Protein AF-A0A7R9XVV7-F1 (afdb_monomer)

Mean predicted aligned error: 19.59 Å

pLDDT: mean 81.8, std 15.72, range [22.47, 97.94]

Foldseek 3Di:
DDDDDDDDPPPDPPPPDPDPDDPQFQEEELDLQLLCLCQQQQVNNVSYQEYAPVNLVPCNSDPVHVPHHHAHLQDGDLVVVLVSVTQEYEHADPNSQVVNVVSVVVPRHHYYHYQHQQFALCSLVSLLVVSLVSCVSRVHNVSSVVLNVVLVVLLVVLLVVLVPFPPFPPFAEWEFQDQVFTWTADCGHNLNVSCVSSVGHDYPCPPDPDPDRTDTDHLVVVLVPQGCAYEYLDDDHDDSQRVCVVVVHDGNCNVVQRYHYQLCSVLVVYSGSCSSVSSVRNSCCNRQNQDPPPDAFFQEEEFAQQLCQLCVLLVNLVSYAAYAPLNCPPVVSNVVHHHFKDFPDPPPDDQQVLVVVLVVCVVVVHQRMDGNQVSVLVSVGQEYEWEPQDSRFTQAPVNCCVRHVVSCVNHHYHYQHQQALLSLLQVLCSSCRNRNNNVSSVVLSSVLSNLLQVQQVLLVPADPPFFEEWEFQGQVQTKTDGGHQQVLCVSLRHGYPRYDYSDDIDRDDLVSCLVSQGLAYEQQHESDFLVVSVVRCVVRPPPDVSNVNRNCAAVLLYKYFHNSQAPNHSHSNPSVNSVVSSCSRPPCSCPVPDDQQRGMDGHHDPPPPPDDDDDDDDPDDDDDDDDDLLRLLQLLLVLLLVLQLVLCVVPLEAEEAFLLALQSLLNLVSLVPDDPVRHRDYAAYEFAAQDPLQQSVQRRVVSCVVSVHHYDYHHHHLVQLVVCLLVLCLLQVALALVQSLLLSRLLVRLVVRVVVVGQEYEYRPQLCLLWVQDPVLQPDDFRVSLVSSVVCLVDPDDSNQSSQVVVNHHYDYSCNDPSNNSCSNPPDTNVSFWDWDFADQHLPDGTDTDIGGGNSSLSNCVVRSNSRHDDDDSCSNRVSVCNQVVQQVVADPVRVVVLQVVCCVPQVAHADGSSLSVSVVSSCVSCVPGDPPWDQCHQPPPQAFNGRRTHHPVPDPCADSHRGDPNRDDPDD

Sequence (973 aa):
MGLEATAPTSTLPIAVLEAQGPPRPRVVSLSTTHTALLACHLDAGGVLVGVDTFSARDARCGPHVAGLPTFDPWAPDADAIAALRPDLVIVSYQVTADAMAAAKLSGANFETLHLPCPEGEGAIEQAYAQWRRMADITGAPWRGERLECDARARLREAKERVERAPGFAGSSCVLEFDPAGPYLGKSTSLVGSLLKTVGMLDNLADALASDSSYPHVAQADLETMDPTFYIVLHEGGPSVPQRVAERGRSMRCLDSGRVVRAFSPDAASQWTPDVVGLVESILAQLTYGPPPPGHTPPRTVCFLGAATEIVCELGLASALVGRSHECKEPASVCAALPQVSSPAFNAHCASPDIPRAGEELLKAGLARYEVDVEALAALAPELLVVQDACSVCAVTSADLERAAADHLGGCRILSLKPLVLDDVLDAPRSIGAAIGAADAGIALADSLRRRVEAVRTATSALSEPPVRAACLQWCSPLMGAGYWVPEMLAAAGAVSVTGEPGGGTPMITLDALVEEDPDVVVVMCCGYTLERALQDFSQYLADDPRWGSLRAVQAGRAFVADGDRFFNNSGPSVARSVELLAEMCYPGTFGDGGMVAGAYVALRDRGAAARRRQYPGQLVAAPRGGLSAETMATSCRSALIESMREAAARHPRAVVLLSGGVDTAAALEANASLPPSEAMELSSAVTVFASEAATDRPYAPLVAERHGLRHVVLDVRLDAVLEVIPACVRALETFDGMELRNAAAVMLGLREAKRLGATAVLTGDGADELLGGYSFVWGTDEPAWSQKRRDMASSMAFTTHALAAKLGMAAESPFLTSLFIRWALDRTSKRECVGEREVELSPTSGRVRHATGKLCLRDAFPESPSAWRRKDPIQLGSGSEGLPALLQSRTSEAEFEASRARALKEDGVRLRDAESLYYFEVFKSAFPGGLPGVERPGAGAPGACVACGYLLPPGANNFCRVCGEWPATGSGG

Nearest PDB structures (foldseek):
  1ct9-assembly1_A  TM=7.339E-01  e=5.325E-12  Escherichia coli
  1ct9-assembly2_C  TM=7.936E-01  e=6.979E-11  Escherichia coli
  1ct9-assembly1_D  TM=7.450E-01  e=3.009E-11  Escherichia coli
  6gq3-assembly2_B  TM=7.389E-01  e=2.726E-11  Homo sapiens
  8sue-assembly1_A  TM=7.521E-01  e=4.936E-11  Homo sapiens

Radius of gyration: 34.56 Å; Cα contacts (8 Å, |Δi|>4): 1809; chains: 1; bounding box: 93×109×66 Å

Solvent-accessible surface area (backbone atoms only — not comparable to full-atom values): 52034 Å² total; per-residue (Å²): 136,88,80,84,85,78,76,84,82,76,83,70,81,79,72,85,71,89,62,91,66,74,83,78,53,35,27,30,28,36,26,59,39,59,42,39,37,31,30,60,74,61,77,39,43,87,34,54,65,26,33,15,60,62,42,39,68,38,75,78,40,37,75,70,45,46,69,38,56,66,32,50,52,74,71,57,60,58,67,66,52,49,72,66,61,28,52,32,36,38,29,39,46,67,70,35,43,53,51,53,53,52,41,40,78,74,70,47,83,56,46,77,49,79,55,58,82,42,50,45,100,50,10,66,61,46,34,46,51,51,44,30,51,53,19,46,69,72,73,40,47,68,57,19,53,48,55,45,54,50,50,54,50,52,48,49,54,51,19,56,50,46,76,73,43,90,81,46,80,91,31,33,26,44,38,39,53,39,65,90,60,45,26,30,44,16,53,29,18,43,70,31,35,51,42,47,70,26,67,43,54,51,48,60,50,60,78,49,98,54,94,53,39,59,39,77,50,59,69,74,61,55,77,67,57,68,33,52,31,36,37,36,35,53,78,66,79,71,50,72,69,53,55,39,47,77,70,76,47,87,44,59,15,64,80,67,60,32,66,44,69,52,96,47,29,69,35,65,80,26,73,41,79,55,36,53,55,46,50,52,49,48,48,46,40,71,74,68,46,69,76,63,94,90,64,79,60,51,36,24,29,23,42,37,31,26,58,43,37,42,40,40,76,62,72,40,55,85,28,52,58,30,28,22,68,71,34,58,47,56,52,75,59,41,73,73,37,52,67,36,35,43,70,64,56,73,84,83,58,59,68,57,51,46,63,49,54,51,51,52,31,52,76,70,73,42,68,59,53,44,66,40,50,68,60,46,48,73,57,61,48,42,30,36,40,30,33,67,58,40,90,82,83,39,50,31,63,70,52,46,51,70,68,29,54,92,66,43,81,86,41,42,77,48,76,41,58,54,29,35,48,64,43,31,43,42,44,35,33,57,50,15,51,75,49,71,39,41,70,51,10,44,55,50,22,52,52,43,49,53,52,37,48,52,41,28,62,65,32,73,79,71,61,86,77,63,48,37,31,31,39,26,36,33,64,44,69,35,21,18,31,19,19,27,50,23,45,34,31,45,35,23,42,25,41,50,76,34,34,45,69,51,34,68,69,38,80,50,53,74,67,58,52,48,74,66,45,32,61,25,34,38,39,30,20,62,80,21,49,37,70,54,32,48,53,45,37,54,74,63,43,68,82,40,69,65,55,64,66,26,56,8,31,67,70,43,36,20,34,40,22,22,3,34,71,30,72,65,31,70,25,82,43,40,37,55,36,26,53,51,48,23,40,71,72,42,70,78,69,65,64,89,70,70,83,62,66,74,47,60,47,73,44,66,70,71,84,87,69,86,82,78,91,86,87,85,92,75,93,73,79,77,87,72,82,74,71,52,72,64,58,42,6,52,53,43,37,53,42,43,31,54,18,31,37,57,44,13,71,77,44,49,50,32,26,32,53,38,52,27,40,52,45,36,45,47,52,49,54,27,35,69,70,41,58,81,92,51,27,48,48,60,66,35,30,32,29,50,31,34,39,94,80,14,68,19,65,79,33,26,60,56,47,30,56,75,71,72,29,48,70,46,74,45,82,41,54,59,70,64,44,56,70,42,38,64,57,44,28,69,61,65,68,29,30,16,61,70,60,48,38,38,37,25,50,49,49,54,35,51,54,50,38,46,73,75,67,40,58,26,31,38,42,40,57,50,43,41,60,58,28,44,49,48,73,89,52,70,82,50,55,61,70,60,36,53,50,52,34,50,58,43,68,77,65,70,80,56,64,63,45,51,50,25,49,79,70,74,24,47,57,40,33,32,44,66,31,73,65,25,44,37,39,38,69,76,74,50,54,54,78,52,15,36,47,76,42,72,25,26,81,42,99,92,50,71,71,42,81,41,78,42,37,30,42,29,58,26,62,35,38,63,86,43,92,30,31,49,45,64,89,69,58,61,27,50,29,22,21,39,66,52,48,51,61,54,37,44,74,73,46,52,72,71,55,47,55,54,51,38,54,44,36,38,71,78,67,42,26,64,62,88,47,49,44,40,44,54,36,42,51,50,35,41,70,73,30,80,87,49,64,86,95,56,62,60,85,30,49,77,40,90,64,17,18,57,38,63,2,38,56,53,62,91,90,54,83,44,53,29,82,47,58,55,39,72,70,12,51,76,96,74,134

InterPro domains:
  IPR001962 Asparagine synthase [PF00733] (637-816)
  IPR001962 Asparagine synthase [cd01991] (650-878)
  IPR002491 ABC transporter periplasmic binding domain [PF01497] (27-235)
  IPR002491 ABC transporter periplasmic binding domain [PF01497] (305-562)
  IPR002491 ABC transporter periplasmic binding domain [PS50983] (26-291)
  IPR002491 ABC transporter periplasmic binding domain [PS50983] (299-589)
  IPR014729 Rossmann-like alpha/beta/alpha sandwich fold [G3DSA:3.40.50.620] (627-930)
  IPR051030 Vitamin B12-binding component of ABC transporter [PTHR42860] (296-593)

Structure (mmCIF, N/CA/C/O backbone):
data_AF-A0A7R9XVV7-F1
#
_entry.id   AF-A0A7R9XVV7-F1
#
loop_
_atom_site.group_PDB
_atom_site.id
_atom_site.type_symbol
_atom_site.label_atom_id
_atom_site.label_alt_id
_atom_site.label_comp_id
_atom_site.label_asym_id
_atom_site.label_entity_id
_atom_site.label_seq_id
_atom_site.pdbx_PDB_ins_code
_atom_site.Cartn_x
_atom_site.Cartn_y
_atom_site.Cartn_z
_atom_site.occupancy
_atom_site.B_iso_or_equiv
_atom_site.auth_seq_id
_atom_site.auth_comp_id
_atom_site.auth_asym_id
_atom_site.auth_atom_id
_atom_site.pdbx_PDB_model_num
ATOM 1 N N . MET A 1 1 ? 47.897 -4.467 27.296 1.00 32.62 1 MET A N 1
ATOM 2 C CA . MET A 1 1 ? 47.632 -3.348 28.224 1.00 32.62 1 MET A CA 1
ATOM 3 C C . MET A 1 1 ? 46.485 -2.570 27.625 1.00 32.62 1 MET A C 1
ATOM 5 O O . MET A 1 1 ? 46.657 -2.022 26.547 1.00 32.62 1 MET A O 1
ATOM 9 N N . GLY A 1 2 ? 45.304 -2.710 28.227 1.00 30.62 2 GLY A N 1
ATOM 10 C CA . GLY A 1 2 ? 44.052 -2.189 27.690 1.00 30.62 2 GLY A CA 1
ATOM 11 C C . GLY A 1 2 ? 43.895 -0.690 27.902 1.00 30.62 2 GLY A C 1
ATOM 12 O O . GLY A 1 2 ? 44.467 -0.131 28.834 1.00 30.62 2 GLY A O 1
ATOM 13 N N . LEU A 1 3 ? 43.084 -0.089 27.039 1.00 26.02 3 LEU A N 1
ATOM 14 C CA . LEU A 1 3 ? 42.368 1.155 27.281 1.00 26.02 3 LEU A CA 1
ATOM 15 C C . LEU A 1 3 ? 40.969 0.952 26.693 1.00 26.02 3 LEU A C 1
ATOM 17 O O . LEU A 1 3 ? 40.777 0.991 25.480 1.00 26.02 3 LEU A O 1
ATOM 21 N N . GLU A 1 4 ? 40.028 0.627 27.577 1.00 25.78 4 GLU A N 1
ATOM 22 C CA . GLU A 1 4 ? 38.591 0.672 27.325 1.00 25.78 4 GLU A CA 1
ATOM 23 C C . GLU A 1 4 ? 38.190 2.133 27.086 1.00 25.78 4 GLU A C 1
ATOM 25 O O . GLU A 1 4 ? 38.470 3.004 27.910 1.00 25.78 4 GLU A O 1
ATOM 30 N N . ALA A 1 5 ? 37.548 2.406 25.952 1.00 25.72 5 ALA A N 1
ATOM 31 C CA . ALA A 1 5 ? 36.883 3.676 25.697 1.00 25.72 5 ALA A CA 1
ATOM 32 C C . ALA A 1 5 ? 35.480 3.613 26.314 1.00 25.72 5 ALA A C 1
ATOM 34 O O . ALA A 1 5 ? 34.531 3.129 25.700 1.00 25.72 5 ALA A O 1
ATOM 35 N N . THR A 1 6 ? 35.361 4.069 27.556 1.00 23.67 6 THR A N 1
ATOM 36 C CA . THR A 1 6 ? 34.075 4.378 28.176 1.00 23.67 6 THR A CA 1
ATOM 37 C C . THR A 1 6 ? 33.542 5.678 27.570 1.00 23.67 6 THR A C 1
ATOM 39 O O . THR A 1 6 ? 34.117 6.752 27.748 1.00 23.67 6 THR A O 1
ATOM 42 N N . ALA A 1 7 ? 32.445 5.592 26.816 1.00 24.64 7 ALA A N 1
ATOM 43 C CA . ALA A 1 7 ? 31.663 6.766 26.442 1.00 24.64 7 ALA A CA 1
ATOM 44 C C . ALA A 1 7 ? 31.037 7.373 27.716 1.00 24.64 7 ALA A C 1
ATOM 46 O O . ALA A 1 7 ? 30.547 6.618 28.562 1.00 24.64 7 ALA A O 1
ATOM 47 N N . PRO A 1 8 ? 31.056 8.703 27.903 1.00 24.05 8 PRO A N 1
ATOM 48 C CA . PRO A 1 8 ? 30.506 9.311 29.102 1.00 24.05 8 PRO A CA 1
ATOM 49 C C . PRO A 1 8 ? 28.976 9.248 29.053 1.00 24.05 8 PRO A C 1
ATOM 51 O O . PRO A 1 8 ? 28.328 9.965 28.298 1.00 24.05 8 PRO A O 1
ATOM 54 N N . THR A 1 9 ? 28.387 8.408 29.900 1.00 27.61 9 THR A N 1
ATOM 55 C CA . THR A 1 9 ? 26.991 8.532 30.323 1.00 27.61 9 THR A CA 1
ATOM 56 C C . THR A 1 9 ? 26.860 9.789 31.182 1.00 27.61 9 THR A C 1
ATOM 58 O O . THR A 1 9 ? 27.054 9.734 32.397 1.00 27.61 9 THR A O 1
ATOM 61 N N . SER A 1 10 ? 26.557 10.940 30.579 1.00 24.53 10 SER A N 1
ATOM 62 C CA . SER A 1 10 ? 26.019 12.077 31.330 1.00 24.53 10 SER A CA 1
ATOM 63 C C . SER A 1 10 ? 24.502 11.935 31.409 1.00 24.53 10 SER A C 1
ATOM 65 O O . SER A 1 10 ? 23.757 12.491 30.608 1.00 24.53 10 SER A O 1
ATOM 67 N N . THR A 1 11 ? 24.042 11.165 32.389 1.00 28.52 11 THR A N 1
ATOM 68 C CA . THR A 1 11 ? 22.684 11.275 32.921 1.00 28.52 11 THR A CA 1
ATOM 69 C C . THR A 1 11 ? 22.535 12.661 33.544 1.00 28.52 11 THR A C 1
ATOM 71 O O . THR A 1 11 ? 22.895 12.864 34.705 1.00 28.52 11 THR A O 1
ATOM 74 N N . LEU A 1 12 ? 22.045 13.631 32.777 1.00 23.84 12 LEU A N 1
ATOM 75 C CA . LEU A 1 12 ? 21.381 14.789 33.361 1.00 23.84 12 LEU A CA 1
ATOM 76 C C . LEU A 1 12 ? 19.902 14.416 33.499 1.00 23.84 12 LEU A C 1
ATOM 78 O O . LEU A 1 12 ? 19.272 14.099 32.492 1.00 23.84 12 LEU A O 1
ATOM 82 N N . PRO A 1 13 ? 19.337 14.396 34.717 1.00 23.77 13 PRO A N 1
ATOM 83 C CA . PRO A 1 13 ? 17.906 14.222 34.874 1.00 23.77 13 PRO A CA 1
ATOM 84 C C . PRO A 1 13 ? 17.230 15.445 34.254 1.00 23.77 13 PRO A C 1
ATOM 86 O O . PRO A 1 13 ? 17.407 16.565 34.739 1.00 23.77 13 PRO A O 1
ATOM 89 N N . ILE A 1 14 ? 16.462 15.244 33.183 1.00 28.31 14 ILE A N 1
ATOM 90 C CA . ILE A 1 14 ? 15.484 16.240 32.754 1.00 28.31 14 ILE A CA 1
ATOM 91 C C . ILE A 1 14 ? 14.423 16.239 33.846 1.00 28.31 14 ILE A C 1
ATOM 93 O O . ILE A 1 14 ? 13.525 15.400 33.883 1.00 28.31 14 ILE A O 1
ATOM 97 N N . ALA A 1 15 ? 14.579 17.152 34.800 1.00 25.52 15 ALA A N 1
ATOM 98 C CA . ALA A 1 15 ? 13.480 17.539 35.652 1.00 25.52 15 ALA A CA 1
ATOM 99 C C . ALA A 1 15 ? 12.329 17.939 34.724 1.00 25.52 15 ALA A C 1
ATOM 101 O O . ALA A 1 15 ? 12.473 18.855 33.911 1.00 25.52 15 ALA A O 1
ATOM 102 N N . VAL A 1 16 ? 11.205 17.234 34.845 1.00 34.38 16 VAL A N 1
ATOM 103 C CA . VAL A 1 16 ? 9.906 17.696 34.367 1.00 34.38 16 VAL A CA 1
ATOM 104 C C . VAL A 1 16 ? 9.636 19.008 35.096 1.00 34.38 16 VAL A C 1
ATOM 106 O O . VAL A 1 16 ? 9.136 19.034 36.217 1.00 34.38 16 VAL A O 1
ATOM 109 N N . LEU A 1 17 ? 10.064 20.113 34.494 1.00 25.91 17 LEU A N 1
ATOM 110 C CA . LEU A 1 17 ? 9.607 21.435 34.869 1.00 25.91 17 LEU A CA 1
ATOM 111 C C . LEU A 1 17 ? 8.259 21.620 34.186 1.00 25.91 17 LEU A C 1
ATOM 113 O O . LEU A 1 17 ? 8.173 22.075 33.048 1.00 25.91 17 LEU A O 1
ATOM 117 N N . GLU A 1 18 ? 7.195 21.282 34.911 1.00 44.25 18 GLU A N 1
ATOM 118 C CA . GLU A 1 18 ? 5.987 22.087 34.807 1.00 44.25 18 GLU A CA 1
ATOM 119 C C . GLU A 1 18 ? 6.394 23.544 35.053 1.00 44.25 18 GLU A C 1
ATOM 121 O O . GLU A 1 18 ? 6.782 23.928 36.157 1.00 44.25 18 GLU A O 1
ATOM 126 N N . ALA A 1 19 ? 6.340 24.365 34.013 1.00 29.16 19 ALA A N 1
ATOM 127 C CA . ALA A 1 19 ? 6.356 25.804 34.161 1.00 29.16 19 ALA A CA 1
ATOM 128 C C . ALA A 1 19 ? 5.496 26.392 33.052 1.00 29.16 19 ALA A C 1
ATOM 130 O O . ALA A 1 19 ? 5.741 26.170 31.868 1.00 29.16 19 ALA A O 1
ATOM 131 N N . GLN A 1 20 ? 4.501 27.179 33.452 1.00 37.72 20 GLN A N 1
ATOM 132 C CA . GLN A 1 20 ? 4.042 28.302 32.652 1.00 37.72 20 GLN A CA 1
ATOM 133 C C . GLN A 1 20 ? 5.294 29.047 32.173 1.00 37.72 20 GLN A C 1
ATOM 135 O O . GLN A 1 20 ? 5.941 29.748 32.953 1.00 37.72 20 GLN A O 1
ATOM 140 N N . GLY A 1 21 ? 5.703 28.801 30.928 1.00 36.12 21 GLY A N 1
ATOM 141 C CA . GLY A 1 21 ? 6.826 29.506 30.334 1.00 36.12 21 GLY A CA 1
ATOM 142 C C . GLY A 1 21 ? 6.528 31.006 30.320 1.00 36.12 21 GLY A C 1
ATOM 143 O O . GLY A 1 21 ? 5.353 31.395 30.342 1.00 36.12 21 GLY A O 1
ATOM 144 N N . PRO A 1 22 ? 7.557 31.870 30.280 1.00 41.84 22 PRO A N 1
ATOM 145 C CA . PRO A 1 22 ? 7.328 33.279 29.991 1.00 41.84 22 PRO A CA 1
ATOM 146 C C . PRO A 1 22 ? 6.467 33.399 28.719 1.00 41.84 22 PRO A C 1
ATOM 148 O O . PRO A 1 22 ? 6.551 32.522 27.850 1.00 41.84 22 PRO A O 1
ATOM 151 N N . PRO A 1 23 ? 5.615 34.435 28.601 1.00 54.97 23 PRO A N 1
ATOM 152 C CA . PRO A 1 23 ? 4.816 34.635 27.398 1.00 54.97 23 PRO A CA 1
ATOM 153 C C . PRO A 1 23 ? 5.733 34.549 26.175 1.00 54.97 23 PRO A C 1
ATOM 155 O O . PRO A 1 23 ? 6.754 35.236 26.116 1.00 54.97 23 PRO A O 1
ATOM 158 N N . ARG A 1 24 ? 5.404 33.647 25.241 1.00 69.81 24 ARG A N 1
ATOM 159 C CA . ARG A 1 24 ? 6.190 33.475 24.016 1.00 69.81 24 ARG A CA 1
ATOM 160 C C . ARG A 1 24 ? 6.206 34.816 23.271 1.00 69.81 24 ARG A C 1
ATOM 162 O O . ARG A 1 24 ? 5.132 35.407 23.121 1.00 69.81 24 ARG A O 1
ATOM 169 N N . PRO A 1 25 ? 7.380 35.309 22.844 1.00 86.56 25 PRO A N 1
ATOM 170 C CA . PRO A 1 25 ? 7.486 36.637 22.259 1.00 86.56 25 PRO A CA 1
ATOM 171 C C . PRO A 1 25 ? 6.699 36.704 20.952 1.00 86.56 25 PRO A C 1
ATOM 173 O O . PRO A 1 25 ? 6.701 35.761 20.168 1.00 86.56 25 PRO A O 1
ATOM 176 N N . ARG A 1 26 ? 6.043 37.828 20.691 1.00 92.12 26 ARG A N 1
ATOM 177 C CA . ARG A 1 26 ? 5.407 38.135 19.410 1.00 92.12 26 ARG A CA 1
ATOM 178 C C . ARG A 1 26 ? 6.473 38.656 18.456 1.00 92.12 26 ARG A C 1
ATOM 180 O O . ARG A 1 26 ? 7.015 39.740 18.669 1.00 92.12 26 ARG A O 1
ATOM 187 N N . VAL A 1 27 ? 6.776 37.904 17.409 1.00 93.88 27 VAL A N 1
ATOM 188 C CA . VAL A 1 27 ? 7.888 38.194 16.500 1.00 93.88 27 VAL A CA 1
ATOM 189 C C . VAL A 1 27 ? 7.367 38.642 15.139 1.00 93.88 27 VAL A C 1
ATOM 191 O O . VAL A 1 27 ? 6.548 37.962 14.524 1.00 93.88 27 VAL A O 1
ATOM 194 N N . VAL A 1 28 ? 7.874 39.766 14.637 1.00 95.50 28 VAL A N 1
ATOM 195 C CA . VAL A 1 28 ? 7.821 40.080 13.203 1.00 95.50 28 VAL A CA 1
ATOM 196 C C . VAL A 1 28 ? 9.172 39.727 12.593 1.00 95.50 28 VAL A C 1
ATOM 198 O O . VAL A 1 28 ? 10.198 40.240 13.036 1.00 95.50 28 VAL A O 1
ATOM 201 N N . SER A 1 29 ? 9.194 38.851 11.589 1.00 95.25 29 SER A N 1
ATOM 202 C CA . SER A 1 29 ? 10.430 38.447 10.905 1.00 95.25 29 SER A CA 1
ATOM 203 C C . SER A 1 29 ? 10.487 39.038 9.501 1.00 95.25 29 SER A C 1
ATOM 205 O O . SER A 1 29 ? 9.735 38.631 8.623 1.00 95.25 29 SER A O 1
ATOM 207 N N . LEU A 1 30 ? 11.399 39.983 9.268 1.00 94.31 30 LEU A N 1
ATOM 208 C CA . LEU A 1 30 ? 11.671 40.562 7.945 1.00 94.31 30 LEU A CA 1
ATOM 209 C C . LEU A 1 30 ? 12.831 39.837 7.241 1.00 94.31 30 LEU A C 1
ATOM 211 O O . LEU A 1 30 ? 13.643 40.455 6.551 1.00 94.31 30 LEU A O 1
ATOM 215 N N . SER A 1 31 ? 12.973 38.538 7.500 1.00 92.12 31 SER A N 1
ATOM 216 C CA . SER A 1 31 ? 14.080 37.711 7.031 1.00 92.12 31 SER A CA 1
ATOM 217 C C . SER A 1 31 ? 13.585 36.306 6.717 1.00 92.12 31 SER A C 1
ATOM 219 O O . SER A 1 31 ? 13.157 35.583 7.619 1.00 92.12 31 SER A O 1
ATOM 221 N N . THR A 1 32 ? 13.715 35.900 5.454 1.00 90.12 32 THR A N 1
ATOM 222 C CA . THR A 1 32 ? 13.333 34.565 4.971 1.00 90.12 32 THR A CA 1
ATOM 223 C C . THR A 1 32 ? 14.010 33.452 5.755 1.00 90.12 32 THR A C 1
ATOM 225 O O . THR A 1 32 ? 13.345 32.523 6.206 1.00 90.12 32 THR A O 1
ATOM 228 N N . THR A 1 33 ? 15.311 33.591 6.021 1.00 92.12 33 THR A N 1
ATOM 229 C CA . THR A 1 33 ? 16.064 32.622 6.822 1.00 92.12 33 THR A CA 1
ATOM 230 C C . THR A 1 33 ? 15.493 32.467 8.227 1.00 92.12 33 THR A C 1
ATOM 232 O O . THR A 1 33 ? 15.305 31.348 8.695 1.00 92.12 33 THR A O 1
ATOM 235 N N . HIS A 1 34 ? 15.219 33.569 8.927 1.00 93.88 34 HIS A N 1
ATOM 236 C CA . HIS A 1 34 ? 14.764 33.493 10.318 1.00 93.88 34 HIS A CA 1
ATOM 237 C C . HIS A 1 34 ? 13.312 33.043 10.424 1.00 93.88 34 HIS A C 1
ATOM 239 O O . HIS A 1 34 ? 12.967 32.325 11.361 1.00 93.88 34 HIS A O 1
ATOM 245 N N . THR A 1 35 ? 12.483 33.391 9.440 1.00 92.50 35 THR A N 1
ATOM 246 C CA . THR A 1 35 ? 11.131 32.846 9.337 1.00 92.50 35 THR A CA 1
ATOM 247 C C . THR A 1 35 ? 11.177 31.333 9.148 1.00 92.50 35 THR A C 1
ATOM 249 O O . THR A 1 35 ? 10.523 30.621 9.904 1.00 92.50 35 THR A O 1
ATOM 252 N N . ALA A 1 36 ? 12.007 30.830 8.228 1.00 87.44 36 ALA A N 1
ATOM 253 C CA . ALA A 1 36 ? 12.182 29.396 8.010 1.00 87.44 36 ALA A CA 1
ATOM 254 C C . ALA A 1 36 ? 12.811 28.684 9.223 1.00 87.44 36 ALA A C 1
ATOM 256 O O . ALA A 1 36 ? 12.381 27.592 9.584 1.00 87.44 36 ALA A O 1
ATOM 257 N N . LEU A 1 37 ? 13.778 29.295 9.919 1.00 89.69 37 LEU A N 1
ATOM 258 C CA . LEU A 1 37 ? 14.320 28.741 11.167 1.00 89.69 37 LEU A CA 1
ATOM 259 C C . LEU A 1 37 ? 13.226 28.562 12.223 1.00 89.69 37 LEU A C 1
ATOM 261 O O . LEU A 1 37 ? 13.122 27.497 12.825 1.00 89.69 37 LEU A O 1
ATOM 265 N N . LEU A 1 38 ? 12.401 29.587 12.438 1.00 90.00 38 LEU A N 1
ATOM 266 C CA . LEU A 1 38 ? 11.333 29.549 13.434 1.00 90.00 38 LEU A CA 1
ATOM 267 C C . LEU A 1 38 ? 10.207 28.592 13.027 1.00 90.00 38 LEU A C 1
ATOM 269 O O . LEU A 1 38 ? 9.769 27.789 13.848 1.00 90.00 38 LEU A O 1
ATOM 273 N N . ALA A 1 39 ? 9.744 28.660 11.780 1.00 82.31 39 ALA A N 1
ATOM 274 C CA . ALA A 1 39 ? 8.599 27.893 11.302 1.00 82.31 39 ALA A CA 1
ATOM 275 C C . ALA A 1 39 ? 8.943 26.427 11.005 1.00 82.31 39 ALA A C 1
ATOM 277 O O . ALA A 1 39 ? 8.191 25.544 11.406 1.00 82.31 39 ALA A O 1
ATOM 278 N N . CYS A 1 40 ? 10.078 26.168 10.353 1.00 77.69 40 CYS A N 1
ATOM 279 C CA . CYS A 1 40 ? 10.408 24.851 9.802 1.00 77.69 40 CYS A CA 1
ATOM 280 C C . CYS A 1 40 ? 11.372 24.052 10.689 1.00 77.69 40 CYS A C 1
ATOM 282 O O . CYS A 1 40 ? 11.240 22.838 10.787 1.00 77.69 40 CYS A O 1
ATOM 284 N N . HIS A 1 41 ? 12.338 24.714 11.337 1.00 79.50 41 HIS A N 1
ATOM 285 C CA . HIS A 1 41 ? 13.450 24.025 12.021 1.00 79.50 41 HIS A CA 1
ATOM 286 C C . HIS A 1 41 ? 13.323 23.993 13.545 1.00 79.50 41 HIS A C 1
ATOM 288 O O . HIS A 1 41 ? 13.837 23.090 14.201 1.00 79.50 41 HIS A O 1
ATOM 294 N N . LEU A 1 42 ? 12.641 24.979 14.126 1.00 81.38 42 LEU A N 1
ATOM 295 C CA . LEU A 1 42 ? 12.502 25.126 15.575 1.00 81.38 42 LEU A CA 1
ATOM 296 C C . LEU A 1 42 ? 11.082 24.875 16.081 1.00 81.38 42 LEU A C 1
ATOM 298 O O . LEU A 1 42 ? 10.881 24.970 17.291 1.00 81.38 42 LEU A O 1
ATOM 302 N N . ASP A 1 43 ? 10.126 24.542 15.200 1.00 71.62 43 ASP A N 1
ATOM 303 C CA . ASP A 1 43 ? 8.716 24.274 15.547 1.00 71.62 43 ASP A CA 1
ATOM 304 C C . ASP A 1 43 ? 8.135 25.399 16.432 1.00 71.62 43 ASP A C 1
ATOM 306 O O . ASP A 1 43 ? 7.486 25.203 17.459 1.00 71.62 43 ASP A O 1
ATOM 310 N N . ALA A 1 44 ? 8.466 26.629 16.042 1.00 82.00 44 ALA A N 1
ATOM 311 C CA . ALA A 1 44 ? 8.146 27.862 16.739 1.00 82.00 44 ALA A CA 1
ATOM 312 C C . ALA A 1 44 ? 7.403 28.854 15.835 1.00 82.00 44 ALA A C 1
ATOM 314 O O . ALA A 1 44 ? 7.302 30.026 16.177 1.00 82.00 44 ALA A O 1
ATOM 315 N N . GLY A 1 45 ? 6.828 28.408 14.712 1.00 81.94 45 GLY A N 1
ATOM 316 C CA . GLY A 1 45 ? 6.093 29.275 13.781 1.00 81.94 45 GLY A CA 1
ATOM 317 C C . GLY A 1 45 ? 4.970 30.083 14.443 1.00 81.94 45 GLY A C 1
ATOM 318 O O . GLY A 1 45 ? 4.720 31.215 14.049 1.00 81.94 45 GLY A O 1
ATOM 319 N N . GLY A 1 46 ? 4.365 29.565 15.517 1.00 82.06 46 GLY A N 1
ATOM 320 C CA . GLY A 1 46 ? 3.322 30.262 16.280 1.00 82.06 46 GLY A CA 1
ATOM 321 C C . GLY A 1 46 ? 3.778 31.519 17.039 1.00 82.06 46 GLY A C 1
ATOM 322 O O . GLY A 1 46 ? 2.930 32.227 17.578 1.00 82.06 46 GLY A O 1
ATOM 323 N N . VAL A 1 47 ? 5.085 31.819 17.108 1.00 88.56 47 VAL A N 1
ATOM 324 C CA . VAL A 1 47 ? 5.575 33.106 17.646 1.00 88.56 47 VAL A CA 1
ATOM 325 C C . VAL A 1 47 ? 5.466 34.240 16.622 1.00 88.56 47 VAL A C 1
ATOM 327 O O . VAL A 1 47 ? 5.538 35.414 16.987 1.00 88.56 47 VAL A O 1
ATOM 330 N N . LEU A 1 48 ? 5.297 33.905 15.339 1.00 93.38 48 LEU A N 1
ATOM 331 C CA . LEU A 1 48 ? 5.261 34.867 14.246 1.00 93.38 48 LEU A CA 1
ATOM 332 C C . LEU A 1 48 ? 3.903 35.571 14.184 1.00 93.38 48 LEU A C 1
ATOM 334 O O . LEU A 1 48 ? 2.848 34.945 14.155 1.00 93.38 48 LEU A O 1
ATOM 338 N N . VAL A 1 49 ? 3.934 36.901 14.132 1.00 94.12 49 VAL A N 1
ATOM 339 C CA . VAL A 1 49 ? 2.739 37.753 13.988 1.00 94.12 49 VAL A CA 1
ATOM 340 C C . VAL A 1 49 ? 2.760 38.586 12.708 1.00 94.12 49 VAL A C 1
ATOM 342 O O . VAL A 1 49 ? 1.767 39.231 12.385 1.00 94.12 49 VAL A O 1
ATOM 345 N N . GLY A 1 50 ? 3.875 38.559 11.979 1.00 94.94 50 GLY A N 1
ATOM 346 C CA . GLY A 1 50 ? 4.067 39.189 10.679 1.00 94.94 50 GLY A CA 1
ATOM 347 C C . GLY A 1 50 ? 5.384 38.732 10.056 1.00 94.94 50 GLY A C 1
ATOM 348 O O . GLY A 1 50 ? 6.336 38.423 10.777 1.00 94.94 50 GLY A O 1
ATOM 349 N N . VAL A 1 51 ? 5.441 38.664 8.730 1.00 96.38 51 VAL A N 1
ATOM 350 C CA . VAL A 1 51 ? 6.601 38.134 7.994 1.00 96.38 51 VAL A CA 1
ATOM 351 C C . VAL A 1 51 ? 6.939 38.989 6.776 1.00 96.38 51 VAL A C 1
ATOM 353 O O . VAL A 1 51 ? 6.181 39.884 6.406 1.00 96.38 51 VAL A O 1
ATOM 356 N N . ASP A 1 52 ? 8.076 38.746 6.133 1.00 93.25 52 ASP A N 1
ATOM 357 C CA . ASP A 1 52 ? 8.367 39.354 4.839 1.00 93.25 52 ASP A CA 1
ATOM 358 C C . ASP A 1 52 ? 7.510 38.757 3.702 1.00 93.25 52 ASP A C 1
ATOM 360 O O . ASP A 1 52 ? 6.945 37.663 3.799 1.00 93.25 52 ASP A O 1
ATOM 364 N N . THR A 1 53 ? 7.417 39.494 2.596 1.00 90.75 53 THR A N 1
ATOM 365 C CA . THR A 1 53 ? 6.626 39.100 1.415 1.00 90.75 53 THR A CA 1
ATOM 366 C C . THR A 1 53 ? 7.063 37.796 0.738 1.00 90.75 53 THR A C 1
ATOM 368 O O . THR A 1 53 ? 6.233 37.184 0.060 1.00 90.75 53 THR A O 1
ATOM 371 N N . PHE A 1 54 ? 8.314 37.353 0.902 1.00 87.88 54 PHE A N 1
ATOM 372 C CA . PHE A 1 54 ? 8.799 36.092 0.335 1.00 87.88 54 PHE A CA 1
ATOM 373 C C . PHE A 1 54 ? 8.421 34.920 1.232 1.00 87.88 54 PHE A C 1
ATOM 375 O O . PHE A 1 54 ? 7.855 33.944 0.745 1.00 87.88 54 PHE A O 1
ATOM 382 N N . SER A 1 55 ? 8.632 35.052 2.543 1.00 88.06 55 SER A N 1
ATOM 383 C CA . SER A 1 55 ? 8.275 34.029 3.532 1.00 88.06 55 SER A CA 1
ATOM 384 C C . SER A 1 55 ? 6.797 33.638 3.494 1.00 88.06 55 SER A C 1
ATOM 386 O O . SER A 1 55 ? 6.461 32.475 3.686 1.00 88.06 55 SER A O 1
ATOM 388 N N . ALA A 1 56 ? 5.899 34.585 3.208 1.00 82.25 56 ALA A N 1
ATOM 389 C CA . ALA A 1 56 ? 4.466 34.303 3.081 1.00 82.25 56 ALA A CA 1
ATOM 390 C C . ALA A 1 56 ? 4.103 33.439 1.859 1.00 82.25 56 ALA A C 1
ATOM 392 O O . ALA A 1 56 ? 3.013 32.872 1.799 1.00 82.25 56 ALA A O 1
ATOM 393 N N . ARG A 1 57 ? 4.997 33.361 0.867 1.00 79.00 57 ARG A N 1
ATOM 394 C CA . ARG A 1 57 ? 4.845 32.529 -0.337 1.00 79.00 57 ARG A CA 1
ATOM 395 C C . ARG A 1 57 ? 5.611 31.215 -0.233 1.00 79.00 57 ARG A C 1
ATOM 397 O O . ARG A 1 57 ? 5.440 30.352 -1.090 1.00 79.00 57 ARG A O 1
ATOM 404 N N . ASP A 1 58 ? 6.439 31.070 0.795 1.00 74.06 58 ASP A N 1
ATOM 405 C CA . ASP A 1 58 ? 7.210 29.866 1.043 1.00 74.06 58 ASP A CA 1
ATOM 406 C C . ASP A 1 58 ? 6.301 28.782 1.629 1.00 74.06 58 ASP A C 1
ATOM 408 O O . ASP A 1 58 ? 5.923 28.810 2.802 1.00 74.06 58 ASP A O 1
ATOM 412 N N . ALA A 1 59 ? 5.945 27.805 0.793 1.00 65.31 59 ALA A N 1
ATOM 413 C CA . ALA A 1 59 ? 5.069 26.707 1.182 1.00 65.31 59 ALA A CA 1
ATOM 414 C C . ALA A 1 59 ? 5.641 25.862 2.338 1.00 65.31 59 ALA A C 1
ATOM 416 O O . ALA A 1 59 ? 4.870 25.191 3.027 1.00 65.31 59 ALA A O 1
ATOM 417 N N . ARG A 1 60 ? 6.963 25.909 2.578 1.00 69.50 60 ARG A N 1
ATOM 418 C CA . ARG A 1 60 ? 7.632 25.182 3.670 1.00 69.50 60 ARG A CA 1
ATOM 419 C C . ARG A 1 60 ? 7.261 25.744 5.040 1.00 69.50 60 ARG A C 1
ATOM 421 O O . ARG A 1 60 ? 7.170 24.987 5.996 1.00 69.50 60 ARG A O 1
ATOM 428 N N . CYS A 1 61 ? 6.988 27.046 5.122 1.00 71.00 61 CYS A N 1
ATOM 429 C CA . CYS A 1 61 ? 6.629 27.735 6.364 1.00 71.00 61 CYS A CA 1
ATOM 430 C C . CYS A 1 61 ? 5.193 27.435 6.843 1.00 71.00 61 CYS A C 1
ATOM 432 O O . CYS A 1 61 ? 4.797 27.866 7.927 1.00 71.00 61 CYS A O 1
ATOM 434 N N . GLY A 1 62 ? 4.407 26.701 6.049 1.00 66.75 62 GLY A N 1
ATOM 435 C CA . GLY A 1 62 ? 3.064 26.253 6.403 1.00 66.75 62 GLY A CA 1
ATOM 436 C C . GLY A 1 62 ? 1.959 27.309 6.219 1.00 66.75 62 GLY A C 1
ATOM 437 O O . GLY A 1 62 ? 2.216 28.506 6.054 1.00 66.75 62 GLY A O 1
ATOM 438 N N . PRO A 1 63 ? 0.683 26.879 6.252 1.00 69.75 63 PRO A N 1
ATOM 439 C CA . PRO A 1 63 ? -0.469 27.740 5.967 1.00 69.75 63 PRO A CA 1
ATOM 440 C C . PRO A 1 63 ? -0.673 28.849 7.007 1.00 69.75 63 PRO A C 1
ATOM 442 O O . PRO A 1 63 ? -1.246 29.889 6.686 1.00 69.75 63 PRO A O 1
ATOM 445 N N . HIS A 1 64 ? -0.191 28.654 8.239 1.00 76.75 64 HIS A N 1
ATOM 446 C CA . HIS A 1 64 ? -0.238 29.684 9.274 1.00 76.75 64 HIS A CA 1
ATOM 447 C C . HIS A 1 64 ? 0.576 30.921 8.873 1.00 76.75 64 HIS A C 1
ATOM 449 O O . HIS A 1 64 ? 0.056 32.031 8.941 1.00 76.75 64 HIS A O 1
ATOM 455 N N . VAL A 1 65 ? 1.810 30.729 8.388 1.00 84.31 65 VAL A N 1
ATOM 456 C CA . VAL A 1 65 ? 2.696 31.824 7.964 1.00 84.31 65 VAL A CA 1
ATOM 457 C C . VAL A 1 65 ? 2.154 32.537 6.726 1.00 84.31 65 VAL A C 1
ATOM 459 O O . VAL A 1 65 ? 2.187 33.764 6.667 1.00 84.31 65 VAL A O 1
ATOM 462 N N . ALA A 1 66 ? 1.571 31.793 5.783 1.00 81.81 66 ALA A N 1
ATOM 463 C CA . ALA A 1 66 ? 0.937 32.363 4.592 1.00 81.81 66 ALA A CA 1
ATOM 464 C C . ALA A 1 66 ? -0.245 33.304 4.915 1.00 81.81 66 ALA A C 1
ATOM 466 O O . ALA A 1 66 ? -0.574 34.183 4.119 1.00 81.81 66 ALA A O 1
ATOM 467 N N . GLY A 1 67 ? -0.887 33.127 6.075 1.00 82.88 67 GLY A N 1
ATOM 468 C CA . GLY A 1 67 ? -1.989 33.970 6.544 1.00 82.88 67 GLY A CA 1
ATOM 469 C C . GLY A 1 67 ? -1.565 35.211 7.338 1.00 82.88 67 GLY A C 1
ATOM 470 O O . GLY A 1 67 ? -2.432 36.005 7.711 1.00 82.88 67 GLY A O 1
ATOM 471 N N . LEU A 1 68 ? -0.272 35.386 7.632 1.00 93.12 68 LEU A N 1
ATOM 472 C CA . LEU A 1 68 ? 0.217 36.510 8.431 1.00 93.12 68 LEU A CA 1
ATOM 473 C C . LEU A 1 68 ? 0.334 37.805 7.604 1.00 93.12 68 LEU A C 1
ATOM 475 O O . LEU A 1 68 ? 0.571 37.758 6.397 1.00 93.12 68 LEU A O 1
ATOM 479 N N . PRO A 1 69 ? 0.219 38.986 8.243 1.00 95.44 69 PRO A N 1
ATOM 480 C CA . PRO A 1 69 ? 0.556 40.261 7.617 1.00 95.44 69 PRO A CA 1
ATOM 481 C C . PRO A 1 69 ? 1.973 40.255 7.032 1.00 95.44 69 PRO A C 1
ATOM 483 O O . PRO A 1 69 ? 2.920 39.822 7.693 1.00 95.44 69 PRO A O 1
ATOM 486 N N . THR A 1 70 ? 2.114 40.769 5.809 1.00 95.81 70 THR A N 1
ATOM 487 C CA . THR A 1 70 ? 3.379 40.750 5.066 1.00 95.81 70 THR A CA 1
ATOM 488 C C . THR A 1 70 ? 3.984 42.135 4.909 1.00 95.81 70 THR A C 1
ATOM 490 O O . THR A 1 70 ? 3.261 43.085 4.602 1.00 95.81 70 THR A O 1
ATOM 493 N N . PHE A 1 71 ? 5.307 42.230 4.998 1.00 93.00 71 PHE A N 1
ATOM 494 C CA . PHE A 1 71 ? 6.045 43.486 4.873 1.00 93.00 71 PHE A CA 1
ATOM 495 C C . PHE A 1 71 ? 7.169 43.384 3.837 1.00 93.00 71 PHE A C 1
ATOM 497 O O . PHE A 1 71 ? 7.739 42.316 3.607 1.00 93.00 71 PHE A O 1
ATOM 504 N N . ASP A 1 72 ? 7.493 44.504 3.194 1.00 89.50 72 ASP A N 1
ATOM 505 C CA . ASP A 1 72 ? 8.670 44.592 2.331 1.00 89.50 72 ASP A CA 1
ATOM 506 C C . ASP A 1 72 ? 9.943 44.507 3.202 1.00 89.50 72 ASP A C 1
ATOM 508 O O . ASP A 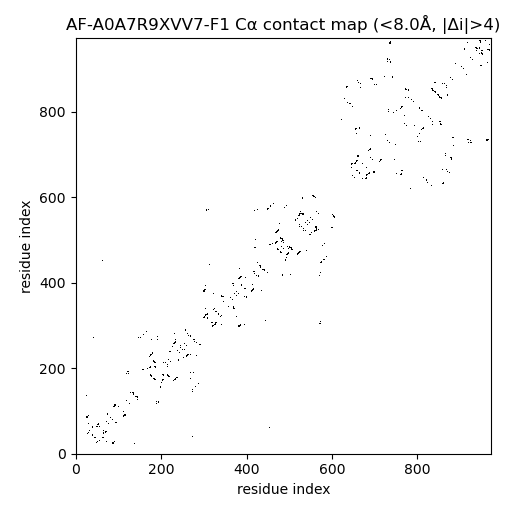1 72 ? 10.071 45.281 4.155 1.00 89.50 72 ASP A O 1
ATOM 512 N N . PRO A 1 73 ? 10.877 43.575 2.934 1.00 85.94 73 PRO A N 1
ATOM 513 C CA . PRO A 1 73 ? 12.062 43.405 3.773 1.00 85.94 73 PRO A CA 1
ATOM 514 C C . PRO A 1 73 ? 13.113 44.512 3.598 1.00 85.94 73 PRO A C 1
ATOM 516 O O . PRO A 1 73 ? 13.994 44.638 4.450 1.00 85.94 73 PRO A O 1
ATOM 519 N N . TRP A 1 74 ? 13.035 45.323 2.538 1.00 85.81 74 TRP A N 1
ATOM 520 C CA . TRP A 1 74 ? 13.934 46.452 2.268 1.00 85.81 74 TRP A CA 1
ATOM 521 C C . TRP A 1 74 ? 13.324 47.804 2.641 1.00 85.81 74 TRP A C 1
ATOM 523 O O . TRP A 1 74 ? 14.056 48.719 3.015 1.00 85.81 74 TRP A O 1
ATOM 533 N N . ALA A 1 75 ? 11.999 47.932 2.562 1.00 86.88 75 ALA A N 1
ATOM 534 C CA . ALA A 1 75 ? 11.266 49.153 2.894 1.00 86.88 75 ALA A CA 1
ATOM 535 C C . ALA A 1 75 ? 10.001 48.864 3.733 1.00 86.88 75 ALA A C 1
ATOM 537 O O . ALA A 1 75 ? 8.884 49.109 3.271 1.00 86.88 75 ALA A O 1
ATOM 538 N N . PRO A 1 76 ? 10.142 48.338 4.964 1.00 86.75 76 PRO A N 1
ATOM 539 C CA . PRO A 1 76 ? 8.996 47.961 5.787 1.00 86.75 76 PRO A CA 1
ATOM 540 C C . PRO A 1 76 ? 8.201 49.172 6.296 1.00 86.75 76 PRO A C 1
ATOM 542 O O . PRO A 1 76 ? 8.770 50.187 6.701 1.00 86.75 76 PRO A O 1
ATOM 545 N N . ASP A 1 77 ? 6.876 49.026 6.363 1.00 89.19 77 ASP A N 1
ATOM 546 C CA . ASP A 1 77 ? 5.987 49.993 7.014 1.00 89.19 77 ASP A CA 1
ATOM 547 C C . ASP A 1 77 ? 6.058 49.833 8.541 1.00 89.19 77 ASP A C 1
ATOM 549 O O . ASP A 1 77 ? 5.492 48.905 9.127 1.00 89.19 77 ASP A O 1
ATOM 553 N N . ALA A 1 78 ? 6.786 50.741 9.190 1.00 85.81 78 ALA A N 1
ATOM 554 C CA . ALA A 1 78 ? 7.032 50.683 10.624 1.00 85.81 78 ALA A CA 1
ATOM 555 C C . ALA A 1 78 ? 5.772 50.899 11.481 1.00 85.81 78 ALA A C 1
ATOM 557 O O . ALA A 1 78 ? 5.663 50.297 12.552 1.00 85.81 78 ALA A O 1
ATOM 558 N N . ASP A 1 79 ? 4.821 51.716 11.021 1.00 86.88 79 ASP A N 1
ATOM 559 C CA . ASP A 1 79 ? 3.580 51.991 11.754 1.00 86.88 79 ASP A CA 1
ATOM 560 C C . ASP A 1 79 ? 2.659 50.766 11.712 1.00 86.88 79 ASP A C 1
ATOM 562 O O . ASP A 1 79 ? 2.086 50.368 12.732 1.00 86.88 79 ASP A O 1
ATOM 566 N N . ALA A 1 80 ? 2.575 50.108 10.553 1.00 89.94 80 ALA A N 1
ATOM 567 C CA . ALA A 1 80 ? 1.842 48.857 10.402 1.00 89.94 80 ALA A CA 1
ATOM 568 C C . ALA A 1 80 ? 2.469 47.713 11.223 1.00 89.94 80 ALA A C 1
ATOM 570 O O . ALA A 1 80 ? 1.740 46.944 11.853 1.00 89.94 80 ALA A O 1
ATOM 571 N N . ILE A 1 81 ? 3.805 47.633 11.295 1.00 91.19 81 ILE A N 1
ATOM 572 C CA . ILE A 1 81 ? 4.509 46.687 12.180 1.00 91.19 81 ILE A CA 1
ATOM 573 C C . ILE A 1 81 ? 4.199 46.990 13.651 1.00 91.19 81 ILE A C 1
ATOM 575 O O . ILE A 1 81 ? 3.840 46.083 14.402 1.00 91.19 81 ILE A O 1
ATOM 579 N N . ALA A 1 82 ? 4.275 48.256 14.074 1.00 88.56 82 ALA A N 1
ATOM 580 C CA . ALA A 1 82 ? 3.976 48.656 15.449 1.00 88.56 82 ALA A CA 1
ATOM 581 C C . ALA A 1 82 ? 2.524 48.329 15.850 1.00 88.56 82 ALA A C 1
ATOM 583 O O . ALA A 1 82 ? 2.271 47.922 16.988 1.00 88.56 82 ALA A O 1
ATOM 584 N N . ALA A 1 83 ? 1.571 48.434 14.915 1.00 89.81 83 ALA A N 1
ATOM 585 C CA . ALA A 1 83 ? 0.165 48.093 15.140 1.00 89.81 83 ALA A CA 1
ATOM 586 C C . ALA A 1 83 ? -0.051 46.608 15.494 1.00 89.81 83 ALA A C 1
ATOM 588 O O . ALA A 1 83 ? -0.983 46.280 16.239 1.00 89.81 83 ALA A O 1
ATOM 589 N N . LEU A 1 84 ? 0.837 45.716 15.037 1.00 91.94 84 LEU A N 1
ATOM 590 C CA . LEU A 1 84 ? 0.829 44.301 15.418 1.00 91.94 84 LEU A CA 1
ATOM 591 C C . LEU A 1 84 ? 1.285 44.069 16.859 1.00 91.94 84 LEU A C 1
ATOM 593 O O . LEU A 1 84 ? 1.127 42.956 17.358 1.00 91.94 84 LEU A O 1
ATOM 597 N N . ARG A 1 85 ? 1.813 45.087 17.550 1.00 91.12 85 ARG A N 1
ATOM 598 C CA . ARG A 1 85 ? 2.361 44.980 18.911 1.00 91.12 85 ARG A CA 1
ATOM 599 C C . ARG A 1 85 ? 3.347 43.804 19.047 1.00 91.12 85 ARG A C 1
ATOM 601 O O . ARG A 1 85 ? 3.065 42.885 19.823 1.00 91.12 85 ARG A O 1
ATOM 608 N N . PRO A 1 86 ? 4.428 43.756 18.245 1.00 92.75 86 PRO A N 1
ATOM 609 C CA . PRO A 1 86 ? 5.466 42.752 18.418 1.00 92.75 86 PRO A CA 1
ATOM 610 C C . PRO A 1 86 ? 6.309 43.047 19.660 1.00 92.75 86 PRO A C 1
ATOM 612 O O . PRO A 1 86 ? 6.501 44.202 20.027 1.00 92.75 86 PRO A O 1
ATOM 615 N N . ASP A 1 87 ? 6.854 42.001 20.266 1.00 91.12 87 ASP A N 1
ATOM 616 C CA . ASP A 1 87 ? 7.911 42.110 21.270 1.00 91.12 87 ASP A CA 1
ATOM 617 C C . ASP A 1 87 ? 9.283 42.247 20.588 1.00 91.12 87 ASP A C 1
ATOM 619 O O . ASP A 1 87 ? 10.169 42.936 21.093 1.00 91.12 87 ASP A O 1
ATOM 623 N N . LEU A 1 88 ? 9.445 41.637 19.406 1.00 92.06 88 LEU A N 1
ATOM 624 C CA . LEU A 1 88 ? 10.703 41.577 18.666 1.00 92.06 88 LEU A CA 1
ATOM 625 C C . LEU A 1 88 ? 10.492 41.705 17.150 1.00 92.06 88 LEU A C 1
ATOM 627 O O . LEU A 1 88 ? 9.618 41.057 16.577 1.00 92.06 88 LEU A O 1
ATOM 631 N N . VAL A 1 89 ? 11.349 42.482 16.488 1.00 93.44 89 VAL A N 1
ATOM 632 C CA . VAL A 1 89 ? 11.455 42.560 15.025 1.00 93.44 89 VAL A CA 1
ATOM 633 C C . VAL A 1 89 ? 12.826 42.046 14.586 1.00 93.44 89 VAL A C 1
ATOM 635 O O . VAL A 1 89 ? 13.853 42.600 14.983 1.00 93.44 89 VAL A O 1
ATOM 638 N N . ILE A 1 90 ? 12.852 40.996 13.768 1.00 94.38 90 ILE A N 1
ATOM 639 C CA . ILE A 1 90 ? 14.083 40.402 13.231 1.00 94.38 90 ILE A CA 1
ATOM 640 C C . ILE A 1 90 ? 14.341 40.958 11.834 1.00 94.38 90 ILE A C 1
ATOM 642 O O . ILE A 1 90 ? 13.449 40.958 10.988 1.00 94.38 90 ILE A O 1
ATOM 646 N N . VAL A 1 91 ? 15.567 41.416 11.584 1.00 93.25 91 VAL A N 1
ATOM 647 C CA . VAL A 1 91 ? 15.981 42.010 10.305 1.00 93.25 91 VAL A CA 1
ATOM 648 C C . VAL A 1 91 ? 17.342 41.476 9.878 1.00 93.25 91 VAL A C 1
ATOM 650 O O . VAL A 1 91 ? 18.200 41.237 10.724 1.00 93.25 91 VAL A O 1
ATOM 653 N N . SER A 1 92 ? 17.573 41.337 8.570 1.00 88.56 92 SER A N 1
ATOM 654 C CA . SER A 1 92 ? 18.884 40.925 8.034 1.00 88.56 92 SER A CA 1
ATOM 655 C C . SER A 1 92 ? 19.636 42.033 7.299 1.00 88.56 92 SER A C 1
ATOM 657 O O . SER A 1 92 ? 20.866 42.038 7.292 1.00 88.56 92 SER A O 1
ATOM 659 N N . TYR A 1 93 ? 18.933 43.017 6.738 1.00 85.19 93 TYR A N 1
ATOM 660 C CA . TYR A 1 93 ? 19.551 44.124 6.008 1.00 85.19 93 TYR A CA 1
ATOM 661 C C . TYR A 1 93 ? 19.779 45.341 6.910 1.00 85.19 93 TYR A C 1
ATOM 663 O O . TYR A 1 93 ? 18.897 45.730 7.676 1.00 85.19 93 TYR A O 1
ATOM 671 N N . GLN A 1 94 ? 20.950 45.976 6.778 1.00 82.19 94 GLN A N 1
ATOM 672 C CA . GLN A 1 94 ? 21.319 47.148 7.582 1.00 82.19 94 GLN A CA 1
ATOM 673 C C . GLN A 1 94 ? 20.349 48.320 7.380 1.00 82.19 94 GLN A C 1
ATOM 675 O O . GLN A 1 94 ? 19.906 48.920 8.351 1.00 82.19 94 GLN A O 1
ATOM 680 N N . VAL A 1 95 ? 19.957 48.599 6.132 1.00 79.06 95 VAL A N 1
ATOM 681 C CA . VAL A 1 95 ? 19.001 49.675 5.803 1.00 79.06 95 VAL A CA 1
ATOM 682 C C . VAL A 1 95 ? 17.677 49.497 6.553 1.00 79.06 95 VAL A C 1
ATOM 684 O O . VAL A 1 95 ? 17.116 50.451 7.088 1.00 79.06 95 VAL A O 1
ATOM 687 N N . THR A 1 96 ? 17.211 48.256 6.651 1.00 82.81 96 THR A N 1
ATOM 688 C CA . THR A 1 96 ? 15.996 47.885 7.379 1.00 82.81 96 THR A CA 1
ATOM 689 C C . THR A 1 96 ? 16.185 48.035 8.889 1.00 82.81 96 THR A C 1
ATOM 691 O O . THR A 1 96 ? 15.297 48.540 9.574 1.00 82.81 96 THR A O 1
ATOM 694 N N . ALA A 1 97 ? 17.347 47.642 9.419 1.00 81.31 97 ALA A N 1
ATOM 695 C CA . ALA A 1 97 ? 17.685 47.830 10.828 1.00 81.31 97 ALA A CA 1
ATOM 696 C C . ALA A 1 97 ? 17.683 49.314 11.223 1.00 81.31 97 ALA A C 1
ATOM 698 O O . ALA A 1 97 ? 17.094 49.674 12.244 1.00 81.31 97 ALA A O 1
ATOM 699 N N . ASP A 1 98 ? 18.261 50.174 10.383 1.00 83.19 98 ASP A N 1
ATOM 700 C CA . ASP A 1 98 ? 18.295 51.622 10.592 1.00 83.19 98 ASP A CA 1
ATOM 701 C C . ASP A 1 98 ? 16.878 52.225 10.556 1.00 83.19 98 ASP A C 1
ATOM 703 O O . ASP A 1 98 ? 16.522 53.038 11.415 1.00 83.19 98 ASP A O 1
ATOM 707 N N . ALA A 1 99 ? 16.030 51.775 9.622 1.00 80.69 99 ALA A N 1
ATOM 708 C CA . ALA A 1 99 ? 14.629 52.193 9.534 1.00 80.69 99 ALA A CA 1
ATOM 709 C C . ALA A 1 99 ? 13.815 51.796 10.783 1.00 80.69 99 ALA A C 1
ATOM 711 O O . ALA A 1 99 ? 13.073 52.614 11.334 1.00 80.69 99 ALA A O 1
ATOM 712 N N . MET A 1 100 ? 13.985 50.569 11.286 1.00 83.94 100 MET A N 1
ATOM 713 C CA . MET A 1 100 ? 13.322 50.108 12.515 1.00 83.94 100 MET A CA 1
ATOM 714 C C . MET A 1 100 ? 13.850 50.820 13.768 1.00 83.94 100 MET A C 1
ATOM 716 O O . MET A 1 100 ? 13.081 51.124 14.684 1.00 83.94 100 MET A O 1
ATOM 720 N N . ALA A 1 101 ? 15.143 51.148 13.809 1.00 80.88 101 ALA A N 1
ATOM 721 C CA . ALA A 1 101 ? 15.720 51.958 14.877 1.00 80.88 101 ALA A CA 1
ATOM 722 C C . ALA A 1 101 ? 15.146 53.388 14.888 1.00 80.88 101 ALA A C 1
ATOM 724 O O . ALA A 1 101 ? 14.836 53.916 15.958 1.00 80.88 101 ALA A O 1
ATOM 725 N N . ALA A 1 102 ? 14.931 53.996 13.717 1.00 76.56 102 ALA A N 1
ATOM 726 C CA . ALA A 1 102 ? 14.272 55.296 13.604 1.00 76.56 102 ALA A CA 1
ATOM 727 C C . ALA A 1 102 ? 12.812 55.257 14.097 1.00 76.56 102 ALA A C 1
ATOM 729 O O . ALA A 1 102 ? 12.378 56.165 14.807 1.00 76.56 102 ALA A O 1
ATOM 730 N N . ALA A 1 103 ? 12.078 54.178 13.812 1.00 74.56 103 ALA A N 1
ATOM 731 C CA . ALA A 1 103 ? 10.705 53.994 14.284 1.00 74.56 103 ALA A CA 1
ATOM 732 C C . ALA A 1 103 ? 10.596 53.907 15.821 1.00 74.56 103 ALA A C 1
ATOM 734 O O . ALA A 1 103 ? 9.693 54.494 16.426 1.00 74.56 103 ALA A O 1
ATOM 735 N N . LYS A 1 104 ? 11.561 53.259 16.488 1.00 72.62 104 LYS A N 1
ATOM 736 C CA . LYS A 1 104 ? 11.659 53.270 17.961 1.00 72.62 104 LYS A CA 1
ATOM 737 C C . LYS A 1 104 ? 11.821 54.679 18.524 1.00 72.62 104 LYS A C 1
ATOM 739 O O . LYS A 1 104 ? 11.166 55.030 19.502 1.00 72.62 104 LYS A O 1
ATOM 744 N N . LEU A 1 105 ? 12.656 55.508 17.890 1.00 69.56 105 LEU A N 1
ATOM 745 C CA . LEU A 1 105 ? 12.852 56.906 18.294 1.00 69.56 105 LEU A CA 1
ATOM 746 C C . LEU A 1 105 ? 11.569 57.744 18.144 1.00 69.56 105 LEU A C 1
ATOM 748 O O . LEU A 1 105 ? 11.418 58.744 18.843 1.00 69.56 105 LEU A O 1
ATOM 752 N N . SER A 1 106 ? 10.632 57.317 17.289 1.00 69.94 106 SER A N 1
ATOM 753 C CA . SER A 1 106 ? 9.308 57.934 17.122 1.00 69.94 106 SER A CA 1
ATOM 754 C C . SER A 1 106 ? 8.213 57.413 18.070 1.00 69.94 106 SER A C 1
ATOM 756 O O . SER A 1 106 ? 7.081 57.883 17.995 1.00 69.94 106 SER A O 1
ATOM 758 N N . GLY A 1 107 ? 8.539 56.507 19.004 1.00 68.06 107 GLY A N 1
ATOM 759 C CA . GLY A 1 107 ? 7.637 56.083 20.087 1.00 68.06 107 GLY A CA 1
ATOM 760 C C . GLY A 1 107 ? 7.049 54.671 19.973 1.00 68.06 107 GLY A C 1
ATOM 761 O O . GLY A 1 107 ? 6.205 54.311 20.793 1.00 68.06 107 GLY A O 1
ATOM 762 N N . ALA A 1 108 ? 7.481 53.857 19.003 1.00 75.56 108 ALA A N 1
ATOM 763 C CA . ALA A 1 108 ? 7.087 52.449 18.907 1.00 75.56 108 ALA A CA 1
ATOM 764 C C . ALA A 1 108 ? 7.810 51.573 19.956 1.00 75.56 108 ALA A C 1
ATOM 766 O O . ALA A 1 108 ? 9.005 51.746 20.199 1.00 75.56 108 ALA A O 1
ATOM 767 N N . ASN A 1 109 ? 7.098 50.621 20.574 1.00 79.94 109 ASN A N 1
ATOM 768 C CA . ASN A 1 109 ? 7.595 49.817 21.701 1.00 79.94 109 ASN A CA 1
ATOM 769 C C . ASN A 1 109 ? 7.797 48.336 21.313 1.00 79.94 109 ASN A C 1
ATOM 771 O O . ASN A 1 109 ? 6.919 47.518 21.569 1.00 79.94 109 ASN A O 1
ATOM 775 N N . PHE A 1 110 ? 8.930 48.014 20.679 1.00 85.81 110 PHE A N 1
ATOM 776 C CA . PHE A 1 110 ? 9.377 46.648 20.339 1.00 85.81 110 PHE A CA 1
ATOM 777 C C . PHE A 1 110 ? 10.913 46.572 20.320 1.00 85.81 110 PHE A C 1
ATOM 779 O O . PHE A 1 110 ? 11.560 47.599 20.134 1.00 85.81 110 PHE A O 1
ATOM 786 N N . GLU A 1 111 ? 11.532 45.397 20.480 1.00 88.44 111 GLU A N 1
ATOM 787 C CA . GLU A 1 111 ? 12.979 45.198 20.279 1.00 88.44 111 GLU A CA 1
ATOM 788 C C . GLU A 1 111 ? 13.307 44.957 18.789 1.00 88.44 111 GLU A C 1
ATOM 790 O O . GLU A 1 111 ? 12.452 44.561 18.006 1.00 88.44 111 GLU A O 1
ATOM 795 N N . THR A 1 112 ? 14.546 45.218 18.361 1.00 89.50 112 THR A N 1
ATOM 796 C CA . THR A 1 112 ? 14.995 44.974 16.978 1.00 89.50 112 THR A CA 1
ATOM 797 C C . THR A 1 112 ? 16.279 44.183 17.059 1.00 89.50 112 THR A C 1
ATOM 799 O O . THR A 1 112 ? 17.227 44.649 17.689 1.00 89.50 112 THR A O 1
ATOM 802 N N . LEU A 1 113 ? 16.301 43.020 16.422 1.00 91.12 113 LEU A N 1
ATOM 803 C CA . LEU A 1 113 ? 17.453 42.137 16.381 1.00 91.12 113 LEU A CA 1
ATOM 804 C C . LEU A 1 113 ? 17.956 42.050 14.944 1.00 91.12 113 LEU A C 1
ATOM 806 O O . LEU A 1 113 ? 17.278 41.523 14.062 1.00 91.12 113 LEU A O 1
ATOM 810 N N . HIS A 1 114 ? 19.143 42.608 14.718 1.00 93.06 114 HIS A N 1
ATOM 811 C CA . HIS A 1 114 ? 19.802 42.584 13.418 1.00 93.06 114 HIS A CA 1
ATOM 812 C C . HIS A 1 114 ? 20.709 41.360 13.309 1.00 93.06 114 HIS A C 1
ATOM 814 O O . HIS A 1 114 ? 21.645 41.201 14.090 1.00 93.06 114 HIS A O 1
ATOM 820 N N . LEU A 1 115 ? 20.398 40.495 12.347 1.00 92.44 115 LEU A N 1
ATOM 821 C CA . LEU A 1 115 ? 21.068 39.226 12.083 1.00 92.44 115 LEU A CA 1
ATOM 822 C C . LEU A 1 115 ? 21.445 39.167 10.595 1.00 92.44 115 LEU A C 1
ATOM 824 O O . LEU A 1 115 ? 20.627 38.747 9.764 1.00 92.44 115 LEU A O 1
ATOM 828 N N . PRO A 1 116 ? 22.640 39.671 10.236 1.00 91.00 116 PRO A N 1
ATOM 829 C CA . PRO A 1 116 ? 23.070 39.780 8.848 1.00 91.00 116 PRO A CA 1
ATOM 830 C C . PRO A 1 116 ? 23.374 38.415 8.224 1.00 91.00 116 PRO A C 1
ATOM 832 O O . PRO A 1 116 ? 23.559 37.419 8.928 1.00 91.00 116 PRO A O 1
ATOM 835 N N . CYS A 1 117 ? 23.455 38.387 6.890 1.00 89.19 117 CYS A N 1
ATOM 836 C CA . CYS A 1 117 ? 23.917 37.212 6.154 1.00 89.19 117 CYS A CA 1
ATOM 837 C C . CYS A 1 117 ? 25.314 36.800 6.652 1.00 89.19 117 CYS A C 1
ATOM 839 O O . CYS A 1 117 ? 26.209 37.646 6.672 1.00 89.19 117 CYS A O 1
ATOM 841 N N . PRO A 1 118 ? 25.527 35.525 7.015 1.00 91.69 118 PRO A N 1
ATOM 842 C CA . PRO A 1 118 ? 26.840 35.039 7.401 1.00 91.69 118 PRO A CA 1
ATOM 843 C C . PRO A 1 118 ? 27.859 35.148 6.264 1.00 91.69 118 PRO A C 1
ATOM 845 O O . PRO A 1 118 ? 27.610 34.682 5.148 1.00 91.69 118 PRO A O 1
ATOM 848 N N . GLU A 1 119 ? 29.021 35.731 6.554 1.00 88.44 119 GLU A N 1
ATOM 849 C CA . GLU A 1 119 ? 30.097 35.919 5.577 1.00 88.44 119 GLU A CA 1
ATOM 850 C C . GLU A 1 119 ? 31.496 35.971 6.219 1.00 88.44 119 GLU A C 1
ATOM 852 O O . GLU A 1 119 ? 31.652 36.072 7.440 1.00 88.44 119 GLU A O 1
ATOM 857 N N . GLY A 1 120 ? 32.536 35.882 5.388 1.00 88.31 120 GLY A N 1
ATOM 858 C CA . GLY A 1 120 ? 33.934 35.860 5.818 1.00 88.31 120 GLY A CA 1
ATOM 859 C C . GLY A 1 120 ? 34.388 34.497 6.354 1.00 88.31 120 GLY A C 1
ATOM 860 O O . GLY A 1 120 ? 33.682 33.496 6.264 1.00 88.31 120 GLY A O 1
ATOM 861 N N . GLU A 1 121 ? 35.583 34.452 6.951 1.00 81.81 121 GLU A N 1
ATOM 862 C CA . GLU A 1 121 ? 36.193 33.208 7.463 1.00 81.81 121 GLU A CA 1
ATOM 863 C C . GLU A 1 121 ? 35.378 32.522 8.578 1.00 81.81 121 GLU A C 1
ATOM 865 O O . GLU A 1 121 ? 35.579 31.343 8.859 1.00 81.81 121 GLU A O 1
ATOM 870 N N . GLY A 1 122 ? 34.441 33.245 9.198 1.00 87.62 122 GLY A N 1
ATOM 871 C CA . GLY A 1 122 ? 33.555 32.746 10.249 1.00 87.62 122 GLY A CA 1
ATOM 872 C C . GLY A 1 122 ? 32.110 32.502 9.810 1.00 87.62 122 GLY A C 1
ATOM 873 O O . GLY A 1 122 ? 31.259 32.387 10.687 1.00 87.62 122 GLY A O 1
ATOM 874 N N . ALA A 1 123 ? 31.801 32.456 8.508 1.00 90.38 123 ALA A N 1
ATOM 875 C CA . ALA A 1 123 ? 30.419 32.378 8.014 1.00 90.38 123 ALA A CA 1
ATOM 876 C C . ALA A 1 123 ? 29.625 31.192 8.603 1.00 90.38 123 ALA A C 1
ATOM 878 O O . ALA A 1 123 ? 28.482 31.347 9.022 1.00 90.38 123 ALA A O 1
ATOM 879 N N . ILE A 1 124 ? 30.241 30.012 8.709 1.00 92.81 124 ILE A N 1
ATOM 880 C CA . ILE A 1 124 ? 29.585 28.821 9.278 1.00 92.81 124 ILE A CA 1
ATOM 881 C C . ILE A 1 124 ? 29.248 29.038 10.761 1.00 92.81 124 ILE A C 1
ATOM 883 O O . ILE A 1 124 ? 28.125 28.796 11.197 1.00 92.81 124 ILE A O 1
ATOM 887 N N . GLU A 1 125 ? 30.202 29.553 11.538 1.00 94.56 125 GLU A N 1
ATOM 888 C CA . GLU A 1 125 ? 30.017 29.792 12.974 1.00 94.56 125 GLU A CA 1
ATOM 889 C C . GLU A 1 125 ? 29.004 30.911 13.250 1.00 94.56 125 GLU A C 1
ATOM 891 O O . GLU A 1 125 ? 28.242 30.840 14.215 1.00 94.56 125 GLU A O 1
ATOM 896 N N . GLN A 1 126 ? 28.948 31.920 12.378 1.00 94.69 126 GLN A N 1
ATOM 897 C CA . GLN A 1 126 ? 27.913 32.950 12.403 1.00 94.69 126 GLN A CA 1
ATOM 898 C C . GLN A 1 126 ? 26.523 32.349 12.152 1.00 94.69 126 GLN A C 1
ATOM 900 O O . GLN A 1 126 ? 25.596 32.681 12.887 1.00 94.69 126 GLN A O 1
ATOM 905 N N . ALA A 1 127 ? 26.371 31.437 11.182 1.00 94.56 127 ALA A N 1
ATOM 906 C CA . ALA A 1 127 ? 25.102 30.749 10.936 1.00 94.56 127 ALA A CA 1
ATOM 907 C C . ALA A 1 127 ? 24.656 29.935 12.165 1.00 94.56 127 ALA A C 1
ATOM 909 O O . ALA A 1 127 ? 23.547 30.129 12.663 1.00 94.56 127 ALA A O 1
ATOM 910 N N . TYR A 1 128 ? 25.549 29.118 12.736 1.00 95.75 128 TYR A N 1
ATOM 911 C CA . TYR A 1 128 ? 25.261 28.341 13.950 1.00 95.75 128 TYR A CA 1
ATOM 912 C C . TYR A 1 128 ? 24.898 29.225 15.145 1.00 95.75 128 TYR A C 1
ATOM 914 O O . TYR A 1 128 ? 23.980 28.911 15.906 1.00 95.75 128 TYR A O 1
ATOM 922 N N . ALA A 1 129 ? 25.572 30.367 15.306 1.00 95.19 129 ALA A N 1
ATOM 923 C CA . ALA A 1 129 ? 25.223 31.333 16.340 1.00 95.19 129 ALA A CA 1
ATOM 924 C C . ALA A 1 129 ? 23.801 31.881 16.162 1.00 95.19 129 ALA A C 1
ATOM 926 O O . ALA A 1 129 ? 23.088 32.026 17.155 1.00 95.19 129 ALA A O 1
ATOM 927 N N . GLN A 1 130 ? 23.368 32.132 14.925 1.00 95.62 130 GLN A N 1
ATOM 928 C CA . GLN A 1 130 ? 22.004 32.575 14.642 1.00 95.62 130 GLN A CA 1
ATOM 929 C C . GLN A 1 130 ? 20.969 31.470 14.905 1.00 95.62 130 GLN A C 1
ATOM 931 O O . GLN A 1 130 ? 19.915 31.767 15.467 1.00 95.62 130 GLN A O 1
ATOM 936 N N . TRP A 1 131 ? 21.273 30.198 14.617 1.00 95.12 131 TRP A N 1
ATOM 937 C CA . TRP A 1 131 ? 20.383 29.066 14.936 1.00 95.12 131 TRP A CA 1
ATOM 938 C C . TRP A 1 131 ? 20.160 28.924 16.439 1.00 95.12 131 TRP A C 1
ATOM 940 O O . TRP A 1 131 ? 19.017 28.883 16.895 1.00 95.12 131 TRP A O 1
ATOM 950 N N . ARG A 1 132 ? 21.252 28.928 17.217 1.00 93.69 132 ARG A N 1
ATOM 951 C CA . ARG A 1 132 ? 21.194 28.916 18.687 1.00 93.69 132 ARG A CA 1
ATOM 952 C C . ARG A 1 132 ? 20.419 30.118 19.212 1.00 93.69 132 ARG A C 1
ATOM 954 O O . ARG A 1 132 ? 19.534 29.960 20.043 1.00 93.69 132 ARG A O 1
ATOM 961 N N . ARG A 1 133 ? 20.665 31.308 18.653 1.00 92.62 133 ARG A N 1
ATOM 962 C CA . ARG A 1 133 ? 19.964 32.530 19.061 1.00 92.62 133 ARG A CA 1
ATOM 963 C C . ARG A 1 133 ? 18.456 32.454 18.817 1.00 92.62 133 ARG A C 1
ATOM 965 O O . ARG A 1 133 ? 17.697 32.922 19.661 1.00 92.62 133 ARG A O 1
ATOM 972 N N . MET A 1 134 ? 18.012 31.888 17.693 1.00 93.06 134 MET A N 1
ATOM 973 C CA . MET A 1 134 ? 16.581 31.675 17.441 1.00 93.06 134 MET A CA 1
ATOM 974 C C . MET A 1 134 ? 15.992 30.661 18.421 1.00 93.06 134 MET A C 1
ATOM 976 O O . MET A 1 134 ? 14.940 30.915 19.003 1.00 93.06 134 MET A O 1
ATOM 980 N N . ALA A 1 135 ? 16.699 29.558 18.673 1.00 86.62 135 ALA A N 1
ATOM 981 C CA . ALA A 1 135 ? 16.279 28.543 19.632 1.00 86.62 135 ALA A CA 1
ATOM 982 C C . ALA A 1 135 ? 16.120 29.121 21.054 1.00 86.62 135 ALA A C 1
ATOM 984 O O . ALA A 1 135 ? 15.100 28.879 21.707 1.00 86.62 135 ALA A O 1
ATOM 985 N N . ASP A 1 136 ? 17.058 29.967 21.491 1.00 85.88 136 ASP A N 1
ATOM 986 C CA . ASP A 1 136 ? 17.003 30.682 22.772 1.00 85.88 136 ASP A CA 1
ATOM 987 C C . ASP A 1 136 ? 15.751 31.561 22.886 1.00 85.88 136 ASP A C 1
ATOM 989 O O . ASP A 1 136 ? 15.033 31.499 23.883 1.00 85.88 136 ASP A O 1
ATOM 993 N N . ILE A 1 137 ? 15.462 32.360 21.850 1.00 83.62 137 ILE A N 1
ATOM 994 C CA . ILE A 1 137 ? 14.301 33.268 21.812 1.00 83.62 137 ILE A CA 1
ATOM 995 C C . ILE A 1 137 ? 12.987 32.488 21.916 1.00 83.62 137 ILE A C 1
ATOM 997 O O . ILE A 1 137 ? 12.023 32.961 22.516 1.00 83.62 137 ILE A O 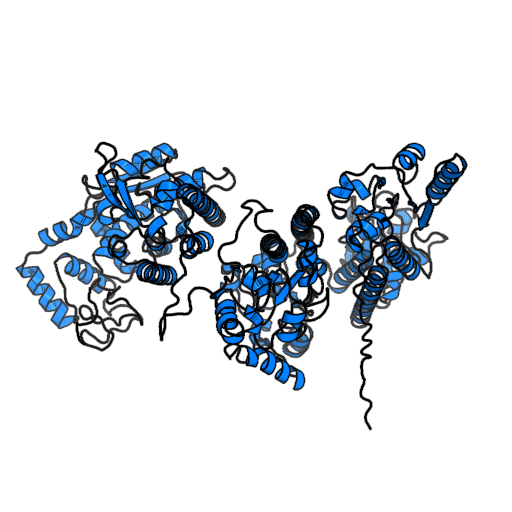1
ATOM 1001 N N . THR A 1 138 ? 12.953 31.275 21.368 1.00 79.69 138 THR A N 1
ATOM 1002 C CA . THR A 1 138 ? 11.775 30.397 21.415 1.00 79.69 138 THR A CA 1
ATOM 1003 C C . THR A 1 138 ? 11.652 29.590 22.711 1.00 79.69 138 THR A C 1
ATOM 1005 O O . THR A 1 138 ? 10.668 28.875 22.892 1.00 79.69 138 THR A O 1
ATOM 1008 N N . GLY A 1 139 ? 12.616 29.717 23.633 1.00 74.88 139 GLY A N 1
ATOM 1009 C CA . GLY A 1 139 ? 12.623 29.008 24.914 1.00 74.88 139 GLY A CA 1
ATOM 1010 C C . GLY A 1 139 ? 13.078 27.548 24.826 1.00 74.88 139 GLY A C 1
ATOM 1011 O O . GLY A 1 139 ? 12.794 26.771 25.735 1.00 74.88 139 GLY A O 1
ATOM 1012 N N . ALA A 1 140 ? 13.776 27.164 23.753 1.00 74.19 140 ALA A N 1
ATOM 1013 C CA . ALA A 1 140 ? 14.234 25.796 23.511 1.00 74.19 140 ALA A CA 1
ATOM 1014 C C . ALA A 1 140 ? 15.719 25.747 23.079 1.00 74.19 140 ALA A C 1
ATOM 1016 O O . ALA A 1 140 ? 16.013 25.251 21.992 1.00 74.19 140 ALA A O 1
ATOM 1017 N N . PRO A 1 141 ? 16.671 26.219 23.913 1.00 77.81 141 PRO A N 1
ATOM 1018 C CA . PRO A 1 141 ? 18.098 26.344 23.561 1.00 77.81 141 PRO A CA 1
ATOM 1019 C C . PRO A 1 141 ? 18.719 25.040 23.032 1.00 77.81 141 PRO A C 1
ATOM 1021 O O . PRO A 1 141 ? 19.465 25.043 22.052 1.00 77.81 141 PRO A O 1
ATOM 1024 N N . TRP A 1 142 ? 18.323 23.904 23.614 1.00 71.19 142 TRP A N 1
ATOM 1025 C CA . TRP A 1 142 ? 18.777 22.569 23.215 1.00 71.19 142 TRP A CA 1
ATOM 1026 C C . TRP A 1 142 ? 18.468 22.230 21.745 1.00 71.19 142 TRP A C 1
ATOM 1028 O O . TRP A 1 142 ? 19.207 21.467 21.125 1.00 71.19 142 TRP A O 1
ATOM 1038 N N . ARG A 1 143 ? 17.400 22.799 21.155 1.00 76.88 143 ARG A N 1
ATOM 1039 C CA . ARG A 1 143 ? 17.070 22.589 19.733 1.00 76.88 143 ARG A CA 1
ATOM 1040 C C . ARG A 1 143 ? 18.145 23.200 18.838 1.00 76.88 143 ARG A C 1
ATOM 1042 O O . ARG A 1 143 ? 18.566 22.566 17.879 1.00 76.88 143 ARG A O 1
ATOM 1049 N N . GLY A 1 144 ? 18.639 24.389 19.185 1.00 81.69 144 GLY A N 1
ATOM 1050 C CA . GLY A 1 144 ? 19.719 25.050 18.452 1.00 81.69 144 GLY A CA 1
ATOM 1051 C C . GLY A 1 144 ? 21.042 24.289 18.544 1.00 81.69 144 GLY A C 1
ATOM 1052 O O . GLY A 1 144 ? 21.713 24.108 17.531 1.00 81.69 144 GLY A O 1
ATOM 1053 N N . GLU A 1 145 ? 21.384 23.788 19.736 1.00 80.19 145 GLU A N 1
ATOM 1054 C CA . GLU A 1 145 ? 22.567 22.936 19.941 1.00 80.19 145 GLU A CA 1
ATOM 1055 C C . GLU A 1 145 ? 22.490 21.644 19.116 1.00 80.19 145 GLU A C 1
ATOM 1057 O O . GLU A 1 145 ? 23.480 21.223 18.515 1.00 80.19 145 GLU A O 1
ATOM 1062 N N . ARG A 1 146 ? 21.302 21.032 19.037 1.00 76.25 146 ARG A N 1
ATOM 1063 C CA . ARG A 1 146 ? 21.069 19.831 18.227 1.00 76.25 146 ARG A CA 1
ATOM 1064 C C . ARG A 1 146 ? 21.247 20.104 16.733 1.00 76.25 146 ARG A C 1
ATOM 1066 O O . ARG A 1 146 ? 21.950 19.332 16.085 1.00 76.25 146 ARG A O 1
ATOM 1073 N N . LEU A 1 147 ? 20.664 21.187 16.205 1.00 79.12 147 LEU A N 1
ATOM 1074 C CA . LEU A 1 147 ? 20.807 21.572 14.790 1.00 79.12 147 LEU A CA 1
ATOM 1075 C C . LEU A 1 147 ? 22.277 21.763 14.402 1.00 79.12 147 LEU A C 1
ATOM 1077 O O . LEU A 1 147 ? 22.722 21.298 13.356 1.00 79.12 147 LEU A O 1
ATOM 1081 N N . GLU A 1 148 ? 23.052 22.423 15.260 1.00 90.06 148 GLU A N 1
ATOM 1082 C CA . GLU A 1 148 ? 24.487 22.587 15.044 1.00 90.06 148 GLU A CA 1
ATOM 1083 C C . GLU A 1 148 ? 25.243 21.254 15.107 1.00 90.06 148 GLU A C 1
ATOM 1085 O O . GLU A 1 148 ? 26.100 20.992 14.262 1.00 90.06 148 GLU A O 1
ATOM 1090 N N . CYS A 1 149 ? 24.967 20.425 16.118 1.00 78.44 149 CYS A N 1
ATOM 1091 C CA . CYS A 1 149 ? 25.635 19.137 16.286 1.00 78.44 149 CYS A CA 1
ATOM 1092 C C . CYS A 1 149 ? 25.418 18.241 15.057 1.00 78.44 149 CYS A C 1
ATOM 1094 O O . CYS A 1 149 ? 26.384 17.683 14.529 1.00 78.44 149 CYS A O 1
ATOM 1096 N N . ASP A 1 150 ? 24.179 18.189 14.559 1.00 68.62 150 ASP A N 1
ATOM 1097 C CA . ASP A 1 150 ? 23.808 17.474 13.336 1.00 68.62 150 ASP A CA 1
ATOM 1098 C C . ASP A 1 150 ? 24.560 18.012 12.112 1.00 68.62 150 ASP A C 1
ATOM 1100 O O . ASP A 1 150 ? 25.284 17.271 11.443 1.00 68.62 150 ASP A O 1
ATOM 1104 N N . ALA A 1 151 ? 24.493 19.325 11.875 1.00 80.69 151 ALA A N 1
ATOM 1105 C CA . ALA A 1 151 ? 25.184 19.970 10.762 1.00 80.69 151 ALA A CA 1
ATOM 1106 C C . ALA A 1 151 ? 26.692 19.673 10.763 1.00 80.69 151 ALA A C 1
ATOM 1108 O O . ALA A 1 151 ? 27.279 19.346 9.729 1.00 80.69 151 ALA A O 1
ATOM 1109 N N . ARG A 1 152 ? 27.342 19.731 11.932 1.00 89.12 152 ARG A N 1
ATOM 1110 C CA . ARG A 1 152 ? 28.771 19.412 12.070 1.00 89.12 152 ARG A CA 1
ATOM 1111 C C . ARG A 1 152 ? 29.075 17.940 11.805 1.00 89.12 152 ARG A C 1
ATOM 1113 O O . ARG A 1 152 ? 30.125 17.646 11.230 1.00 89.12 152 ARG A O 1
ATOM 1120 N N . ALA A 1 153 ? 28.217 17.024 12.249 1.00 71.06 153 ALA A N 1
ATOM 1121 C CA . ALA A 1 153 ? 28.380 15.597 11.988 1.00 71.06 153 ALA A CA 1
ATOM 1122 C C . ALA A 1 153 ? 28.281 15.312 10.483 1.00 71.06 153 ALA A C 1
ATOM 1124 O O . ALA A 1 153 ? 29.196 14.728 9.904 1.00 71.06 153 ALA A O 1
ATOM 1125 N N . ARG A 1 154 ? 27.245 15.843 9.835 1.00 79.31 154 ARG A N 1
ATOM 1126 C CA . ARG A 1 154 ? 27.002 15.723 8.393 1.00 79.31 154 ARG A CA 1
ATOM 1127 C C . ARG A 1 154 ? 28.132 16.292 7.543 1.00 79.31 154 ARG A C 1
ATOM 1129 O O . ARG A 1 154 ? 28.649 15.614 6.658 1.00 79.31 154 ARG A O 1
ATOM 1136 N N . LEU A 1 155 ? 28.622 17.489 7.871 1.00 83.81 155 LEU A N 1
ATOM 1137 C CA . LEU A 1 155 ? 29.772 18.078 7.176 1.00 83.81 155 LEU A CA 1
ATOM 1138 C C . LEU A 1 155 ? 31.058 17.261 7.362 1.00 83.81 155 LEU A C 1
ATOM 1140 O O . LEU A 1 155 ? 31.877 17.193 6.446 1.00 83.81 155 LEU A O 1
ATOM 1144 N N . ARG A 1 156 ? 31.253 16.616 8.518 1.00 84.75 156 ARG A N 1
ATOM 1145 C CA . ARG A 1 156 ? 32.393 15.713 8.734 1.00 84.75 156 ARG A CA 1
ATOM 1146 C C . ARG A 1 156 ? 32.298 14.480 7.843 1.00 84.75 156 ARG A C 1
ATOM 1148 O O . ARG A 1 156 ? 33.279 14.139 7.191 1.00 84.75 156 ARG A O 1
ATOM 1155 N N . GLU A 1 157 ? 31.129 13.852 7.769 1.00 71.38 157 GLU A N 1
ATOM 1156 C CA . GLU A 1 157 ? 30.904 12.709 6.879 1.00 71.38 157 GLU A CA 1
ATOM 1157 C C . GLU A 1 157 ? 31.081 13.088 5.404 1.00 71.38 157 GLU A C 1
ATOM 1159 O O . GLU A 1 157 ? 31.708 12.358 4.634 1.00 71.38 157 GLU A O 1
ATOM 1164 N N . ALA A 1 158 ? 30.558 14.249 5.009 1.00 73.69 158 ALA A N 1
ATOM 1165 C CA . ALA A 1 158 ? 30.733 14.804 3.675 1.00 73.69 158 ALA A CA 1
ATOM 1166 C C . ALA A 1 158 ? 32.219 15.011 3.346 1.00 73.69 158 ALA A C 1
ATOM 1168 O O . ALA A 1 158 ? 32.678 14.611 2.277 1.00 73.69 158 ALA A O 1
ATOM 1169 N N . LYS A 1 159 ? 32.989 15.556 4.294 1.00 83.75 159 LYS A N 1
ATOM 1170 C CA . LYS A 1 159 ? 34.439 15.722 4.166 1.00 83.75 159 LYS A CA 1
ATOM 1171 C C . LYS A 1 159 ? 35.159 14.388 3.980 1.00 83.75 159 LYS A C 1
ATOM 1173 O O . LYS A 1 159 ? 35.935 14.241 3.043 1.00 83.75 159 LYS A O 1
ATOM 1178 N N . GLU A 1 160 ? 34.878 13.404 4.831 1.00 79.50 160 GLU A N 1
ATOM 1179 C CA . GLU A 1 160 ? 35.478 12.069 4.722 1.00 79.50 160 GLU A CA 1
ATOM 1180 C C . GLU A 1 160 ? 35.176 11.413 3.367 1.00 79.50 160 GLU A C 1
ATOM 1182 O O . GLU A 1 160 ? 36.021 10.720 2.800 1.00 79.50 160 GLU A O 1
ATOM 1187 N N . ARG A 1 161 ? 33.977 11.646 2.822 1.00 70.69 161 ARG A N 1
ATOM 1188 C CA . ARG A 1 161 ? 33.573 11.156 1.500 1.00 70.69 161 ARG A CA 1
ATOM 1189 C C . ARG A 1 161 ? 34.382 11.803 0.381 1.00 70.69 161 ARG A C 1
ATOM 1191 O O . ARG A 1 161 ? 34.864 11.092 -0.496 1.00 70.69 161 ARG A O 1
ATOM 1198 N N . VAL A 1 162 ? 34.562 13.123 0.434 1.00 74.06 162 VAL A N 1
ATOM 1199 C CA . VAL A 1 162 ? 35.390 13.867 -0.529 1.00 74.06 162 VAL A CA 1
ATOM 1200 C C . VAL A 1 162 ? 36.845 13.411 -0.465 1.00 74.06 162 VAL A C 1
ATOM 1202 O O . VAL A 1 162 ? 37.450 13.174 -1.505 1.00 74.06 162 VAL A O 1
ATOM 1205 N N . GLU A 1 163 ? 37.396 13.222 0.737 1.00 76.62 163 GLU A N 1
ATOM 1206 C CA . GLU A 1 163 ? 38.773 12.749 0.933 1.00 76.62 163 GLU A CA 1
ATOM 1207 C C . GLU A 1 163 ? 39.009 11.342 0.355 1.00 76.62 163 GLU A C 1
ATOM 1209 O O . GLU A 1 163 ? 40.109 11.042 -0.112 1.00 76.62 163 GLU A O 1
ATOM 1214 N N . ARG A 1 164 ? 37.982 10.481 0.348 1.00 69.88 164 ARG A N 1
ATOM 1215 C CA . ARG A 1 164 ? 38.043 9.125 -0.228 1.00 69.88 164 ARG A CA 1
ATOM 1216 C C . ARG A 1 164 ? 37.763 9.086 -1.736 1.00 69.88 164 ARG A C 1
ATOM 1218 O O . ARG A 1 164 ? 38.086 8.085 -2.374 1.00 69.88 164 ARG A O 1
ATOM 1225 N N . ALA A 1 165 ? 37.172 10.132 -2.316 1.00 65.50 165 ALA A N 1
ATOM 1226 C CA . ALA A 1 165 ? 36.745 10.144 -3.711 1.00 65.50 165 ALA A CA 1
ATOM 1227 C C . ALA A 1 165 ? 37.857 10.655 -4.663 1.00 65.50 165 ALA A C 1
ATOM 1229 O O . ALA A 1 165 ? 38.295 11.806 -4.561 1.00 65.50 165 ALA A O 1
ATOM 1230 N N . PRO A 1 166 ? 38.319 9.848 -5.640 1.00 59.03 166 PRO A N 1
ATOM 1231 C CA . PRO A 1 166 ? 39.316 10.291 -6.613 1.00 59.03 166 PRO A CA 1
ATOM 1232 C C . PRO A 1 166 ? 38.730 11.338 -7.579 1.00 59.03 166 PRO A C 1
ATOM 1234 O O . PRO A 1 166 ? 37.648 11.151 -8.127 1.00 59.03 166 PRO A O 1
ATOM 1237 N N . GLY A 1 167 ? 39.463 12.431 -7.830 1.00 64.19 167 GLY A N 1
ATOM 1238 C CA . GLY A 1 167 ? 39.101 13.456 -8.828 1.00 64.19 167 GLY A CA 1
ATOM 1239 C C . GLY A 1 167 ? 38.661 14.820 -8.277 1.00 64.19 167 GLY A C 1
ATOM 1240 O O . GLY A 1 167 ? 38.489 15.753 -9.061 1.00 64.19 167 GLY A O 1
ATOM 1241 N N . PHE A 1 168 ? 38.533 14.968 -6.955 1.00 65.81 168 PHE A N 1
ATOM 1242 C CA . PHE A 1 168 ? 38.168 16.239 -6.310 1.00 65.81 168 PHE A CA 1
ATOM 1243 C C . PHE A 1 168 ? 39.361 17.146 -5.992 1.00 65.81 168 PHE A C 1
ATOM 1245 O O . PHE A 1 168 ? 39.266 18.367 -6.128 1.00 65.81 168 PHE A O 1
ATOM 1252 N N . ALA A 1 169 ? 40.495 16.561 -5.606 1.00 63.84 169 ALA A N 1
ATOM 1253 C CA . ALA A 1 169 ? 41.698 17.310 -5.257 1.00 63.84 169 ALA A CA 1
ATOM 1254 C C . ALA A 1 169 ? 42.247 18.099 -6.465 1.00 63.84 169 ALA A C 1
ATOM 1256 O O . ALA A 1 169 ? 42.482 17.524 -7.528 1.00 63.84 169 ALA A O 1
ATOM 1257 N N . GLY A 1 170 ? 42.458 19.411 -6.296 1.00 66.44 170 GLY A N 1
ATOM 1258 C CA . GLY A 1 170 ? 42.998 20.308 -7.332 1.00 66.44 170 GLY A CA 1
ATOM 1259 C C . GLY A 1 170 ? 42.014 20.709 -8.440 1.00 66.44 170 GLY A C 1
ATOM 1260 O O . GLY A 1 170 ? 42.425 21.293 -9.441 1.00 66.44 170 GLY A O 1
ATOM 1261 N N . SER A 1 171 ? 40.724 20.391 -8.294 1.00 79.81 171 SER A N 1
ATOM 1262 C CA . SER A 1 171 ? 39.688 20.851 -9.221 1.00 79.81 171 SER A CA 1
ATOM 1263 C C . SER A 1 171 ? 39.276 22.301 -8.923 1.00 79.81 171 SER A C 1
ATOM 1265 O O . SER A 1 171 ? 39.247 22.729 -7.771 1.00 79.81 171 SER A O 1
ATOM 1267 N N . SER A 1 172 ? 38.923 23.056 -9.963 1.00 89.00 172 SER A N 1
ATOM 1268 C CA . SER A 1 172 ? 38.455 24.445 -9.850 1.00 89.00 172 SER A CA 1
ATOM 1269 C C . SER A 1 172 ? 36.937 24.564 -9.972 1.00 89.00 172 SER A C 1
ATOM 1271 O O . SER A 1 172 ? 36.315 23.767 -10.683 1.00 89.00 172 SER A O 1
ATOM 1273 N N . CYS A 1 173 ? 36.330 25.573 -9.341 1.00 90.25 173 CYS A N 1
ATOM 1274 C CA . CYS A 1 173 ? 34.889 25.807 -9.460 1.00 90.25 173 CYS A CA 1
ATOM 1275 C C . CYS A 1 173 ? 34.452 27.264 -9.560 1.00 90.25 173 CYS A C 1
ATOM 1277 O O . CYS A 1 173 ? 35.226 28.187 -9.315 1.00 90.25 173 CYS A O 1
ATOM 1279 N N . VAL A 1 174 ? 33.179 27.427 -9.927 1.00 91.06 174 VAL A N 1
ATOM 1280 C CA . VAL A 1 174 ? 32.424 28.683 -9.893 1.00 91.06 174 VAL A CA 1
ATOM 1281 C C . VAL A 1 174 ? 31.052 28.412 -9.270 1.00 91.06 174 VAL A C 1
ATOM 1283 O O . VAL A 1 174 ? 30.424 27.402 -9.594 1.00 91.06 174 VAL A O 1
ATOM 1286 N N . LEU A 1 175 ? 30.604 29.314 -8.390 1.00 90.62 175 LEU A N 1
ATOM 1287 C CA . LEU A 1 175 ? 29.278 29.306 -7.762 1.00 90.62 175 LEU A CA 1
ATOM 1288 C C . LEU A 1 175 ? 28.436 30.452 -8.348 1.00 90.62 175 LEU A C 1
ATOM 1290 O O . LEU A 1 175 ? 28.747 31.605 -8.070 1.00 90.62 175 LEU A O 1
ATOM 1294 N N . GLU A 1 176 ? 27.407 30.167 -9.149 1.00 88.62 176 GLU A N 1
ATOM 1295 C CA . GLU A 1 176 ? 26.530 31.166 -9.798 1.00 88.62 176 GLU A CA 1
ATOM 1296 C C . GLU A 1 176 ? 25.225 31.352 -8.999 1.00 88.62 176 GLU A C 1
ATOM 1298 O O . GLU A 1 176 ? 24.480 30.388 -8.847 1.00 88.62 176 GLU A O 1
ATOM 1303 N N . PHE A 1 177 ? 24.923 32.569 -8.522 1.00 82.69 177 PHE A N 1
ATOM 1304 C CA . PHE A 1 177 ? 23.776 32.854 -7.633 1.00 82.69 177 PHE A CA 1
ATOM 1305 C C . PHE A 1 177 ? 22.589 33.591 -8.276 1.00 82.69 177 PHE A C 1
ATOM 1307 O O . PHE A 1 177 ? 21.522 33.624 -7.672 1.00 82.69 177 PHE A O 1
ATOM 1314 N N . ASP A 1 178 ? 22.736 34.191 -9.462 1.00 73.31 178 ASP A N 1
ATOM 1315 C CA . ASP A 1 178 ? 21.679 35.030 -10.053 1.00 73.31 178 ASP A CA 1
ATOM 1316 C C . ASP A 1 178 ? 21.603 34.880 -11.589 1.00 73.31 178 ASP A C 1
ATOM 1318 O O . ASP A 1 178 ? 22.622 35.049 -12.273 1.00 73.31 178 ASP A O 1
ATOM 1322 N N . PRO A 1 179 ? 20.413 34.593 -12.160 1.00 64.25 179 PRO A N 1
ATOM 1323 C CA . PRO A 1 179 ? 20.218 34.519 -13.606 1.00 64.25 179 PRO A CA 1
ATOM 1324 C C . PRO A 1 179 ? 20.200 35.874 -14.333 1.00 64.25 179 PRO A C 1
ATOM 1326 O O . PRO A 1 179 ? 20.428 35.893 -15.548 1.00 64.25 179 PRO A O 1
ATOM 1329 N N . ALA A 1 180 ? 19.912 36.981 -13.636 1.00 58.84 180 ALA A N 1
ATOM 1330 C CA . ALA A 1 180 ? 19.706 38.327 -14.184 1.00 58.84 180 ALA A CA 1
ATOM 1331 C C . ALA A 1 180 ? 20.986 39.186 -14.259 1.00 58.84 180 ALA A C 1
ATOM 1333 O O . ALA A 1 180 ? 21.025 40.173 -14.997 1.00 58.84 180 ALA A O 1
ATOM 1334 N N . GLY A 1 181 ? 22.045 38.798 -13.550 1.00 60.66 181 GLY A N 1
ATOM 1335 C CA . GLY A 1 181 ? 23.356 39.451 -13.553 1.00 60.66 181 GLY A CA 1
ATOM 1336 C C . GLY A 1 181 ? 24.284 38.675 -12.621 1.00 60.66 181 GLY A C 1
ATOM 1337 O O . GLY A 1 181 ? 23.922 38.472 -11.469 1.00 60.66 181 GLY A O 1
ATOM 1338 N N . PRO A 1 182 ? 25.428 38.144 -13.073 1.00 70.62 182 PRO A N 1
ATOM 1339 C CA . PRO A 1 182 ? 25.982 36.964 -12.427 1.00 70.62 182 PRO A CA 1
ATOM 1340 C C . PRO A 1 182 ? 26.820 37.340 -11.201 1.00 70.62 182 PRO A C 1
ATOM 1342 O O . PRO A 1 182 ? 28.030 37.577 -11.271 1.00 70.62 182 PRO A O 1
ATOM 1345 N N . TYR A 1 183 ? 26.141 37.382 -10.059 1.00 86.00 183 TYR A N 1
ATOM 1346 C CA . TYR A 1 183 ? 26.768 37.312 -8.752 1.00 86.00 183 TYR A CA 1
ATOM 1347 C C . TYR A 1 183 ? 27.416 35.939 -8.580 1.00 86.00 183 TYR A C 1
ATOM 1349 O O . TYR A 1 183 ? 26.763 34.903 -8.749 1.00 86.00 183 TYR A O 1
ATOM 1357 N N . LEU A 1 184 ? 28.705 35.938 -8.245 1.00 89.31 184 LEU A N 1
ATOM 1358 C CA . LEU A 1 184 ? 29.418 34.720 -7.876 1.00 89.31 184 LEU A CA 1
ATOM 1359 C C . LEU A 1 184 ? 29.540 34.605 -6.364 1.00 89.31 184 LEU A C 1
ATOM 1361 O O . LEU A 1 184 ? 29.698 35.617 -5.698 1.00 89.31 184 LEU A O 1
ATOM 1365 N N . GLY A 1 185 ? 29.554 33.393 -5.818 1.00 89.88 185 GLY A N 1
ATOM 1366 C CA . GLY A 1 185 ? 29.952 33.175 -4.424 1.00 89.88 185 GLY A CA 1
ATOM 1367 C C . GLY A 1 185 ? 31.453 32.942 -4.298 1.00 89.88 185 GLY A C 1
ATOM 1368 O O . GLY A 1 185 ? 31.978 32.011 -4.910 1.00 89.88 185 GLY A O 1
ATOM 1369 N N . LYS A 1 186 ? 32.142 33.733 -3.469 1.00 91.75 186 LYS A N 1
ATOM 1370 C CA . LYS A 1 186 ? 33.529 33.461 -3.044 1.00 91.75 186 LYS A CA 1
ATOM 1371 C C . LYS A 1 186 ? 33.589 32.366 -1.983 1.00 91.75 186 LYS A C 1
ATOM 1373 O O . LYS A 1 186 ? 32.572 32.018 -1.386 1.00 91.75 186 LYS A O 1
ATOM 1378 N N . SER A 1 187 ? 34.782 31.881 -1.657 1.00 91.25 187 SER A N 1
ATOM 1379 C CA . SER A 1 187 ? 35.015 31.011 -0.496 1.00 91.25 187 SER A CA 1
ATOM 1380 C C . SER A 1 187 ? 34.706 31.686 0.845 1.00 91.25 187 SER A C 1
ATOM 1382 O O . SER A 1 187 ? 34.642 31.002 1.858 1.00 91.25 187 SER A O 1
ATOM 1384 N N . THR A 1 188 ? 34.508 33.009 0.862 1.00 90.31 188 THR A N 1
ATOM 1385 C CA . THR A 1 188 ? 34.021 33.775 2.022 1.00 90.31 188 THR A CA 1
ATOM 1386 C C . THR A 1 188 ? 32.496 33.890 2.082 1.00 90.31 188 THR A C 1
ATOM 1388 O O . THR A 1 188 ? 31.966 34.393 3.068 1.00 90.31 188 THR A O 1
ATOM 1391 N N . SER A 1 189 ? 31.768 33.433 1.057 1.00 91.00 189 SER A N 1
ATOM 1392 C CA . SER A 1 189 ? 30.314 33.235 1.151 1.00 91.00 189 SER A CA 1
ATOM 1393 C C . SER A 1 189 ? 30.000 32.033 2.047 1.00 91.00 189 SER A C 1
ATOM 1395 O O . SER A 1 189 ? 30.874 31.195 2.286 1.00 91.00 189 SER A O 1
ATOM 1397 N N . LEU A 1 190 ? 28.757 31.897 2.520 1.00 90.75 190 LEU A N 1
ATOM 1398 C CA . LEU A 1 190 ? 28.367 30.751 3.349 1.00 90.75 190 LEU A CA 1
ATOM 1399 C C . LEU A 1 190 ? 28.530 29.415 2.607 1.00 90.75 190 LEU A C 1
ATOM 1401 O O . LEU A 1 190 ? 29.226 28.525 3.095 1.00 90.75 190 LEU A O 1
ATOM 1405 N N . VAL A 1 191 ? 27.938 29.289 1.413 1.00 89.56 191 VAL A N 1
ATOM 1406 C CA . VAL A 1 191 ? 28.033 28.064 0.596 1.00 89.56 191 VAL A CA 1
ATOM 1407 C C . VAL A 1 191 ? 29.488 27.783 0.217 1.00 89.56 191 VAL A C 1
ATOM 1409 O O . VAL A 1 191 ? 29.950 26.650 0.339 1.00 89.56 191 VAL A O 1
ATOM 1412 N N . GLY A 1 192 ? 30.247 28.816 -0.167 1.00 90.38 192 GLY A N 1
ATOM 1413 C CA . GLY A 1 192 ? 31.675 28.679 -0.457 1.00 90.38 192 GLY A CA 1
ATOM 1414 C C . GLY A 1 192 ? 32.494 28.213 0.751 1.00 90.38 192 GLY A C 1
ATOM 1415 O O . GLY A 1 192 ? 33.340 27.331 0.608 1.00 90.38 192 GLY A O 1
ATOM 1416 N N . SER A 1 193 ? 32.203 28.725 1.950 1.00 90.56 193 SER A N 1
ATOM 1417 C CA . SER A 1 193 ? 32.864 28.299 3.193 1.00 90.56 193 SER A CA 1
ATOM 1418 C C . SER A 1 193 ? 32.571 26.834 3.525 1.00 90.56 193 SER A C 1
ATOM 1420 O O . SER A 1 193 ? 33.472 26.097 3.939 1.00 90.56 193 SER A O 1
ATOM 1422 N N . LEU A 1 194 ? 31.325 26.389 3.330 1.00 90.00 194 LEU A N 1
ATOM 1423 C CA . LEU A 1 194 ? 30.926 24.999 3.559 1.00 90.00 194 LEU A CA 1
ATOM 1424 C C . LEU A 1 194 ? 31.635 24.047 2.593 1.00 90.00 194 LEU A C 1
ATOM 1426 O O . LEU A 1 194 ? 32.216 23.060 3.043 1.00 90.00 194 LEU A O 1
ATOM 1430 N N . LEU A 1 195 ? 31.668 24.377 1.296 1.00 87.88 195 LEU A N 1
ATOM 1431 C CA . LEU A 1 195 ? 32.383 23.593 0.282 1.00 87.88 195 LEU A CA 1
ATOM 1432 C C . LEU A 1 195 ? 33.886 23.518 0.601 1.00 87.88 195 LEU A C 1
ATOM 1434 O O . LEU A 1 195 ? 34.469 22.434 0.630 1.00 87.88 195 LEU A O 1
ATOM 1438 N N . LYS A 1 196 ? 34.503 24.643 0.974 1.00 87.75 196 LYS A N 1
ATOM 1439 C CA . LYS A 1 196 ? 35.898 24.662 1.437 1.00 87.75 196 LYS A CA 1
ATOM 1440 C C . LYS A 1 196 ? 36.124 23.750 2.653 1.00 87.75 196 LYS A C 1
ATOM 1442 O O . LYS A 1 196 ? 37.128 23.043 2.717 1.00 87.75 196 LYS A O 1
ATOM 1447 N N . THR A 1 197 ? 35.191 23.726 3.607 1.00 87.25 197 THR A N 1
ATOM 1448 C CA . THR A 1 197 ? 35.286 22.909 4.834 1.00 87.25 197 THR A CA 1
ATOM 1449 C C . THR A 1 197 ? 35.259 21.409 4.552 1.00 87.25 197 THR A C 1
ATOM 1451 O O . THR A 1 197 ? 36.003 20.652 5.181 1.00 87.25 197 THR A O 1
ATOM 1454 N N . VAL A 1 198 ? 34.451 20.974 3.584 1.00 84.12 198 VAL A N 1
ATOM 1455 C CA . VAL A 1 198 ? 34.372 19.564 3.161 1.00 84.12 198 VAL A CA 1
ATOM 1456 C C . VAL A 1 198 ? 35.522 19.148 2.232 1.00 84.12 198 VAL A C 1
ATOM 1458 O O . VAL A 1 198 ? 35.507 18.049 1.693 1.00 84.12 198 VAL A O 1
ATOM 1461 N N . GLY A 1 199 ? 36.548 19.990 2.066 1.00 76.94 199 GLY A N 1
ATOM 1462 C CA . GLY A 1 199 ? 37.748 19.663 1.292 1.00 76.94 199 GLY A CA 1
ATOM 1463 C C . GLY A 1 199 ? 37.615 19.918 -0.209 1.00 76.94 199 GLY A C 1
ATOM 1464 O O . GLY A 1 199 ? 38.425 19.417 -0.988 1.00 76.94 199 GLY A O 1
ATOM 1465 N N . MET A 1 200 ? 36.611 20.689 -0.632 1.00 68.06 200 MET A N 1
ATOM 1466 C CA . MET A 1 200 ? 36.415 21.025 -2.035 1.00 68.06 200 MET A CA 1
ATOM 1467 C C . MET A 1 200 ? 37.114 22.323 -2.464 1.00 68.06 200 MET A C 1
ATOM 1469 O O . MET A 1 200 ? 36.858 23.381 -1.898 1.00 68.06 200 MET A O 1
ATOM 1473 N N . LEU A 1 201 ? 37.844 22.194 -3.580 1.00 66.88 201 LEU A N 1
ATOM 1474 C CA . LEU A 1 201 ? 37.987 23.127 -4.712 1.00 66.88 201 LEU A CA 1
ATOM 1475 C C . LEU A 1 201 ? 38.737 24.460 -4.527 1.00 66.88 201 LEU A C 1
ATOM 1477 O O . LEU A 1 201 ? 38.571 25.189 -3.556 1.00 66.88 201 LEU A O 1
ATOM 1481 N N . ASP A 1 202 ? 39.473 24.819 -5.584 1.00 86.06 202 ASP A N 1
ATOM 1482 C CA . ASP A 1 202 ? 39.953 26.178 -5.842 1.00 86.06 202 ASP A CA 1
ATOM 1483 C C . ASP A 1 202 ? 38.815 26.999 -6.479 1.00 86.06 202 ASP A C 1
ATOM 1485 O O . ASP A 1 202 ? 38.496 26.846 -7.666 1.00 86.06 202 ASP A O 1
ATOM 1489 N N . ASN A 1 203 ? 38.164 27.860 -5.694 1.00 90.69 203 ASN A N 1
ATOM 1490 C CA . ASN A 1 203 ? 37.091 28.717 -6.193 1.00 90.69 203 ASN A CA 1
ATOM 1491 C C . ASN A 1 203 ? 37.665 29.871 -7.029 1.00 90.69 203 ASN A C 1
ATOM 1493 O O . ASN A 1 203 ? 38.340 30.761 -6.510 1.00 90.69 203 ASN A O 1
ATOM 1497 N N . LEU A 1 204 ? 37.364 29.894 -8.331 1.00 91.38 204 LEU A N 1
ATOM 1498 C CA . LEU A 1 204 ? 37.891 30.908 -9.250 1.00 91.38 204 LEU A CA 1
ATOM 1499 C C . LEU A 1 204 ? 37.403 32.326 -8.913 1.00 91.38 204 LEU A C 1
ATOM 1501 O O . LEU A 1 204 ? 38.071 33.300 -9.263 1.00 91.38 204 LEU A O 1
ATOM 1505 N N . ALA A 1 205 ? 36.279 32.454 -8.200 1.00 90.00 205 ALA A N 1
ATOM 1506 C CA . ALA A 1 205 ? 35.770 33.744 -7.746 1.00 90.00 205 ALA A CA 1
ATOM 1507 C C . ALA A 1 205 ? 36.684 34.415 -6.701 1.00 90.00 205 ALA A C 1
ATOM 1509 O O . ALA A 1 205 ? 36.648 35.639 -6.562 1.00 90.00 205 ALA A O 1
ATOM 1510 N N . ASP A 1 206 ? 37.534 33.660 -5.996 1.00 90.31 206 ASP A N 1
ATOM 1511 C CA . ASP A 1 206 ? 38.430 34.212 -4.970 1.00 90.31 206 ASP A CA 1
ATOM 1512 C C . ASP A 1 206 ? 39.502 35.138 -5.561 1.00 90.31 206 ASP A C 1
ATOM 1514 O O . ASP A 1 206 ? 39.952 36.068 -4.892 1.00 90.31 206 ASP A O 1
ATOM 1518 N N . ALA A 1 207 ? 39.860 34.944 -6.835 1.00 88.56 207 ALA A N 1
ATOM 1519 C CA . ALA A 1 207 ? 40.827 35.778 -7.550 1.00 88.56 207 ALA A CA 1
ATOM 1520 C C . ALA A 1 207 ? 40.257 37.137 -8.008 1.00 88.56 207 ALA A C 1
ATOM 1522 O O . ALA A 1 207 ? 41.003 37.989 -8.495 1.00 88.56 207 ALA A O 1
ATOM 1523 N N . LEU A 1 208 ? 38.945 37.360 -7.875 1.00 87.38 208 LEU A N 1
ATOM 1524 C CA . LEU A 1 208 ? 38.304 38.615 -8.267 1.00 87.38 208 LEU A CA 1
ATOM 1525 C C . LEU A 1 208 ? 38.642 39.741 -7.284 1.00 87.38 208 LEU A C 1
ATOM 1527 O O . LEU A 1 208 ? 38.459 39.595 -6.072 1.00 87.38 208 LEU A O 1
ATOM 1531 N N . ALA A 1 209 ? 39.042 40.899 -7.813 1.00 84.25 209 ALA A N 1
ATOM 1532 C CA . ALA A 1 209 ? 39.329 42.110 -7.044 1.00 84.25 209 ALA A CA 1
ATOM 1533 C C . ALA A 1 209 ? 38.037 42.769 -6.516 1.00 84.25 209 ALA A C 1
ATOM 1535 O O . ALA A 1 209 ? 37.552 43.760 -7.056 1.00 84.25 209 ALA A O 1
ATOM 1536 N N . SER A 1 210 ? 37.453 42.182 -5.472 1.00 83.25 210 SER A N 1
ATOM 1537 C CA . SER A 1 210 ? 36.253 42.673 -4.793 1.00 83.25 210 SER A CA 1
ATOM 1538 C C . SER A 1 210 ? 36.291 42.283 -3.320 1.00 83.25 210 SER A C 1
ATOM 1540 O O . SER A 1 210 ? 36.583 41.129 -3.006 1.00 83.25 210 SER A O 1
ATOM 1542 N N . ASP A 1 211 ? 35.946 43.215 -2.436 1.00 83.31 211 ASP A N 1
ATOM 1543 C CA . ASP A 1 211 ? 35.831 42.950 -0.995 1.00 83.31 211 ASP A CA 1
ATOM 1544 C C . ASP A 1 211 ? 34.509 42.245 -0.631 1.00 83.31 211 ASP A C 1
ATOM 1546 O O . ASP A 1 211 ? 34.336 41.788 0.494 1.00 83.31 211 ASP A O 1
ATOM 1550 N N . SER A 1 212 ? 33.576 42.128 -1.585 1.00 86.69 212 SER A N 1
ATOM 1551 C CA . SER A 1 212 ? 32.310 41.417 -1.395 1.00 86.69 212 SER A CA 1
ATOM 1552 C C . SER A 1 212 ? 32.517 39.903 -1.434 1.00 86.69 212 SER A C 1
ATOM 1554 O O . SER A 1 212 ? 33.196 39.386 -2.327 1.00 86.69 212 SER A O 1
ATOM 1556 N N . SER A 1 213 ? 31.842 39.180 -0.535 1.00 88.69 213 SER A N 1
ATOM 1557 C CA . SER A 1 213 ? 31.694 37.718 -0.612 1.00 88.69 213 SER A CA 1
ATOM 1558 C C . SER A 1 213 ? 30.847 37.267 -1.810 1.00 88.69 213 SER A C 1
ATOM 1560 O O . SER A 1 213 ? 30.924 36.105 -2.213 1.00 88.69 213 SER A O 1
ATOM 1562 N N . TYR A 1 214 ? 30.091 38.202 -2.398 1.00 88.69 214 TYR A N 1
ATOM 1563 C CA . TYR A 1 214 ? 29.249 38.019 -3.576 1.00 88.69 214 TYR A CA 1
ATOM 1564 C C . TYR A 1 214 ? 29.589 39.069 -4.651 1.00 88.69 214 TYR A C 1
ATOM 1566 O O . TYR A 1 214 ? 28.866 40.060 -4.803 1.00 88.69 214 TYR A O 1
ATOM 1574 N N . PRO A 1 215 ? 30.737 38.967 -5.347 1.00 88.81 215 PRO A N 1
ATOM 1575 C CA . PRO A 1 215 ? 31.093 39.907 -6.403 1.00 88.81 215 PRO A CA 1
ATOM 1576 C C . PRO A 1 215 ? 30.145 39.797 -7.599 1.00 88.81 215 PRO A C 1
ATOM 1578 O O . PRO A 1 215 ? 29.851 38.702 -8.078 1.00 88.81 215 PRO A O 1
ATOM 1581 N N . HIS A 1 216 ? 29.735 40.945 -8.132 1.00 87.75 216 HIS A N 1
ATOM 1582 C CA . HIS A 1 216 ? 29.090 41.022 -9.438 1.00 87.75 216 HIS A CA 1
ATOM 1583 C C . HIS A 1 216 ? 30.159 41.016 -10.538 1.00 87.75 216 HIS A C 1
ATOM 1585 O O . HIS A 1 216 ? 31.097 41.816 -10.492 1.00 87.75 216 HIS A O 1
ATOM 1591 N N . VAL A 1 217 ? 30.014 40.146 -11.538 1.00 84.25 217 VAL A N 1
ATOM 1592 C CA . VAL A 1 217 ? 31.008 39.966 -12.610 1.00 84.25 217 VAL A CA 1
ATOM 1593 C C . VAL A 1 217 ? 30.371 40.228 -13.973 1.00 84.25 217 VAL A C 1
ATOM 1595 O O . VAL A 1 217 ? 29.193 39.955 -14.185 1.00 84.25 217 VAL A O 1
ATOM 1598 N N . ALA A 1 218 ? 31.124 40.783 -14.925 1.00 81.94 218 ALA A N 1
ATOM 1599 C CA . ALA A 1 218 ? 30.617 40.919 -16.285 1.00 81.94 218 ALA A CA 1
ATOM 1600 C C . ALA A 1 218 ? 30.515 39.539 -16.950 1.00 81.94 218 ALA A C 1
ATOM 1602 O O . ALA A 1 218 ? 31.403 38.697 -16.821 1.00 81.94 218 ALA A O 1
ATOM 1603 N N . GLN A 1 219 ? 29.451 39.313 -17.722 1.00 74.75 219 GLN A N 1
ATOM 1604 C CA . GLN A 1 219 ? 29.211 38.022 -18.371 1.00 74.75 219 GLN A CA 1
ATOM 1605 C C . GLN A 1 219 ? 30.395 37.559 -19.243 1.00 74.75 219 GLN A C 1
ATOM 1607 O O . GLN A 1 219 ? 30.735 36.382 -19.231 1.00 74.75 219 GLN A O 1
ATOM 1612 N N . ALA A 1 220 ? 31.053 38.478 -19.959 1.00 74.94 220 ALA A N 1
ATOM 1613 C CA . ALA A 1 220 ? 32.210 38.158 -20.796 1.00 74.94 220 ALA A CA 1
ATOM 1614 C C . ALA A 1 220 ? 33.398 37.601 -19.992 1.00 74.94 220 ALA A C 1
ATOM 1616 O O . ALA A 1 220 ? 34.080 36.701 -20.476 1.00 74.94 220 ALA A O 1
ATOM 1617 N N . ASP A 1 221 ? 33.605 38.083 -18.765 1.00 77.81 221 ASP A N 1
ATOM 1618 C CA . ASP A 1 221 ? 34.696 37.627 -17.902 1.00 77.81 221 ASP A CA 1
ATOM 1619 C C . ASP A 1 221 ? 34.405 36.215 -17.368 1.00 77.81 221 ASP A C 1
ATOM 1621 O O . ASP A 1 221 ? 35.295 35.367 -17.325 1.00 77.81 221 ASP A O 1
ATOM 1625 N N . LEU A 1 222 ? 33.141 35.899 -17.071 1.00 77.06 222 LEU A N 1
ATOM 1626 C CA . LEU A 1 222 ? 32.731 34.552 -16.650 1.00 77.06 222 LEU A CA 1
ATOM 1627 C C . LEU A 1 222 ? 32.867 33.504 -17.742 1.00 77.06 222 LEU A C 1
ATOM 1629 O O . LEU A 1 222 ? 33.240 32.375 -17.455 1.00 77.06 222 LEU A O 1
ATOM 1633 N N . GLU A 1 223 ? 32.595 33.869 -18.995 1.00 78.00 223 GLU A N 1
ATOM 1634 C CA . GLU A 1 223 ? 32.789 32.972 -20.139 1.00 78.00 223 GLU A CA 1
ATOM 1635 C C . GLU A 1 223 ? 34.275 32.643 -20.384 1.00 78.00 223 GLU A C 1
ATOM 1637 O O . GLU A 1 223 ? 34.578 31.736 -21.158 1.00 78.00 223 GLU A O 1
ATOM 1642 N N . THR A 1 224 ? 35.198 33.376 -19.748 1.00 80.94 224 THR A N 1
ATOM 1643 C CA . THR A 1 224 ? 36.644 33.097 -19.775 1.00 80.94 224 THR A CA 1
ATOM 1644 C C . THR A 1 224 ? 37.147 32.361 -18.534 1.00 80.94 224 THR A C 1
ATOM 1646 O O . THR A 1 224 ? 38.242 31.798 -18.569 1.00 80.94 224 THR A O 1
ATOM 1649 N N . MET A 1 225 ? 36.351 32.306 -17.460 1.00 84.19 225 MET A N 1
ATOM 1650 C CA . MET A 1 225 ? 36.591 31.379 -16.358 1.00 84.19 225 MET A CA 1
ATOM 1651 C C . MET A 1 225 ? 36.303 29.966 -16.875 1.00 84.19 225 MET A C 1
ATOM 1653 O O . MET A 1 225 ? 35.174 29.656 -17.239 1.00 84.19 225 MET A O 1
ATOM 1657 N N . ASP A 1 226 ? 37.326 29.114 -16.936 1.00 85.38 226 ASP A N 1
ATOM 1658 C CA . ASP A 1 226 ? 37.233 27.730 -17.426 1.00 85.38 226 ASP A CA 1
ATOM 1659 C C . ASP A 1 226 ? 37.290 26.732 -16.247 1.00 85.38 226 ASP A C 1
ATOM 1661 O O . ASP A 1 226 ? 38.316 26.064 -16.046 1.00 85.38 226 ASP A O 1
ATOM 1665 N N . PRO A 1 227 ? 36.252 26.674 -15.381 1.00 90.19 227 PRO A N 1
ATOM 1666 C CA . PRO A 1 227 ? 36.278 25.837 -14.194 1.00 90.19 227 PRO A CA 1
ATOM 1667 C C . PRO A 1 227 ? 36.134 24.356 -14.532 1.00 90.19 227 PRO A C 1
ATOM 1669 O O . PRO A 1 227 ? 35.575 23.956 -15.554 1.00 90.19 227 PRO A O 1
ATOM 1672 N N . THR A 1 228 ? 36.589 23.523 -13.602 1.00 86.25 228 THR A N 1
ATOM 1673 C CA . THR A 1 228 ? 36.377 22.074 -13.658 1.00 86.25 228 THR A CA 1
ATOM 1674 C C . THR A 1 228 ? 34.930 21.714 -13.328 1.00 86.25 228 THR A C 1
ATOM 1676 O O . THR A 1 228 ? 34.365 20.828 -13.964 1.00 86.25 228 THR A O 1
ATOM 1679 N N . PHE A 1 229 ? 34.323 22.421 -12.374 1.00 86.06 229 PHE A N 1
ATOM 1680 C CA . PHE A 1 229 ? 32.931 22.254 -11.964 1.00 86.06 229 PHE A CA 1
ATOM 1681 C C . PHE A 1 229 ? 32.197 23.590 -11.975 1.00 86.06 229 PHE A C 1
ATOM 1683 O O . PHE A 1 229 ? 32.724 24.600 -11.511 1.00 86.06 229 PHE A O 1
ATOM 1690 N N . TYR A 1 230 ? 30.968 23.596 -12.474 1.00 88.31 230 TYR A N 1
ATOM 1691 C CA . TYR A 1 230 ? 30.144 24.799 -12.503 1.00 88.31 230 TYR A CA 1
ATOM 1692 C C . TYR A 1 230 ? 28.880 24.563 -11.688 1.00 88.31 230 TYR A C 1
ATOM 1694 O O . TYR A 1 230 ? 28.072 23.721 -12.066 1.00 88.31 230 TYR A O 1
ATOM 1702 N N . ILE A 1 231 ? 28.717 25.270 -10.572 1.00 88.12 231 ILE A N 1
ATOM 1703 C CA . ILE A 1 231 ? 27.618 25.055 -9.628 1.00 88.12 231 ILE A CA 1
ATOM 1704 C C . ILE A 1 231 ? 26.631 26.216 -9.760 1.00 88.12 231 ILE A C 1
ATOM 1706 O O . ILE A 1 231 ? 26.968 27.368 -9.500 1.00 88.12 231 ILE A O 1
ATOM 1710 N N . VAL A 1 232 ? 25.409 25.900 -10.169 1.00 86.75 232 VAL A N 1
ATOM 1711 C CA . VAL A 1 232 ? 24.309 26.844 -10.366 1.00 86.75 232 VAL A CA 1
ATOM 1712 C C . VAL A 1 232 ? 23.398 26.784 -9.143 1.00 86.75 232 VAL A C 1
ATOM 1714 O O . VAL A 1 232 ? 22.810 25.741 -8.859 1.00 86.75 232 VAL A O 1
ATOM 1717 N N . LEU A 1 233 ? 23.293 27.897 -8.423 1.00 84.69 233 LEU A N 1
ATOM 1718 C CA . LEU A 1 233 ? 22.605 28.036 -7.137 1.00 84.69 233 LEU A CA 1
ATOM 1719 C C . LEU A 1 233 ? 21.303 28.850 -7.240 1.00 84.69 233 LEU A C 1
ATOM 1721 O O . LEU A 1 233 ? 20.823 29.363 -6.236 1.00 84.69 233 LEU A O 1
ATOM 1725 N N . HIS A 1 234 ? 20.736 28.980 -8.443 1.00 78.94 234 HIS A N 1
ATOM 1726 C CA . HIS A 1 234 ? 19.524 29.760 -8.711 1.00 78.94 234 HIS A CA 1
ATOM 1727 C C . HIS A 1 234 ? 18.485 29.004 -9.548 1.00 78.94 234 HIS A C 1
ATOM 1729 O O . HIS A 1 234 ? 18.815 28.061 -10.282 1.00 78.94 234 HIS A O 1
ATOM 1735 N N . GLU A 1 235 ? 17.230 29.454 -9.448 1.00 65.69 235 GLU A N 1
ATOM 1736 C CA . GLU A 1 235 ? 16.115 29.035 -10.305 1.00 65.69 235 GLU A CA 1
ATOM 1737 C C . GLU A 1 235 ? 15.776 30.097 -11.354 1.00 65.69 235 GLU A C 1
ATOM 1739 O O . GLU A 1 235 ? 15.801 31.298 -11.090 1.00 65.69 235 GLU A O 1
ATOM 1744 N N . GLY A 1 236 ? 15.384 29.632 -12.542 1.00 58.69 236 GLY A N 1
ATOM 1745 C CA . GLY A 1 236 ? 14.946 30.487 -13.643 1.00 58.69 236 GLY A CA 1
ATOM 1746 C C . GLY A 1 236 ? 16.087 30.956 -14.547 1.00 58.69 236 GLY A C 1
ATOM 1747 O O . GLY A 1 236 ? 17.161 31.325 -14.103 1.00 58.69 236 GLY A O 1
ATOM 1748 N N . GLY A 1 237 ? 15.849 30.939 -15.859 1.00 68.00 237 GLY A N 1
ATOM 1749 C CA . GLY A 1 237 ? 16.820 31.388 -16.861 1.00 68.00 237 GLY A CA 1
ATOM 1750 C C . GLY A 1 237 ? 17.990 30.419 -17.129 1.00 68.00 237 GLY A C 1
ATOM 1751 O O . GLY A 1 237 ? 18.256 29.486 -16.360 1.00 68.00 237 GLY A O 1
ATOM 1752 N N . PRO A 1 238 ? 18.686 30.599 -18.267 1.00 73.00 238 PRO A N 1
ATOM 1753 C CA . PRO A 1 238 ? 19.828 29.767 -18.627 1.00 73.00 238 PRO A CA 1
ATOM 1754 C C . PRO A 1 238 ? 21.055 30.130 -17.776 1.00 73.00 238 PRO A C 1
ATOM 1756 O O . PRO A 1 238 ? 21.327 31.308 -17.557 1.00 73.00 238 PRO A O 1
ATOM 1759 N N . SER A 1 239 ? 21.823 29.137 -17.326 1.00 81.12 239 SER A N 1
ATOM 1760 C CA . SER A 1 239 ? 23.113 29.364 -16.656 1.00 81.12 239 SER A CA 1
ATOM 1761 C C . SER A 1 239 ? 24.164 29.907 -17.629 1.00 81.12 239 SER A C 1
ATOM 1763 O O . SER A 1 239 ? 23.987 29.860 -18.854 1.00 81.12 239 SER A O 1
ATOM 1765 N N . VAL A 1 240 ? 25.293 30.417 -17.123 1.00 83.12 240 VAL A N 1
ATOM 1766 C CA . VAL A 1 240 ? 26.391 30.851 -18.010 1.00 83.12 240 VAL A CA 1
ATOM 1767 C C . VAL A 1 240 ? 26.863 29.715 -18.936 1.00 83.12 240 VAL A C 1
ATOM 1769 O O . VAL A 1 240 ? 26.911 29.958 -20.144 1.00 83.12 240 VAL A O 1
ATOM 1772 N N . PRO A 1 241 ? 27.117 28.477 -18.461 1.00 83.62 241 PRO A N 1
ATOM 1773 C CA . PRO A 1 241 ? 27.451 27.361 -19.343 1.00 83.62 241 PRO A CA 1
ATOM 1774 C C . PRO A 1 241 ? 26.387 27.091 -20.417 1.00 83.62 241 PRO A C 1
ATOM 1776 O O . PRO A 1 241 ? 26.729 26.873 -21.576 1.00 83.62 241 PRO A O 1
ATOM 1779 N N . GLN A 1 242 ? 25.095 27.162 -20.077 1.00 79.50 242 GLN A N 1
ATOM 1780 C CA . GLN A 1 242 ? 24.017 26.968 -21.056 1.00 79.50 242 GLN A CA 1
ATOM 1781 C C . GLN A 1 242 ? 24.066 28.028 -22.166 1.00 79.50 242 GLN A C 1
ATOM 1783 O O . GLN A 1 242 ? 24.048 27.684 -23.345 1.00 79.50 242 GLN A O 1
ATOM 1788 N N . ARG A 1 243 ? 24.244 29.306 -21.809 1.00 82.12 243 ARG A N 1
ATOM 1789 C CA . ARG A 1 243 ? 24.390 30.403 -22.786 1.00 82.12 243 ARG A CA 1
ATOM 1790 C C . ARG A 1 243 ? 25.644 30.263 -23.657 1.00 82.12 243 ARG A C 1
ATOM 1792 O O . ARG A 1 243 ? 25.633 30.652 -24.824 1.00 82.12 243 ARG A O 1
ATOM 1799 N N . VAL A 1 244 ? 26.734 29.725 -23.105 1.00 82.12 244 VAL A N 1
ATOM 1800 C CA . VAL A 1 244 ? 27.973 29.432 -23.849 1.00 82.12 244 VAL A CA 1
ATOM 1801 C C . VAL A 1 244 ? 27.739 28.315 -24.870 1.00 82.12 244 VAL A C 1
ATOM 1803 O O . VAL A 1 244 ? 28.107 28.477 -26.037 1.00 82.12 244 VAL A O 1
ATOM 1806 N N . ALA A 1 245 ? 27.057 27.240 -24.464 1.00 81.62 245 ALA A N 1
ATOM 1807 C CA . ALA A 1 245 ? 26.693 26.127 -25.337 1.00 81.62 245 ALA A CA 1
ATOM 1808 C C . ALA A 1 245 ? 25.759 26.562 -26.482 1.00 81.62 245 ALA A C 1
ATOM 1810 O O . ALA A 1 245 ? 25.998 26.214 -27.637 1.00 81.62 245 ALA A O 1
ATOM 1811 N N . GLU A 1 246 ? 24.744 27.388 -26.197 1.00 83.25 246 GLU A N 1
ATOM 1812 C CA . GLU A 1 246 ? 23.815 27.946 -27.198 1.00 83.25 246 GLU A CA 1
ATOM 1813 C C . GLU A 1 246 ? 24.525 28.763 -28.291 1.00 83.25 246 GLU A C 1
ATOM 1815 O O . GLU A 1 246 ? 24.060 28.836 -29.428 1.00 83.25 246 GLU A O 1
ATOM 1820 N N . ARG A 1 247 ? 25.679 29.360 -27.969 1.00 83.94 247 ARG A N 1
ATOM 1821 C CA . ARG A 1 247 ? 26.523 30.117 -28.910 1.00 83.94 247 ARG A CA 1
ATOM 1822 C C . ARG A 1 247 ? 27.557 29.247 -29.635 1.00 83.94 247 ARG A C 1
ATOM 1824 O O . ARG A 1 247 ? 28.404 29.787 -30.346 1.00 83.94 247 ARG A O 1
ATOM 1831 N N . GLY A 1 248 ? 27.517 27.925 -29.454 1.00 79.94 248 GLY A N 1
ATOM 1832 C CA . GLY A 1 248 ? 28.437 26.974 -30.085 1.00 79.94 248 GLY A CA 1
ATOM 1833 C C . GLY A 1 248 ? 29.875 27.055 -29.566 1.00 79.94 248 GLY A C 1
ATOM 1834 O O . GLY A 1 248 ? 30.805 26.684 -30.281 1.00 79.94 248 GLY A O 1
ATOM 1835 N N . ARG A 1 249 ? 30.077 27.578 -28.351 1.00 82.00 249 ARG A N 1
ATOM 1836 C CA . ARG A 1 249 ? 31.384 27.649 -27.682 1.00 82.00 249 ARG A CA 1
ATOM 1837 C C . ARG A 1 249 ? 31.492 26.529 -26.645 1.00 82.00 249 ARG A C 1
ATOM 1839 O O . ARG A 1 249 ? 30.478 26.087 -26.110 1.00 82.00 249 ARG A O 1
ATOM 1846 N N . SER A 1 250 ? 32.713 26.085 -26.358 1.00 79.12 250 SER A N 1
ATOM 1847 C CA . SER A 1 250 ? 32.983 25.067 -25.340 1.00 79.12 250 SER A CA 1
ATOM 1848 C C . SER A 1 250 ? 33.503 25.679 -24.038 1.00 79.12 250 SER A C 1
ATOM 1850 O O . SER A 1 250 ? 34.032 26.793 -24.014 1.00 79.12 250 SER A O 1
ATOM 1852 N N . MET A 1 251 ? 33.330 24.931 -22.952 1.00 83.62 251 MET A N 1
ATOM 1853 C CA . MET A 1 251 ? 33.878 25.196 -21.621 1.00 83.62 251 MET A CA 1
ATOM 1854 C C . MET A 1 251 ? 34.206 23.838 -21.004 1.00 83.62 251 MET A C 1
ATOM 1856 O O . MET A 1 251 ? 33.447 22.889 -21.197 1.00 83.62 251 MET A O 1
ATOM 1860 N N . ARG A 1 252 ? 35.289 23.719 -20.234 1.00 83.44 252 ARG A N 1
ATOM 1861 C CA . ARG A 1 252 ? 35.735 22.432 -19.679 1.00 83.44 252 ARG A CA 1
ATOM 1862 C C . ARG A 1 252 ? 34.643 21.709 -18.896 1.00 83.44 252 ARG A C 1
ATOM 1864 O O . ARG A 1 252 ? 34.491 20.496 -19.034 1.00 83.44 252 ARG A O 1
ATOM 1871 N N . CYS A 1 253 ? 33.866 22.434 -18.096 1.00 83.75 253 CYS A N 1
ATOM 1872 C CA . CYS A 1 253 ? 32.745 21.865 -17.350 1.00 83.75 253 CYS A CA 1
ATOM 1873 C C . CYS A 1 253 ? 31.576 21.420 -18.252 1.00 83.75 253 CYS A C 1
ATOM 1875 O O . CYS A 1 253 ? 30.903 20.453 -17.911 1.00 83.75 253 CYS A O 1
ATOM 1877 N N . LEU A 1 254 ? 31.351 22.059 -19.409 1.00 80.31 254 LEU A N 1
ATOM 1878 C CA . LEU A 1 254 ? 30.351 21.627 -20.396 1.00 80.31 254 LEU A CA 1
ATOM 1879 C C . LEU A 1 254 ? 30.797 20.341 -21.085 1.00 80.31 254 LEU A C 1
ATOM 1881 O O . LEU A 1 254 ? 30.045 19.371 -21.121 1.00 80.31 254 LEU A O 1
ATOM 1885 N N . ASP A 1 255 ? 32.040 20.321 -21.564 1.00 78.44 255 ASP A N 1
ATOM 1886 C CA . ASP A 1 255 ? 32.601 19.196 -22.315 1.00 78.44 255 ASP A CA 1
ATOM 1887 C C . ASP A 1 255 ? 32.697 17.924 -21.456 1.00 78.44 255 ASP A C 1
ATOM 1889 O O . ASP A 1 255 ? 32.604 16.809 -21.963 1.00 78.44 255 ASP A O 1
ATOM 1893 N N . SER A 1 256 ? 32.864 18.091 -20.141 1.00 69.88 256 SER A N 1
ATOM 1894 C CA . SER A 1 256 ? 32.962 16.995 -19.170 1.00 69.88 256 SER A CA 1
ATOM 1895 C C . SER A 1 256 ? 31.659 16.678 -18.428 1.00 69.88 256 SER A C 1
ATOM 1897 O O . SER A 1 256 ? 31.669 15.806 -17.561 1.00 69.88 256 SER A O 1
ATOM 1899 N N . GLY A 1 257 ? 30.547 17.359 -18.737 1.00 70.19 257 GLY A N 1
ATOM 1900 C CA . GLY A 1 257 ? 29.254 17.127 -18.076 1.00 70.19 257 GLY A CA 1
ATOM 1901 C C . GLY A 1 257 ? 29.230 17.493 -16.585 1.00 70.19 257 GLY A C 1
ATOM 1902 O O . GLY A 1 257 ? 28.492 16.899 -15.807 1.00 70.19 257 GLY A O 1
ATOM 1903 N N . ARG A 1 258 ? 30.051 18.462 -16.168 1.00 77.75 258 ARG A N 1
ATOM 1904 C CA . ARG A 1 258 ? 30.294 18.874 -14.773 1.00 77.75 258 ARG A CA 1
ATOM 1905 C C . ARG A 1 258 ? 29.589 20.182 -14.392 1.00 77.75 258 ARG A C 1
ATOM 1907 O O . ARG A 1 258 ? 30.093 20.961 -13.579 1.00 77.75 258 ARG A O 1
ATOM 1914 N N . VAL A 1 259 ? 28.427 20.434 -14.994 1.00 81.38 259 VAL A N 1
ATOM 1915 C CA . VAL A 1 259 ? 27.523 21.525 -14.607 1.00 81.38 259 VAL A CA 1
ATOM 1916 C C . VAL A 1 259 ? 26.488 20.965 -13.634 1.00 81.38 259 VAL A C 1
ATOM 1918 O O . VAL A 1 259 ? 25.693 20.105 -14.000 1.00 81.38 259 VAL A O 1
ATOM 1921 N N . VAL A 1 260 ? 26.513 21.444 -12.396 1.00 76.38 260 VAL A N 1
ATOM 1922 C CA . VAL A 1 260 ? 25.674 20.987 -11.286 1.00 76.38 260 VAL A CA 1
ATOM 1923 C C . VAL A 1 260 ? 24.653 22.059 -10.954 1.00 76.38 260 VAL A C 1
ATOM 1925 O O . VAL A 1 260 ? 25.011 23.222 -10.793 1.00 76.38 260 VAL A O 1
ATOM 1928 N N . ARG A 1 261 ? 23.380 21.677 -10.841 1.00 74.88 261 ARG A N 1
ATOM 1929 C CA . ARG A 1 261 ? 22.315 22.566 -10.363 1.00 74.88 261 ARG A CA 1
ATOM 1930 C C . ARG A 1 261 ? 21.945 22.181 -8.941 1.00 74.88 261 ARG A C 1
ATOM 1932 O O . ARG A 1 261 ? 21.699 21.014 -8.654 1.00 74.88 261 ARG A O 1
ATOM 1939 N N . ALA A 1 262 ? 21.890 23.161 -8.053 1.00 67.88 262 ALA A N 1
ATOM 1940 C CA . ALA A 1 262 ? 21.330 22.975 -6.726 1.00 67.88 262 ALA A CA 1
ATOM 1941 C C . ALA A 1 262 ? 19.869 22.516 -6.824 1.00 67.88 262 ALA A C 1
ATOM 1943 O O . ALA A 1 262 ? 19.062 23.180 -7.467 1.00 67.88 262 ALA A O 1
ATOM 1944 N N . PHE A 1 263 ? 19.525 21.414 -6.149 1.00 55.44 263 PHE A N 1
ATOM 1945 C CA . PHE A 1 263 ? 18.147 20.906 -6.063 1.00 55.44 263 PHE A CA 1
ATOM 1946 C C . PHE A 1 263 ? 17.275 21.666 -5.036 1.00 55.44 263 PHE A C 1
ATOM 1948 O O . PHE A 1 263 ? 16.139 21.274 -4.798 1.00 55.44 263 PHE A O 1
ATOM 1955 N N . SER A 1 264 ? 17.800 22.733 -4.415 1.00 59.41 264 SER A N 1
ATOM 1956 C CA . SER A 1 264 ? 17.058 23.645 -3.528 1.00 59.41 264 SER A CA 1
ATOM 1957 C C . SER A 1 264 ? 17.711 25.039 -3.502 1.00 59.41 264 SER A C 1
ATOM 1959 O O . SER A 1 264 ? 18.514 25.342 -2.617 1.00 59.41 264 SER A O 1
ATOM 1961 N N . PRO A 1 265 ? 17.456 25.893 -4.504 1.00 58.94 265 PRO A N 1
ATOM 1962 C CA . PRO A 1 265 ? 18.075 27.221 -4.586 1.00 58.94 265 PRO A CA 1
ATOM 1963 C C . PRO A 1 265 ? 17.608 28.184 -3.490 1.00 58.94 265 PRO A C 1
ATOM 1965 O O . PRO A 1 265 ? 18.365 29.060 -3.072 1.00 58.94 265 PRO A O 1
ATOM 1968 N N . ASP A 1 266 ? 16.424 27.959 -2.919 1.00 66.31 266 ASP A N 1
ATOM 1969 C CA . ASP A 1 266 ? 15.990 28.657 -1.705 1.00 66.31 266 ASP A CA 1
ATOM 1970 C C . ASP A 1 266 ? 16.945 28.390 -0.532 1.00 66.31 266 ASP A C 1
ATOM 1972 O O . ASP A 1 266 ? 17.292 29.313 0.202 1.00 66.31 266 ASP A O 1
ATOM 1976 N N . ALA A 1 267 ? 17.471 27.165 -0.401 1.00 69.94 267 ALA A N 1
ATOM 1977 C CA . ALA A 1 267 ? 18.508 26.853 0.585 1.00 69.94 267 ALA A CA 1
ATOM 1978 C C . ALA A 1 267 ? 19.868 27.491 0.251 1.00 69.94 267 ALA A C 1
ATOM 1980 O O . ALA A 1 267 ? 20.710 27.620 1.132 1.00 69.94 267 ALA A O 1
ATOM 1981 N N . ALA A 1 268 ? 20.106 27.904 -0.998 1.00 73.69 268 ALA A N 1
ATOM 1982 C CA . ALA A 1 268 ? 21.320 28.633 -1.360 1.00 73.69 268 ALA A CA 1
ATOM 1983 C C . ALA A 1 268 ? 21.245 30.114 -0.965 1.00 73.69 268 ALA A C 1
ATOM 1985 O O . ALA A 1 268 ? 22.273 30.732 -0.697 1.00 73.69 268 ALA A O 1
ATOM 1986 N N . SER A 1 269 ? 20.036 30.675 -0.905 1.00 75.81 269 SER A N 1
ATOM 1987 C CA . SER A 1 269 ? 19.795 32.064 -0.496 1.00 75.81 269 SER A CA 1
ATOM 1988 C C . SER A 1 269 ? 19.492 32.224 1.000 1.00 75.81 269 SER A C 1
ATOM 1990 O O . SER A 1 269 ? 19.407 33.350 1.494 1.00 75.81 269 SER A O 1
ATOM 1992 N N . GLN A 1 270 ? 19.372 31.114 1.733 1.00 85.50 270 GLN A N 1
ATOM 1993 C CA . GLN A 1 270 ? 19.084 31.072 3.164 1.00 85.50 270 GLN A CA 1
ATOM 1994 C C . GLN A 1 270 ? 20.213 30.380 3.930 1.00 85.50 270 GLN A C 1
ATOM 1996 O O . GLN A 1 270 ? 20.906 29.511 3.413 1.00 85.50 270 GLN A O 1
ATOM 2001 N N . TRP A 1 271 ? 20.397 30.746 5.196 1.00 90.31 271 TRP A N 1
ATOM 2002 C CA . TRP A 1 271 ? 21.391 30.117 6.073 1.00 90.31 271 TRP A CA 1
ATOM 2003 C C . TRP A 1 271 ? 20.731 29.278 7.164 1.00 90.31 271 TRP A C 1
ATOM 2005 O O . TRP A 1 271 ? 21.118 29.352 8.325 1.00 90.31 271 TRP A O 1
ATOM 2015 N N . THR A 1 272 ? 19.712 28.502 6.790 1.00 89.38 272 THR A N 1
ATOM 2016 C CA . THR A 1 272 ? 19.079 27.466 7.625 1.00 89.38 272 THR A CA 1
ATOM 2017 C C . THR A 1 272 ? 19.925 26.180 7.627 1.00 89.38 272 THR A C 1
ATOM 2019 O O . THR A 1 272 ? 20.853 26.065 6.822 1.00 89.38 272 THR A O 1
ATOM 2022 N N . PRO A 1 273 ? 19.615 25.178 8.473 1.00 84.81 273 PRO A N 1
ATOM 2023 C CA . PRO A 1 273 ? 20.225 23.846 8.392 1.00 84.81 273 PRO A CA 1
ATOM 2024 C C . PRO A 1 273 ? 20.167 23.191 7.001 1.00 84.81 273 PRO A C 1
ATOM 2026 O O . PRO A 1 273 ? 21.049 22.402 6.660 1.00 84.81 273 PRO A O 1
ATOM 2029 N N . ASP A 1 274 ? 19.202 23.576 6.158 1.00 77.56 274 ASP A N 1
ATOM 2030 C CA . ASP A 1 274 ? 19.045 23.070 4.785 1.00 77.56 274 ASP A CA 1
ATOM 2031 C C . ASP A 1 274 ? 20.280 23.320 3.903 1.00 77.56 274 ASP A C 1
ATOM 2033 O O . ASP A 1 274 ? 20.528 22.575 2.953 1.00 77.56 274 ASP A O 1
ATOM 2037 N N . VAL A 1 275 ? 21.098 24.330 4.229 1.00 83.56 275 VAL A N 1
ATOM 2038 C CA . VAL A 1 275 ? 22.337 24.638 3.497 1.00 83.56 275 VAL A CA 1
ATOM 2039 C C . VAL A 1 275 ? 23.343 23.477 3.545 1.00 83.56 275 VAL A C 1
ATOM 2041 O O . VAL A 1 275 ? 24.146 23.304 2.628 1.00 83.56 275 VAL A O 1
ATOM 2044 N N . VAL A 1 276 ? 23.288 22.638 4.586 1.00 80.62 276 VAL A N 1
ATOM 2045 C CA . VAL A 1 276 ? 24.113 21.426 4.688 1.00 80.62 276 VAL A CA 1
ATOM 2046 C C . VAL A 1 276 ? 23.628 20.372 3.695 1.00 80.62 276 VAL A C 1
ATOM 2048 O O . VAL A 1 276 ? 24.438 19.809 2.961 1.00 80.62 276 VAL A O 1
ATOM 2051 N N . GLY A 1 277 ? 22.309 20.177 3.594 1.00 65.12 277 GLY A N 1
ATOM 2052 C CA . GLY A 1 277 ? 21.701 19.286 2.602 1.00 65.12 277 GLY A CA 1
ATOM 2053 C C . GLY A 1 277 ? 21.957 19.744 1.164 1.00 65.12 277 GLY A C 1
ATOM 2054 O O . GLY A 1 277 ? 22.226 18.926 0.285 1.00 65.12 277 GLY A O 1
ATOM 2055 N N . LEU A 1 278 ? 21.974 21.059 0.923 1.00 77.56 278 LEU A N 1
ATOM 2056 C CA . LEU A 1 278 ? 22.404 21.637 -0.350 1.00 77.56 278 LEU A CA 1
ATOM 2057 C C . LEU A 1 278 ? 23.845 21.230 -0.694 1.00 77.56 278 LEU A C 1
ATOM 2059 O O . LEU A 1 278 ? 24.110 20.797 -1.815 1.00 77.56 278 LEU A O 1
ATOM 2063 N N . VAL A 1 279 ? 24.774 21.340 0.258 1.00 80.75 279 VAL A N 1
ATOM 2064 C CA . VAL A 1 279 ? 26.182 20.961 0.060 1.00 80.75 279 VAL A CA 1
ATOM 2065 C C . VAL A 1 279 ? 26.320 19.464 -0.194 1.00 80.75 279 VAL A C 1
ATOM 2067 O O . VAL A 1 279 ? 27.021 19.074 -1.123 1.00 80.75 279 VAL A O 1
ATOM 2070 N N . GLU A 1 280 ? 25.621 18.620 0.561 1.00 73.50 280 GLU A N 1
ATOM 2071 C CA . GLU A 1 280 ? 25.596 17.169 0.341 1.00 73.50 280 GLU A CA 1
ATOM 2072 C C . GLU A 1 280 ? 25.026 16.800 -1.034 1.00 73.50 280 GLU A C 1
ATOM 2074 O O . GLU A 1 280 ? 25.557 15.916 -1.704 1.00 73.50 280 GLU A O 1
ATOM 2079 N N . SER A 1 281 ? 23.988 17.504 -1.483 1.00 67.00 281 SER A N 1
ATOM 2080 C CA . SER A 1 281 ? 23.381 17.348 -2.806 1.00 67.00 281 SER A CA 1
ATOM 2081 C C . SER A 1 281 ? 24.334 17.755 -3.930 1.00 67.00 281 SER A C 1
ATOM 2083 O O . SER A 1 281 ? 24.508 17.015 -4.902 1.00 67.00 281 SER A O 1
ATOM 2085 N N . ILE A 1 282 ? 25.009 18.898 -3.783 1.00 75.88 282 ILE A N 1
ATOM 2086 C CA . ILE A 1 282 ? 26.058 19.347 -4.704 1.00 75.88 282 ILE A CA 1
ATOM 2087 C C . ILE A 1 282 ? 27.174 18.302 -4.746 1.00 75.88 282 ILE A C 1
ATOM 2089 O O . ILE A 1 282 ? 27.547 17.843 -5.821 1.00 75.88 282 ILE A O 1
ATOM 2093 N N . LEU A 1 283 ? 27.665 17.861 -3.589 1.00 74.62 283 LEU A N 1
ATOM 2094 C CA . LEU A 1 283 ? 28.689 16.828 -3.481 1.00 74.62 283 LEU A CA 1
ATOM 2095 C C . LEU A 1 283 ? 28.269 15.521 -4.136 1.00 74.62 283 LEU A C 1
ATOM 2097 O O . LEU A 1 283 ? 29.064 14.929 -4.860 1.00 74.62 283 LEU A O 1
ATOM 2101 N N . ALA A 1 284 ? 27.035 15.079 -3.923 1.00 63.50 284 ALA A N 1
ATOM 2102 C CA . ALA A 1 284 ? 26.501 13.886 -4.552 1.00 63.50 284 ALA A CA 1
ATOM 2103 C C . ALA A 1 284 ? 26.491 14.043 -6.079 1.00 63.50 284 ALA A C 1
ATOM 2105 O O . ALA A 1 284 ? 27.018 13.191 -6.785 1.00 63.50 284 ALA A O 1
ATOM 2106 N N . GLN A 1 285 ? 25.991 15.157 -6.610 1.00 65.19 285 GLN A N 1
ATOM 2107 C CA . GLN A 1 285 ? 26.008 15.404 -8.055 1.00 65.19 285 GLN A CA 1
ATOM 2108 C C . GLN A 1 285 ? 27.424 15.498 -8.628 1.00 65.19 285 GLN A C 1
ATOM 2110 O O . GLN A 1 285 ? 27.667 15.041 -9.740 1.00 65.19 285 GLN A O 1
ATOM 2115 N N . LEU A 1 286 ? 28.376 16.048 -7.877 1.00 68.19 286 LEU A N 1
ATOM 2116 C CA . LEU A 1 286 ? 29.770 16.141 -8.305 1.00 68.19 286 LEU A CA 1
ATOM 2117 C C . LEU A 1 286 ? 30.506 14.798 -8.202 1.00 68.19 286 LEU A C 1
ATOM 2119 O O . LEU A 1 286 ? 31.406 14.538 -8.997 1.00 68.19 286 LEU A O 1
ATOM 2123 N N . THR A 1 287 ? 30.123 13.948 -7.246 1.00 61.78 287 THR A N 1
ATOM 2124 C CA . THR A 1 287 ? 30.716 12.615 -7.025 1.00 61.78 287 THR A CA 1
ATOM 2125 C C . THR A 1 287 ? 30.149 11.599 -8.003 1.00 61.78 287 THR A C 1
ATOM 2127 O O . THR A 1 287 ? 30.867 10.722 -8.476 1.00 61.78 287 THR A O 1
ATOM 2130 N N . TYR A 1 288 ? 28.859 11.718 -8.309 1.00 52.62 288 TYR A N 1
ATOM 2131 C CA . TYR A 1 288 ? 28.094 10.690 -9.004 1.00 52.62 288 TYR A CA 1
ATOM 2132 C C . TYR A 1 288 ? 27.614 11.108 -10.405 1.00 52.62 288 TYR A C 1
ATOM 2134 O O . TYR A 1 288 ? 27.204 10.234 -11.162 1.00 52.62 288 TYR A O 1
ATOM 2142 N N . GLY A 1 289 ? 27.695 12.400 -10.755 1.00 50.66 289 GLY A N 1
ATOM 2143 C CA . GLY A 1 289 ? 27.219 12.991 -12.014 1.00 50.66 289 GLY A CA 1
ATOM 2144 C C . GLY A 1 289 ? 25.684 13.024 -12.143 1.00 50.66 289 GLY A C 1
ATOM 2145 O O . GLY A 1 289 ? 25.007 12.119 -11.651 1.00 50.66 289 GLY A O 1
ATOM 2146 N N . PRO A 1 290 ? 25.078 14.021 -12.818 1.00 45.22 290 PRO A N 1
ATOM 2147 C CA . PRO A 1 290 ? 23.747 13.836 -13.390 1.00 45.22 290 PRO A CA 1
ATOM 2148 C C . PRO A 1 290 ? 23.832 12.877 -14.597 1.00 45.22 290 PRO A C 1
ATOM 2150 O O . PRO A 1 290 ? 24.789 12.972 -15.374 1.00 45.22 290 PRO A O 1
ATOM 2153 N N . PRO A 1 291 ? 22.859 11.965 -14.809 1.00 41.53 291 PRO A N 1
ATOM 2154 C CA . PRO A 1 291 ? 22.795 11.230 -16.067 1.00 41.53 291 PRO A CA 1
ATOM 2155 C C . PRO A 1 291 ? 22.611 12.233 -17.220 1.00 41.53 291 PRO A C 1
ATOM 2157 O O . PRO A 1 291 ? 21.821 13.174 -17.093 1.00 41.53 291 PRO A O 1
ATOM 2160 N N . PRO A 1 292 ? 23.343 12.087 -18.338 1.00 41.66 292 PRO A N 1
ATOM 2161 C CA . PRO A 1 292 ? 23.228 13.013 -19.455 1.00 41.66 292 PRO A CA 1
ATOM 2162 C C . PRO A 1 292 ? 21.790 13.030 -20.010 1.00 41.66 292 PRO A C 1
ATOM 2164 O O . PRO A 1 292 ? 21.136 11.982 -20.056 1.00 41.66 292 PRO A O 1
ATOM 2167 N N . PRO A 1 293 ? 21.277 14.192 -20.459 1.00 36.31 293 PRO A N 1
ATOM 2168 C CA . PRO A 1 293 ? 19.923 14.284 -20.992 1.00 36.31 293 PRO A CA 1
ATOM 2169 C C . PRO A 1 293 ? 19.733 13.324 -22.177 1.00 36.31 293 PRO A C 1
ATOM 2171 O O . PRO A 1 293 ? 20.482 13.371 -23.153 1.00 36.31 293 PRO A O 1
ATOM 2174 N N . GLY A 1 294 ? 18.730 12.443 -22.072 1.00 41.16 294 GLY A N 1
ATOM 2175 C CA . GLY A 1 294 ? 18.420 11.407 -23.066 1.00 41.16 294 GLY A CA 1
ATOM 2176 C C . GLY A 1 294 ? 18.897 9.987 -22.726 1.00 41.16 294 GLY A C 1
ATOM 2177 O O . GLY A 1 294 ? 18.721 9.095 -23.554 1.00 41.16 294 GLY A O 1
ATOM 2178 N N . HIS A 1 295 ? 19.479 9.752 -21.543 1.00 47.72 295 HIS A N 1
ATOM 2179 C CA . HIS A 1 295 ? 19.802 8.403 -21.059 1.00 47.72 295 HIS A CA 1
ATOM 2180 C C . HIS A 1 295 ? 18.627 7.720 -20.346 1.00 47.72 295 HIS A C 1
ATOM 2182 O O . HIS A 1 295 ? 17.801 8.365 -19.701 1.00 47.72 295 HIS A O 1
ATOM 2188 N N . THR A 1 296 ? 18.572 6.392 -20.455 1.00 60.97 296 THR A N 1
ATOM 2189 C CA . THR A 1 296 ? 17.676 5.529 -19.677 1.00 60.97 296 THR A CA 1
ATOM 2190 C C . THR A 1 296 ? 17.994 5.603 -18.175 1.00 60.97 296 THR A C 1
ATOM 2192 O O . THR A 1 296 ? 19.171 5.721 -17.829 1.00 60.97 296 THR A O 1
ATOM 2195 N N . PRO A 1 297 ? 16.985 5.507 -17.284 1.00 76.81 297 PRO A N 1
ATOM 2196 C CA . PRO A 1 297 ? 17.194 5.445 -15.834 1.00 76.81 297 PRO A CA 1
ATOM 2197 C C . PRO A 1 297 ? 18.163 4.312 -15.445 1.00 76.81 297 PRO A C 1
ATOM 2199 O O . PRO A 1 297 ? 18.115 3.256 -16.085 1.00 76.81 297 PRO A O 1
ATOM 2202 N N . PRO A 1 298 ? 19.016 4.489 -14.415 1.00 83.19 298 PRO A N 1
ATOM 2203 C CA . PRO A 1 298 ? 19.999 3.482 -14.032 1.00 83.19 298 PRO A CA 1
ATOM 2204 C C . PRO A 1 298 ? 19.324 2.214 -13.502 1.00 83.19 298 PRO A C 1
ATOM 2206 O O . PRO A 1 298 ? 18.336 2.273 -12.762 1.00 83.19 298 PRO A O 1
ATOM 2209 N N . ARG A 1 299 ? 19.900 1.056 -13.832 1.00 91.31 299 ARG A N 1
ATOM 2210 C CA . ARG A 1 299 ? 19.486 -0.254 -13.309 1.00 91.31 299 ARG A CA 1
ATOM 2211 C C . ARG A 1 299 ? 19.654 -0.278 -11.794 1.00 91.31 299 ARG A C 1
ATOM 2213 O O . ARG A 1 299 ? 20.775 -0.293 -11.287 1.00 91.31 299 ARG A O 1
ATOM 2220 N N . THR A 1 300 ? 18.541 -0.277 -11.075 1.00 93.06 300 THR A N 1
ATOM 2221 C CA . THR A 1 300 ? 18.515 -0.019 -9.637 1.00 93.06 300 THR A CA 1
ATOM 2222 C C . THR A 1 300 ? 18.176 -1.283 -8.849 1.00 93.06 300 THR A C 1
ATOM 2224 O O . THR A 1 300 ? 17.233 -2.001 -9.183 1.00 93.06 300 THR A O 1
ATOM 2227 N N . VAL A 1 301 ? 18.922 -1.557 -7.779 1.00 94.69 301 VAL A N 1
ATOM 2228 C CA . VAL A 1 301 ? 18.592 -2.587 -6.781 1.00 94.69 301 VAL A CA 1
ATOM 2229 C C . VAL A 1 301 ? 18.326 -1.908 -5.444 1.00 94.69 301 VAL A C 1
ATOM 2231 O O . VAL A 1 301 ? 19.165 -1.167 -4.933 1.00 94.69 301 VAL A O 1
ATOM 2234 N N . CYS A 1 302 ? 17.158 -2.164 -4.862 1.00 93.94 302 CYS A N 1
ATOM 2235 C CA . CYS A 1 302 ? 16.769 -1.590 -3.577 1.00 93.94 302 CYS A CA 1
ATOM 2236 C C . CYS A 1 302 ? 16.943 -2.620 -2.460 1.00 93.94 302 CYS A C 1
ATOM 2238 O O . CYS A 1 302 ? 16.353 -3.696 -2.506 1.00 93.94 302 CYS A O 1
ATOM 2240 N N . PHE A 1 303 ? 17.712 -2.278 -1.428 1.00 89.81 303 PHE A N 1
ATOM 2241 C CA . PHE A 1 303 ? 17.910 -3.133 -0.256 1.00 89.81 303 PHE A CA 1
ATOM 2242 C C . PHE A 1 303 ? 16.948 -2.833 0.903 1.00 89.81 303 PHE A C 1
ATOM 2244 O O . PHE A 1 303 ? 17.081 -3.417 1.976 1.00 89.81 303 PHE A O 1
ATOM 2251 N N . LEU A 1 304 ? 15.954 -1.973 0.676 1.00 86.62 304 LEU A N 1
ATOM 2252 C CA . LEU A 1 304 ? 14.931 -1.577 1.642 1.00 86.62 304 LEU A CA 1
ATOM 2253 C C . LEU A 1 304 ? 13.569 -1.424 0.943 1.00 86.62 304 LEU A C 1
ATOM 2255 O O . LEU A 1 304 ? 13.505 -0.962 -0.203 1.00 86.62 304 LEU A O 1
ATOM 2259 N N . GLY A 1 305 ? 12.479 -1.783 1.634 1.00 86.06 305 GLY A N 1
ATOM 2260 C CA . GLY A 1 305 ? 11.099 -1.621 1.152 1.00 86.06 305 GLY A CA 1
ATOM 2261 C C . GLY A 1 305 ? 10.782 -0.191 0.703 1.00 86.06 305 GLY A C 1
ATOM 2262 O O . GLY A 1 305 ? 10.430 0.016 -0.456 1.00 86.06 305 GLY A O 1
ATOM 2263 N N . ALA A 1 306 ? 11.045 0.798 1.560 1.00 89.19 306 ALA A N 1
ATOM 2264 C CA . ALA A 1 306 ? 10.815 2.213 1.275 1.00 89.19 306 ALA A CA 1
ATOM 2265 C C . ALA A 1 306 ? 11.421 2.696 -0.048 1.00 89.19 306 ALA A C 1
ATOM 2267 O O . ALA A 1 306 ? 10.767 3.406 -0.807 1.00 89.19 306 ALA A O 1
ATOM 2268 N N . ALA A 1 307 ? 12.661 2.301 -0.352 1.00 91.62 307 ALA A N 1
ATOM 2269 C CA . ALA A 1 307 ? 13.318 2.703 -1.591 1.00 91.62 307 ALA A CA 1
ATOM 2270 C C . ALA A 1 307 ? 12.609 2.125 -2.826 1.00 91.62 307 ALA A C 1
ATOM 2272 O O . ALA A 1 307 ? 12.460 2.821 -3.827 1.00 91.62 307 ALA A O 1
ATOM 2273 N N . THR A 1 308 ? 12.126 0.881 -2.733 1.00 92.44 308 THR A N 1
ATOM 2274 C CA . THR A 1 308 ? 11.348 0.231 -3.802 1.00 92.44 308 THR A CA 1
ATOM 2275 C C . THR A 1 308 ? 10.043 0.981 -4.051 1.00 92.44 308 THR A C 1
ATOM 2277 O O . THR A 1 308 ? 9.722 1.292 -5.198 1.00 92.44 308 THR A O 1
ATOM 2280 N N . GLU A 1 309 ? 9.322 1.324 -2.982 1.00 92.56 309 GLU A N 1
ATOM 2281 C CA . GLU A 1 309 ? 8.078 2.093 -3.059 1.00 92.56 309 GLU A CA 1
ATOM 2282 C C . GLU A 1 309 ? 8.307 3.477 -3.660 1.00 92.56 309 GLU A C 1
ATOM 2284 O O . GLU A 1 309 ? 7.600 3.857 -4.588 1.00 92.56 309 GLU A O 1
ATOM 2289 N N . ILE A 1 310 ? 9.333 4.201 -3.202 1.00 93.81 310 ILE A N 1
ATOM 2290 C CA . ILE A 1 310 ? 9.671 5.524 -3.735 1.00 93.81 310 ILE A CA 1
ATOM 2291 C C . ILE A 1 310 ? 9.970 5.432 -5.233 1.00 93.81 310 ILE A C 1
ATOM 2293 O O . ILE A 1 310 ? 9.384 6.179 -6.005 1.00 93.81 310 ILE A O 1
ATOM 2297 N N . VAL A 1 311 ? 10.818 4.500 -5.682 1.00 93.56 311 VAL A N 1
ATOM 2298 C CA . VAL A 1 311 ? 11.116 4.344 -7.120 1.00 93.56 311 VAL A CA 1
ATOM 2299 C C . VAL A 1 311 ? 9.848 4.040 -7.935 1.00 93.56 311 VAL A C 1
ATOM 2301 O O . VAL A 1 311 ? 9.702 4.536 -9.055 1.00 93.56 311 VAL A O 1
ATOM 2304 N N . CYS A 1 312 ? 8.907 3.274 -7.376 1.00 90.56 312 CYS A N 1
ATOM 2305 C CA . CYS A 1 312 ? 7.618 3.012 -8.016 1.00 90.56 312 CYS A CA 1
ATOM 2306 C C . CYS A 1 312 ? 6.731 4.266 -8.090 1.00 90.56 312 CYS A C 1
ATOM 2308 O O . CYS A 1 312 ? 6.193 4.548 -9.159 1.00 90.56 312 CYS A O 1
ATOM 2310 N N . GLU A 1 313 ? 6.616 5.035 -7.004 1.00 90.00 313 GLU A N 1
ATOM 2311 C CA . GLU A 1 313 ? 5.856 6.297 -6.939 1.00 90.00 313 GLU A CA 1
ATOM 2312 C C . GLU A 1 313 ? 6.434 7.380 -7.866 1.00 90.00 313 GLU A C 1
ATOM 2314 O O . GLU A 1 313 ? 5.703 8.202 -8.412 1.00 90.00 313 GLU A O 1
ATOM 2319 N N . LEU A 1 314 ? 7.745 7.341 -8.130 1.00 86.19 314 LEU A N 1
ATOM 2320 C CA . LEU A 1 314 ? 8.394 8.184 -9.142 1.00 86.19 314 LEU A CA 1
ATOM 2321 C C . LEU A 1 314 ? 8.065 7.767 -10.589 1.00 86.19 314 LEU A C 1
ATOM 2323 O O . LEU A 1 314 ? 8.547 8.394 -11.531 1.00 86.19 314 LEU A O 1
ATOM 2327 N N . GLY A 1 315 ? 7.274 6.707 -10.790 1.00 85.38 315 GLY A N 1
ATOM 2328 C CA . GLY A 1 315 ? 6.920 6.176 -12.108 1.00 85.38 315 GLY A CA 1
ATOM 2329 C C . GLY A 1 315 ? 8.040 5.368 -12.771 1.00 85.38 315 GLY A C 1
ATOM 2330 O O . GLY A 1 315 ? 7.997 5.132 -13.978 1.00 85.38 315 GLY A O 1
ATOM 2331 N N . LEU A 1 316 ? 9.044 4.936 -12.001 1.00 88.44 316 LEU A N 1
ATOM 2332 C CA . LEU A 1 316 ? 10.268 4.304 -12.500 1.00 88.44 316 LEU A CA 1
ATOM 2333 C C . LEU A 1 316 ? 10.416 2.840 -12.068 1.00 88.44 316 LEU A C 1
ATOM 2335 O O . LEU A 1 316 ? 11.526 2.321 -11.985 1.00 88.44 316 LEU A O 1
ATOM 2339 N N . ALA A 1 317 ? 9.303 2.130 -11.862 1.00 89.62 317 ALA A N 1
ATOM 2340 C CA . ALA A 1 317 ? 9.319 0.706 -11.510 1.00 89.62 317 ALA A CA 1
ATOM 2341 C C . ALA A 1 317 ? 10.120 -0.161 -12.508 1.00 89.62 317 ALA A C 1
ATOM 2343 O O . ALA A 1 317 ? 10.717 -1.158 -12.118 1.00 89.62 317 ALA A O 1
ATOM 2344 N N . SER A 1 318 ? 10.184 0.232 -13.786 1.00 88.19 318 SER A N 1
ATOM 2345 C CA . SER A 1 318 ? 10.969 -0.453 -14.825 1.00 88.19 318 SER A CA 1
ATOM 2346 C C . SER A 1 318 ? 12.488 -0.317 -14.669 1.00 88.19 318 SER A C 1
ATOM 2348 O O . SER A 1 318 ? 13.226 -1.083 -15.288 1.00 88.19 318 SER A O 1
ATOM 2350 N N . ALA A 1 319 ? 12.963 0.638 -13.864 1.00 89.56 319 ALA A N 1
ATOM 2351 C CA . ALA A 1 319 ? 14.377 0.802 -13.544 1.00 89.56 319 ALA A CA 1
ATOM 2352 C C . ALA A 1 319 ? 14.851 -0.205 -12.484 1.00 89.56 319 ALA A C 1
ATOM 2354 O O . ALA A 1 319 ? 16.053 -0.437 -12.353 1.00 89.56 319 ALA A O 1
ATOM 2355 N N . LEU A 1 320 ? 13.926 -0.812 -11.732 1.00 96.06 320 LEU A N 1
ATOM 2356 C CA . LEU A 1 320 ? 14.247 -1.806 -10.716 1.00 96.06 320 LEU A CA 1
ATOM 2357 C C . LEU A 1 320 ? 14.642 -3.130 -11.373 1.00 96.06 320 LEU A C 1
ATOM 2359 O O . LEU A 1 320 ? 13.924 -3.662 -12.219 1.00 96.06 320 LEU A O 1
ATOM 2363 N N . VAL A 1 321 ? 15.782 -3.680 -10.960 1.00 95.44 321 VAL A N 1
ATOM 2364 C CA . VAL A 1 321 ? 16.301 -4.962 -11.464 1.00 95.44 321 VAL A CA 1
ATOM 2365 C C . VAL A 1 321 ? 16.453 -6.013 -10.370 1.00 95.44 321 VAL A C 1
ATOM 2367 O O . VAL A 1 321 ? 16.594 -7.187 -10.689 1.00 95.44 321 VAL A O 1
ATOM 2370 N N . GLY A 1 322 ? 16.373 -5.627 -9.095 1.00 94.06 322 GLY A N 1
ATOM 2371 C CA . GLY A 1 322 ? 16.419 -6.541 -7.955 1.00 94.06 322 GLY A CA 1
ATOM 2372 C C . GLY A 1 322 ? 16.002 -5.866 -6.651 1.00 94.06 322 GLY A C 1
ATOM 2373 O O . GLY A 1 322 ? 15.893 -4.639 -6.580 1.00 94.06 322 GLY A O 1
ATOM 2374 N N . ARG A 1 323 ? 15.763 -6.675 -5.618 1.00 94.56 323 ARG A N 1
ATOM 2375 C CA . ARG A 1 323 ? 15.282 -6.217 -4.305 1.00 94.56 323 ARG A CA 1
ATOM 2376 C C . ARG A 1 323 ? 15.871 -7.008 -3.132 1.00 94.56 323 ARG A C 1
ATOM 2378 O O . ARG A 1 323 ? 16.345 -8.129 -3.322 1.00 94.56 323 ARG A O 1
ATOM 2385 N N . SER A 1 324 ? 15.767 -6.492 -1.908 1.00 90.12 324 SER A N 1
ATOM 2386 C CA . SER A 1 324 ? 15.997 -7.296 -0.698 1.00 90.12 324 SER A CA 1
ATOM 2387 C C . SER A 1 324 ? 14.818 -8.221 -0.373 1.00 90.12 324 SER A C 1
ATOM 2389 O O . SER A 1 324 ? 13.740 -8.159 -0.975 1.00 90.12 324 SER A O 1
ATOM 2391 N N . HIS A 1 325 ? 15.030 -9.098 0.611 1.00 85.19 325 HIS A N 1
ATOM 2392 C CA . HIS A 1 325 ? 13.990 -9.934 1.218 1.00 85.19 325 HIS A CA 1
ATOM 2393 C C . HIS A 1 325 ? 12.888 -9.143 1.935 1.00 85.19 325 HIS A C 1
ATOM 2395 O O . HIS A 1 325 ? 11.809 -9.686 2.160 1.00 85.19 325 HIS A O 1
ATOM 2401 N N . GLU A 1 326 ? 13.135 -7.880 2.280 1.00 80.25 326 GLU A N 1
ATOM 2402 C CA . GLU A 1 326 ? 12.175 -7.042 3.003 1.00 80.25 326 GLU A CA 1
ATOM 2403 C C . GLU A 1 326 ? 11.240 -6.257 2.081 1.00 80.25 326 GLU A C 1
ATOM 2405 O O . GLU A 1 326 ? 10.182 -5.809 2.520 1.00 80.25 326 GLU A O 1
ATOM 2410 N N . CYS A 1 327 ? 11.584 -6.092 0.800 1.00 86.44 327 CYS A N 1
ATOM 2411 C CA . CYS A 1 327 ? 10.731 -5.362 -0.133 1.00 86.44 327 CYS A CA 1
ATOM 2412 C C . CYS A 1 327 ? 9.495 -6.200 -0.489 1.00 86.44 327 CYS A C 1
ATOM 2414 O O . CYS A 1 327 ? 9.588 -7.193 -1.217 1.00 86.44 327 CYS A O 1
ATOM 2416 N N . LYS A 1 328 ? 8.339 -5.774 0.025 1.00 81.81 328 LYS A N 1
ATOM 2417 C CA . LYS A 1 328 ? 7.040 -6.442 -0.154 1.00 81.81 328 LYS A CA 1
ATOM 2418 C C . LYS A 1 328 ? 6.055 -5.624 -0.993 1.00 81.81 328 LYS A C 1
ATOM 2420 O O . LYS A 1 328 ? 5.088 -6.193 -1.489 1.00 81.81 328 LYS A O 1
ATOM 2425 N N . GLU A 1 329 ? 6.300 -4.324 -1.161 1.00 79.19 329 GLU A N 1
ATOM 2426 C CA . GLU A 1 329 ? 5.383 -3.383 -1.805 1.00 79.19 329 GLU A CA 1
ATOM 2427 C C . GLU A 1 329 ? 6.075 -2.552 -2.911 1.00 79.19 329 GLU A C 1
ATOM 2429 O O . GLU A 1 329 ? 7.236 -2.167 -2.752 1.00 79.19 329 GLU A O 1
ATOM 2434 N N . PRO A 1 330 ? 5.373 -2.245 -4.021 1.00 83.00 330 PRO A N 1
ATOM 2435 C CA . PRO A 1 330 ? 4.100 -2.839 -4.434 1.00 83.00 330 PRO A CA 1
ATOM 2436 C C . PRO A 1 330 ? 4.252 -4.333 -4.758 1.00 83.00 330 PRO A C 1
ATOM 2438 O O . PRO A 1 330 ? 5.151 -4.724 -5.506 1.00 83.00 330 PRO A O 1
ATOM 2441 N N . ALA A 1 331 ? 3.348 -5.175 -4.246 1.00 78.69 331 ALA A N 1
ATOM 2442 C CA . ALA A 1 331 ? 3.472 -6.635 -4.350 1.00 78.69 331 ALA A CA 1
ATOM 2443 C C . ALA A 1 331 ? 3.657 -7.164 -5.788 1.00 78.69 331 ALA A C 1
ATOM 2445 O O . ALA A 1 331 ? 4.410 -8.112 -6.007 1.00 78.69 331 ALA A O 1
ATOM 2446 N N . SER A 1 332 ? 3.014 -6.541 -6.783 1.00 78.25 332 SER A N 1
ATOM 2447 C CA . SER A 1 332 ? 3.148 -6.917 -8.199 1.00 78.25 332 SER A CA 1
ATOM 2448 C C . SER A 1 332 ? 4.556 -6.681 -8.747 1.00 78.25 332 SER A C 1
ATOM 2450 O O . SER A 1 332 ? 5.065 -7.502 -9.508 1.00 78.25 332 SER A O 1
ATOM 2452 N N . VAL A 1 333 ? 5.197 -5.585 -8.337 1.00 83.62 333 VAL A N 1
ATOM 2453 C CA . VAL A 1 333 ? 6.571 -5.249 -8.717 1.00 83.62 333 VAL A CA 1
ATOM 2454 C C . VAL A 1 333 ? 7.536 -6.166 -7.971 1.00 83.62 333 VAL A C 1
ATOM 2456 O O . VAL A 1 333 ? 8.363 -6.827 -8.595 1.00 83.62 333 VAL A O 1
ATOM 2459 N N . CYS A 1 334 ? 7.384 -6.302 -6.651 1.00 86.62 334 CYS A N 1
ATOM 2460 C CA . CYS A 1 334 ? 8.260 -7.147 -5.838 1.00 86.62 334 CYS A CA 1
ATOM 2461 C C . CYS A 1 334 ? 8.210 -8.632 -6.235 1.00 86.62 334 CYS A C 1
ATOM 2463 O O . CYS A 1 334 ? 9.236 -9.308 -6.163 1.00 86.62 334 CYS A O 1
ATOM 2465 N N . ALA A 1 335 ? 7.058 -9.144 -6.683 1.00 80.19 335 ALA A N 1
ATOM 2466 C CA . ALA A 1 335 ? 6.925 -10.518 -7.170 1.00 80.19 335 ALA A CA 1
ATOM 2467 C C . ALA A 1 335 ? 7.664 -10.767 -8.497 1.00 80.19 335 ALA A C 1
ATOM 2469 O O . ALA A 1 335 ? 8.071 -11.897 -8.764 1.00 80.19 335 ALA A O 1
ATOM 2470 N N . ALA A 1 336 ? 7.840 -9.730 -9.321 1.00 85.94 336 ALA A N 1
ATOM 2471 C CA . ALA A 1 336 ? 8.540 -9.813 -10.600 1.00 85.94 336 ALA A CA 1
ATOM 2472 C C . ALA A 1 336 ? 10.060 -9.597 -10.477 1.00 85.94 336 ALA A C 1
ATOM 2474 O O . ALA A 1 336 ? 10.802 -9.953 -11.393 1.00 85.94 336 ALA A O 1
ATOM 2475 N N . LEU A 1 337 ? 10.527 -9.018 -9.364 1.00 92.69 337 LEU A N 1
ATOM 2476 C CA . LEU A 1 337 ? 11.937 -8.711 -9.133 1.00 92.69 337 LEU A CA 1
ATOM 2477 C C . LEU A 1 337 ? 12.663 -9.845 -8.389 1.00 92.69 337 LEU A C 1
ATOM 2479 O O . LEU A 1 337 ? 12.146 -10.360 -7.392 1.00 92.69 337 LEU A O 1
ATOM 2483 N N . PRO A 1 338 ? 13.890 -10.200 -8.809 1.00 93.75 338 PRO A N 1
ATOM 2484 C CA . PRO A 1 338 ? 14.716 -11.158 -8.091 1.00 93.75 338 PRO A CA 1
ATOM 2485 C C . PRO A 1 338 ? 15.133 -10.609 -6.724 1.00 93.75 338 PRO A C 1
ATOM 2487 O O . PRO A 1 338 ? 15.476 -9.434 -6.569 1.00 93.75 338 PRO A O 1
ATOM 2490 N N . GLN A 1 339 ? 15.109 -11.489 -5.727 1.00 94.00 339 GLN A N 1
ATOM 2491 C CA . GLN A 1 339 ? 15.581 -11.206 -4.378 1.00 94.00 339 GLN A CA 1
ATOM 2492 C C . GLN A 1 339 ? 17.086 -11.481 -4.288 1.00 94.00 339 GLN A C 1
ATOM 2494 O O . GLN A 1 339 ? 17.517 -12.567 -4.658 1.00 94.00 339 GLN A O 1
ATOM 2499 N N . VAL A 1 340 ? 17.865 -10.528 -3.771 1.00 92.69 340 VAL A N 1
ATOM 2500 C CA . VAL A 1 340 ? 19.341 -10.614 -3.690 1.00 92.69 340 VAL A CA 1
ATOM 2501 C C . VAL A 1 340 ? 19.889 -10.582 -2.261 1.00 92.69 340 VAL A C 1
ATOM 2503 O O . VAL A 1 340 ? 21.085 -10.398 -2.050 1.00 92.69 340 VAL A O 1
ATOM 2506 N N . SER A 1 341 ? 19.027 -10.731 -1.255 1.00 89.94 341 SER A N 1
ATOM 2507 C CA . SER A 1 341 ? 19.466 -10.883 0.134 1.00 89.94 341 SER A CA 1
ATOM 2508 C C . SER A 1 341 ? 18.545 -11.782 0.947 1.00 89.94 341 SER A C 1
ATOM 2510 O O . SER A 1 341 ? 17.393 -12.009 0.568 1.00 89.94 341 SER A O 1
ATOM 2512 N N . SER A 1 342 ? 19.041 -12.264 2.083 1.00 86.50 342 SER A N 1
ATOM 2513 C CA . SER A 1 342 ? 18.289 -13.048 3.069 1.00 86.50 342 SER A CA 1
ATOM 2514 C C . SER A 1 342 ? 18.824 -12.834 4.490 1.00 86.50 342 SER A C 1
ATOM 2516 O O . SER A 1 342 ? 19.982 -12.447 4.653 1.00 86.50 342 SER A O 1
ATOM 2518 N N . PRO A 1 343 ? 18.026 -13.094 5.541 1.00 82.88 343 PRO A N 1
ATOM 2519 C CA . PRO A 1 343 ? 18.524 -13.107 6.916 1.00 82.88 343 PRO A CA 1
ATOM 2520 C C . PRO A 1 343 ? 19.590 -14.193 7.118 1.00 82.88 343 PRO A C 1
ATOM 2522 O O . PRO A 1 343 ? 19.387 -15.335 6.714 1.00 82.88 343 PRO A O 1
ATOM 2525 N N . ALA A 1 344 ? 20.686 -13.861 7.803 1.00 79.56 344 ALA A N 1
ATOM 2526 C CA . ALA A 1 344 ? 21.756 -14.794 8.190 1.00 79.56 344 ALA A CA 1
ATOM 2527 C C . ALA A 1 344 ? 21.412 -15.611 9.458 1.00 79.56 344 ALA A C 1
ATOM 2529 O O . ALA A 1 344 ? 22.240 -16.336 10.009 1.00 79.56 344 ALA A O 1
ATOM 2530 N N . PHE A 1 345 ? 20.190 -15.461 9.970 1.00 74.31 345 PHE A N 1
ATOM 2531 C CA . PHE A 1 345 ? 19.666 -16.142 11.149 1.00 74.31 345 PHE A CA 1
ATOM 2532 C C . PHE A 1 345 ? 18.263 -16.686 10.866 1.00 74.31 345 PHE A C 1
ATOM 2534 O O . PHE A 1 345 ? 17.573 -16.249 9.945 1.00 74.31 345 PHE A O 1
ATOM 2541 N N . ASN A 1 346 ? 17.809 -17.639 11.684 1.00 73.38 346 ASN A N 1
ATOM 2542 C CA . ASN A 1 346 ? 16.455 -18.172 11.566 1.00 73.38 346 ASN A CA 1
ATOM 2543 C C . ASN A 1 346 ? 15.419 -17.124 12.007 1.00 73.38 346 ASN A C 1
ATOM 2545 O O . ASN A 1 346 ? 15.074 -17.046 13.183 1.00 73.38 346 ASN A O 1
ATOM 2549 N N . ALA A 1 347 ? 14.880 -16.366 11.054 1.00 67.12 347 ALA A N 1
ATOM 2550 C CA . ALA A 1 347 ? 13.831 -15.373 11.291 1.00 67.12 347 ALA A CA 1
ATOM 2551 C C . ALA A 1 347 ? 12.466 -15.980 11.704 1.00 67.12 347 ALA A C 1
ATOM 2553 O O . ALA A 1 347 ? 11.533 -15.245 12.022 1.00 67.12 347 ALA A O 1
ATOM 2554 N N . HIS A 1 348 ? 12.329 -17.313 11.727 1.00 69.75 348 HIS A N 1
ATOM 2555 C CA . HIS A 1 348 ? 11.121 -18.024 12.165 1.00 69.75 348 HIS A CA 1
ATOM 2556 C C . HIS A 1 348 ? 11.188 -18.526 13.619 1.00 69.75 348 HIS A C 1
ATOM 2558 O O . HIS A 1 348 ? 10.319 -19.295 14.036 1.00 69.75 348 HIS A O 1
ATOM 2564 N N . CYS A 1 349 ? 12.204 -18.137 14.396 1.00 72.94 349 CYS A N 1
ATOM 2565 C CA . CYS A 1 349 ? 12.286 -18.483 15.816 1.00 72.94 349 CYS A CA 1
ATOM 2566 C C . CYS A 1 349 ? 11.308 -17.661 16.683 1.00 72.94 349 CYS A C 1
ATOM 2568 O O . CYS A 1 349 ? 10.557 -16.807 16.196 1.00 72.94 349 CYS A O 1
ATOM 2570 N N . ALA A 1 350 ? 11.265 -17.970 17.984 1.00 75.56 350 ALA A N 1
ATOM 2571 C CA . ALA A 1 350 ? 10.432 -17.234 18.924 1.00 75.56 350 ALA A CA 1
ATOM 2572 C C . ALA A 1 350 ? 10.908 -15.777 19.027 1.00 75.56 350 ALA A C 1
ATOM 2574 O O . ALA A 1 350 ? 12.100 -15.491 18.955 1.00 75.56 350 ALA A O 1
ATOM 2575 N N . SER A 1 351 ? 9.972 -14.857 19.246 1.00 81.12 351 SER A N 1
ATOM 2576 C CA . SER A 1 351 ? 10.242 -13.416 19.278 1.00 81.12 351 SER A CA 1
ATOM 2577 C C . SER A 1 351 ? 11.441 -12.961 20.131 1.00 81.12 351 SER A C 1
ATOM 2579 O O . SER A 1 351 ? 12.236 -12.173 19.625 1.00 81.12 351 SER A O 1
ATOM 2581 N N . PRO A 1 352 ? 11.669 -13.464 21.365 1.00 83.25 352 PRO A N 1
ATOM 2582 C CA . PRO A 1 352 ? 12.834 -13.068 22.163 1.00 83.25 352 PRO A CA 1
ATOM 2583 C C . PRO A 1 352 ? 14.166 -13.601 21.636 1.00 83.25 352 PRO A C 1
ATOM 2585 O O . PRO A 1 352 ? 15.220 -13.094 22.024 1.00 83.25 352 PRO A O 1
ATOM 2588 N N . ASP A 1 353 ? 14.141 -14.611 20.769 1.00 82.25 353 ASP A N 1
ATOM 2589 C CA . ASP A 1 353 ? 15.347 -15.195 20.196 1.00 82.25 353 ASP A CA 1
ATOM 2590 C C . ASP A 1 353 ? 15.808 -14.438 18.940 1.00 82.25 353 ASP A C 1
ATOM 2592 O O . ASP A 1 353 ? 16.999 -14.466 18.637 1.00 82.25 353 ASP A O 1
ATOM 2596 N N . ILE A 1 354 ? 14.919 -13.701 18.255 1.00 80.00 354 ILE A N 1
ATOM 2597 C CA . ILE A 1 354 ? 15.260 -12.919 17.053 1.00 80.00 354 ILE A CA 1
ATOM 2598 C C . ILE A 1 354 ? 16.262 -11.790 17.380 1.00 80.00 354 ILE A C 1
ATOM 2600 O O . ILE A 1 354 ? 17.351 -11.788 16.796 1.00 80.00 354 ILE A O 1
ATOM 2604 N N . PRO A 1 355 ? 15.995 -10.866 18.334 1.00 77.31 355 PRO A N 1
ATOM 2605 C CA . PRO A 1 355 ? 16.965 -9.829 18.684 1.00 77.31 355 PRO A CA 1
ATOM 2606 C C . PRO A 1 355 ? 18.270 -10.404 19.236 1.00 77.31 355 PRO A C 1
ATOM 2608 O O . PRO A 1 355 ? 19.342 -9.892 18.917 1.00 77.31 355 PRO A O 1
ATOM 2611 N N . ARG A 1 356 ? 18.193 -11.496 20.015 1.00 80.62 356 ARG A N 1
ATOM 2612 C CA . ARG A 1 356 ? 19.372 -12.164 20.585 1.00 80.62 356 ARG A CA 1
ATOM 2613 C C . ARG A 1 356 ? 20.279 -12.720 19.489 1.00 80.62 356 ARG A C 1
ATOM 2615 O O . ARG A 1 356 ? 21.475 -12.449 19.512 1.00 80.62 356 ARG A O 1
ATOM 2622 N N . ALA A 1 357 ? 19.715 -13.434 18.515 1.00 77.50 357 ALA A N 1
ATOM 2623 C CA . ALA A 1 357 ? 20.470 -13.987 17.394 1.00 77.50 357 ALA A CA 1
ATOM 2624 C C . ALA A 1 357 ? 21.150 -12.884 16.564 1.00 77.50 357 ALA A C 1
ATOM 2626 O O . ALA A 1 357 ? 22.328 -12.993 16.227 1.00 77.50 357 ALA A O 1
ATOM 2627 N N . GLY A 1 358 ? 20.443 -11.781 16.291 1.00 74.69 358 GLY A N 1
ATOM 2628 C CA . GLY A 1 358 ? 21.025 -10.628 15.599 1.00 74.69 358 GLY A CA 1
ATOM 2629 C C . GLY A 1 358 ? 22.161 -9.958 16.385 1.00 74.69 358 GLY A C 1
ATOM 2630 O O . GLY A 1 358 ? 23.164 -9.542 15.803 1.00 74.69 358 GLY A O 1
ATOM 2631 N N . GLU A 1 359 ? 22.036 -9.859 17.710 1.00 76.25 359 GLU A N 1
ATOM 2632 C CA . GLU A 1 359 ? 23.074 -9.296 18.581 1.00 76.25 359 GLU A CA 1
ATOM 2633 C C . GLU A 1 359 ? 24.311 -10.205 18.682 1.00 76.25 359 GLU A C 1
ATOM 2635 O O . GLU A 1 359 ? 25.441 -9.712 18.673 1.00 76.25 359 GLU A O 1
ATOM 2640 N N . GLU A 1 360 ? 24.121 -11.524 18.732 1.00 81.25 360 GLU A N 1
ATOM 2641 C CA . GLU A 1 360 ? 25.206 -12.512 18.721 1.00 81.25 360 GLU A CA 1
ATOM 2642 C C . GLU A 1 360 ? 26.036 -12.434 17.433 1.00 81.25 360 GLU A C 1
ATOM 2644 O O . GLU A 1 360 ? 27.267 -12.434 17.503 1.00 81.25 360 GLU A O 1
ATOM 2649 N N . LEU A 1 361 ? 25.385 -12.272 16.274 1.00 77.81 361 LEU A N 1
ATOM 2650 C CA . LEU A 1 361 ? 26.072 -12.067 14.994 1.00 77.81 361 LEU A CA 1
ATOM 2651 C C . LEU A 1 361 ? 26.916 -10.786 14.995 1.00 77.81 361 LEU A C 1
ATOM 2653 O O . LEU A 1 361 ? 28.091 -10.836 14.624 1.00 77.81 361 LEU A O 1
ATOM 2657 N N . LEU A 1 362 ? 26.376 -9.662 15.491 1.00 71.62 362 LEU A N 1
ATOM 2658 C CA . LEU A 1 362 ? 27.153 -8.419 15.603 1.00 71.62 362 LEU A CA 1
ATOM 2659 C C . LEU A 1 362 ? 28.353 -8.566 16.539 1.00 71.62 362 LEU A C 1
ATOM 2661 O O . LEU A 1 362 ? 29.445 -8.112 16.200 1.00 71.62 362 LEU A O 1
ATOM 2665 N N . LYS A 1 363 ? 28.176 -9.206 17.703 1.00 76.06 363 LYS A N 1
ATOM 2666 C CA . LYS A 1 363 ? 29.272 -9.459 18.657 1.00 76.06 363 LYS A CA 1
ATOM 2667 C C . LYS A 1 363 ? 30.370 -10.330 18.048 1.00 76.06 363 LYS A C 1
ATOM 2669 O O . LYS A 1 363 ? 31.537 -10.158 18.388 1.00 76.06 363 LYS A O 1
ATOM 2674 N N . ALA A 1 364 ? 30.006 -11.231 17.139 1.00 72.19 364 ALA A N 1
ATOM 2675 C CA . ALA A 1 364 ? 30.936 -12.058 16.379 1.00 72.19 364 ALA A CA 1
ATOM 2676 C C . ALA A 1 364 ? 31.553 -11.343 15.156 1.00 72.19 364 ALA A C 1
ATOM 2678 O O . ALA A 1 364 ? 32.389 -11.931 14.472 1.00 72.19 364 ALA A O 1
ATOM 2679 N N . GLY A 1 365 ? 31.161 -10.096 14.864 1.00 65.06 365 GLY A N 1
ATOM 2680 C CA . GLY A 1 365 ? 31.616 -9.340 13.690 1.00 65.06 365 GLY A CA 1
ATOM 2681 C C . GLY A 1 365 ? 31.025 -9.822 12.358 1.00 65.06 365 GLY A C 1
ATOM 2682 O O . GLY A 1 365 ? 31.510 -9.423 11.295 1.00 65.06 365 GLY A O 1
ATOM 2683 N N . LEU A 1 366 ? 29.996 -10.671 12.403 1.00 68.12 366 LEU A N 1
ATOM 2684 C CA . LEU A 1 366 ? 29.316 -11.238 11.240 1.00 68.12 366 LEU A CA 1
ATOM 2685 C C . LEU A 1 366 ? 28.164 -10.332 10.780 1.00 68.12 366 LEU A C 1
ATOM 2687 O O . LEU A 1 366 ? 27.557 -9.620 11.582 1.00 68.12 366 LEU A O 1
ATOM 2691 N N . ALA A 1 367 ? 27.866 -10.367 9.480 1.00 68.12 367 ALA A N 1
ATOM 2692 C CA . ALA A 1 367 ? 26.720 -9.662 8.914 1.00 68.12 367 ALA A CA 1
ATOM 2693 C C . ALA A 1 367 ? 25.411 -10.349 9.337 1.00 68.12 367 ALA A C 1
ATOM 2695 O O . ALA A 1 367 ? 25.340 -11.575 9.420 1.00 68.12 367 ALA A O 1
ATOM 2696 N N . ARG A 1 368 ? 24.361 -9.562 9.595 1.00 72.12 368 ARG A N 1
ATOM 2697 C CA . ARG A 1 368 ? 23.019 -10.094 9.907 1.00 72.12 368 ARG A CA 1
ATOM 2698 C C . ARG A 1 368 ? 22.254 -10.556 8.678 1.00 72.12 368 ARG A C 1
ATOM 2700 O O . ARG A 1 368 ? 21.287 -11.302 8.811 1.00 72.12 368 ARG A O 1
ATOM 2707 N N . TYR A 1 369 ? 22.680 -10.094 7.513 1.00 80.44 369 TYR A N 1
ATOM 2708 C CA . TYR A 1 369 ? 22.059 -10.369 6.236 1.00 80.44 369 TYR A CA 1
ATOM 2709 C C . TYR A 1 369 ? 23.119 -10.878 5.275 1.00 80.44 369 TYR A C 1
ATOM 2711 O O . TYR A 1 369 ? 24.217 -10.329 5.192 1.00 80.44 369 TYR A O 1
ATOM 2719 N N . GLU A 1 370 ? 22.772 -11.931 4.555 1.00 82.75 370 GLU A N 1
ATOM 2720 C CA . GLU A 1 370 ? 23.575 -12.455 3.466 1.00 82.75 370 GLU A CA 1
ATOM 2721 C C . GLU A 1 370 ? 23.142 -11.769 2.174 1.00 82.75 370 GLU A C 1
ATOM 2723 O O . GLU A 1 370 ? 21.947 -11.611 1.908 1.00 82.75 370 GLU A O 1
ATOM 2728 N N . VAL A 1 371 ? 24.123 -11.336 1.387 1.00 86.81 371 VAL A N 1
ATOM 2729 C CA . VAL A 1 371 ? 23.920 -10.760 0.057 1.00 86.81 371 VAL A CA 1
ATOM 2730 C C . VAL A 1 371 ? 24.318 -11.820 -0.959 1.00 86.81 371 VAL A C 1
ATOM 2732 O O . VAL A 1 371 ? 25.433 -12.337 -0.905 1.00 86.81 371 VAL A O 1
ATOM 2735 N N . ASP A 1 372 ? 23.417 -12.138 -1.885 1.00 88.62 372 ASP A N 1
ATOM 2736 C CA . ASP A 1 372 ? 23.716 -13.038 -2.996 1.00 88.62 372 ASP A CA 1
ATOM 2737 C C . ASP A 1 3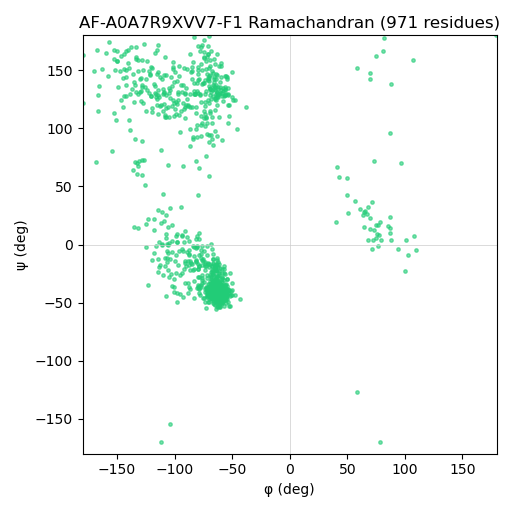72 ? 24.536 -12.273 -4.041 1.00 88.62 372 ASP A C 1
ATOM 2739 O O . ASP A 1 372 ? 24.004 -11.556 -4.891 1.00 88.62 372 ASP A O 1
ATOM 2743 N N . VAL A 1 373 ? 25.858 -12.379 -3.920 1.00 85.00 373 VAL A N 1
ATOM 2744 C CA . VAL A 1 373 ? 26.826 -11.654 -4.751 1.00 85.00 373 VAL A CA 1
ATOM 2745 C C . VAL A 1 373 ? 26.751 -12.096 -6.211 1.00 85.00 373 VAL A C 1
ATOM 2747 O O . VAL A 1 373 ? 26.885 -11.262 -7.106 1.00 85.00 373 VAL A O 1
ATOM 2750 N N . GLU A 1 374 ? 26.504 -13.383 -6.469 1.00 85.50 374 GLU A N 1
ATOM 2751 C CA . GLU A 1 374 ? 26.396 -13.913 -7.830 1.00 85.50 374 GLU A CA 1
ATOM 2752 C C . GLU A 1 374 ? 25.126 -13.401 -8.512 1.00 85.50 374 GLU A C 1
ATOM 2754 O O . GLU A 1 374 ? 25.192 -12.899 -9.639 1.00 85.50 374 GLU A O 1
ATOM 2759 N N . ALA A 1 375 ? 23.985 -13.449 -7.815 1.00 88.38 375 ALA A N 1
ATOM 2760 C CA . ALA A 1 375 ? 22.740 -12.878 -8.312 1.00 88.38 375 ALA A CA 1
ATOM 2761 C C . ALA A 1 375 ? 22.869 -11.363 -8.508 1.00 88.38 375 ALA A C 1
ATOM 2763 O O . ALA A 1 375 ? 22.498 -10.853 -9.563 1.00 88.38 375 ALA A O 1
ATOM 2764 N N . LEU A 1 376 ? 23.449 -10.641 -7.543 1.00 88.88 376 LEU A N 1
ATOM 2765 C CA . LEU A 1 376 ? 23.658 -9.197 -7.639 1.00 88.88 376 LEU A CA 1
ATOM 2766 C C . LEU A 1 376 ? 24.542 -8.831 -8.840 1.00 88.88 376 LEU A C 1
ATOM 2768 O O . LEU A 1 376 ? 24.195 -7.926 -9.597 1.00 88.88 376 LEU A O 1
ATOM 2772 N N . ALA A 1 377 ? 25.637 -9.559 -9.065 1.00 85.50 377 ALA A N 1
ATOM 2773 C CA . ALA A 1 377 ? 26.516 -9.348 -10.212 1.00 85.50 377 ALA A CA 1
ATOM 2774 C C . ALA A 1 377 ? 25.807 -9.643 -11.546 1.00 85.50 377 ALA A C 1
ATOM 2776 O O . ALA A 1 377 ? 25.952 -8.881 -12.504 1.00 85.50 377 ALA A O 1
ATOM 2777 N N . ALA A 1 378 ? 24.994 -10.705 -11.611 1.00 89.00 378 ALA A N 1
ATOM 2778 C CA . ALA A 1 378 ? 24.228 -11.067 -12.807 1.00 89.00 378 ALA A CA 1
ATOM 2779 C C . ALA A 1 378 ? 23.195 -10.000 -13.208 1.00 89.00 378 ALA A C 1
ATOM 2781 O O . ALA A 1 378 ? 22.859 -9.870 -14.388 1.00 89.00 378 ALA A O 1
ATOM 2782 N N . LEU A 1 379 ? 22.709 -9.210 -12.247 1.00 91.62 379 LEU A N 1
ATOM 2783 C CA . LEU A 1 379 ? 21.789 -8.105 -12.506 1.00 91.62 379 LEU A CA 1
ATOM 2784 C C . LEU A 1 379 ? 22.467 -6.866 -13.086 1.00 91.62 379 LEU A C 1
ATOM 2786 O O . LEU A 1 379 ? 21.749 -5.985 -13.557 1.00 91.62 379 LEU A O 1
ATOM 2790 N N . ALA A 1 380 ? 23.800 -6.784 -13.089 1.00 88.31 380 ALA A N 1
ATOM 2791 C CA . ALA A 1 380 ? 24.551 -5.617 -13.557 1.00 88.31 380 ALA A CA 1
ATOM 2792 C C . ALA A 1 380 ? 23.933 -4.281 -13.078 1.00 88.31 380 ALA A C 1
ATOM 2794 O O . ALA A 1 380 ? 23.477 -3.483 -13.908 1.00 88.31 380 ALA A O 1
ATOM 2795 N N . PRO A 1 381 ? 23.801 -4.073 -11.754 1.00 89.12 381 PRO A N 1
ATOM 2796 C CA . PRO A 1 381 ? 23.220 -2.854 -11.218 1.00 89.12 381 PRO A CA 1
ATOM 2797 C C . PRO A 1 381 ? 24.141 -1.656 -11.456 1.00 89.12 381 PRO A C 1
ATOM 2799 O O . PRO A 1 381 ? 25.363 -1.753 -11.365 1.00 89.12 381 PRO A O 1
ATOM 2802 N N . GLU A 1 382 ? 23.535 -0.500 -11.690 1.00 83.81 382 GLU A N 1
ATOM 2803 C CA . GLU A 1 382 ? 24.206 0.799 -11.801 1.00 83.81 382 GLU A CA 1
ATOM 2804 C C . GLU A 1 382 ? 23.973 1.661 -10.552 1.00 83.81 382 GLU A C 1
ATOM 2806 O O . GLU A 1 382 ? 24.766 2.559 -10.267 1.00 83.81 382 GLU A O 1
ATOM 2811 N N . LEU A 1 383 ? 22.908 1.376 -9.793 1.00 87.12 383 LEU A N 1
ATOM 2812 C CA . LEU A 1 383 ? 22.567 2.032 -8.534 1.00 87.12 383 LEU A CA 1
ATOM 2813 C C . LEU A 1 383 ? 22.076 1.007 -7.498 1.00 87.12 383 LEU A C 1
ATOM 2815 O O . LEU A 1 383 ? 21.160 0.233 -7.762 1.00 87.12 383 LEU A O 1
ATOM 2819 N N . LEU A 1 384 ? 22.639 1.043 -6.296 1.00 88.88 384 LEU A N 1
ATOM 2820 C CA . LEU A 1 384 ? 22.150 0.349 -5.110 1.00 88.88 384 LEU A CA 1
ATOM 2821 C C . LEU A 1 384 ? 21.597 1.382 -4.140 1.00 88.88 384 LEU A C 1
ATOM 2823 O O . LEU A 1 384 ? 22.277 2.360 -3.835 1.00 88.88 384 LEU A O 1
ATOM 2827 N N . VAL A 1 385 ? 20.390 1.162 -3.631 1.00 89.00 385 VAL A N 1
ATOM 2828 C CA . VAL A 1 385 ? 19.813 2.002 -2.576 1.00 89.00 385 VAL A CA 1
ATOM 2829 C C . VAL A 1 385 ? 19.780 1.205 -1.279 1.00 89.00 385 VAL A C 1
ATOM 2831 O O . VAL A 1 385 ? 19.155 0.146 -1.231 1.00 89.00 385 VAL A O 1
ATOM 2834 N N . VAL A 1 386 ? 20.453 1.707 -0.245 1.00 86.69 386 VAL A N 1
ATOM 2835 C CA . VAL A 1 386 ? 20.599 1.058 1.070 1.00 86.69 386 VAL A CA 1
ATOM 2836 C C . VAL A 1 386 ? 20.179 1.969 2.214 1.00 86.69 386 VAL A C 1
ATOM 2838 O O . VAL A 1 386 ? 19.916 3.154 2.009 1.00 86.69 386 VAL A O 1
ATOM 2841 N N . GLN A 1 387 ? 20.140 1.415 3.427 1.00 82.06 387 GLN A N 1
ATOM 2842 C CA . GLN A 1 387 ? 19.821 2.155 4.642 1.00 82.06 387 GLN A CA 1
ATOM 2843 C C . GLN A 1 387 ? 20.885 1.947 5.726 1.00 82.06 387 GLN A C 1
ATOM 2845 O O . GLN A 1 387 ? 21.072 0.831 6.200 1.00 82.06 387 GLN A O 1
ATOM 2850 N N . ASP A 1 388 ? 21.492 3.042 6.192 1.00 75.06 388 ASP A N 1
ATOM 2851 C CA . ASP A 1 388 ? 22.495 3.069 7.270 1.00 75.06 388 ASP A CA 1
ATOM 2852 C C . ASP A 1 388 ? 21.968 3.738 8.559 1.00 75.06 388 ASP A C 1
ATOM 2854 O O . ASP A 1 388 ? 22.732 4.309 9.334 1.00 75.06 388 ASP A O 1
ATOM 2858 N N . ALA A 1 389 ? 20.654 3.696 8.809 1.00 63.06 389 ALA A N 1
ATOM 2859 C CA . ALA A 1 389 ? 20.061 4.163 10.074 1.00 63.06 389 ALA A CA 1
ATOM 2860 C C . ALA A 1 389 ? 20.006 3.073 11.156 1.00 63.06 389 ALA A C 1
ATOM 2862 O O . ALA A 1 389 ? 20.128 3.350 12.350 1.00 63.06 389 ALA A O 1
ATOM 2863 N N . CYS A 1 390 ? 19.813 1.818 10.749 1.00 62.97 390 CYS A N 1
ATOM 2864 C CA . CYS A 1 390 ? 19.627 0.707 11.668 1.00 62.97 390 CYS A CA 1
ATOM 2865 C C . CYS A 1 390 ? 20.387 -0.523 11.173 1.00 62.97 390 CYS A C 1
ATOM 2867 O O . CYS A 1 390 ? 19.941 -1.200 10.251 1.00 62.97 390 CYS A O 1
ATOM 2869 N N . SER A 1 391 ? 21.496 -0.860 11.836 1.00 54.56 391 SER A N 1
ATOM 2870 C CA . SER A 1 391 ? 22.276 -2.082 11.567 1.00 54.56 391 SER A CA 1
ATOM 2871 C C . SER A 1 391 ? 21.542 -3.375 11.952 1.00 54.56 391 SER A C 1
ATOM 2873 O O . SER A 1 391 ? 22.087 -4.472 11.832 1.00 54.56 391 SER A O 1
ATOM 2875 N N . VAL A 1 392 ? 20.309 -3.250 12.458 1.00 58.84 392 VAL A N 1
ATOM 2876 C CA . VAL A 1 392 ? 19.424 -4.364 12.796 1.00 58.84 392 VAL A CA 1
ATOM 2877 C C . VAL A 1 392 ? 18.500 -4.721 11.646 1.00 58.84 392 VAL A C 1
ATOM 2879 O O . VAL A 1 392 ? 18.361 -5.905 11.366 1.00 58.84 392 VAL A O 1
ATOM 2882 N N . CYS A 1 393 ? 17.883 -3.731 11.004 1.00 59.81 393 CYS A N 1
ATOM 2883 C CA . CYS A 1 393 ? 16.704 -3.923 10.155 1.00 59.81 393 CYS A CA 1
ATOM 2884 C C . CYS A 1 393 ? 16.982 -3.774 8.656 1.00 59.81 393 CYS A C 1
ATOM 2886 O O . CYS A 1 393 ? 16.037 -3.712 7.896 1.00 59.81 393 CYS A O 1
ATOM 2888 N N . ALA A 1 394 ? 18.229 -3.597 8.219 1.00 68.25 394 ALA A N 1
ATOM 2889 C CA . ALA A 1 394 ? 18.528 -3.452 6.798 1.00 68.25 394 ALA A CA 1
ATOM 2890 C C . ALA A 1 394 ? 19.949 -3.919 6.474 1.00 68.25 394 ALA A C 1
ATOM 2892 O O . ALA A 1 394 ? 20.816 -3.972 7.348 1.00 68.25 394 ALA A O 1
ATOM 2893 N N . VAL A 1 395 ? 20.184 -4.221 5.195 1.00 74.56 395 VAL A N 1
ATOM 2894 C CA . VAL A 1 395 ? 21.535 -4.391 4.645 1.00 74.56 395 VAL A CA 1
ATOM 2895 C C . VAL A 1 395 ? 22.206 -3.017 4.595 1.00 74.56 395 VAL A C 1
ATOM 2897 O O . VAL A 1 395 ? 21.685 -2.101 3.952 1.00 74.56 395 VAL A O 1
ATOM 2900 N N . THR A 1 396 ? 23.351 -2.878 5.262 1.00 72.69 396 THR A N 1
ATOM 2901 C CA . THR A 1 396 ? 24.099 -1.614 5.328 1.00 72.69 396 THR A CA 1
ATOM 2902 C C . THR A 1 396 ? 25.057 -1.454 4.148 1.00 72.69 396 THR A C 1
ATOM 2904 O O . THR A 1 396 ? 25.413 -2.424 3.470 1.00 72.69 396 THR A O 1
ATOM 2907 N N . SER A 1 397 ? 25.535 -0.232 3.913 1.00 75.00 397 SER A N 1
ATOM 2908 C CA . SER A 1 397 ? 26.616 0.028 2.951 1.00 75.00 397 SER A CA 1
ATOM 2909 C C . SER A 1 397 ? 27.867 -0.801 3.262 1.00 75.00 397 SER A C 1
ATOM 2911 O O . SER A 1 397 ? 28.446 -1.403 2.361 1.00 75.00 397 SER A O 1
ATOM 2913 N N . ALA A 1 398 ? 28.222 -0.929 4.543 1.00 70.06 398 ALA A N 1
ATOM 2914 C CA . ALA A 1 398 ? 29.357 -1.730 4.995 1.00 70.06 398 ALA A CA 1
ATOM 2915 C C . ALA A 1 398 ? 29.187 -3.234 4.709 1.00 70.06 398 ALA A C 1
ATOM 2917 O O . ALA A 1 398 ? 30.176 -3.921 4.440 1.00 70.06 398 ALA A O 1
ATOM 2918 N N . ASP A 1 399 ? 27.956 -3.758 4.757 1.00 71.75 399 ASP A N 1
ATOM 2919 C CA . ASP A 1 399 ? 27.673 -5.151 4.391 1.00 71.75 399 ASP A CA 1
ATOM 2920 C C . ASP A 1 399 ? 27.888 -5.376 2.890 1.00 71.75 399 ASP A C 1
ATOM 2922 O O . ASP A 1 399 ? 28.514 -6.362 2.502 1.00 71.75 399 ASP A O 1
ATOM 2926 N N . LEU A 1 400 ? 27.440 -4.440 2.044 1.00 75.94 400 LEU A N 1
ATOM 2927 C CA . LEU A 1 400 ? 27.646 -4.507 0.594 1.00 75.94 400 LEU A CA 1
ATOM 2928 C C . LEU A 1 400 ? 29.109 -4.357 0.194 1.00 75.94 400 LEU A C 1
ATOM 2930 O O . LEU A 1 400 ? 29.596 -5.131 -0.628 1.00 75.94 400 LEU A O 1
ATOM 2934 N N . GLU A 1 401 ? 29.816 -3.389 0.777 1.00 73.00 401 GLU A N 1
ATOM 2935 C CA . GLU A 1 401 ? 31.247 -3.202 0.539 1.00 73.00 401 GLU A CA 1
ATOM 2936 C C . GLU A 1 401 ? 32.021 -4.467 0.924 1.00 73.00 401 GLU A C 1
ATOM 2938 O O . GLU A 1 401 ? 32.901 -4.906 0.192 1.00 73.00 401 GLU A O 1
ATOM 2943 N N . ARG A 1 402 ? 31.653 -5.119 2.031 1.00 69.56 402 ARG A N 1
ATOM 2944 C CA . ARG A 1 402 ? 32.291 -6.368 2.458 1.00 69.56 402 ARG A CA 1
ATOM 2945 C C . ARG A 1 402 ? 31.945 -7.553 1.560 1.00 69.56 402 ARG A C 1
ATOM 2947 O O . ARG A 1 402 ? 32.824 -8.360 1.272 1.00 69.56 402 ARG A O 1
ATOM 2954 N N . ALA A 1 403 ? 30.679 -7.692 1.175 1.00 68.69 403 ALA A N 1
ATOM 2955 C CA . ALA A 1 403 ? 30.195 -8.857 0.441 1.00 68.69 403 ALA A CA 1
ATOM 2956 C C . ALA A 1 403 ? 30.543 -8.798 -1.051 1.00 68.69 403 ALA A C 1
ATOM 2958 O O . ALA A 1 403 ? 30.822 -9.830 -1.650 1.00 68.69 403 ALA A O 1
ATOM 2959 N N . ALA A 1 404 ? 30.536 -7.609 -1.654 1.00 66.50 404 ALA A N 1
ATOM 2960 C CA . ALA A 1 404 ? 30.547 -7.460 -3.104 1.00 66.50 404 ALA A CA 1
ATOM 2961 C C . ALA A 1 404 ? 31.588 -6.456 -3.635 1.00 66.50 404 ALA A C 1
ATOM 2963 O O . ALA A 1 404 ? 31.513 -6.112 -4.810 1.00 66.50 404 ALA A O 1
ATOM 2964 N N . ALA A 1 405 ? 32.583 -6.016 -2.846 1.00 67.44 405 ALA A N 1
ATOM 2965 C CA . ALA A 1 405 ? 33.621 -5.064 -3.292 1.00 67.44 405 ALA A CA 1
ATOM 2966 C C . ALA A 1 405 ? 34.192 -5.361 -4.693 1.00 67.44 405 ALA A C 1
ATOM 2968 O O . ALA A 1 405 ? 34.259 -4.462 -5.531 1.00 67.44 405 ALA A O 1
ATOM 2969 N N . ASP A 1 406 ? 34.537 -6.622 -4.968 1.00 66.31 406 ASP A N 1
ATOM 2970 C CA . ASP A 1 406 ? 35.135 -7.040 -6.245 1.00 66.31 406 ASP A CA 1
ATOM 2971 C C . ASP A 1 406 ? 34.127 -7.077 -7.413 1.00 66.31 406 ASP A C 1
ATOM 2973 O O . ASP A 1 406 ? 34.517 -7.052 -8.581 1.00 66.31 406 ASP A O 1
ATOM 2977 N N . HIS A 1 407 ? 32.825 -7.108 -7.111 1.00 67.19 407 HIS A N 1
ATOM 2978 C CA . HIS A 1 407 ? 31.722 -7.217 -8.073 1.00 67.19 407 HIS A CA 1
ATOM 2979 C C . HIS A 1 407 ? 30.974 -5.895 -8.306 1.00 67.19 407 HIS A C 1
ATOM 2981 O O . HIS A 1 407 ? 30.214 -5.782 -9.265 1.00 67.19 407 HIS A O 1
ATOM 2987 N N . LEU A 1 408 ? 31.202 -4.884 -7.463 1.00 65.38 408 LEU A N 1
ATOM 2988 C CA . LEU A 1 408 ? 30.537 -3.577 -7.517 1.00 65.38 408 LEU A CA 1
ATOM 2989 C C . LEU A 1 408 ? 31.282 -2.532 -8.360 1.00 65.38 408 LEU A C 1
ATOM 2991 O O . LEU A 1 408 ? 30.939 -1.352 -8.310 1.00 65.38 408 LEU A O 1
ATOM 2995 N N . GLY A 1 409 ? 32.295 -2.928 -9.135 1.00 58.62 409 GLY A N 1
ATOM 2996 C CA . GLY A 1 409 ? 33.096 -2.011 -9.950 1.00 58.62 409 GLY A CA 1
ATOM 2997 C C . GLY A 1 409 ? 32.242 -1.139 -10.880 1.00 58.62 409 GLY A C 1
ATOM 2998 O O . GLY A 1 409 ? 31.768 -1.609 -11.909 1.00 58.62 409 GLY A O 1
ATOM 2999 N N . GLY A 1 410 ? 32.068 0.139 -10.523 1.00 63.31 410 GLY A N 1
ATOM 3000 C CA . GLY A 1 410 ? 31.266 1.119 -11.271 1.00 63.31 410 GLY A CA 1
ATOM 3001 C C . GLY A 1 410 ? 29.805 1.272 -10.818 1.00 63.31 410 GLY A C 1
ATOM 3002 O O . GLY A 1 410 ? 29.117 2.155 -11.325 1.00 63.31 410 GLY A O 1
ATOM 3003 N N . CYS A 1 411 ? 29.333 0.470 -9.858 1.00 71.38 411 CYS A N 1
ATOM 3004 C CA . CYS A 1 411 ? 27.989 0.572 -9.291 1.00 71.38 411 CYS A CA 1
ATOM 3005 C C . CYS A 1 411 ? 27.915 1.684 -8.230 1.00 71.38 411 CYS A C 1
ATOM 3007 O O . CYS A 1 411 ? 28.763 1.767 -7.339 1.00 71.38 411 CYS A O 1
ATOM 3009 N N . ARG A 1 412 ? 26.902 2.555 -8.306 1.00 74.12 412 ARG A N 1
ATOM 3010 C CA . ARG A 1 412 ? 26.696 3.658 -7.351 1.00 74.12 412 ARG A CA 1
ATOM 3011 C C . ARG A 1 412 ? 25.957 3.146 -6.117 1.00 74.12 412 ARG A C 1
ATOM 3013 O O . ARG A 1 412 ? 24.982 2.427 -6.269 1.00 74.12 412 ARG A O 1
ATOM 3020 N N . ILE A 1 413 ? 26.339 3.564 -4.910 1.00 77.12 413 ILE A N 1
ATOM 3021 C CA . ILE A 1 413 ? 25.589 3.263 -3.676 1.00 77.12 413 ILE A CA 1
ATOM 3022 C C . ILE A 1 413 ? 24.996 4.562 -3.123 1.00 77.12 413 ILE A C 1
ATOM 3024 O O . ILE A 1 413 ? 25.733 5.488 -2.783 1.00 77.12 413 ILE A O 1
ATOM 3028 N N . LEU A 1 414 ? 23.669 4.629 -3.025 1.00 80.69 414 LEU A N 1
ATOM 3029 C CA . LEU A 1 414 ? 22.932 5.663 -2.305 1.00 80.69 414 LEU A CA 1
ATOM 3030 C C . LEU A 1 414 ? 22.549 5.123 -0.926 1.00 80.69 414 LEU A C 1
ATOM 3032 O O . LEU A 1 414 ? 21.714 4.227 -0.819 1.00 80.69 414 LEU A O 1
ATOM 3036 N N . SER A 1 415 ? 23.146 5.685 0.122 1.00 81.19 415 SER A N 1
ATOM 3037 C CA . SER A 1 415 ? 22.813 5.352 1.507 1.00 81.19 415 SER A CA 1
ATOM 3038 C C . SER A 1 415 ? 21.832 6.364 2.092 1.00 81.19 415 SER A C 1
ATOM 3040 O O . SER A 1 415 ? 22.096 7.567 2.088 1.00 81.19 415 SER A O 1
ATOM 3042 N N . LEU A 1 416 ? 20.699 5.863 2.583 1.00 81.31 416 LEU A N 1
ATOM 3043 C CA . LEU A 1 416 ? 19.689 6.631 3.304 1.00 81.31 416 LEU A CA 1
ATOM 3044 C C . LEU A 1 416 ? 19.880 6.458 4.812 1.00 81.31 416 LEU A C 1
ATOM 3046 O O . LEU A 1 416 ? 20.138 5.355 5.295 1.00 81.31 416 LEU A O 1
ATOM 3050 N N . LYS A 1 417 ? 19.696 7.534 5.577 1.00 81.19 417 LYS A N 1
ATOM 3051 C CA . LYS A 1 417 ? 19.798 7.517 7.042 1.00 81.19 417 LYS A CA 1
ATOM 3052 C C . LYS A 1 417 ? 18.547 8.135 7.674 1.00 81.19 417 LYS A C 1
ATOM 3054 O O . LYS A 1 417 ? 18.624 9.254 8.157 1.00 81.19 417 LYS A O 1
ATOM 3059 N N . PRO A 1 418 ? 17.395 7.444 7.655 1.00 82.81 418 PRO A N 1
ATOM 3060 C CA . PRO A 1 418 ? 16.183 7.935 8.297 1.00 82.81 418 PRO A CA 1
ATOM 3061 C C . PRO A 1 418 ? 16.318 7.892 9.823 1.00 82.81 418 PRO A C 1
ATOM 3063 O O . PRO A 1 418 ? 15.985 6.887 10.449 1.00 82.81 418 PRO A O 1
ATOM 3066 N N . LEU A 1 419 ? 16.851 8.952 10.430 1.00 80.31 419 LEU A N 1
ATOM 3067 C CA . LEU A 1 419 ? 16.947 9.084 11.883 1.00 80.31 419 LEU A CA 1
ATOM 3068 C C . LEU A 1 419 ? 15.761 9.867 12.429 1.00 80.31 419 LEU A C 1
ATOM 3070 O O . LEU A 1 419 ? 15.184 9.479 13.439 1.00 80.31 419 LEU A O 1
ATOM 3074 N N . VAL A 1 420 ? 15.382 10.941 11.748 1.00 81.50 420 VAL A N 1
ATOM 3075 C CA . VAL A 1 420 ? 14.257 11.812 12.093 1.00 81.50 420 VAL A CA 1
ATOM 3076 C C . VAL A 1 420 ? 13.172 11.758 11.018 1.00 81.50 420 VAL A C 1
ATOM 3078 O O . VAL A 1 420 ? 13.379 11.205 9.937 1.00 81.50 420 VAL A O 1
ATOM 3081 N N . LEU A 1 421 ? 11.981 12.290 11.309 1.00 86.00 421 LEU A N 1
ATOM 3082 C CA . LEU A 1 421 ? 10.862 12.277 10.359 1.00 86.00 421 LEU A CA 1
ATOM 3083 C C . LEU A 1 421 ? 11.217 13.031 9.076 1.00 86.00 421 LEU A C 1
ATOM 3085 O O . LEU A 1 421 ? 10.808 12.626 7.990 1.00 86.00 421 LEU A O 1
ATOM 3089 N N . ASP A 1 422 ? 12.023 14.081 9.195 1.00 79.94 422 ASP A N 1
ATOM 3090 C CA . ASP A 1 422 ? 12.457 14.875 8.052 1.00 79.94 422 ASP A CA 1
ATOM 3091 C C . ASP A 1 422 ? 13.315 14.081 7.059 1.00 79.94 422 ASP A C 1
ATOM 3093 O O . ASP A 1 422 ? 13.083 14.157 5.854 1.00 79.94 422 ASP A O 1
ATOM 3097 N N . ASP A 1 423 ? 14.211 13.225 7.561 1.00 79.75 423 ASP A N 1
ATOM 3098 C CA . ASP A 1 423 ? 15.045 12.351 6.730 1.00 79.75 423 ASP A CA 1
ATOM 3099 C C . ASP A 1 423 ? 14.190 11.391 5.888 1.00 79.75 423 ASP A C 1
ATOM 3101 O O . ASP A 1 423 ? 14.490 11.120 4.723 1.00 79.75 423 ASP A O 1
ATOM 3105 N N . VAL A 1 424 ? 13.102 10.876 6.476 1.00 88.19 424 VAL A N 1
ATOM 3106 C CA . VAL A 1 424 ? 12.144 10.000 5.786 1.00 88.19 424 VAL A CA 1
ATOM 3107 C C . VAL A 1 424 ? 11.412 10.773 4.688 1.00 88.19 424 VAL A C 1
ATOM 3109 O O . VAL A 1 424 ? 11.271 10.288 3.565 1.00 88.19 424 VAL A O 1
ATOM 3112 N N . LEU A 1 425 ? 10.963 11.991 5.000 1.00 83.56 425 LEU A N 1
ATOM 3113 C CA . LEU A 1 425 ? 10.243 12.856 4.065 1.00 83.56 425 LEU A CA 1
ATOM 3114 C C . LEU A 1 425 ? 11.136 13.365 2.920 1.00 83.56 425 LEU A C 1
ATOM 3116 O O . LEU A 1 425 ? 10.616 13.662 1.845 1.00 83.56 425 LEU A O 1
ATOM 3120 N N . ASP A 1 426 ? 12.457 13.420 3.116 1.00 79.81 426 ASP A N 1
ATOM 3121 C CA . ASP A 1 426 ? 13.442 13.816 2.101 1.00 79.81 426 ASP A CA 1
ATOM 3122 C C . ASP A 1 426 ? 14.009 12.670 1.262 1.00 79.81 426 ASP A C 1
ATOM 3124 O O . ASP A 1 426 ? 14.577 12.918 0.191 1.00 79.81 426 ASP A O 1
ATOM 3128 N N . ALA A 1 427 ? 13.814 11.415 1.669 1.00 83.88 427 ALA A N 1
ATOM 3129 C CA . ALA A 1 427 ? 14.259 10.257 0.896 1.00 83.88 427 ALA A CA 1
ATOM 3130 C C . ALA A 1 427 ? 13.812 10.287 -0.588 1.00 83.88 427 ALA A C 1
ATOM 3132 O O . ALA A 1 427 ? 14.648 9.990 -1.453 1.00 83.88 427 ALA A O 1
ATOM 3133 N N . PRO A 1 428 ? 12.576 10.715 -0.944 1.00 86.69 428 PRO A N 1
ATOM 3134 C CA . PRO A 1 428 ? 12.165 10.879 -2.339 1.00 86.69 428 PRO A CA 1
ATOM 3135 C C . PRO A 1 428 ? 13.034 11.834 -3.159 1.00 86.69 428 PRO A C 1
ATOM 3137 O O . PRO A 1 428 ? 13.311 11.545 -4.323 1.00 86.69 428 PRO A O 1
ATOM 3140 N N . ARG A 1 429 ? 13.512 12.938 -2.568 1.00 79.06 429 ARG A N 1
ATOM 3141 C CA . ARG A 1 429 ? 14.395 13.901 -3.250 1.00 79.06 429 ARG A CA 1
ATOM 3142 C C . ARG A 1 429 ? 15.744 13.266 -3.560 1.00 79.06 429 ARG A C 1
ATOM 3144 O O . ARG A 1 429 ? 16.216 13.344 -4.693 1.00 79.06 429 ARG A O 1
ATOM 3151 N N . SER A 1 430 ? 16.325 12.579 -2.579 1.00 75.62 430 SER A N 1
ATOM 3152 C CA . SER A 1 430 ? 17.613 11.889 -2.718 1.00 75.62 430 SER A CA 1
ATOM 3153 C C . SER A 1 430 ? 17.564 10.772 -3.765 1.00 75.62 430 SER A C 1
ATOM 3155 O O . SER A 1 430 ? 18.440 10.692 -4.630 1.00 75.62 430 SER A O 1
ATOM 3157 N N . ILE A 1 431 ? 16.518 9.938 -3.739 1.00 84.38 431 ILE A N 1
ATOM 3158 C CA . ILE A 1 431 ? 16.329 8.859 -4.721 1.00 84.38 431 ILE A CA 1
ATOM 3159 C C . ILE A 1 431 ? 16.042 9.437 -6.110 1.00 84.38 431 ILE A C 1
ATOM 3161 O O . ILE A 1 431 ? 16.674 9.018 -7.079 1.00 84.38 431 ILE A O 1
ATOM 3165 N N . GLY A 1 432 ? 15.145 10.425 -6.211 1.00 78.75 432 GLY A N 1
ATOM 3166 C CA . GLY A 1 432 ? 14.815 11.103 -7.464 1.00 78.75 432 GLY A CA 1
ATOM 3167 C C . GLY A 1 432 ? 16.052 11.695 -8.137 1.00 78.75 432 GLY A C 1
ATOM 3168 O O . GLY A 1 432 ? 16.293 11.447 -9.316 1.00 78.75 432 GLY A O 1
ATOM 3169 N N . ALA A 1 433 ? 16.902 12.392 -7.381 1.00 70.06 433 ALA A N 1
ATOM 3170 C CA . ALA A 1 433 ? 18.172 12.905 -7.886 1.00 70.06 433 ALA A CA 1
ATOM 3171 C C . ALA A 1 433 ? 19.111 11.786 -8.375 1.00 70.06 433 ALA A C 1
ATOM 3173 O O . ALA A 1 433 ? 19.722 11.907 -9.438 1.00 70.06 433 ALA A O 1
ATOM 3174 N N . ALA A 1 434 ? 19.215 10.678 -7.634 1.00 73.69 434 ALA A N 1
ATOM 3175 C CA . ALA A 1 434 ? 20.118 9.583 -7.979 1.00 73.69 434 ALA A CA 1
ATOM 3176 C C . ALA A 1 434 ? 19.692 8.811 -9.242 1.00 73.69 434 ALA A C 1
ATOM 3178 O O . ALA A 1 434 ? 20.563 8.401 -10.019 1.00 73.69 434 ALA A O 1
ATOM 3179 N N . ILE A 1 435 ? 18.381 8.644 -9.451 1.00 78.81 435 ILE A N 1
ATOM 3180 C CA . ILE A 1 435 ? 17.794 7.869 -10.557 1.00 78.81 435 ILE A CA 1
ATOM 3181 C C . ILE A 1 435 ? 17.448 8.722 -11.795 1.00 78.81 435 ILE A C 1
ATOM 3183 O O . ILE A 1 435 ? 17.039 8.182 -12.820 1.00 78.81 435 ILE A O 1
ATOM 3187 N N . GLY A 1 436 ? 17.634 10.046 -11.727 1.00 71.00 436 GLY A N 1
ATOM 3188 C CA . GLY A 1 436 ? 17.371 10.968 -12.841 1.00 71.00 436 GLY A CA 1
ATOM 3189 C C . GLY A 1 436 ? 15.924 11.474 -12.938 1.00 71.00 436 GLY A C 1
ATOM 3190 O O . GLY A 1 436 ? 15.495 11.887 -14.009 1.00 71.00 436 GLY A O 1
ATOM 3191 N N . ALA A 1 437 ? 15.180 11.462 -11.831 1.00 72.75 437 ALA A N 1
ATOM 3192 C CA . ALA A 1 437 ? 13.809 11.962 -11.690 1.00 72.75 437 ALA A CA 1
ATOM 3193 C C . ALA A 1 437 ? 13.687 12.988 -10.544 1.00 72.75 437 ALA A C 1
ATOM 3195 O O . ALA A 1 437 ? 12.842 12.856 -9.658 1.00 72.75 437 ALA A O 1
ATOM 3196 N N . ALA A 1 438 ? 14.557 14.004 -10.542 1.00 66.38 438 ALA A N 1
ATOM 3197 C CA . ALA A 1 438 ? 14.644 14.998 -9.468 1.00 66.38 438 ALA A CA 1
ATOM 3198 C C . ALA A 1 438 ? 13.315 15.741 -9.225 1.00 66.38 438 ALA A C 1
ATOM 3200 O O . ALA A 1 438 ? 12.856 15.791 -8.086 1.00 66.38 438 ALA A O 1
ATOM 3201 N N . ASP A 1 439 ? 12.658 16.228 -10.282 1.00 57.81 439 ASP A N 1
ATOM 3202 C CA . ASP A 1 439 ? 11.392 16.972 -10.171 1.00 57.81 439 ASP A CA 1
ATOM 3203 C C . ASP A 1 439 ? 10.273 16.120 -9.552 1.00 57.81 439 ASP A C 1
ATOM 3205 O O . ASP A 1 439 ? 9.538 16.580 -8.678 1.00 57.81 439 ASP A O 1
ATOM 3209 N N . ALA A 1 440 ? 10.174 14.849 -9.958 1.00 68.38 440 ALA A N 1
ATOM 3210 C CA . ALA A 1 440 ? 9.220 13.905 -9.379 1.00 68.38 440 ALA A CA 1
ATOM 3211 C C . ALA A 1 440 ? 9.547 13.609 -7.903 1.00 68.38 440 ALA A C 1
ATOM 3213 O O . ALA A 1 440 ? 8.642 13.535 -7.074 1.00 68.38 440 ALA A O 1
ATOM 3214 N N . GLY A 1 441 ? 10.838 13.503 -7.564 1.00 73.88 441 GLY A N 1
ATOM 3215 C CA . GLY A 1 441 ? 11.317 13.343 -6.188 1.00 73.88 441 GLY A CA 1
ATOM 3216 C C . GLY A 1 441 ? 10.929 14.507 -5.284 1.00 73.88 441 GLY A C 1
ATOM 3217 O O . GLY A 1 441 ? 10.437 14.292 -4.176 1.00 73.88 441 GLY A O 1
ATOM 3218 N N . ILE A 1 442 ? 11.091 15.738 -5.773 1.00 68.31 442 ILE A N 1
ATOM 3219 C CA . ILE A 1 442 ? 10.686 16.961 -5.069 1.00 68.31 442 ILE A CA 1
ATOM 3220 C C . ILE A 1 442 ? 9.170 16.985 -4.877 1.00 68.31 442 ILE A C 1
ATOM 3222 O O . ILE A 1 442 ? 8.701 17.137 -3.749 1.00 68.31 442 ILE A O 1
ATOM 3226 N N . ALA A 1 443 ? 8.405 16.752 -5.946 1.00 63.66 443 ALA A N 1
ATOM 3227 C CA . ALA A 1 443 ? 6.947 16.762 -5.889 1.00 63.66 443 ALA A CA 1
ATOM 3228 C C . ALA A 1 443 ? 6.389 15.732 -4.890 1.00 63.66 443 ALA A C 1
ATOM 3230 O O . ALA A 1 443 ? 5.447 16.038 -4.148 1.00 63.66 443 ALA A O 1
ATOM 3231 N N . LEU A 1 444 ? 6.977 14.530 -4.841 1.00 80.88 444 LEU A N 1
ATOM 3232 C CA . LEU A 1 444 ? 6.596 13.484 -3.893 1.00 80.88 444 LEU A CA 1
ATOM 3233 C C . LEU A 1 444 ? 6.923 13.887 -2.448 1.00 80.88 444 LEU A C 1
ATOM 3235 O O . LEU A 1 444 ? 6.037 13.822 -1.596 1.00 80.88 444 LEU A O 1
ATOM 3239 N N . ALA A 1 445 ? 8.142 14.363 -2.174 1.00 78.75 445 ALA A N 1
ATOM 3240 C CA . ALA A 1 445 ? 8.531 14.834 -0.840 1.00 78.75 445 ALA A CA 1
ATOM 3241 C C . ALA A 1 445 ? 7.616 15.963 -0.333 1.00 78.75 445 ALA A C 1
ATOM 3243 O O . ALA A 1 445 ? 7.113 15.906 0.791 1.00 78.75 445 ALA A O 1
ATOM 3244 N N . ASP A 1 446 ? 7.320 16.952 -1.181 1.00 72.38 446 ASP A N 1
ATOM 3245 C CA . ASP A 1 446 ? 6.429 18.061 -0.832 1.00 72.38 446 ASP A CA 1
ATOM 3246 C C . ASP A 1 446 ? 5.007 17.576 -0.531 1.00 72.38 446 ASP A C 1
ATOM 3248 O O . ASP A 1 446 ? 4.337 18.085 0.369 1.00 72.38 446 ASP A O 1
ATOM 3252 N N . SER A 1 447 ? 4.529 16.582 -1.284 1.00 83.06 447 SER A N 1
ATOM 3253 C CA . SER A 1 447 ? 3.217 15.973 -1.064 1.00 83.06 447 SER A CA 1
ATOM 3254 C C . SER A 1 447 ? 3.126 15.290 0.301 1.00 83.06 447 SER A C 1
ATOM 3256 O O . SER A 1 447 ? 2.159 15.503 1.036 1.00 83.06 447 SER A O 1
ATOM 3258 N N . LEU A 1 448 ? 4.153 14.523 0.678 1.00 85.38 448 LEU A N 1
ATOM 3259 C CA . LEU A 1 448 ? 4.218 13.862 1.982 1.00 85.38 448 LEU A CA 1
ATOM 3260 C C . LEU A 1 448 ? 4.288 14.879 3.128 1.00 85.38 448 LEU A C 1
ATOM 3262 O O . LEU A 1 448 ? 3.519 14.768 4.085 1.00 85.38 448 LEU A O 1
ATOM 3266 N N . ARG A 1 449 ? 5.130 15.913 3.000 1.00 87.56 449 ARG A N 1
ATOM 3267 C CA . ARG A 1 449 ? 5.247 17.003 3.985 1.00 87.56 449 ARG A CA 1
ATOM 3268 C C . ARG A 1 449 ? 3.918 17.728 4.194 1.00 87.56 449 ARG A C 1
ATOM 3270 O O . ARG A 1 449 ? 3.492 17.898 5.333 1.00 87.56 449 ARG A O 1
ATOM 3277 N N . ARG A 1 450 ? 3.203 18.070 3.112 1.00 80.69 450 ARG A N 1
ATOM 3278 C CA . ARG A 1 450 ? 1.874 18.707 3.198 1.00 80.69 450 ARG A CA 1
ATOM 3279 C C . ARG A 1 450 ? 0.861 17.865 3.973 1.00 80.69 450 ARG A C 1
ATOM 3281 O O . ARG A 1 450 ? 0.072 18.419 4.732 1.00 80.69 450 ARG A O 1
ATOM 3288 N N . ARG A 1 451 ? 0.868 16.541 3.792 1.00 86.19 451 ARG A N 1
ATOM 3289 C CA . ARG A 1 451 ? -0.037 15.634 4.519 1.00 86.19 451 ARG A CA 1
ATOM 3290 C C . ARG A 1 451 ? 0.270 15.595 6.013 1.00 86.19 451 ARG A C 1
ATOM 3292 O O . ARG A 1 451 ? -0.649 15.712 6.817 1.00 86.19 451 ARG A O 1
ATOM 3299 N N . VAL A 1 452 ? 1.547 15.483 6.377 1.00 86.31 452 VAL A N 1
ATOM 3300 C CA . VAL A 1 452 ? 1.986 15.521 7.782 1.00 86.31 452 VAL A CA 1
ATOM 3301 C C . VAL A 1 452 ? 1.610 16.855 8.430 1.00 86.31 452 VAL A C 1
ATOM 3303 O O . VAL A 1 452 ? 1.058 16.873 9.529 1.00 86.31 452 VAL A O 1
ATOM 3306 N N . GLU A 1 453 ? 1.834 17.968 7.730 1.00 84.31 453 GLU A N 1
ATOM 3307 C CA . GLU A 1 453 ? 1.522 19.299 8.253 1.00 84.31 453 GLU A CA 1
ATOM 3308 C C . GLU A 1 453 ? 0.016 19.535 8.417 1.00 84.31 453 GLU A C 1
ATOM 3310 O O . GLU A 1 453 ? -0.416 20.165 9.381 1.00 84.31 453 GLU A O 1
ATOM 3315 N N . ALA A 1 454 ? -0.811 18.972 7.532 1.00 80.81 454 ALA A N 1
ATOM 3316 C CA . ALA A 1 454 ? -2.262 19.025 7.682 1.00 80.81 454 ALA A CA 1
ATOM 3317 C C . ALA A 1 454 ? -2.728 18.353 8.988 1.00 80.81 454 ALA A C 1
ATOM 3319 O O . ALA A 1 454 ? -3.600 18.887 9.676 1.00 80.81 454 ALA A O 1
ATOM 3320 N N . VAL A 1 455 ? -2.118 17.222 9.367 1.00 86.00 455 VAL A N 1
ATOM 3321 C CA . VAL A 1 455 ? -2.398 16.548 10.646 1.00 86.00 455 VAL A CA 1
ATOM 3322 C C . VAL A 1 455 ? -1.913 17.387 11.828 1.00 86.00 455 VAL A C 1
ATOM 3324 O O . VAL A 1 455 ? -2.670 17.593 12.779 1.00 86.00 455 VAL A O 1
ATOM 3327 N N . ARG A 1 456 ? -0.692 17.930 11.761 1.00 85.56 456 ARG A N 1
ATOM 3328 C CA . ARG A 1 456 ? -0.146 18.816 12.803 1.00 85.56 456 ARG A CA 1
ATOM 3329 C C . ARG A 1 456 ? -1.049 20.022 13.041 1.00 85.56 456 ARG A C 1
ATOM 3331 O O . ARG A 1 456 ? -1.424 20.314 14.176 1.00 85.56 456 ARG A O 1
ATOM 3338 N N . THR A 1 457 ? -1.469 20.679 11.963 1.00 81.69 457 THR A N 1
ATOM 3339 C CA . THR A 1 457 ? -2.384 21.821 12.021 1.00 81.69 457 THR A CA 1
ATOM 3340 C C . THR A 1 457 ? -3.707 21.419 12.676 1.00 81.69 457 THR A C 1
ATOM 3342 O O . THR A 1 457 ? -4.167 22.095 13.596 1.00 81.69 457 THR A O 1
ATOM 3345 N N . ALA A 1 458 ? -4.297 20.295 12.262 1.00 81.38 458 ALA A N 1
ATOM 3346 C CA . ALA A 1 458 ? -5.567 19.824 12.807 1.00 81.38 458 ALA A CA 1
ATOM 3347 C C . ALA A 1 458 ? -5.487 19.436 14.293 1.00 81.38 458 ALA A C 1
ATOM 3349 O O . ALA A 1 458 ? -6.451 19.648 15.027 1.00 81.38 458 ALA A O 1
ATOM 3350 N N . THR A 1 459 ? -4.352 18.897 14.748 1.00 83.19 459 THR A N 1
ATOM 3351 C CA . THR A 1 459 ? -4.174 18.460 16.143 1.00 83.19 459 THR A CA 1
ATOM 3352 C C . THR A 1 459 ? -3.770 19.571 17.105 1.00 83.19 459 THR A C 1
ATOM 3354 O O . THR A 1 459 ? -4.061 19.469 18.297 1.00 83.19 459 THR A O 1
ATOM 3357 N N . SER A 1 460 ? -3.194 20.667 16.603 1.00 78.81 460 SER A N 1
ATOM 3358 C CA . SER A 1 460 ? -2.715 21.792 17.422 1.00 78.81 460 SER A CA 1
ATOM 3359 C C . SER A 1 460 ? -3.779 22.438 18.327 1.00 78.81 460 SER A C 1
ATOM 3361 O O . SER A 1 460 ? -3.432 23.079 19.316 1.00 78.81 460 SER A O 1
ATOM 3363 N N . ALA A 1 461 ? -5.070 22.258 18.020 1.00 69.06 461 ALA A N 1
ATOM 3364 C CA . ALA A 1 461 ? -6.194 22.861 18.740 1.00 69.06 461 ALA A CA 1
ATOM 3365 C C . ALA A 1 461 ? -6.973 21.892 19.660 1.00 69.06 461 ALA A C 1
ATOM 3367 O O . ALA A 1 461 ? -7.980 22.297 20.242 1.00 69.06 461 ALA A O 1
ATOM 3368 N N . LEU A 1 462 ? -6.573 20.616 19.764 1.00 71.69 462 LEU A N 1
ATOM 3369 C CA . LEU A 1 462 ? -7.456 19.559 20.287 1.00 71.69 462 LEU A CA 1
ATOM 3370 C C . LEU A 1 462 ? -7.346 19.272 21.786 1.00 71.69 462 LEU A C 1
ATOM 3372 O O . LEU A 1 462 ? -8.317 18.785 22.367 1.00 71.69 462 LEU A O 1
ATOM 3376 N N . SER A 1 463 ? -6.217 19.561 22.437 1.00 58.12 463 SER A N 1
ATOM 3377 C CA . SER A 1 463 ? -6.082 19.319 23.879 1.00 58.12 463 SER A CA 1
ATOM 3378 C C . SER A 1 463 ? -4.883 20.021 24.512 1.00 58.12 463 SER A C 1
ATOM 3380 O O . SER A 1 463 ? -3.764 19.900 24.019 1.00 58.12 463 SER A O 1
ATOM 3382 N N . GLU A 1 464 ? -5.105 20.627 25.680 1.00 59.84 464 GLU A N 1
ATOM 3383 C CA . GLU A 1 464 ? -4.063 20.898 26.672 1.00 59.84 464 GLU A CA 1
ATOM 3384 C C . GLU A 1 464 ? -4.433 20.195 27.994 1.00 59.84 464 GLU A C 1
ATOM 3386 O O . GLU A 1 464 ? -5.552 20.398 28.481 1.00 59.84 464 GLU A O 1
ATOM 3391 N N . PRO A 1 465 ? -3.538 19.383 28.598 1.00 70.06 465 PRO A N 1
ATOM 3392 C CA . PRO A 1 465 ? -2.198 18.996 28.124 1.00 70.06 465 PRO A CA 1
ATOM 3393 C C . PRO A 1 465 ? -2.219 17.968 26.961 1.00 70.06 465 PRO A C 1
ATOM 3395 O O . PRO A 1 465 ? -3.242 17.311 26.757 1.00 70.06 465 PRO A O 1
ATOM 3398 N N . PRO A 1 466 ? -1.112 17.815 26.199 1.00 78.62 466 PRO A N 1
ATOM 3399 C CA . PRO A 1 466 ? -1.023 16.875 25.074 1.00 78.62 466 PRO A CA 1
ATOM 3400 C C . PRO A 1 466 ? -1.062 15.402 25.517 1.00 78.62 466 PRO A C 1
ATOM 3402 O O . PRO A 1 466 ? -0.573 15.054 26.593 1.00 78.62 466 PRO A O 1
ATOM 3405 N N . VAL A 1 467 ? -1.604 14.527 24.659 1.00 90.62 467 VAL A N 1
ATOM 3406 C CA . VAL A 1 467 ? -1.712 13.075 24.906 1.00 90.62 467 VAL A CA 1
ATOM 3407 C C . VAL A 1 467 ? -0.329 12.434 25.038 1.00 90.62 467 VAL A C 1
ATOM 3409 O O . VAL A 1 467 ? 0.507 12.554 24.141 1.00 90.62 467 VAL A O 1
ATOM 3412 N N . ARG A 1 468 ? -0.096 11.690 26.124 1.00 94.19 468 ARG A N 1
ATOM 3413 C CA . ARG A 1 468 ? 1.129 10.901 26.328 1.00 94.19 468 ARG A CA 1
ATOM 3414 C C . ARG A 1 468 ? 0.957 9.514 25.718 1.00 94.19 468 ARG A C 1
ATOM 3416 O O . ARG A 1 468 ? 0.069 8.764 26.125 1.00 94.19 468 ARG A O 1
ATOM 3423 N N . ALA A 1 469 ? 1.800 9.159 24.755 1.00 96.25 469 ALA A N 1
ATOM 3424 C CA . ALA A 1 469 ? 1.697 7.912 24.008 1.00 96.25 469 ALA A CA 1
ATOM 3425 C C . ALA A 1 469 ? 2.974 7.069 24.116 1.00 96.25 469 ALA A C 1
ATOM 3427 O O . ALA A 1 469 ? 4.085 7.546 23.879 1.00 96.25 469 ALA A O 1
ATOM 3428 N N . ALA A 1 470 ? 2.806 5.789 24.441 1.00 96.94 470 ALA A N 1
ATOM 3429 C CA . ALA A 1 470 ? 3.862 4.789 24.378 1.00 96.94 470 ALA A CA 1
ATOM 3430 C C . ALA A 1 470 ? 3.765 4.006 23.072 1.00 96.94 470 ALA A C 1
ATOM 3432 O O . ALA A 1 470 ? 2.712 3.473 22.728 1.00 96.94 470 ALA A O 1
ATOM 3433 N N . CYS A 1 471 ? 4.879 3.903 22.365 1.00 96.69 471 CYS A N 1
ATOM 3434 C CA . CYS A 1 471 ? 4.985 3.213 21.092 1.00 96.69 471 CYS A CA 1
ATOM 3435 C C . CYS A 1 471 ? 6.000 2.079 21.247 1.00 96.69 471 CYS A C 1
ATOM 3437 O O . CYS A 1 471 ? 7.163 2.323 21.556 1.00 96.69 471 CYS A O 1
ATOM 3439 N N . LEU A 1 472 ? 5.556 0.835 21.083 1.00 95.62 472 LEU A N 1
ATOM 3440 C CA . LEU A 1 472 ? 6.335 -0.367 21.372 1.00 95.62 472 LEU A CA 1
ATOM 3441 C C . LEU A 1 472 ? 6.707 -1.069 20.064 1.00 95.62 472 LEU A C 1
ATOM 3443 O O . LEU A 1 472 ? 5.829 -1.565 19.360 1.00 95.62 472 LEU A O 1
ATOM 3447 N N . GLN A 1 473 ? 8.001 -1.130 19.751 1.00 92.00 473 GLN A N 1
ATOM 3448 C CA . GLN A 1 473 ? 8.519 -1.790 18.545 1.00 92.00 473 GLN A CA 1
ATOM 3449 C C . GLN A 1 473 ? 8.787 -3.287 18.744 1.00 92.00 473 GLN A C 1
ATOM 3451 O O . GLN A 1 473 ? 9.056 -3.988 17.770 1.00 92.00 473 GLN A O 1
ATOM 3456 N N . TRP A 1 474 ? 8.705 -3.802 19.974 1.00 91.88 474 TRP A N 1
ATOM 3457 C CA . TRP A 1 474 ? 8.872 -5.229 20.260 1.00 91.88 474 TRP A CA 1
ATOM 3458 C C . TRP A 1 474 ? 8.205 -5.621 21.585 1.00 91.88 474 TRP A C 1
ATOM 3460 O O . TRP A 1 474 ? 8.206 -4.827 22.526 1.00 91.88 474 TRP A O 1
ATOM 3470 N N . CYS A 1 475 ? 7.640 -6.833 21.678 1.00 90.81 475 CYS A N 1
ATOM 3471 C CA . CYS A 1 475 ? 6.956 -7.311 22.893 1.00 90.81 475 CYS A CA 1
ATOM 3472 C C . CYS A 1 475 ? 7.874 -8.068 23.865 1.00 90.81 475 CYS A C 1
ATOM 3474 O O . CYS A 1 475 ? 7.651 -8.017 25.074 1.00 90.81 475 CYS A O 1
ATOM 3476 N N . SER A 1 476 ? 8.879 -8.797 23.366 1.00 86.81 476 SER A N 1
ATOM 3477 C CA . SER A 1 476 ? 9.819 -9.550 24.206 1.00 86.81 476 SER A CA 1
ATOM 3478 C C . SER A 1 476 ? 11.185 -9.712 23.523 1.00 86.81 476 SER A C 1
ATOM 3480 O O . SER A 1 476 ? 11.246 -10.397 22.505 1.00 86.81 476 SER A O 1
ATOM 3482 N N . PRO A 1 477 ? 12.269 -9.098 24.038 1.00 89.50 477 PRO A N 1
ATOM 3483 C CA . PRO A 1 477 ? 12.260 -8.131 25.138 1.00 89.50 477 PRO A CA 1
ATOM 3484 C C . PRO A 1 477 ? 11.439 -6.884 24.771 1.00 89.50 477 PRO A C 1
ATOM 3486 O O . PRO A 1 477 ? 11.257 -6.575 23.598 1.00 89.50 477 PRO A O 1
ATOM 3489 N N . LEU A 1 478 ? 10.889 -6.199 25.772 1.00 92.56 478 LEU A N 1
ATOM 3490 C CA . LEU A 1 478 ? 10.048 -5.028 25.536 1.00 92.56 478 LEU A CA 1
ATOM 3491 C C . LEU A 1 478 ? 10.919 -3.863 25.043 1.00 92.56 478 LEU A C 1
ATOM 3493 O O . LEU A 1 478 ? 11.902 -3.495 25.691 1.00 92.56 478 LEU A O 1
ATOM 3497 N N . MET A 1 479 ? 10.574 -3.300 23.887 1.00 93.44 479 MET A N 1
ATOM 3498 C CA . MET A 1 479 ? 11.338 -2.219 23.262 1.00 93.44 479 MET A CA 1
ATOM 3499 C C . MET A 1 479 ? 10.433 -1.047 22.898 1.00 93.44 479 MET A C 1
ATOM 3501 O O . MET A 1 479 ? 9.380 -1.238 22.285 1.00 93.44 479 MET A O 1
ATOM 3505 N N . GLY A 1 480 ? 10.860 0.160 23.262 1.00 93.31 480 GLY A N 1
ATOM 3506 C CA . GLY A 1 480 ? 10.222 1.410 22.866 1.00 93.31 480 GLY A CA 1
ATOM 3507 C C . GLY A 1 480 ? 10.564 1.807 21.431 1.00 93.31 480 GLY A C 1
ATOM 3508 O O . GLY A 1 480 ? 11.481 1.258 20.827 1.00 93.31 480 GLY A O 1
ATOM 3509 N N . ALA A 1 481 ? 9.829 2.762 20.872 1.00 90.88 481 ALA A N 1
ATOM 3510 C CA . ALA A 1 481 ? 10.077 3.278 19.534 1.00 90.88 481 ALA A CA 1
ATOM 3511 C C . ALA A 1 481 ? 10.996 4.508 19.549 1.00 90.88 481 ALA A C 1
ATOM 3513 O O . ALA A 1 481 ? 10.665 5.517 20.171 1.00 90.88 481 ALA A O 1
ATOM 3514 N N . GLY A 1 482 ? 12.124 4.416 18.840 1.00 87.38 482 GLY A N 1
ATOM 3515 C CA . GLY A 1 482 ? 13.046 5.526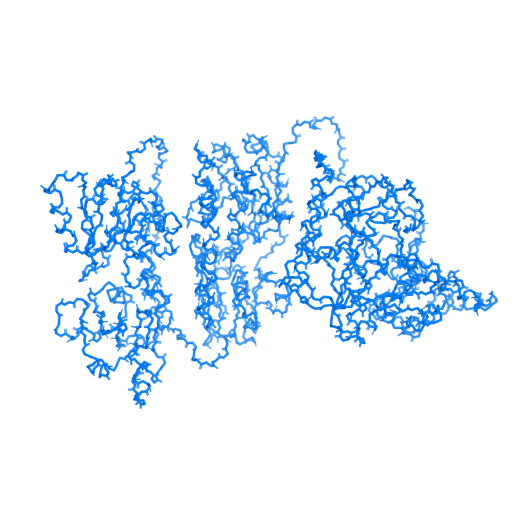 18.576 1.00 87.38 482 GLY A CA 1
ATOM 3516 C C . GLY A 1 482 ? 12.927 6.064 17.145 1.00 87.38 482 GLY A C 1
ATOM 3517 O O . GLY A 1 482 ? 11.896 5.910 16.487 1.00 87.38 482 GLY A O 1
ATOM 3518 N N . TYR A 1 483 ? 14.009 6.655 16.651 1.00 88.00 483 TYR A N 1
ATOM 3519 C CA . TYR A 1 483 ? 14.164 7.218 15.313 1.00 88.00 483 TYR A CA 1
ATOM 3520 C C . TYR A 1 483 ? 13.121 8.308 15.015 1.00 88.00 483 TYR A C 1
ATOM 3522 O O . TYR A 1 483 ? 12.988 9.267 15.780 1.00 88.00 483 TYR A O 1
ATOM 3530 N N . TRP A 1 484 ? 12.386 8.185 13.908 1.00 90.50 484 TRP A N 1
ATOM 3531 C CA . TRP A 1 484 ? 11.406 9.172 13.457 1.00 90.50 484 TRP A CA 1
ATOM 3532 C C . TRP A 1 484 ? 10.047 9.045 14.161 1.00 90.50 484 TRP A C 1
ATOM 3534 O O . TRP A 1 484 ? 9.226 9.959 14.088 1.00 90.50 484 TRP A O 1
ATOM 3544 N N . VAL A 1 485 ? 9.792 7.943 14.875 1.00 94.19 485 VAL A N 1
ATOM 3545 C CA . VAL A 1 485 ? 8.489 7.677 15.506 1.00 94.19 485 VAL A CA 1
ATOM 3546 C C . VAL A 1 485 ? 8.107 8.726 16.564 1.00 94.19 485 VAL A C 1
ATOM 3548 O O . VAL A 1 485 ? 6.958 9.174 16.550 1.00 94.19 485 VAL A O 1
ATOM 3551 N N . PRO A 1 486 ? 9.007 9.184 17.458 1.00 93.25 486 PRO A N 1
ATOM 3552 C CA . PRO A 1 486 ? 8.685 10.268 18.385 1.00 93.25 486 PRO A CA 1
ATOM 3553 C C . PRO A 1 486 ? 8.254 11.565 17.686 1.00 93.25 486 PRO A C 1
ATOM 3555 O O . PRO A 1 486 ? 7.362 12.257 18.173 1.00 93.25 486 PRO A O 1
ATOM 3558 N N . GLU A 1 487 ? 8.828 11.878 16.523 1.00 92.44 487 GLU A N 1
ATOM 3559 C CA . GLU A 1 487 ? 8.431 13.047 15.730 1.00 92.44 487 GLU A CA 1
ATOM 3560 C C . GLU A 1 487 ? 7.118 12.824 14.972 1.00 92.44 487 GLU A C 1
ATOM 3562 O O . GLU A 1 487 ? 6.352 13.771 14.798 1.00 92.44 487 GLU A O 1
ATOM 3567 N N . MET A 1 488 ? 6.796 11.580 14.597 1.00 94.50 488 MET A N 1
ATOM 3568 C CA . MET A 1 488 ? 5.460 11.234 14.101 1.00 94.50 488 MET A CA 1
ATOM 3569 C C . MET A 1 488 ? 4.387 11.450 15.170 1.00 94.50 488 MET A C 1
ATOM 3571 O O . MET A 1 488 ? 3.331 11.996 14.862 1.00 94.50 488 MET A O 1
ATOM 3575 N N . LEU A 1 489 ? 4.654 11.052 16.421 1.00 94.06 489 LEU A N 1
ATOM 3576 C CA . LEU A 1 489 ? 3.761 11.331 17.548 1.00 94.06 489 LEU A CA 1
ATOM 3577 C C . LEU A 1 489 ? 3.607 12.838 17.760 1.00 94.06 489 LEU A C 1
ATOM 3579 O O . LEU A 1 489 ? 2.479 13.308 17.876 1.00 94.06 489 LEU A O 1
ATOM 3583 N N . ALA A 1 490 ? 4.705 13.597 17.718 1.00 91.44 490 ALA A N 1
ATOM 3584 C CA . ALA A 1 490 ? 4.659 15.054 17.823 1.00 91.44 490 ALA A CA 1
ATOM 3585 C C . ALA A 1 490 ? 3.820 15.692 16.701 1.00 91.44 490 ALA A C 1
ATOM 3587 O O . ALA A 1 490 ? 2.997 16.564 16.969 1.00 91.44 490 ALA A O 1
ATOM 3588 N N . ALA A 1 491 ? 3.972 15.231 15.455 1.00 89.44 491 ALA A N 1
ATOM 3589 C CA . ALA A 1 491 ? 3.150 15.673 14.326 1.00 89.44 491 ALA A CA 1
ATOM 3590 C C . ALA A 1 491 ? 1.670 15.276 14.473 1.00 89.44 491 ALA A C 1
ATOM 3592 O O . ALA A 1 491 ? 0.785 15.992 14.015 1.00 89.44 491 ALA A O 1
ATOM 3593 N N . ALA A 1 492 ? 1.397 14.160 15.146 1.00 91.31 492 ALA A N 1
ATOM 3594 C CA . ALA A 1 492 ? 0.063 13.708 15.523 1.00 91.31 492 ALA A CA 1
ATOM 3595 C C . ALA A 1 492 ? -0.489 14.397 16.789 1.00 91.31 492 ALA A C 1
ATOM 3597 O O . ALA A 1 492 ? -1.533 13.985 17.290 1.00 91.31 492 ALA A O 1
ATOM 3598 N N . GLY A 1 493 ? 0.197 15.413 17.326 1.00 89.69 493 GLY A N 1
ATOM 3599 C CA . GLY A 1 493 ? -0.217 16.161 18.514 1.00 89.69 493 GLY A CA 1
ATOM 3600 C C . GLY A 1 493 ? -0.016 15.422 19.841 1.00 89.69 493 GLY A C 1
ATOM 3601 O O . GLY A 1 493 ? -0.620 15.803 20.840 1.00 89.69 493 GLY A O 1
ATOM 3602 N N . ALA A 1 494 ? 0.786 14.360 19.875 1.00 92.06 494 ALA A N 1
ATOM 3603 C CA . ALA A 1 494 ? 1.068 13.544 21.055 1.00 92.06 494 ALA A CA 1
ATOM 3604 C C . ALA A 1 494 ? 2.553 13.598 21.456 1.00 92.06 494 ALA A C 1
ATOM 3606 O O . ALA A 1 494 ? 3.417 14.005 20.684 1.00 92.06 494 ALA A O 1
ATOM 3607 N N . VAL A 1 495 ? 2.868 13.161 22.675 1.00 91.88 495 VAL A N 1
ATOM 3608 C CA . VAL A 1 495 ? 4.239 13.106 23.204 1.00 91.88 495 VAL A CA 1
ATOM 3609 C C . VAL A 1 495 ? 4.654 11.652 23.410 1.00 91.88 495 VAL A C 1
ATOM 3611 O O . VAL A 1 495 ? 3.953 10.895 24.080 1.00 91.88 495 VAL A O 1
ATOM 3614 N N . SER A 1 496 ? 5.802 11.272 22.844 1.00 93.25 496 SER A N 1
ATOM 3615 C CA . SER A 1 496 ? 6.424 9.961 23.069 1.00 93.25 496 SER A CA 1
ATOM 3616 C C . SER A 1 496 ? 6.919 9.834 24.504 1.00 93.25 496 SER A C 1
ATOM 3618 O O . SER A 1 496 ? 7.625 10.716 24.989 1.00 93.25 496 SER A O 1
ATOM 3620 N N . VAL A 1 497 ? 6.607 8.712 25.152 1.00 93.94 497 VAL A N 1
ATOM 3621 C CA . VAL A 1 497 ? 7.153 8.370 26.478 1.00 93.94 497 VAL A CA 1
ATOM 3622 C C . VAL A 1 497 ? 8.125 7.186 26.461 1.00 93.94 497 VAL A C 1
ATOM 3624 O O . VAL A 1 497 ? 8.647 6.775 27.491 1.00 93.94 497 VAL A O 1
ATOM 3627 N N . THR A 1 498 ? 8.364 6.603 25.285 1.00 88.25 498 THR A N 1
ATOM 3628 C CA . THR A 1 498 ? 9.155 5.371 25.127 1.00 88.25 498 THR A CA 1
ATOM 3629 C C . THR A 1 498 ? 10.441 5.556 24.332 1.00 88.25 498 THR A C 1
ATOM 3631 O O . THR A 1 498 ? 11.158 4.580 24.153 1.00 88.25 498 THR A O 1
ATOM 3634 N N . GLY A 1 499 ? 10.738 6.754 23.830 1.00 85.44 499 GLY A N 1
ATOM 3635 C CA . GLY A 1 499 ? 11.938 7.018 23.035 1.00 85.44 499 GLY A CA 1
ATOM 3636 C C . GLY A 1 499 ? 12.053 8.472 22.588 1.00 85.44 499 GLY A C 1
ATOM 3637 O O . GLY A 1 499 ? 11.069 9.216 22.620 1.00 85.44 499 GLY A O 1
ATOM 3638 N N . GLU A 1 500 ? 13.260 8.854 22.169 1.00 82.19 500 GLU A N 1
ATOM 3639 C CA . GLU A 1 500 ? 13.629 10.224 21.798 1.00 82.19 500 GLU A CA 1
ATOM 3640 C C . GLU A 1 500 ? 13.797 10.385 20.276 1.00 82.19 500 GLU A C 1
ATOM 3642 O O . GLU A 1 500 ? 14.263 9.452 19.613 1.00 82.19 500 GLU A O 1
ATOM 3647 N N . PRO A 1 501 ? 13.452 11.557 19.706 1.00 81.44 501 PRO A N 1
ATOM 3648 C CA . PRO A 1 501 ? 13.698 11.871 18.300 1.00 81.44 501 PRO A CA 1
ATOM 3649 C C . PRO A 1 501 ? 15.144 11.608 17.861 1.00 81.44 501 PRO A C 1
ATOM 3651 O O . PRO A 1 501 ? 16.081 12.122 18.471 1.00 81.44 501 PRO A O 1
ATOM 3654 N N . GLY A 1 502 ? 15.335 10.835 16.790 1.00 76.25 502 GLY A N 1
ATOM 3655 C CA . GLY A 1 502 ? 16.669 10.490 16.279 1.00 76.25 502 GLY A CA 1
ATOM 3656 C C . GLY A 1 502 ? 17.469 9.513 17.151 1.00 76.25 502 GLY A C 1
ATOM 3657 O O . GLY A 1 502 ? 18.557 9.101 16.753 1.00 76.25 502 GLY A O 1
ATOM 3658 N N . GLY A 1 503 ? 16.953 9.121 18.321 1.00 77.50 503 GLY A N 1
ATOM 3659 C CA . GLY A 1 503 ? 17.558 8.099 19.172 1.00 77.50 503 GLY A CA 1
ATOM 3660 C C . GLY A 1 503 ? 17.354 6.689 18.611 1.00 77.50 503 GLY A C 1
ATOM 3661 O O . GLY A 1 503 ? 16.461 6.453 17.806 1.00 77.50 503 GLY A O 1
ATOM 3662 N N . GLY A 1 504 ? 18.156 5.716 19.047 1.00 80.75 504 GLY A N 1
ATOM 3663 C CA . GLY A 1 504 ? 17.916 4.307 18.707 1.00 80.75 504 GLY A CA 1
ATOM 3664 C C . GLY A 1 504 ? 16.676 3.732 19.405 1.00 80.75 504 GLY A C 1
ATOM 3665 O O . GLY A 1 504 ? 16.025 4.408 20.195 1.00 80.75 504 GLY A O 1
ATOM 3666 N N . THR A 1 505 ? 16.36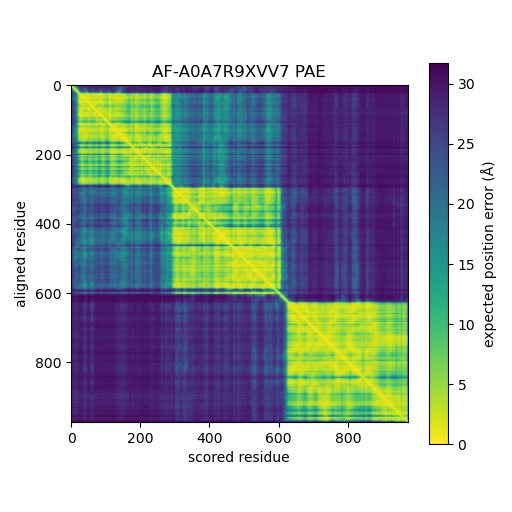9 2.461 19.151 1.00 84.94 505 THR A N 1
ATOM 3667 C CA . THR A 1 505 ? 15.283 1.717 19.816 1.00 84.94 505 THR A CA 1
ATOM 3668 C C . THR A 1 505 ? 15.685 1.347 21.259 1.00 84.94 505 THR A C 1
ATOM 3670 O O . THR A 1 505 ? 16.552 0.484 21.434 1.00 84.94 505 THR A O 1
ATOM 3673 N N . PRO A 1 506 ? 15.103 1.956 22.313 1.00 86.88 506 PRO A N 1
ATOM 3674 C CA . PRO A 1 506 ? 15.484 1.651 23.689 1.00 86.88 506 PRO A CA 1
ATOM 3675 C C . PRO A 1 506 ? 14.831 0.356 24.186 1.00 86.88 506 PRO A C 1
ATOM 3677 O O . PRO A 1 506 ? 13.653 0.090 23.941 1.00 86.88 506 PRO A O 1
ATOM 3680 N N . MET A 1 507 ? 15.578 -0.431 24.961 1.00 89.31 507 MET A N 1
ATOM 3681 C CA . MET A 1 507 ? 14.994 -1.506 25.766 1.00 89.31 507 MET A CA 1
ATOM 3682 C C . MET A 1 507 ? 14.353 -0.909 27.016 1.00 89.31 507 MET A C 1
ATOM 3684 O O . MET A 1 507 ? 15.007 -0.169 27.751 1.00 89.31 507 MET A O 1
ATOM 3688 N N . ILE A 1 508 ? 13.097 -1.259 27.277 1.00 92.75 508 ILE A N 1
ATOM 3689 C CA . ILE A 1 508 ? 12.351 -0.781 28.445 1.00 92.75 508 ILE A CA 1
ATOM 3690 C C . ILE A 1 508 ? 11.829 -1.963 29.258 1.00 92.75 508 ILE A C 1
ATOM 3692 O O . ILE A 1 508 ? 11.678 -3.075 28.752 1.00 92.75 508 ILE A O 1
ATOM 3696 N N . THR A 1 509 ? 11.544 -1.743 30.537 1.00 93.12 509 THR A N 1
ATOM 3697 C CA . THR A 1 509 ? 10.871 -2.744 31.370 1.00 93.12 509 THR A CA 1
ATOM 3698 C C . THR A 1 509 ? 9.375 -2.462 31.413 1.00 93.12 509 THR A C 1
ATOM 3700 O O . THR A 1 509 ? 8.938 -1.319 31.275 1.00 93.12 509 THR A O 1
ATOM 3703 N N . LEU A 1 510 ? 8.571 -3.505 31.635 1.00 93.56 510 LEU A N 1
ATOM 3704 C CA . LEU A 1 510 ? 7.134 -3.318 31.829 1.00 93.56 510 LEU A CA 1
ATOM 3705 C C . LEU A 1 510 ? 6.840 -2.487 33.091 1.00 93.56 510 LEU A C 1
ATOM 3707 O O . LEU A 1 510 ? 5.883 -1.727 33.096 1.00 93.56 510 LEU A O 1
ATOM 3711 N N . ASP A 1 511 ? 7.687 -2.578 34.123 1.00 93.50 511 ASP A N 1
ATOM 3712 C CA . ASP A 1 511 ? 7.561 -1.758 35.335 1.00 93.50 511 ASP A CA 1
ATOM 3713 C C . ASP A 1 511 ? 7.784 -0.268 35.037 1.00 93.50 511 ASP A C 1
ATOM 3715 O O . ASP A 1 511 ? 6.999 0.558 35.489 1.00 93.50 511 ASP A O 1
ATOM 3719 N N . ALA A 1 512 ? 8.782 0.075 34.212 1.00 92.44 512 ALA A N 1
ATOM 3720 C CA . ALA A 1 512 ? 9.011 1.455 33.782 1.00 92.44 512 ALA A CA 1
ATOM 3721 C C . ALA A 1 512 ? 7.843 1.992 32.936 1.00 92.44 512 ALA A C 1
ATOM 3723 O O . ALA A 1 512 ? 7.431 3.132 33.108 1.00 92.44 512 ALA A O 1
ATOM 3724 N N . LEU A 1 513 ? 7.258 1.160 32.064 1.00 94.88 513 LEU A N 1
ATOM 3725 C CA . LEU A 1 513 ? 6.063 1.540 31.301 1.00 94.88 513 LEU A CA 1
ATOM 3726 C C . LEU A 1 513 ? 4.848 1.793 32.212 1.00 94.88 513 LEU A C 1
ATOM 3728 O O . LEU A 1 513 ? 4.045 2.678 31.926 1.00 94.88 513 LEU A O 1
ATOM 3732 N N . VAL A 1 514 ? 4.709 1.023 33.297 1.00 95.19 514 VAL A N 1
ATOM 3733 C CA . VAL A 1 514 ? 3.656 1.222 34.307 1.00 95.19 514 VAL A CA 1
ATOM 3734 C C . VAL A 1 514 ? 3.894 2.465 35.154 1.00 95.19 514 VAL A C 1
ATOM 3736 O O . VAL A 1 514 ? 2.931 3.140 35.489 1.00 95.19 514 VAL A O 1
ATOM 3739 N N . GLU A 1 515 ? 5.142 2.782 35.492 1.00 92.88 515 GLU A N 1
ATOM 3740 C CA . GLU A 1 515 ? 5.485 4.015 36.208 1.00 92.88 515 GLU A CA 1
ATOM 3741 C C . GLU A 1 515 ? 5.202 5.263 35.357 1.00 92.88 515 GLU A C 1
ATOM 3743 O O . GLU A 1 515 ? 4.679 6.254 35.862 1.00 92.88 515 GLU A O 1
ATOM 3748 N N . GLU A 1 516 ? 5.477 5.183 34.055 1.00 93.94 516 GLU A N 1
ATOM 3749 C CA . GLU A 1 516 ? 5.218 6.257 33.093 1.00 93.94 516 GLU A CA 1
ATOM 3750 C C . GLU A 1 516 ? 3.715 6.450 32.787 1.00 93.94 516 GLU A C 1
ATOM 3752 O O . GLU A 1 516 ? 3.280 7.560 32.455 1.00 93.94 516 GLU A O 1
ATOM 3757 N N . ASP A 1 517 ? 2.936 5.364 32.892 1.00 94.06 517 ASP A N 1
ATOM 3758 C CA . ASP A 1 517 ? 1.473 5.268 32.762 1.00 94.06 517 ASP A CA 1
ATOM 3759 C C . ASP A 1 517 ? 0.872 6.126 31.624 1.00 94.06 517 ASP A C 1
ATOM 3761 O O . ASP A 1 517 ? 0.161 7.106 31.877 1.00 94.06 517 ASP A O 1
ATOM 3765 N N . PRO A 1 518 ? 1.165 5.806 30.351 1.00 95.31 518 PRO A N 1
ATOM 3766 C CA . PRO A 1 518 ? 0.721 6.589 29.199 1.00 95.31 518 PRO A CA 1
ATOM 3767 C C . PRO A 1 518 ? -0.804 6.593 29.012 1.00 95.31 518 PRO A C 1
ATOM 3769 O O . PRO A 1 518 ? -1.512 5.649 29.373 1.00 95.31 518 PRO A O 1
ATOM 3772 N N . ASP A 1 519 ? -1.310 7.637 28.352 1.00 94.50 519 ASP A N 1
ATOM 3773 C CA . ASP A 1 519 ? -2.727 7.772 27.993 1.00 94.50 519 ASP A CA 1
ATOM 3774 C C . ASP A 1 519 ? -3.112 6.883 26.796 1.00 94.50 519 ASP A C 1
ATOM 3776 O O . ASP A 1 519 ? -4.276 6.494 26.654 1.00 94.50 519 ASP A O 1
ATOM 3780 N N . VAL A 1 520 ? -2.136 6.569 25.935 1.00 95.50 520 VAL A N 1
ATOM 3781 C CA . VAL A 1 520 ? -2.259 5.696 24.757 1.00 95.50 520 VAL A CA 1
ATOM 3782 C C . VAL A 1 520 ? -1.073 4.739 24.687 1.00 95.50 520 VAL A C 1
ATOM 3784 O O . VAL A 1 520 ? 0.067 5.142 24.902 1.00 95.50 520 VAL A O 1
ATOM 3787 N N . VAL A 1 521 ? -1.315 3.478 24.325 1.00 97.25 521 VAL A N 1
ATOM 3788 C CA . VAL A 1 521 ? -0.241 2.518 24.015 1.00 97.25 521 VAL A CA 1
ATOM 3789 C C . VAL A 1 521 ? -0.452 1.953 22.619 1.00 97.25 521 VAL A C 1
ATOM 3791 O O . VAL A 1 521 ? -1.552 1.515 22.300 1.00 97.25 521 VAL A O 1
ATOM 3794 N N . VAL A 1 522 ? 0.592 1.914 21.799 1.00 96.50 522 VAL A N 1
ATOM 3795 C CA . VAL A 1 522 ? 0.573 1.332 20.453 1.00 96.50 522 VAL A CA 1
ATOM 3796 C C . VAL A 1 522 ? 1.675 0.283 20.349 1.00 96.50 522 VAL A C 1
ATOM 3798 O O . VAL A 1 522 ? 2.856 0.600 20.432 1.00 96.50 522 VAL A O 1
ATOM 3801 N N . VAL A 1 523 ? 1.296 -0.979 20.172 1.00 96.00 523 VAL A N 1
ATOM 3802 C CA . VAL A 1 523 ? 2.201 -2.100 19.897 1.00 96.00 523 VAL A CA 1
ATOM 3803 C C . VAL A 1 523 ? 2.338 -2.242 18.386 1.00 96.00 523 VAL A C 1
ATOM 3805 O O . VAL A 1 523 ? 1.399 -2.665 17.723 1.00 96.00 523 VAL A O 1
ATOM 3808 N N . MET A 1 524 ? 3.493 -1.894 17.831 1.00 93.88 524 MET A N 1
ATOM 3809 C CA . MET A 1 524 ? 3.762 -1.867 16.388 1.00 93.88 524 MET A CA 1
ATOM 3810 C C . MET A 1 524 ? 5.093 -2.554 16.086 1.00 93.88 524 MET A C 1
ATOM 3812 O O . MET A 1 524 ? 6.102 -1.928 15.758 1.00 93.88 524 MET A O 1
ATOM 3816 N N . CYS A 1 525 ? 5.093 -3.876 16.259 1.00 89.31 525 CYS A N 1
ATOM 3817 C CA . CYS A 1 525 ? 6.305 -4.681 16.205 1.00 89.31 525 CYS A CA 1
ATOM 3818 C C . CYS A 1 525 ? 7.044 -4.554 14.864 1.00 89.31 525 CYS A C 1
ATOM 3820 O O . CYS A 1 525 ? 6.438 -4.671 13.797 1.00 89.31 525 CYS A O 1
ATOM 3822 N N . CYS A 1 526 ? 8.358 -4.332 14.929 1.00 85.44 526 CYS A N 1
ATOM 3823 C CA . CYS A 1 526 ? 9.204 -4.194 13.746 1.00 85.44 526 CYS A CA 1
ATOM 3824 C C . CYS A 1 526 ? 9.169 -5.458 12.875 1.00 85.44 526 CYS A C 1
ATOM 3826 O O . CYS A 1 526 ? 9.263 -6.571 13.387 1.00 85.44 526 CYS A O 1
ATOM 3828 N N . GLY A 1 527 ? 8.987 -5.293 11.562 1.00 79.31 527 GLY A N 1
ATOM 3829 C CA . GLY A 1 527 ? 8.927 -6.399 10.598 1.00 79.31 527 GLY A CA 1
ATOM 3830 C C . GLY A 1 527 ? 7.706 -7.324 10.719 1.00 79.31 527 GLY A C 1
ATOM 3831 O O . GLY A 1 527 ? 7.627 -8.326 10.004 1.00 79.31 527 GLY A O 1
ATOM 3832 N N . TYR A 1 528 ? 6.754 -7.036 11.616 1.00 84.31 528 TYR A N 1
ATOM 3833 C CA . TYR A 1 528 ? 5.565 -7.864 11.827 1.00 84.31 528 TYR A CA 1
ATOM 3834 C C . TYR A 1 528 ? 4.319 -7.250 11.195 1.00 84.31 528 TYR A C 1
ATOM 3836 O O . TYR A 1 528 ? 3.985 -6.087 11.433 1.00 84.31 528 TYR A O 1
ATOM 3844 N N . THR A 1 529 ? 3.579 -8.094 10.470 1.00 84.00 529 THR A N 1
ATOM 3845 C CA . THR A 1 529 ? 2.192 -7.799 10.098 1.00 84.00 529 THR A CA 1
ATOM 3846 C C . THR A 1 529 ? 1.328 -7.702 11.354 1.00 84.00 529 THR A C 1
ATOM 3848 O O . THR A 1 529 ? 1.697 -8.197 12.428 1.00 84.00 529 THR A O 1
ATOM 3851 N N . LEU A 1 530 ? 0.135 -7.123 11.219 1.00 81.19 530 LEU A N 1
ATOM 3852 C CA . LEU A 1 530 ? -0.824 -7.024 12.319 1.00 81.19 530 LEU A CA 1
ATOM 3853 C C . LEU A 1 530 ? -1.107 -8.385 12.984 1.00 81.19 530 LEU A C 1
ATOM 3855 O O . LEU A 1 530 ? -1.163 -8.477 14.210 1.00 81.19 530 LEU A O 1
ATOM 3859 N N . GLU A 1 531 ? -1.260 -9.455 12.201 1.00 77.75 531 GLU A N 1
ATOM 3860 C CA . GLU A 1 531 ? -1.552 -10.796 12.718 1.00 77.75 531 GLU A CA 1
ATOM 3861 C C . GLU A 1 531 ? -0.416 -11.323 13.591 1.00 77.75 531 GLU A C 1
ATOM 3863 O O . GLU A 1 531 ? -0.666 -11.857 14.675 1.00 77.75 531 GLU A O 1
ATOM 3868 N N . ARG A 1 532 ? 0.834 -11.160 13.142 1.00 81.06 532 ARG A N 1
ATOM 3869 C CA . ARG A 1 532 ? 1.999 -11.603 13.908 1.00 81.06 532 ARG A CA 1
ATOM 3870 C C . ARG A 1 532 ? 2.190 -10.746 15.159 1.00 81.06 532 ARG A C 1
ATOM 3872 O O . ARG A 1 532 ? 2.404 -11.308 16.229 1.00 81.06 532 ARG A O 1
ATOM 3879 N N . ALA A 1 533 ? 2.029 -9.426 15.062 1.00 83.81 533 ALA A N 1
ATOM 3880 C CA . ALA A 1 533 ? 2.087 -8.530 16.218 1.00 83.81 533 ALA A CA 1
ATOM 3881 C C . ALA A 1 533 ? 1.028 -8.887 17.280 1.00 83.81 533 ALA A C 1
ATOM 3883 O O . ALA A 1 533 ? 1.319 -8.876 18.475 1.00 83.81 533 ALA A O 1
ATOM 3884 N N . LEU A 1 534 ? -0.183 -9.285 16.867 1.00 80.75 534 LEU A N 1
ATOM 3885 C CA . LEU A 1 534 ? -1.238 -9.757 17.774 1.00 80.75 534 LEU A CA 1
ATOM 3886 C C . LEU A 1 534 ? -0.895 -11.088 18.459 1.00 80.75 534 LEU A C 1
ATOM 3888 O O . LEU A 1 534 ? -1.220 -11.264 19.638 1.00 80.75 534 LEU A O 1
ATOM 3892 N N . GLN A 1 535 ? -0.268 -12.025 17.742 1.00 78.19 535 GLN A N 1
ATOM 3893 C CA . GLN A 1 535 ? 0.199 -13.296 18.313 1.00 78.19 535 GLN A CA 1
ATOM 3894 C C . GLN A 1 535 ? 1.256 -13.046 19.389 1.00 78.19 535 GLN A C 1
ATOM 3896 O O . GLN A 1 535 ? 1.132 -13.542 20.508 1.00 78.19 535 GLN A O 1
ATOM 3901 N N . ASP A 1 536 ? 2.238 -12.213 19.066 1.00 83.19 536 ASP A N 1
ATOM 3902 C CA . ASP A 1 536 ? 3.321 -11.824 19.959 1.00 83.19 536 ASP A CA 1
ATOM 3903 C C . ASP A 1 536 ? 2.812 -11.084 21.201 1.00 83.19 536 ASP A C 1
ATOM 3905 O O . ASP A 1 536 ? 3.129 -11.453 22.333 1.00 83.19 536 ASP A O 1
ATOM 3909 N N . PHE A 1 537 ? 1.945 -10.090 21.004 1.00 90.56 537 PHE A N 1
ATOM 3910 C CA . PHE A 1 537 ? 1.278 -9.389 22.095 1.00 90.56 537 PHE A CA 1
ATOM 3911 C C . PHE A 1 537 ? 0.537 -10.367 23.020 1.00 90.56 537 PHE A C 1
ATOM 3913 O O . PHE A 1 537 ? 0.686 -10.311 24.243 1.00 90.56 537 PHE A O 1
ATOM 3920 N N . SER A 1 538 ? -0.233 -11.294 22.436 1.00 83.31 538 SER A N 1
ATOM 3921 C CA . SER A 1 538 ? -0.996 -12.299 23.185 1.00 83.31 538 SER A CA 1
ATOM 3922 C C . SER A 1 538 ? -0.099 -13.221 24.003 1.00 83.31 538 SER A C 1
ATOM 3924 O O . SER A 1 538 ? -0.472 -13.615 25.103 1.00 83.31 538 SER A O 1
ATOM 3926 N N . GLN A 1 539 ? 1.072 -13.565 23.470 1.00 86.69 539 GLN A N 1
ATOM 3927 C CA . GLN A 1 539 ? 2.005 -14.484 24.105 1.00 86.69 539 GLN A CA 1
ATOM 3928 C C . GLN A 1 539 ? 2.797 -13.840 25.249 1.00 86.69 539 GLN A C 1
ATOM 3930 O O . GLN A 1 539 ? 3.080 -14.520 26.236 1.00 86.69 539 GLN A O 1
ATOM 3935 N N . TYR A 1 540 ? 3.176 -12.565 25.120 1.00 89.56 540 TYR A N 1
ATOM 3936 C CA . TYR A 1 540 ? 4.162 -11.950 26.017 1.00 89.56 540 TYR A CA 1
ATOM 3937 C C . TYR A 1 540 ? 3.626 -10.830 26.914 1.00 89.56 540 TYR A C 1
ATOM 3939 O O . TYR A 1 540 ? 4.226 -10.578 27.954 1.00 89.56 540 TYR A O 1
ATOM 3947 N N . LEU A 1 541 ? 2.527 -10.160 26.545 1.00 88.31 541 LEU A N 1
ATOM 3948 C CA . LEU A 1 541 ? 2.017 -8.991 27.282 1.00 88.31 541 LEU A CA 1
ATOM 3949 C C . LEU A 1 541 ? 0.571 -9.147 27.763 1.00 88.31 541 LEU A C 1
ATOM 3951 O O . LEU A 1 541 ? 0.242 -8.667 28.845 1.00 88.31 541 LEU A O 1
ATOM 3955 N N . ALA A 1 542 ? -0.294 -9.818 26.997 1.00 85.56 542 ALA A N 1
ATOM 3956 C CA . ALA A 1 542 ? -1.743 -9.785 27.223 1.00 85.56 542 ALA A CA 1
ATOM 3957 C C . ALA A 1 542 ? -2.208 -10.298 28.596 1.00 85.56 542 ALA A C 1
ATOM 3959 O O . ALA A 1 542 ? -3.217 -9.809 29.107 1.00 85.56 542 ALA A O 1
ATOM 3960 N N . ASP A 1 543 ? -1.498 -11.271 29.171 1.00 84.94 543 ASP A N 1
ATOM 3961 C CA . ASP A 1 543 ? -1.850 -11.892 30.453 1.00 84.94 543 ASP A CA 1
ATOM 3962 C C . ASP A 1 543 ? -0.984 -11.379 31.631 1.00 84.94 543 ASP A C 1
ATOM 3964 O O . ASP A 1 543 ? -1.153 -11.850 32.758 1.00 84.94 543 ASP A O 1
ATOM 3968 N N . ASP A 1 544 ? -0.079 -10.408 31.416 1.00 87.31 544 ASP A N 1
ATOM 3969 C CA . ASP A 1 544 ? 0.708 -9.802 32.502 1.00 87.31 544 ASP A CA 1
ATOM 3970 C C . ASP A 1 544 ? -0.161 -8.803 33.301 1.00 87.31 544 ASP A C 1
ATOM 3972 O O . ASP A 1 544 ? -0.681 -7.837 32.729 1.00 87.31 544 ASP A O 1
ATOM 3976 N N . PRO A 1 545 ? -0.327 -8.971 34.629 1.00 87.50 545 PRO A N 1
ATOM 3977 C CA . PRO A 1 545 ? -1.151 -8.074 35.441 1.00 87.50 545 PRO A CA 1
ATOM 3978 C C . PRO A 1 545 ? -0.730 -6.602 35.375 1.00 87.50 545 PRO A C 1
ATOM 3980 O O . PRO A 1 545 ? -1.582 -5.722 35.491 1.00 87.50 545 PRO A O 1
ATOM 3983 N N . ARG A 1 546 ? 0.565 -6.330 35.173 1.00 92.25 546 ARG A N 1
ATOM 3984 C CA . ARG A 1 546 ? 1.112 -4.969 35.067 1.00 92.25 546 ARG A CA 1
ATOM 3985 C C . ARG A 1 546 ? 0.658 -4.278 33.786 1.00 92.25 546 ARG A C 1
ATOM 3987 O O . ARG A 1 546 ? 0.331 -3.096 33.804 1.00 92.25 546 ARG A O 1
ATOM 3994 N N . TRP A 1 547 ? 0.544 -5.025 32.688 1.00 92.94 547 TRP A N 1
ATOM 3995 C CA . TRP A 1 547 ? -0.060 -4.510 31.461 1.00 92.94 547 TRP A CA 1
ATOM 3996 C C . TRP A 1 547 ? -1.522 -4.108 31.701 1.00 92.94 547 TRP A C 1
ATOM 3998 O O . TRP A 1 547 ? -1.935 -3.006 31.350 1.00 92.94 547 TRP A O 1
ATOM 4008 N N . GLY A 1 548 ? -2.293 -4.968 32.376 1.00 88.56 548 GLY A N 1
ATOM 4009 C CA . GLY A 1 548 ? -3.694 -4.697 32.719 1.00 88.56 548 GLY A CA 1
ATOM 4010 C C . GLY A 1 548 ? -3.913 -3.494 33.650 1.00 88.56 548 GLY A C 1
ATOM 4011 O O . GLY A 1 548 ? -5.022 -2.960 33.697 1.00 88.56 548 GLY A O 1
ATOM 4012 N N . SER A 1 549 ? -2.888 -3.046 34.385 1.00 92.19 549 SER A N 1
ATOM 4013 C CA . SER A 1 549 ? -2.993 -1.873 35.265 1.00 92.19 549 SER A CA 1
ATOM 4014 C C . SER A 1 549 ? -2.846 -0.521 34.563 1.00 92.19 549 SER A C 1
ATOM 4016 O O . SER A 1 549 ? -3.209 0.483 35.166 1.00 92.19 549 SER A O 1
ATOM 4018 N N . LEU A 1 550 ? -2.361 -0.482 33.318 1.00 93.00 550 LEU A N 1
ATOM 4019 C CA . LEU A 1 550 ? -2.152 0.766 32.573 1.00 93.00 550 LEU A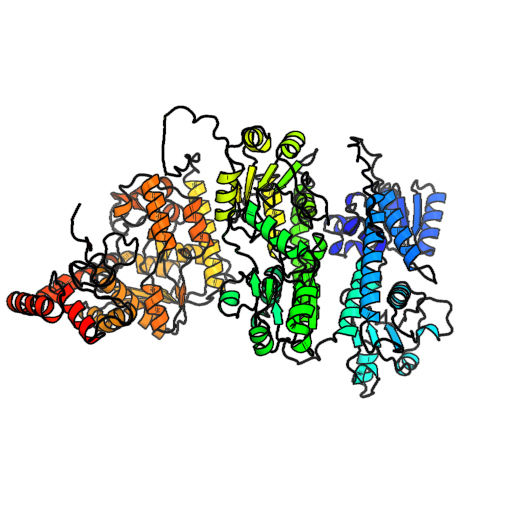 CA 1
ATOM 4020 C C . LEU A 1 550 ? -3.473 1.504 32.310 1.00 93.00 550 LEU A C 1
ATOM 4022 O O . LEU A 1 550 ? -4.448 0.890 31.853 1.00 93.00 550 LEU A O 1
ATOM 4026 N N . ARG A 1 551 ? -3.490 2.835 32.483 1.00 89.12 551 ARG A N 1
ATOM 4027 C CA . ARG A 1 551 ? -4.666 3.674 32.169 1.00 89.12 551 ARG A CA 1
ATOM 4028 C C . ARG A 1 551 ? -5.124 3.497 30.728 1.00 89.12 551 ARG A C 1
ATOM 4030 O O . ARG A 1 551 ? -6.319 3.328 30.485 1.00 89.12 551 ARG A O 1
ATOM 4037 N N . ALA A 1 552 ? -4.186 3.462 29.780 1.00 91.19 552 ALA A N 1
ATOM 4038 C CA . ALA A 1 552 ? -4.485 3.215 28.372 1.00 91.19 552 ALA A CA 1
ATOM 4039 C C . ALA A 1 552 ? -5.252 1.898 28.151 1.00 91.19 552 ALA A C 1
ATOM 4041 O O . ALA A 1 552 ? -6.197 1.862 27.367 1.00 91.19 552 ALA A O 1
ATOM 4042 N N . VAL A 1 553 ? -4.901 0.818 28.856 1.00 90.81 553 VAL A N 1
ATOM 4043 C CA . VAL A 1 553 ? -5.560 -0.491 28.699 1.00 90.81 553 VAL A CA 1
ATOM 4044 C C . VAL A 1 553 ? -6.967 -0.465 29.295 1.00 90.81 553 VAL A C 1
ATOM 4046 O O . VAL A 1 553 ? -7.922 -0.880 28.636 1.00 90.81 553 VAL A O 1
ATOM 4049 N N . GLN A 1 554 ? -7.118 0.094 30.497 1.00 86.44 554 GLN A N 1
ATOM 4050 C CA . GLN A 1 554 ? -8.413 0.223 31.176 1.00 86.44 554 GLN A CA 1
ATOM 4051 C C . GLN A 1 554 ? -9.383 1.135 30.412 1.00 86.44 554 GLN A C 1
ATOM 4053 O O . GLN A 1 554 ? -10.581 0.863 30.344 1.00 86.44 554 GLN A O 1
ATOM 4058 N N . ALA A 1 555 ? -8.867 2.193 29.781 1.00 83.62 555 ALA A N 1
ATOM 4059 C CA . ALA A 1 555 ? -9.641 3.119 28.960 1.00 83.62 555 ALA A CA 1
ATOM 4060 C C . ALA A 1 555 ? -9.912 2.604 27.531 1.00 83.62 555 ALA A C 1
ATOM 4062 O O . ALA A 1 555 ? -10.577 3.287 26.752 1.00 83.62 555 ALA A O 1
ATOM 4063 N N . GLY A 1 556 ? -9.405 1.421 27.155 1.00 84.88 556 GLY A N 1
ATOM 4064 C CA . GLY A 1 556 ? -9.540 0.881 25.797 1.00 84.88 556 GLY A CA 1
ATOM 4065 C C . GLY A 1 556 ? -8.770 1.673 24.730 1.00 84.88 556 GLY A C 1
ATOM 4066 O O . GLY A 1 556 ? -9.168 1.676 23.565 1.00 84.88 556 GLY A O 1
ATOM 4067 N N . ARG A 1 557 ? -7.693 2.349 25.141 1.00 90.94 557 ARG A N 1
ATOM 4068 C CA . ARG A 1 557 ? -6.757 3.161 24.342 1.00 90.94 557 ARG A CA 1
ATOM 4069 C C . ARG A 1 557 ? -5.389 2.483 24.172 1.00 90.94 557 ARG A C 1
ATOM 4071 O O . ARG A 1 557 ? -4.371 3.145 23.987 1.00 90.94 557 ARG A O 1
ATOM 4078 N N . ALA A 1 558 ? -5.361 1.157 24.257 1.00 91.88 558 ALA A N 1
ATOM 4079 C CA . ALA A 1 558 ? -4.218 0.346 23.864 1.00 91.88 558 ALA A CA 1
ATOM 4080 C C . ALA A 1 558 ? -4.494 -0.276 22.491 1.00 91.88 558 ALA A C 1
ATOM 4082 O O . ALA A 1 558 ? -5.595 -0.764 22.244 1.00 91.88 558 ALA A O 1
ATOM 4083 N N . PHE A 1 559 ? -3.513 -0.271 21.598 1.00 92.62 559 PHE A N 1
ATOM 4084 C CA . PHE A 1 559 ? -3.654 -0.681 20.207 1.00 92.62 559 PHE A CA 1
ATOM 4085 C C . PHE A 1 559 ? -2.531 -1.640 19.810 1.00 92.62 559 PHE A C 1
ATOM 4087 O O . PHE A 1 559 ? -1.419 -1.537 20.319 1.00 92.62 559 PHE A O 1
ATOM 4094 N N . VAL A 1 560 ? -2.810 -2.555 18.884 1.00 88.94 560 VAL A N 1
ATOM 4095 C CA . VAL A 1 560 ? -1.803 -3.349 18.162 1.00 88.94 560 VAL A CA 1
ATOM 4096 C C . VAL A 1 560 ? -1.904 -2.992 16.689 1.00 88.94 560 VAL A C 1
ATOM 4098 O O . VAL A 1 560 ? -3.010 -2.994 16.158 1.00 88.94 560 VAL A O 1
ATOM 4101 N N . ALA A 1 561 ? -0.793 -2.674 16.039 1.00 88.50 561 ALA A N 1
ATOM 4102 C CA . ALA A 1 561 ? -0.748 -2.156 14.681 1.00 88.50 561 ALA A CA 1
ATOM 4103 C C . ALA A 1 561 ? 0.212 -2.948 13.782 1.00 88.50 561 ALA A C 1
ATOM 4105 O O . ALA A 1 561 ? 1.115 -3.629 14.268 1.00 88.50 561 ALA A O 1
ATOM 4106 N N . ASP A 1 562 ? 0.002 -2.852 12.468 1.00 87.50 562 ASP A N 1
ATOM 4107 C CA . ASP A 1 562 ? 0.910 -3.391 11.453 1.00 87.50 562 ASP A CA 1
ATOM 4108 C C . ASP A 1 562 ? 2.186 -2.539 11.412 1.00 87.50 562 ASP A C 1
ATOM 4110 O O . ASP A 1 562 ? 2.242 -1.468 10.796 1.00 87.50 562 ASP A O 1
ATOM 4114 N N . GLY A 1 563 ? 3.195 -3.002 12.150 1.00 86.19 563 GLY A N 1
ATOM 4115 C CA . GLY A 1 563 ? 4.471 -2.319 12.268 1.00 86.19 563 GLY A CA 1
ATOM 4116 C C . GLY A 1 563 ? 5.291 -2.382 10.984 1.00 86.19 563 GLY A C 1
ATOM 4117 O O . GLY A 1 563 ? 5.991 -1.419 10.687 1.00 86.19 563 GLY A O 1
ATOM 4118 N N . ASP A 1 564 ? 5.203 -3.476 10.228 1.00 84.00 564 ASP A N 1
ATOM 4119 C CA . ASP A 1 564 ? 5.949 -3.690 8.982 1.00 84.00 564 ASP A CA 1
ATOM 4120 C C . ASP A 1 564 ? 5.550 -2.677 7.902 1.00 84.00 564 ASP A C 1
ATOM 4122 O O . ASP A 1 564 ? 6.404 -2.020 7.313 1.00 84.00 564 ASP A O 1
ATOM 4126 N N . ARG A 1 565 ? 4.245 -2.486 7.683 1.00 81.44 565 ARG A N 1
ATOM 4127 C CA . ARG A 1 565 ? 3.745 -1.630 6.599 1.00 81.44 565 ARG A CA 1
ATOM 4128 C C . ARG A 1 565 ? 3.796 -0.136 6.915 1.00 81.44 565 ARG A C 1
ATOM 4130 O O . ARG A 1 565 ? 4.082 0.675 6.031 1.00 81.44 565 ARG A O 1
ATOM 4137 N N . PHE A 1 566 ? 3.437 0.241 8.141 1.00 84.25 566 PHE A N 1
ATOM 4138 C CA . PHE A 1 566 ? 3.159 1.642 8.470 1.00 84.25 566 PHE A CA 1
ATOM 4139 C C . PHE A 1 566 ? 4.256 2.283 9.320 1.00 84.25 566 PHE A C 1
ATOM 4141 O O . PHE A 1 566 ? 4.656 3.412 9.050 1.00 84.25 566 PHE A O 1
ATOM 4148 N N . PHE A 1 567 ? 4.756 1.609 10.351 1.00 86.62 567 PHE A N 1
ATOM 4149 C CA . PHE A 1 567 ? 5.512 2.310 11.397 1.00 86.62 567 PHE A CA 1
ATOM 4150 C C . PHE A 1 567 ? 7.026 2.139 11.305 1.00 86.62 567 PHE A C 1
ATOM 4152 O O . PHE A 1 567 ? 7.753 3.023 11.749 1.00 86.62 567 PHE A O 1
ATOM 4159 N N . ASN A 1 568 ? 7.500 1.045 10.707 1.00 79.19 568 ASN A N 1
ATOM 4160 C CA . ASN A 1 568 ? 8.923 0.702 10.669 1.00 79.19 568 ASN A CA 1
ATOM 4161 C C . ASN A 1 568 ? 9.525 0.742 9.252 1.00 79.19 568 ASN A C 1
ATOM 4163 O O . ASN A 1 568 ? 10.711 0.472 9.083 1.00 79.19 568 ASN A O 1
ATOM 4167 N N . ASN A 1 569 ? 8.732 1.123 8.247 1.00 82.25 569 ASN A N 1
ATOM 4168 C CA . ASN A 1 569 ? 9.178 1.342 6.875 1.00 82.25 569 ASN A CA 1
ATOM 4169 C C . ASN A 1 569 ? 9.326 2.850 6.607 1.00 82.25 569 ASN A C 1
ATOM 4171 O O . ASN A 1 569 ? 8.352 3.597 6.694 1.00 82.25 569 ASN A O 1
ATOM 4175 N N . SER A 1 570 ? 10.535 3.304 6.277 1.00 85.25 570 SER A N 1
ATOM 4176 C CA . SER A 1 570 ? 10.889 4.717 6.045 1.00 85.25 570 SER A CA 1
ATOM 4177 C C . SER A 1 570 ? 10.468 5.216 4.649 1.00 85.25 570 SER A C 1
ATOM 4179 O O . SER A 1 570 ? 11.222 5.888 3.947 1.00 85.25 570 SER A O 1
ATOM 4181 N N . GLY A 1 571 ? 9.261 4.838 4.220 1.00 85.25 571 GLY A N 1
ATOM 4182 C CA . GLY A 1 571 ? 8.723 5.085 2.883 1.00 85.25 571 GLY A CA 1
ATOM 4183 C C . GLY A 1 571 ? 7.549 6.069 2.852 1.00 85.25 571 GLY A C 1
ATOM 4184 O O . GLY A 1 571 ? 7.218 6.700 3.860 1.00 85.25 571 GLY A O 1
ATOM 4185 N N . PRO A 1 572 ? 6.861 6.186 1.700 1.00 86.56 572 PRO A N 1
ATOM 4186 C CA . PRO A 1 572 ? 5.738 7.110 1.514 1.00 86.56 572 PRO A CA 1
ATOM 4187 C C . PRO A 1 572 ? 4.573 6.882 2.491 1.00 86.56 572 PRO A C 1
ATOM 4189 O O . PRO A 1 572 ? 3.782 7.794 2.753 1.00 86.56 572 PRO A O 1
ATOM 4192 N N . SER A 1 573 ? 4.470 5.682 3.074 1.00 87.38 573 SER A N 1
ATOM 4193 C CA . SER A 1 573 ? 3.473 5.357 4.095 1.00 87.38 573 SER A CA 1
ATOM 4194 C C . SER A 1 573 ? 3.627 6.170 5.387 1.00 87.38 573 SER A C 1
ATOM 4196 O O . SER A 1 573 ? 2.644 6.287 6.115 1.00 87.38 573 SER A O 1
ATOM 4198 N N . VAL A 1 574 ? 4.770 6.821 5.653 1.00 90.62 574 VAL A N 1
ATOM 4199 C CA . VAL A 1 574 ? 4.999 7.579 6.900 1.00 90.62 574 VAL A CA 1
ATOM 4200 C C . VAL A 1 574 ? 3.953 8.672 7.145 1.00 90.62 574 VAL A C 1
ATOM 4202 O O . VAL A 1 574 ? 3.478 8.836 8.269 1.00 90.62 574 VAL A O 1
ATOM 4205 N N . ALA A 1 575 ? 3.515 9.369 6.090 1.00 89.12 575 ALA A N 1
ATOM 4206 C CA . ALA A 1 575 ? 2.466 10.381 6.198 1.00 89.12 575 ALA A CA 1
ATOM 4207 C C . ALA A 1 575 ? 1.141 9.750 6.649 1.00 89.12 575 ALA A C 1
ATOM 4209 O O . ALA A 1 575 ? 0.442 10.290 7.504 1.00 89.12 575 ALA A O 1
ATOM 4210 N N . ARG A 1 576 ? 0.837 8.546 6.143 1.00 88.31 576 ARG A N 1
ATOM 4211 C CA . ARG A 1 576 ? -0.325 7.766 6.581 1.00 88.31 576 ARG A CA 1
ATOM 4212 C C . ARG A 1 576 ? -0.196 7.330 8.036 1.00 88.31 576 ARG A C 1
ATOM 4214 O O . ARG A 1 576 ? -1.181 7.294 8.762 1.00 88.31 576 ARG A O 1
ATOM 4221 N N . SER A 1 577 ? 1.005 7.009 8.475 1.00 91.56 577 SER A N 1
ATOM 4222 C CA . SER A 1 577 ? 1.257 6.555 9.838 1.00 91.56 577 SER A CA 1
ATOM 4223 C C . SER A 1 577 ? 1.089 7.675 10.865 1.00 91.56 577 SER A C 1
ATOM 4225 O O . SER A 1 577 ? 0.565 7.421 11.947 1.00 91.56 577 SER A O 1
ATOM 4227 N N . VAL A 1 578 ? 1.424 8.922 10.508 1.00 92.75 578 VAL A N 1
ATOM 4228 C CA . VAL A 1 578 ? 1.093 10.114 11.313 1.00 92.75 578 VAL A CA 1
ATOM 4229 C C . VAL A 1 578 ? -0.426 10.287 11.438 1.00 92.75 578 VAL A C 1
ATOM 4231 O O . VAL A 1 578 ? -0.928 10.482 12.541 1.00 92.75 578 VAL A O 1
ATOM 4234 N N . GLU A 1 579 ? -1.171 10.138 10.338 1.00 88.38 579 GLU A N 1
ATOM 4235 C CA . GLU A 1 579 ? -2.644 10.187 10.348 1.00 88.38 579 GLU A CA 1
ATOM 4236 C C . GLU A 1 579 ? -3.242 9.102 11.273 1.00 88.38 579 GLU A C 1
ATOM 4238 O O . GLU A 1 579 ? -4.148 9.379 12.059 1.00 88.38 579 GLU A O 1
ATOM 4243 N N . LEU A 1 580 ? -2.703 7.874 11.236 1.00 88.56 580 LEU A N 1
ATOM 4244 C CA . LEU A 1 580 ? -3.136 6.770 12.105 1.00 88.56 580 LEU A CA 1
ATOM 4245 C C . LEU A 1 580 ? -2.848 7.044 13.589 1.00 88.56 580 LEU A C 1
ATOM 4247 O O . LEU A 1 580 ? -3.703 6.771 14.432 1.00 88.56 580 LEU A O 1
ATOM 4251 N N . LEU A 1 581 ? -1.671 7.583 13.923 1.00 92.38 581 LEU A N 1
ATOM 4252 C CA . LEU A 1 581 ? -1.337 7.951 15.304 1.00 92.38 581 LEU A CA 1
ATOM 4253 C C . LEU A 1 581 ? -2.239 9.070 15.820 1.00 92.38 581 LEU A C 1
ATOM 4255 O O . LEU A 1 581 ? -2.680 9.006 16.968 1.00 92.38 581 LEU A O 1
ATOM 4259 N N . ALA A 1 582 ? -2.547 10.056 14.978 1.00 89.56 582 ALA A N 1
ATOM 4260 C CA . ALA A 1 582 ? -3.429 11.155 15.344 1.00 89.56 582 ALA A CA 1
ATOM 4261 C C . ALA A 1 582 ? -4.843 10.652 15.658 1.00 89.56 582 ALA A C 1
ATOM 4263 O O . ALA A 1 582 ? -5.420 11.072 16.655 1.00 89.56 582 ALA A O 1
ATOM 4264 N N . GLU A 1 583 ? -5.363 9.684 14.899 1.00 86.25 583 GLU A N 1
ATOM 4265 C CA . GLU A 1 583 ? -6.654 9.046 15.194 1.00 86.25 583 GLU A CA 1
ATOM 4266 C C . GLU A 1 583 ? -6.617 8.199 16.481 1.00 86.25 583 GLU A C 1
ATOM 4268 O O . GLU A 1 583 ? -7.566 8.217 17.263 1.00 86.25 583 GLU A O 1
ATOM 4273 N N . MET A 1 584 ? -5.523 7.476 16.756 1.00 88.38 584 MET A N 1
ATOM 4274 C CA . MET A 1 584 ? -5.371 6.737 18.024 1.00 88.38 584 MET A CA 1
ATOM 4275 C C . MET A 1 584 ? -5.305 7.678 19.237 1.00 88.38 584 MET A C 1
ATOM 4277 O O . MET A 1 584 ? -5.830 7.362 20.312 1.00 88.38 584 MET A O 1
ATOM 4281 N N . CYS A 1 585 ? -4.672 8.842 19.070 1.00 89.69 585 CYS A N 1
ATOM 4282 C CA . CYS A 1 585 ? -4.538 9.852 20.115 1.00 89.69 585 CYS A CA 1
ATOM 4283 C C . CYS A 1 585 ? -5.810 10.691 20.286 1.00 89.69 585 CYS A C 1
ATOM 4285 O O . CYS A 1 585 ? -6.194 10.966 21.422 1.00 89.69 585 CYS A O 1
ATOM 4287 N N . TYR A 1 586 ? -6.508 11.013 19.198 1.00 86.12 586 TYR A N 1
ATOM 4288 C CA . TYR A 1 586 ? -7.671 11.903 19.170 1.00 86.12 586 TYR A CA 1
ATOM 4289 C C . TYR A 1 586 ? -8.847 11.303 18.376 1.00 86.12 586 TYR A C 1
ATOM 4291 O O . TYR A 1 586 ? -9.215 11.840 17.323 1.00 86.12 586 TYR A O 1
ATOM 4299 N N . PRO A 1 587 ? -9.476 10.218 18.875 1.00 76.38 587 PRO A N 1
ATOM 4300 C CA . PRO A 1 587 ? -10.510 9.501 18.132 1.00 76.38 587 PRO A CA 1
ATOM 4301 C C . PRO A 1 587 ? -11.674 10.400 17.704 1.00 76.38 587 PRO A C 1
ATOM 4303 O O . PRO A 1 587 ? -12.219 11.145 18.520 1.00 76.38 587 PRO A O 1
ATOM 4306 N N . GLY A 1 588 ? -12.094 10.291 16.441 1.00 61.91 588 GLY A N 1
ATOM 4307 C CA . GLY A 1 588 ? -13.252 11.020 15.907 1.00 61.91 588 GLY A CA 1
ATOM 4308 C C . GLY A 1 588 ? -12.997 12.483 15.529 1.00 61.91 588 GLY A C 1
ATOM 4309 O O . GLY A 1 588 ? -13.933 13.166 15.113 1.00 61.91 588 GLY A O 1
ATOM 4310 N N . THR A 1 589 ? -11.757 12.967 15.634 1.00 57.41 589 THR A N 1
ATOM 4311 C CA . THR A 1 589 ? -11.401 14.337 15.229 1.00 57.41 589 THR A CA 1
ATOM 4312 C C . THR A 1 589 ? -11.244 14.469 13.716 1.00 57.41 589 THR A C 1
ATOM 4314 O O . THR A 1 589 ? -11.675 15.450 13.110 1.00 57.41 589 THR A O 1
ATOM 4317 N N . PHE A 1 590 ? -10.676 13.449 13.080 1.00 56.69 590 PHE A N 1
ATOM 4318 C CA . PHE A 1 590 ? -10.523 13.378 11.633 1.00 56.69 590 PHE A CA 1
ATOM 4319 C C . PHE A 1 590 ? -11.730 12.639 11.055 1.00 56.69 590 PHE A C 1
ATOM 4321 O O . PHE A 1 590 ? -11.607 11.496 10.621 1.00 56.69 590 PHE A O 1
ATOM 4328 N N . GLY A 1 591 ? -12.914 13.262 11.146 1.00 40.72 591 GLY A N 1
ATOM 4329 C CA . GLY A 1 591 ? -14.209 12.640 10.838 1.00 40.72 591 GLY A CA 1
ATOM 4330 C C . GLY A 1 591 ? -14.150 11.688 9.641 1.00 40.72 591 GLY A C 1
ATOM 4331 O O . GLY A 1 591 ? -13.784 12.117 8.556 1.00 40.72 591 GLY A O 1
ATOM 4332 N N . ASP A 1 592 ? -14.441 10.401 9.870 1.00 39.56 592 ASP A N 1
ATOM 4333 C CA . ASP A 1 592 ? -14.457 9.282 8.906 1.00 39.56 592 ASP A CA 1
ATOM 4334 C C . ASP A 1 592 ? -13.317 9.245 7.851 1.00 39.56 592 ASP A C 1
ATOM 4336 O O . ASP A 1 592 ? -13.408 8.542 6.839 1.00 39.56 592 ASP A O 1
ATOM 4340 N N . GLY A 1 593 ? -12.205 9.946 8.103 1.00 33.28 593 GLY A N 1
ATOM 4341 C CA . GLY A 1 593 ? -11.124 10.248 7.168 1.00 33.28 593 GLY A CA 1
ATOM 4342 C C . GLY A 1 593 ? -10.171 9.079 6.957 1.00 33.28 593 GLY A C 1
ATOM 4343 O O . GLY A 1 593 ? -8.999 9.130 7.315 1.00 33.28 593 GLY A O 1
ATOM 4344 N N . GLY A 1 594 ? -10.675 7.999 6.363 1.00 35.72 594 GLY A N 1
ATOM 4345 C CA . GLY A 1 594 ? -9.881 6.856 5.933 1.00 35.72 594 GLY A CA 1
ATOM 4346 C C . GLY A 1 594 ? -9.393 5.988 7.094 1.00 35.72 594 GLY A C 1
ATOM 4347 O O . GLY A 1 594 ? -8.202 5.893 7.374 1.00 35.72 594 GLY A O 1
ATOM 4348 N N . MET A 1 595 ? -10.283 5.236 7.732 1.00 39.81 595 MET A N 1
ATOM 4349 C CA . MET A 1 595 ? -9.828 4.047 8.454 1.00 39.81 595 MET A CA 1
ATOM 4350 C C . MET A 1 595 ? -9.313 3.021 7.432 1.00 39.81 595 MET A C 1
ATOM 4352 O O . MET A 1 595 ? -10.111 2.419 6.717 1.00 39.81 595 MET A O 1
ATOM 4356 N N . VAL A 1 596 ? -7.999 2.776 7.373 1.00 46.84 596 VAL A N 1
ATOM 4357 C CA . VAL A 1 596 ? -7.484 1.594 6.660 1.00 46.84 596 VAL A CA 1
ATOM 4358 C C . VAL A 1 596 ? -7.833 0.379 7.514 1.00 46.84 596 VAL A C 1
ATOM 4360 O O . VAL A 1 596 ? -7.231 0.151 8.566 1.00 46.84 596 VAL A O 1
ATOM 4363 N N . ALA A 1 597 ? -8.848 -0.384 7.105 1.00 45.59 597 ALA A N 1
ATOM 4364 C CA . ALA A 1 597 ? -9.143 -1.671 7.725 1.00 45.59 597 ALA A CA 1
ATOM 4365 C C . ALA A 1 597 ? -7.873 -2.549 7.705 1.00 45.59 597 ALA A C 1
ATOM 4367 O O . ALA A 1 597 ? -7.215 -2.681 6.670 1.00 45.59 597 ALA A O 1
ATOM 4368 N N . GLY A 1 598 ? -7.501 -3.091 8.867 1.00 55.16 598 GLY A N 1
ATOM 4369 C CA . GLY A 1 598 ? -6.296 -3.906 9.040 1.00 55.16 598 GLY A CA 1
ATOM 4370 C C . GLY A 1 598 ? -5.002 -3.150 9.372 1.00 55.16 598 GLY A C 1
ATOM 4371 O O . GLY A 1 598 ? -3.969 -3.797 9.471 1.00 55.16 598 GLY A O 1
ATOM 4372 N N . ALA A 1 599 ? -5.013 -1.824 9.570 1.00 65.44 599 ALA A N 1
ATOM 4373 C CA . ALA A 1 599 ? -3.809 -1.111 10.028 1.00 65.44 599 ALA A CA 1
ATOM 4374 C C . ALA A 1 599 ? -3.540 -1.283 11.533 1.00 65.44 599 ALA A C 1
ATOM 4376 O O . ALA A 1 599 ? -2.385 -1.344 11.945 1.00 65.44 599 ALA A O 1
ATOM 4377 N N . TYR A 1 600 ? -4.592 -1.363 12.356 1.00 77.62 600 TYR A N 1
ATOM 4378 C CA . TYR A 1 600 ? -4.486 -1.587 13.799 1.00 77.62 600 TYR A CA 1
ATOM 4379 C C . TYR A 1 600 ? -5.783 -2.129 14.423 1.00 77.62 600 TYR A C 1
ATOM 4381 O O . TYR A 1 600 ? -6.863 -2.060 13.831 1.00 77.62 600 TYR A O 1
ATOM 4389 N N . VAL A 1 601 ? -5.680 -2.650 15.647 1.00 76.94 601 VAL A N 1
ATOM 4390 C CA . VAL A 1 601 ? -6.768 -3.172 16.486 1.00 76.94 601 VAL A CA 1
ATOM 4391 C C . VAL A 1 601 ? -6.677 -2.562 17.882 1.00 76.94 601 VAL A C 1
ATOM 4393 O O . VAL A 1 601 ? -5.623 -2.608 18.505 1.00 76.94 601 VAL A O 1
ATOM 4396 N N . ALA A 1 602 ? -7.792 -2.047 18.406 1.00 81.06 602 ALA A N 1
ATOM 4397 C CA . ALA A 1 602 ? -7.894 -1.610 19.800 1.00 81.06 602 ALA A CA 1
ATOM 4398 C C . ALA A 1 602 ? -8.103 -2.801 20.755 1.00 81.06 602 ALA A C 1
ATOM 4400 O O . ALA A 1 602 ? -9.004 -3.623 20.559 1.00 81.06 602 ALA A O 1
ATOM 4401 N N . LEU A 1 603 ? -7.304 -2.862 21.815 1.00 75.06 603 LEU A N 1
ATOM 4402 C CA . LEU A 1 603 ? -7.367 -3.824 22.908 1.00 75.06 603 LEU A CA 1
ATOM 4403 C C . LEU A 1 603 ? -8.354 -3.308 23.969 1.00 75.06 603 LEU A C 1
ATOM 4405 O O . LEU A 1 603 ? -8.160 -2.236 24.535 1.00 75.06 603 LEU A O 1
ATOM 4409 N N . ARG A 1 604 ? -9.437 -4.051 24.233 1.00 62.25 604 ARG A N 1
ATOM 4410 C CA . ARG A 1 604 ? -10.437 -3.712 25.267 1.00 62.25 604 ARG A CA 1
ATOM 4411 C C . ARG A 1 604 ? -10.350 -4.677 26.452 1.00 62.25 604 ARG A C 1
ATOM 4413 O O . ARG A 1 604 ? -10.078 -5.861 26.255 1.00 62.25 604 ARG A O 1
ATOM 4420 N N . ASP A 1 605 ? -10.606 -4.159 27.654 1.00 42.28 605 ASP A N 1
ATOM 4421 C CA . ASP A 1 605 ? -10.453 -4.854 28.939 1.00 42.28 605 ASP A CA 1
ATOM 4422 C C . ASP A 1 605 ? -11.251 -6.180 29.027 1.00 42.28 605 ASP A C 1
ATOM 4424 O O . ASP A 1 605 ? -12.438 -6.256 28.693 1.00 42.28 605 ASP A O 1
ATOM 4428 N N . ARG A 1 606 ? -10.577 -7.241 29.498 1.00 39.53 606 ARG A N 1
ATOM 4429 C CA . ARG A 1 606 ? -11.105 -8.603 29.729 1.00 39.53 606 ARG A CA 1
ATOM 4430 C C . ARG A 1 606 ? -11.798 -8.752 31.103 1.00 39.53 606 ARG A C 1
ATOM 4432 O O . ARG A 1 606 ? -12.333 -9.824 31.403 1.00 39.53 606 ARG A O 1
ATOM 4439 N N . GLY A 1 607 ? -11.834 -7.701 31.928 1.00 28.00 607 GLY A N 1
ATOM 4440 C CA . GLY A 1 607 ? -12.202 -7.735 33.351 1.00 28.00 607 GLY A CA 1
ATOM 4441 C C . GLY A 1 607 ? -13.629 -8.157 33.753 1.00 28.00 607 GLY A C 1
ATOM 4442 O O . GLY A 1 607 ? -13.846 -8.471 34.921 1.00 28.00 607 GLY A O 1
ATOM 4443 N N . ALA A 1 608 ? -14.612 -8.246 32.848 1.00 27.62 608 ALA A N 1
ATOM 4444 C CA . ALA A 1 608 ? -15.997 -8.613 33.213 1.00 27.62 608 ALA A CA 1
ATOM 4445 C C . ALA A 1 608 ? -16.399 -10.075 32.904 1.00 27.62 608 ALA A C 1
ATOM 4447 O O . ALA A 1 608 ? -17.480 -10.511 33.301 1.00 27.62 608 ALA A O 1
ATOM 4448 N N . ALA A 1 609 ? -15.554 -10.858 32.222 1.00 26.70 609 ALA A N 1
ATOM 4449 C CA . ALA A 1 609 ? -15.913 -12.198 31.726 1.00 26.70 609 ALA A CA 1
ATOM 4450 C C . ALA A 1 609 ? -15.298 -13.370 32.522 1.00 26.70 609 ALA A C 1
ATOM 4452 O O . ALA A 1 609 ? -15.550 -14.541 32.226 1.00 26.70 609 ALA A O 1
ATOM 4453 N N . ALA A 1 610 ? -14.512 -13.088 33.563 1.00 26.12 610 ALA A N 1
ATOM 4454 C CA . ALA A 1 610 ? -13.806 -14.099 34.344 1.00 26.12 610 ALA A CA 1
ATOM 4455 C C . ALA A 1 610 ? -14.709 -14.763 35.404 1.00 26.12 610 ALA A C 1
ATOM 4457 O O . ALA A 1 610 ? -14.559 -14.511 36.596 1.00 26.12 610 ALA A O 1
ATOM 4458 N N . ARG A 1 611 ? -15.660 -15.617 34.986 1.00 26.91 611 ARG A N 1
ATOM 4459 C CA . ARG A 1 611 ? -16.278 -16.675 35.825 1.00 26.91 611 ARG A CA 1
ATOM 4460 C C . ARG A 1 611 ? -17.111 -17.660 34.978 1.00 26.91 611 ARG A C 1
ATOM 4462 O O . ARG A 1 611 ? -18.332 -17.689 35.079 1.00 26.91 611 ARG A O 1
ATOM 4469 N N . ARG A 1 612 ? -16.457 -18.515 34.174 1.00 27.83 612 ARG A N 1
ATOM 4470 C CA . ARG A 1 612 ? -16.885 -19.905 33.854 1.00 27.83 612 ARG A CA 1
ATOM 4471 C C . ARG A 1 612 ? -15.729 -20.677 33.173 1.00 27.83 612 ARG A C 1
ATOM 4473 O O . ARG A 1 612 ? -15.092 -20.171 32.262 1.00 27.83 612 ARG A O 1
ATOM 4480 N N . ARG A 1 613 ? -15.445 -21.869 33.719 1.00 27.22 613 ARG A N 1
ATOM 4481 C CA . ARG A 1 613 ? -14.305 -22.810 33.530 1.00 27.22 613 ARG A CA 1
ATOM 4482 C C . ARG A 1 613 ? -14.062 -23.276 32.072 1.00 27.22 613 ARG A C 1
ATOM 4484 O O . ARG A 1 613 ? -15.026 -23.608 31.400 1.00 27.22 613 ARG A O 1
ATOM 4491 N N . GLN A 1 614 ? -12.822 -23.165 31.561 1.00 22.47 614 GLN A N 1
ATOM 4492 C CA . GLN A 1 614 ? -11.734 -24.173 31.350 1.00 22.47 614 GLN A CA 1
ATOM 4493 C C . GLN A 1 614 ? -11.741 -24.994 30.023 1.00 22.47 614 GLN A C 1
ATOM 4495 O O . GLN A 1 614 ? -12.347 -26.055 29.966 1.00 22.47 614 GLN A O 1
ATOM 4500 N N . TYR A 1 615 ? -10.933 -24.478 29.067 1.00 23.44 615 TYR A N 1
ATOM 4501 C CA . TYR A 1 615 ? -10.072 -25.050 27.988 1.00 23.44 615 TYR A CA 1
ATOM 4502 C C . TYR A 1 615 ? -10.609 -25.960 26.851 1.00 23.44 615 TYR A C 1
ATOM 4504 O O . TYR A 1 615 ? -11.447 -26.815 27.111 1.00 23.44 615 TYR A O 1
ATOM 4512 N N . PRO A 1 616 ? -9.964 -25.968 25.650 1.00 33.38 616 PRO A N 1
ATOM 4513 C CA . PRO A 1 616 ? -9.190 -24.909 24.967 1.00 33.38 616 PRO A CA 1
ATOM 4514 C C . PRO A 1 616 ? -9.550 -24.727 23.466 1.00 33.38 616 PRO A C 1
ATOM 4516 O O . PRO A 1 616 ? -10.016 -25.646 22.803 1.00 33.38 616 PRO A O 1
ATOM 4519 N N . GLY A 1 617 ? -9.228 -23.552 22.908 1.00 25.58 617 GLY A N 1
ATOM 4520 C CA . GLY A 1 617 ? -9.085 -23.352 21.458 1.00 25.58 617 GLY A CA 1
ATOM 4521 C C . GLY A 1 617 ? -10.303 -22.780 20.733 1.00 25.58 617 GLY A C 1
ATOM 4522 O O . GLY A 1 617 ? -10.917 -23.473 19.938 1.00 25.58 617 GLY A O 1
ATOM 4523 N N . GLN A 1 618 ? -10.630 -21.506 20.963 1.00 26.91 618 GLN A N 1
ATOM 4524 C CA . GLN A 1 618 ? -11.478 -20.718 20.061 1.00 26.91 618 GLN A CA 1
ATOM 4525 C C . GLN A 1 618 ? -11.383 -19.236 20.445 1.00 26.91 618 GLN A C 1
ATOM 4527 O O . GLN A 1 618 ? -11.802 -18.834 21.531 1.00 26.91 618 GLN A O 1
ATOM 4532 N N . LEU A 1 619 ? -10.829 -18.415 19.549 1.00 26.50 619 LEU A N 1
ATOM 4533 C CA . LEU A 1 619 ? -11.003 -16.961 19.567 1.00 26.50 619 LEU A CA 1
ATOM 4534 C C . LEU A 1 619 ? -12.479 -16.669 19.262 1.00 26.50 619 LEU A C 1
ATOM 4536 O O . LEU A 1 619 ? -12.870 -16.480 18.111 1.00 26.50 619 LEU A O 1
ATOM 4540 N N . VAL A 1 620 ? -13.317 -16.682 20.298 1.00 25.89 620 VAL A N 1
ATOM 4541 C CA . VAL A 1 620 ? -14.682 -16.161 20.214 1.00 25.89 620 VAL A CA 1
ATOM 4542 C C . VAL A 1 620 ? -14.579 -14.640 20.265 1.00 25.89 620 VAL A C 1
ATOM 4544 O O . VAL A 1 620 ? -14.197 -14.067 21.285 1.00 25.89 620 VAL A O 1
ATOM 4547 N N . ALA A 1 621 ? -14.880 -13.988 19.143 1.00 27.72 621 ALA A N 1
ATOM 4548 C CA . ALA A 1 621 ? -14.989 -12.538 19.064 1.00 27.72 621 ALA A CA 1
ATOM 4549 C C . ALA A 1 621 ? -16.031 -12.039 20.080 1.00 27.72 621 ALA A C 1
ATOM 4551 O O . ALA A 1 621 ? -17.165 -12.523 20.106 1.00 27.72 621 ALA A O 1
ATOM 4552 N N . ALA A 1 622 ? -15.655 -11.072 20.920 1.00 25.27 622 ALA A N 1
ATOM 4553 C CA . ALA A 1 622 ? -16.613 -10.400 21.790 1.00 25.27 622 ALA A CA 1
ATOM 4554 C C . ALA A 1 622 ? -17.622 -9.598 20.936 1.00 25.27 622 ALA A C 1
ATOM 4556 O O . ALA A 1 622 ? -17.230 -9.015 19.919 1.00 25.27 622 ALA A O 1
ATOM 4557 N N . PRO A 1 623 ? -18.908 -9.518 21.326 1.00 28.02 623 PRO A N 1
ATOM 4558 C CA . PRO A 1 623 ? -19.923 -8.832 20.537 1.00 28.02 623 PRO A CA 1
ATOM 4559 C C . PRO A 1 623 ? -19.666 -7.320 20.561 1.00 28.02 623 PRO A C 1
ATOM 4561 O O . PRO A 1 623 ? -19.792 -6.674 21.602 1.00 28.02 623 PRO A O 1
ATOM 4564 N N . ARG A 1 624 ? -19.316 -6.736 19.409 1.00 40.84 624 ARG A N 1
ATOM 4565 C CA . ARG A 1 624 ? -19.307 -5.279 19.222 1.00 40.84 624 ARG A CA 1
ATOM 4566 C C . ARG A 1 624 ? -20.760 -4.784 19.239 1.00 40.84 624 ARG A C 1
ATOM 4568 O O . ARG A 1 624 ? -21.611 -5.332 18.526 1.00 40.84 624 ARG A O 1
ATOM 4575 N N . GLY A 1 625 ? -21.048 -3.769 20.061 1.00 35.50 625 GLY A N 1
ATOM 4576 C CA . GLY A 1 625 ? -22.322 -3.041 20.023 1.00 35.50 625 GLY A CA 1
ATOM 4577 C C . GLY A 1 625 ? -22.642 -2.685 18.573 1.00 35.50 625 GLY A C 1
ATOM 4578 O O . GLY A 1 625 ? -21.772 -2.183 17.865 1.00 35.50 625 GLY A O 1
ATOM 4579 N N . GLY A 1 626 ? -23.817 -3.095 18.097 1.00 39.88 626 GLY A N 1
ATOM 4580 C CA . GLY A 1 626 ? -24.110 -3.062 16.670 1.00 39.88 626 GLY A CA 1
ATOM 4581 C C . GLY A 1 626 ? -24.118 -1.654 16.122 1.00 39.88 626 GLY A C 1
ATOM 4582 O O . GLY A 1 626 ? -24.782 -0.782 16.676 1.00 39.88 626 GLY A O 1
ATOM 4583 N N . LEU A 1 627 ? -23.385 -1.462 15.025 1.00 53.88 627 LEU A N 1
ATOM 4584 C CA . LEU A 1 627 ? -23.620 -0.331 14.143 1.00 53.88 627 LEU A CA 1
ATOM 4585 C C . LEU A 1 627 ? -25.097 -0.365 13.736 1.00 53.88 627 LEU A C 1
ATOM 4587 O O . LEU A 1 627 ? -25.674 -1.444 13.556 1.00 53.88 627 LEU A O 1
ATOM 4591 N N . SER A 1 628 ? -25.721 0.804 13.618 1.00 70.88 628 SER A N 1
ATOM 4592 C CA . SER A 1 628 ? -27.052 0.868 13.023 1.00 70.88 628 SER A CA 1
ATOM 4593 C C . SER A 1 628 ? -26.983 0.321 11.588 1.00 70.88 628 SER A C 1
ATOM 4595 O O . SER A 1 628 ? -25.929 0.356 10.945 1.00 70.88 628 SER A O 1
ATOM 4597 N N . ALA A 1 629 ? -28.103 -0.195 11.076 1.00 70.88 629 ALA A N 1
ATOM 4598 C CA . ALA A 1 629 ? -28.167 -0.686 9.697 1.00 70.88 629 ALA A CA 1
ATOM 4599 C C . ALA A 1 629 ? -27.758 0.402 8.684 1.00 70.88 629 ALA A C 1
ATOM 4601 O O . ALA A 1 629 ? -27.080 0.109 7.707 1.00 70.88 629 ALA A O 1
ATOM 4602 N N . GLU A 1 630 ? -28.089 1.663 8.977 1.00 75.12 630 GLU A N 1
ATOM 4603 C CA . GLU A 1 630 ? -27.726 2.829 8.169 1.00 75.12 630 GLU A CA 1
ATOM 4604 C C . GLU A 1 630 ? -26.214 3.095 8.173 1.00 75.12 630 GLU A C 1
ATOM 4606 O O . GLU A 1 630 ? -25.606 3.214 7.113 1.00 75.12 630 GLU A O 1
ATOM 4611 N N . THR A 1 631 ? -25.561 3.091 9.340 1.00 75.38 631 THR A N 1
ATOM 4612 C CA . THR A 1 631 ? -24.099 3.250 9.415 1.00 75.38 631 THR A CA 1
ATOM 4613 C C . THR A 1 631 ? -23.372 2.105 8.708 1.00 75.38 631 THR A C 1
ATOM 4615 O O . THR A 1 631 ? -22.352 2.321 8.053 1.00 75.38 631 THR A O 1
ATOM 4618 N N . MET A 1 632 ? -23.903 0.883 8.802 1.00 85.56 632 MET A N 1
ATOM 4619 C CA . MET A 1 632 ? -23.344 -0.269 8.100 1.00 85.56 632 MET A CA 1
ATOM 4620 C C . MET A 1 632 ? -23.478 -0.144 6.577 1.00 85.56 632 MET A C 1
ATOM 4622 O O . MET A 1 632 ? -22.520 -0.421 5.855 1.00 85.56 632 MET A O 1
ATOM 4626 N N . ALA A 1 633 ? -24.638 0.299 6.094 1.00 85.06 633 ALA A N 1
ATOM 4627 C CA . ALA A 1 633 ? -24.886 0.554 4.680 1.00 85.06 633 ALA A CA 1
ATOM 4628 C C . ALA A 1 633 ? -23.928 1.613 4.119 1.00 85.06 633 ALA A C 1
ATOM 4630 O O . ALA A 1 633 ? -23.281 1.375 3.100 1.00 85.06 633 ALA A O 1
ATOM 4631 N N . THR A 1 634 ? -23.756 2.736 4.824 1.00 82.25 634 THR A N 1
ATOM 4632 C CA . THR A 1 634 ? -22.802 3.790 4.447 1.00 82.25 634 THR A CA 1
ATOM 4633 C C . THR A 1 634 ? -21.371 3.262 4.412 1.00 82.25 634 THR A C 1
ATOM 4635 O O . THR A 1 634 ? -20.652 3.490 3.443 1.00 82.25 634 THR A O 1
ATOM 4638 N N . SER A 1 635 ? -20.964 2.489 5.424 1.00 83.31 635 SER A N 1
ATOM 4639 C CA . SER A 1 635 ? -19.627 1.888 5.463 1.00 83.31 635 SER A CA 1
ATOM 4640 C C . SER A 1 635 ? -19.390 0.921 4.296 1.00 83.31 635 SER A C 1
ATOM 4642 O O . SER A 1 635 ? -18.328 0.962 3.678 1.00 83.31 635 SER A O 1
ATOM 4644 N N . CYS A 1 636 ? -20.384 0.093 3.962 1.00 90.69 636 CYS A N 1
ATOM 4645 C CA . CYS A 1 636 ? -20.327 -0.827 2.827 1.00 90.69 636 CYS A CA 1
ATOM 4646 C C . CYS A 1 636 ? -20.243 -0.085 1.489 1.00 90.69 636 CYS A C 1
ATOM 4648 O O . CYS A 1 636 ? -19.405 -0.430 0.655 1.00 90.69 636 CYS A O 1
ATOM 4650 N N . ARG A 1 637 ? -21.057 0.967 1.313 1.00 95.06 637 ARG A N 1
ATOM 4651 C CA . ARG A 1 637 ? -21.036 1.829 0.126 1.00 95.06 637 ARG A CA 1
ATOM 4652 C C . ARG A 1 637 ? -19.649 2.436 -0.078 1.00 95.06 637 ARG A C 1
ATOM 4654 O O . ARG A 1 637 ? -19.078 2.268 -1.151 1.00 95.06 637 ARG A O 1
ATOM 4661 N N . SER A 1 638 ? -19.086 3.080 0.945 1.00 83.12 638 SER A N 1
ATOM 4662 C CA . SER A 1 638 ? -17.761 3.708 0.857 1.00 83.12 638 SER A CA 1
ATOM 4663 C C . SER A 1 638 ? -16.656 2.693 0.560 1.00 83.12 638 SER A C 1
ATOM 4665 O O . SER A 1 638 ? -15.814 2.939 -0.299 1.00 83.12 638 SER A O 1
ATOM 4667 N N . ALA A 1 639 ? -16.682 1.526 1.216 1.00 80.50 639 ALA A N 1
ATOM 4668 C CA . ALA A 1 639 ? -15.702 0.471 0.970 1.00 80.50 639 ALA A CA 1
ATOM 4669 C C . ALA A 1 639 ? -15.763 -0.054 -0.472 1.00 80.50 639 ALA A C 1
ATOM 4671 O O . ALA A 1 639 ? -14.721 -0.282 -1.088 1.00 80.50 639 ALA A O 1
ATOM 4672 N N . LEU A 1 640 ? -16.968 -0.231 -1.030 1.00 96.88 640 LEU A N 1
ATOM 4673 C CA . LEU A 1 640 ? -17.114 -0.703 -2.405 1.00 96.88 640 LEU A CA 1
ATOM 4674 C C . LEU A 1 640 ? -16.707 0.361 -3.429 1.00 96.88 640 LEU A C 1
ATOM 4676 O O . LEU A 1 640 ? -16.068 0.013 -4.416 1.00 96.88 640 LEU A O 1
ATOM 4680 N N . ILE A 1 641 ? -17.033 1.637 -3.193 1.00 94.25 641 ILE A N 1
ATOM 4681 C CA . ILE A 1 641 ? -16.627 2.754 -4.063 1.00 94.25 641 ILE A CA 1
ATOM 4682 C C . ILE A 1 641 ? -15.101 2.850 -4.139 1.00 94.25 641 ILE A C 1
ATOM 4684 O O . ILE A 1 641 ? -14.550 2.897 -5.236 1.00 94.25 641 ILE A O 1
ATOM 4688 N N . GLU A 1 642 ? -14.407 2.805 -2.999 1.00 82.81 642 GLU A N 1
ATOM 4689 C CA . GLU A 1 642 ? -12.940 2.864 -2.987 1.00 82.81 642 GLU A CA 1
ATOM 4690 C C . GLU A 1 642 ? -12.318 1.641 -3.669 1.00 82.81 642 GLU A C 1
ATOM 4692 O O . GLU A 1 642 ? -11.402 1.751 -4.479 1.00 82.81 642 GLU A O 1
ATOM 4697 N N . SER A 1 643 ? -12.882 0.461 -3.420 1.00 89.31 643 SER A N 1
ATOM 4698 C CA . SER A 1 643 ? -12.433 -0.767 -4.079 1.00 89.31 643 SER A CA 1
ATOM 4699 C C . SER A 1 643 ? -12.662 -0.738 -5.590 1.00 89.31 643 SER A C 1
ATOM 4701 O O . SER A 1 643 ? -11.870 -1.283 -6.359 1.00 89.31 643 SER A O 1
ATOM 4703 N N . MET A 1 644 ? -13.732 -0.079 -6.036 1.00 96.94 644 MET A N 1
ATOM 4704 C CA . MET A 1 644 ? -13.995 0.140 -7.451 1.00 96.94 644 MET A CA 1
ATOM 4705 C C . MET A 1 644 ? -12.992 1.119 -8.066 1.00 96.94 644 MET A C 1
ATOM 4707 O O . MET A 1 644 ? -12.548 0.883 -9.188 1.00 96.94 644 MET A O 1
ATOM 4711 N N . ARG A 1 645 ? -12.563 2.153 -7.328 1.00 93.38 645 ARG A N 1
ATOM 4712 C CA . ARG A 1 645 ? -11.480 3.052 -7.755 1.00 93.38 645 ARG A CA 1
ATOM 4713 C C . ARG A 1 645 ? -10.167 2.289 -7.944 1.00 93.38 645 ARG A C 1
ATOM 4715 O O . ARG A 1 645 ? -9.524 2.441 -8.978 1.00 93.38 645 ARG A O 1
ATOM 4722 N N . GLU A 1 646 ? -9.791 1.420 -7.003 1.00 87.31 646 GLU A N 1
ATOM 4723 C CA . GLU A 1 646 ? -8.595 0.569 -7.137 1.00 87.31 646 GLU A CA 1
ATOM 4724 C C . GLU A 1 646 ? -8.685 -0.379 -8.348 1.00 87.31 646 GLU A C 1
ATOM 4726 O O . GLU A 1 646 ? -7.698 -0.604 -9.053 1.00 87.31 646 GLU A O 1
ATOM 4731 N N . ALA A 1 647 ? -9.867 -0.946 -8.610 1.00 89.19 647 ALA A N 1
ATOM 4732 C CA . ALA A 1 647 ? -10.097 -1.783 -9.787 1.00 89.19 647 ALA A CA 1
ATOM 4733 C C . ALA A 1 647 ? -9.998 -0.976 -11.096 1.00 89.19 647 ALA A C 1
ATOM 4735 O O . ALA A 1 647 ? -9.356 -1.428 -12.046 1.00 89.19 647 ALA A O 1
ATOM 4736 N N . ALA A 1 648 ? -10.572 0.230 -11.134 1.00 92.56 648 ALA A N 1
ATOM 4737 C CA . ALA A 1 648 ? -10.502 1.141 -12.275 1.00 92.56 648 ALA A CA 1
ATOM 4738 C C . ALA A 1 648 ? -9.068 1.624 -12.549 1.00 92.56 648 ALA A C 1
ATOM 4740 O O . ALA A 1 648 ? -8.657 1.691 -13.703 1.00 92.56 648 ALA A O 1
ATOM 4741 N N . ALA A 1 649 ? -8.271 1.883 -11.510 1.00 88.06 649 ALA A N 1
ATOM 4742 C CA . ALA A 1 649 ? -6.869 2.266 -11.661 1.00 88.06 649 ALA A CA 1
ATOM 4743 C C . ALA A 1 649 ? -6.021 1.153 -12.306 1.00 88.06 649 ALA A C 1
ATOM 4745 O O . ALA A 1 649 ? -5.156 1.436 -13.133 1.00 88.06 649 ALA A O 1
ATOM 4746 N N . ARG A 1 650 ? -6.289 -0.119 -11.968 1.00 90.50 650 ARG A N 1
ATOM 4747 C CA . ARG A 1 650 ? -5.610 -1.278 -12.579 1.00 90.50 650 ARG A CA 1
ATOM 4748 C C . ARG A 1 650 ? -6.055 -1.509 -14.021 1.00 90.50 650 ARG A C 1
ATOM 4750 O O . ARG A 1 650 ? -5.218 -1.754 -14.887 1.00 90.50 650 ARG A O 1
ATOM 4757 N N . HIS A 1 651 ? -7.358 -1.413 -14.280 1.00 93.06 651 HIS A N 1
ATOM 4758 C CA . HIS A 1 651 ? -7.934 -1.591 -15.611 1.00 93.06 651 HIS A CA 1
ATOM 4759 C C . HIS A 1 651 ? -8.959 -0.488 -15.914 1.00 93.06 651 HIS A C 1
ATOM 4761 O O . HIS A 1 651 ? -10.151 -0.672 -15.673 1.00 93.06 651 HIS A O 1
ATOM 4767 N N . PRO A 1 652 ? -8.532 0.638 -16.517 1.00 93.88 652 PRO A N 1
ATOM 4768 C CA . PRO A 1 652 ? -9.409 1.791 -16.750 1.00 93.88 652 PRO A CA 1
ATOM 4769 C C . PRO A 1 652 ? -10.574 1.532 -17.707 1.00 93.88 652 PRO A C 1
ATOM 4771 O O . PRO A 1 652 ? -11.515 2.315 -17.754 1.00 93.88 652 PRO A O 1
ATOM 4774 N N . ARG A 1 653 ? -10.514 0.455 -18.499 1.00 95.81 653 ARG A N 1
ATOM 4775 C CA . ARG A 1 653 ? -11.509 0.091 -19.515 1.00 95.81 653 ARG A CA 1
ATOM 4776 C C . ARG A 1 653 ? -11.891 -1.369 -19.375 1.00 95.81 653 ARG A C 1
ATOM 4778 O O . ARG A 1 653 ? -11.010 -2.229 -19.398 1.00 95.81 653 ARG A O 1
ATOM 4785 N N . ALA A 1 654 ? -13.189 -1.653 -19.322 1.00 97.00 654 ALA A N 1
ATOM 4786 C CA . ALA A 1 654 ? -13.682 -3.025 -19.277 1.00 97.00 654 ALA A CA 1
ATOM 4787 C C . ALA A 1 654 ? -15.067 -3.187 -19.921 1.00 97.00 654 ALA A C 1
ATOM 4789 O O . ALA A 1 654 ? -15.790 -2.226 -20.186 1.00 97.00 654 ALA A O 1
ATOM 4790 N N . VAL A 1 655 ? -15.446 -4.443 -20.155 1.00 97.94 655 VAL A N 1
ATOM 4791 C CA . VAL A 1 655 ? -16.833 -4.850 -20.426 1.00 97.94 655 VAL A CA 1
ATOM 4792 C C . VAL A 1 655 ? -17.391 -5.522 -19.180 1.00 97.94 655 VAL A C 1
ATOM 4794 O O . VAL A 1 655 ? -16.731 -6.372 -18.595 1.00 97.94 655 VAL A O 1
ATOM 4797 N N . VAL A 1 656 ? -18.609 -5.187 -18.760 1.00 97.69 656 VAL A N 1
ATOM 4798 C CA . VAL A 1 656 ? -19.212 -5.856 -17.597 1.00 97.69 656 VAL A CA 1
ATOM 4799 C C . VAL A 1 656 ? -19.865 -7.175 -18.013 1.00 97.69 656 VAL A C 1
ATOM 4801 O O . VAL A 1 656 ? -20.664 -7.215 -18.953 1.00 97.69 656 VAL A O 1
ATOM 4804 N N . LEU A 1 657 ? -19.547 -8.262 -17.306 1.00 97.06 657 LEU A N 1
ATOM 4805 C CA . LEU A 1 657 ? -20.338 -9.490 -17.356 1.00 97.06 657 LEU A CA 1
ATOM 4806 C C . LEU A 1 657 ? -21.536 -9.304 -16.424 1.00 97.06 657 LEU A C 1
ATOM 4808 O O . LEU A 1 657 ? -21.417 -9.398 -15.204 1.00 97.06 657 LEU A O 1
ATOM 4812 N N . LEU A 1 658 ? -22.688 -8.969 -16.999 1.00 95.50 658 LEU A N 1
ATOM 4813 C CA . LEU A 1 658 ? -23.843 -8.497 -16.249 1.00 95.50 658 LEU A CA 1
ATOM 4814 C C . LEU A 1 658 ? -24.867 -9.616 -16.062 1.00 95.50 658 LEU A C 1
ATOM 4816 O O . LEU A 1 658 ? -25.561 -9.986 -17.003 1.00 95.50 658 LEU A O 1
ATOM 4820 N N . SER A 1 659 ? -25.028 -10.102 -14.833 1.00 88.44 659 SER A N 1
ATOM 4821 C CA . SER A 1 659 ? -26.146 -10.988 -14.467 1.00 88.44 659 SER A CA 1
ATOM 4822 C C . SER A 1 659 ? -27.410 -10.207 -14.086 1.00 88.44 659 SER A C 1
ATOM 4824 O O . SER A 1 659 ? -28.494 -10.763 -13.986 1.00 88.44 659 SER A O 1
ATOM 4826 N N . GLY A 1 660 ? -27.304 -8.904 -13.801 1.00 85.06 660 GLY A N 1
ATOM 4827 C CA . GLY A 1 660 ? -28.391 -8.172 -13.135 1.00 85.06 660 GLY A CA 1
ATOM 4828 C C . GLY A 1 660 ? -28.661 -8.689 -11.714 1.00 85.06 660 GLY A C 1
ATOM 4829 O O . GLY A 1 660 ? -29.726 -8.447 -11.143 1.00 85.06 660 GLY A O 1
ATOM 4830 N N . GLY A 1 661 ? -27.736 -9.472 -11.153 1.00 90.00 661 GLY A N 1
ATOM 4831 C CA . GLY A 1 661 ? -27.716 -9.847 -9.749 1.00 90.00 661 GLY A CA 1
ATOM 4832 C C . GLY A 1 661 ? -27.268 -8.682 -8.869 1.00 90.00 661 GLY A C 1
ATOM 4833 O O . GLY A 1 661 ? -26.691 -7.705 -9.347 1.00 90.00 661 GLY A O 1
ATOM 4834 N N . VAL A 1 662 ? -27.490 -8.827 -7.561 1.00 93.44 662 VAL A N 1
ATOM 4835 C CA . VAL A 1 662 ? -27.113 -7.835 -6.534 1.00 93.44 662 VAL A CA 1
ATOM 4836 C C . VAL A 1 662 ? -25.650 -7.403 -6.668 1.00 93.44 662 VAL A C 1
ATOM 4838 O O . VAL A 1 662 ? -25.344 -6.228 -6.530 1.00 93.44 662 VAL A O 1
ATOM 4841 N N . ASP A 1 663 ? -24.763 -8.348 -6.975 1.00 95.25 663 ASP A N 1
ATOM 4842 C CA . ASP A 1 663 ? -23.310 -8.167 -6.902 1.00 95.25 663 ASP A CA 1
ATOM 4843 C C . ASP A 1 663 ? -22.795 -7.278 -8.039 1.00 95.25 663 ASP A C 1
ATOM 4845 O O . ASP A 1 663 ? -22.196 -6.231 -7.806 1.00 95.25 663 ASP A O 1
ATOM 4849 N N . THR A 1 664 ? -23.105 -7.649 -9.284 1.00 94.56 664 THR A N 1
ATOM 4850 C CA . THR A 1 664 ? -22.722 -6.867 -10.468 1.00 94.56 664 THR A CA 1
ATOM 4851 C C . THR A 1 664 ? -23.440 -5.524 -10.517 1.00 94.56 664 THR A C 1
ATOM 4853 O O . THR A 1 664 ? -22.869 -4.550 -10.992 1.00 94.56 664 THR A O 1
ATOM 4856 N N . ALA A 1 665 ? -24.678 -5.450 -10.018 1.00 95.50 665 ALA A N 1
ATOM 4857 C CA . ALA A 1 665 ? -25.404 -4.190 -9.968 1.00 95.50 665 ALA A CA 1
ATOM 4858 C C . ALA A 1 665 ? -24.798 -3.238 -8.925 1.00 95.50 665 ALA A C 1
ATOM 4860 O O . ALA A 1 665 ? -24.560 -2.081 -9.245 1.00 95.50 665 ALA A O 1
ATOM 4861 N N . ALA A 1 666 ? -24.447 -3.721 -7.727 1.00 97.25 666 ALA A N 1
ATOM 4862 C CA . ALA A 1 666 ? -23.767 -2.904 -6.720 1.00 97.25 666 ALA A CA 1
ATOM 4863 C C . ALA A 1 666 ? -22.385 -2.417 -7.193 1.00 97.25 666 ALA A C 1
ATOM 4865 O O . ALA A 1 666 ? -22.031 -1.267 -6.948 1.00 97.25 666 ALA A O 1
ATOM 4866 N N . ALA A 1 667 ? -21.627 -3.247 -7.920 1.00 97.69 667 ALA A N 1
ATOM 4867 C CA . ALA A 1 667 ? -20.366 -2.822 -8.535 1.00 97.69 667 ALA A CA 1
ATOM 4868 C C . ALA A 1 667 ? -20.567 -1.681 -9.555 1.00 97.69 667 ALA A C 1
ATOM 4870 O O . ALA A 1 667 ? -19.772 -0.743 -9.595 1.00 97.69 667 ALA A O 1
ATOM 4871 N N . LEU A 1 668 ? -21.646 -1.723 -10.345 1.00 97.75 668 LEU A N 1
ATOM 4872 C CA . LEU A 1 668 ? -21.985 -0.652 -11.287 1.00 97.75 668 LEU A CA 1
ATOM 4873 C C . LEU A 1 668 ? -22.442 0.634 -10.583 1.00 97.75 668 LEU A C 1
ATOM 4875 O O . LEU A 1 668 ? -22.018 1.713 -10.991 1.00 97.75 668 LEU A O 1
ATOM 4879 N N . GLU A 1 669 ? -23.243 0.544 -9.517 1.00 97.44 669 GLU A N 1
ATOM 4880 C CA . GLU A 1 669 ? -23.622 1.716 -8.705 1.00 97.44 669 GLU A CA 1
ATOM 4881 C C . GLU A 1 669 ? -22.399 2.347 -8.021 1.00 97.44 669 GLU A C 1
ATOM 4883 O O . GLU A 1 669 ? -22.261 3.572 -7.989 1.00 97.44 669 GLU A O 1
ATOM 4888 N N . ALA A 1 670 ? -21.468 1.526 -7.524 1.00 97.31 670 ALA A N 1
ATOM 4889 C CA . ALA A 1 670 ? -20.205 2.001 -6.968 1.00 97.31 670 ALA A CA 1
ATOM 4890 C C . ALA A 1 670 ? -19.357 2.721 -8.027 1.00 97.31 670 ALA A C 1
ATOM 4892 O O . ALA A 1 670 ? -18.871 3.820 -7.770 1.00 97.31 670 ALA A O 1
ATOM 4893 N N . ASN A 1 671 ? -19.243 2.160 -9.237 1.00 97.81 671 ASN A N 1
ATOM 4894 C CA . ASN A 1 671 ? -18.532 2.806 -10.344 1.00 97.81 671 ASN A CA 1
ATOM 4895 C C . ASN A 1 671 ? -19.192 4.125 -10.767 1.00 97.81 671 ASN A C 1
ATOM 4897 O O . ASN A 1 671 ? -18.505 5.111 -11.008 1.00 97.81 671 ASN A O 1
ATOM 4901 N N . ALA A 1 672 ? -20.526 4.162 -10.818 1.00 96.06 672 ALA A N 1
ATOM 4902 C CA . ALA A 1 672 ? -21.290 5.363 -11.152 1.00 96.06 672 ALA A CA 1
ATOM 4903 C C . ALA A 1 672 ? -21.193 6.464 -10.080 1.00 96.06 672 ALA A C 1
ATOM 4905 O O . ALA A 1 672 ? -21.478 7.624 -10.368 1.00 96.06 672 ALA A O 1
ATOM 4906 N N . SER A 1 673 ? -20.791 6.109 -8.856 1.00 95.62 673 SER A N 1
ATOM 4907 C CA . SER A 1 673 ? -20.575 7.057 -7.758 1.00 95.62 673 SER A CA 1
ATOM 4908 C C . SER A 1 673 ? -19.193 7.729 -7.803 1.00 95.62 673 SER A C 1
ATOM 4910 O O . SER A 1 673 ? -18.958 8.670 -7.045 1.00 95.62 673 SER A O 1
ATOM 4912 N N . LEU A 1 674 ? -18.275 7.262 -8.659 1.00 92.50 674 LEU A N 1
ATOM 4913 C CA . LEU A 1 674 ? -16.939 7.840 -8.824 1.00 92.50 674 LEU A CA 1
ATOM 4914 C C . LEU A 1 674 ? -16.943 9.029 -9.805 1.00 92.50 674 LEU A C 1
ATOM 4916 O O . LEU A 1 674 ? -17.751 9.065 -10.738 1.00 92.50 674 LEU A O 1
ATOM 4920 N N . PRO A 1 675 ? -16.010 9.991 -9.658 1.00 91.06 675 PRO A N 1
ATOM 4921 C CA . PRO A 1 675 ? -15.763 11.004 -10.680 1.00 91.06 675 PRO A CA 1
ATOM 4922 C C . PRO A 1 675 ? -15.417 10.361 -12.038 1.00 91.06 675 PRO A C 1
ATOM 4924 O O . PRO A 1 675 ? -14.694 9.365 -12.058 1.00 91.06 675 PRO A O 1
ATOM 4927 N N . PRO A 1 676 ? -15.821 10.940 -13.188 1.00 89.06 676 PRO A N 1
ATOM 4928 C CA . PRO A 1 676 ? -15.540 10.358 -14.506 1.00 89.06 676 PRO A CA 1
ATOM 4929 C C . PRO A 1 676 ? -14.056 10.106 -14.815 1.00 89.06 676 PRO A C 1
ATOM 4931 O O . PRO A 1 676 ? -13.748 9.250 -15.634 1.00 89.06 676 PRO A O 1
ATOM 4934 N N . SER A 1 677 ? -13.137 10.844 -14.183 1.00 87.19 677 SER A N 1
ATOM 4935 C CA . SER A 1 677 ? -11.684 10.654 -14.315 1.00 87.19 677 SER A CA 1
ATOM 4936 C C . SER A 1 677 ? -11.135 9.454 -13.537 1.00 87.19 677 SER A C 1
ATOM 4938 O O . SER A 1 677 ? -10.013 9.033 -13.795 1.00 87.19 677 SER A O 1
ATOM 4940 N N . GLU A 1 678 ? -11.895 8.940 -12.571 1.00 88.88 678 GLU A N 1
ATOM 4941 C CA . GLU A 1 678 ? -11.515 7.837 -11.675 1.00 88.88 678 GLU A CA 1
ATOM 4942 C C . GLU A 1 678 ? -12.370 6.582 -11.899 1.00 88.88 678 GLU A C 1
ATOM 4944 O O . GLU A 1 678 ? -11.988 5.490 -11.486 1.00 88.88 678 GLU A O 1
ATOM 4949 N N . ALA A 1 679 ? -13.536 6.733 -12.529 1.00 93.06 679 ALA A N 1
ATOM 4950 C CA . ALA A 1 679 ? -14.435 5.637 -12.851 1.00 93.06 679 ALA A CA 1
ATOM 4951 C C . ALA A 1 679 ? -13.874 4.760 -13.980 1.00 93.06 679 ALA A C 1
ATOM 4953 O O . ALA A 1 679 ? -13.257 5.239 -14.932 1.00 93.06 679 ALA A O 1
ATOM 4954 N N . MET A 1 680 ? -14.165 3.462 -13.911 1.00 96.69 680 MET A N 1
ATOM 4955 C CA . MET A 1 680 ? -13.892 2.534 -15.001 1.00 96.69 680 MET A CA 1
ATOM 4956 C C . MET A 1 680 ? -14.787 2.879 -16.196 1.00 96.69 680 MET A C 1
ATOM 4958 O O . MET A 1 680 ? -16.013 2.963 -16.072 1.00 96.69 680 MET A O 1
ATOM 4962 N N . GLU A 1 681 ? -14.179 3.046 -17.367 1.00 96.50 681 GLU A N 1
ATOM 4963 C CA . GLU A 1 681 ? -14.878 3.287 -18.623 1.00 96.50 681 GLU A CA 1
ATOM 4964 C C . GLU A 1 681 ? -15.539 1.979 -19.090 1.00 96.50 681 GLU A C 1
ATOM 4966 O O . GLU A 1 681 ? -14.894 1.070 -19.626 1.00 96.50 681 GLU A O 1
ATOM 4971 N N . LEU A 1 682 ? -16.852 1.890 -18.866 1.00 95.81 682 LEU A N 1
ATOM 4972 C CA . LEU A 1 682 ? -17.695 0.757 -19.235 1.00 95.81 682 LEU A CA 1
ATOM 4973 C C . LEU A 1 682 ? -18.580 1.148 -20.419 1.00 95.81 682 LEU A C 1
ATOM 4975 O O . LEU A 1 682 ? -19.501 1.947 -20.282 1.00 95.81 682 LEU A O 1
ATOM 4979 N N . SER A 1 683 ? -18.313 0.583 -21.597 1.00 86.12 683 SER A N 1
ATOM 4980 C CA . SER A 1 683 ? -19.079 0.903 -22.814 1.00 86.12 683 SER A CA 1
ATOM 4981 C C . SER A 1 683 ? -20.167 -0.121 -23.140 1.00 86.12 683 SER A C 1
ATOM 4983 O O . SER A 1 683 ? -21.133 0.192 -23.837 1.00 86.12 683 SER A O 1
ATOM 4985 N N . SER A 1 684 ? -20.012 -1.364 -22.678 1.00 96.31 684 SER A N 1
ATOM 4986 C CA . SER A 1 684 ? -20.921 -2.466 -22.995 1.00 96.31 684 SER A CA 1
ATOM 4987 C C . SER A 1 684 ? -21.095 -3.411 -21.810 1.00 96.31 684 SER A C 1
ATOM 4989 O O . SER A 1 684 ? -20.181 -3.603 -21.006 1.00 96.31 684 SER A O 1
ATOM 4991 N N . ALA A 1 685 ? -22.267 -4.035 -21.752 1.00 97.31 685 ALA A N 1
ATOM 4992 C CA . ALA A 1 685 ? -22.604 -5.111 -20.830 1.00 97.31 685 ALA A CA 1
ATOM 4993 C C . ALA A 1 685 ? -22.928 -6.377 -21.623 1.00 97.31 685 ALA A C 1
ATOM 4995 O O . ALA A 1 685 ? -23.635 -6.295 -22.625 1.00 97.31 685 ALA A O 1
ATOM 4996 N N . VAL A 1 686 ? -22.450 -7.538 -21.178 1.00 97.88 686 VAL A N 1
ATOM 4997 C CA . VAL A 1 686 ? -22.748 -8.834 -21.804 1.00 97.88 686 VAL A CA 1
ATOM 4998 C C . VAL A 1 686 ? -23.515 -9.713 -20.824 1.00 97.88 686 VAL A C 1
ATOM 5000 O O . VAL A 1 686 ? -23.076 -9.906 -19.692 1.00 97.88 686 VAL A O 1
ATOM 5003 N N . THR A 1 687 ? -24.632 -10.284 -21.274 1.00 96.69 687 THR A N 1
ATOM 5004 C CA . THR A 1 687 ? -25.438 -11.244 -20.502 1.00 96.69 687 THR A CA 1
ATOM 5005 C C . THR A 1 687 ? -25.729 -12.478 -21.342 1.00 96.69 687 THR A C 1
ATOM 5007 O O . THR A 1 687 ? -25.976 -12.360 -22.540 1.00 96.69 687 THR A O 1
ATOM 5010 N N . VAL A 1 688 ? -25.728 -13.659 -20.723 1.00 95.12 688 VAL A N 1
ATOM 5011 C CA . VAL A 1 688 ? -26.002 -14.935 -21.398 1.00 95.12 688 VAL A CA 1
ATOM 5012 C C . VAL A 1 688 ? -27.273 -15.555 -20.836 1.00 95.12 688 VAL A C 1
ATOM 5014 O O . VAL A 1 688 ? -27.370 -15.763 -19.628 1.00 95.12 688 VAL A O 1
ATOM 5017 N N . PHE A 1 689 ? -28.214 -15.890 -21.718 1.00 94.69 689 PHE A N 1
ATOM 5018 C CA . PHE A 1 689 ? -29.411 -16.656 -21.389 1.00 94.69 689 PHE A CA 1
ATOM 5019 C C . PHE A 1 689 ? -29.450 -17.938 -22.211 1.00 94.69 689 PHE A C 1
ATOM 5021 O O . PHE A 1 689 ? -29.346 -17.905 -23.430 1.00 94.69 689 PHE A O 1
ATOM 5028 N N . ALA A 1 690 ? -29.616 -19.063 -21.532 1.00 91.94 690 ALA A N 1
ATOM 5029 C CA . ALA A 1 690 ? -29.730 -20.395 -22.102 1.00 91.94 690 ALA A CA 1
ATOM 5030 C C . ALA A 1 690 ? -31.169 -20.952 -22.043 1.00 91.94 690 ALA A C 1
ATOM 5032 O O . ALA A 1 690 ? -31.445 -22.040 -22.555 1.00 91.94 690 ALA A O 1
ATOM 5033 N N . SER A 1 691 ? -32.079 -20.217 -21.393 1.00 88.38 691 SER A N 1
ATOM 5034 C CA . SER A 1 691 ? -33.489 -20.558 -21.205 1.00 88.38 691 SER A CA 1
ATOM 5035 C C . SER A 1 691 ? -34.341 -19.292 -21.062 1.00 88.38 691 SER A C 1
ATOM 5037 O O . SER A 1 691 ? -33.887 -18.287 -20.516 1.00 88.38 691 SER A O 1
ATOM 5039 N N . GLU A 1 692 ? -35.606 -19.357 -21.479 1.00 84.56 692 GLU A N 1
ATOM 5040 C CA . GLU A 1 692 ? -36.608 -18.310 -21.206 1.00 84.56 692 GLU A CA 1
ATOM 5041 C C . GLU A 1 692 ? -36.968 -18.218 -19.714 1.00 84.56 692 GLU A C 1
ATOM 5043 O O . GLU A 1 692 ? -37.422 -17.181 -19.240 1.00 84.56 692 GLU A O 1
ATOM 5048 N N . ALA A 1 693 ? -36.739 -19.294 -18.953 1.00 84.31 693 ALA A N 1
ATOM 5049 C CA . ALA A 1 693 ? -36.960 -19.329 -17.506 1.00 84.31 693 ALA A CA 1
ATOM 5050 C C . ALA A 1 693 ? -35.816 -18.687 -16.690 1.00 84.31 693 ALA A C 1
ATOM 5052 O O . ALA A 1 693 ? -35.906 -18.637 -15.463 1.00 84.31 693 ALA A O 1
ATOM 5053 N N . ALA A 1 694 ? -34.761 -18.206 -17.358 1.00 89.38 694 ALA A N 1
ATOM 5054 C CA . ALA A 1 694 ? -33.598 -17.567 -16.751 1.00 89.38 694 ALA A CA 1
ATOM 5055 C C . ALA A 1 694 ? -34.005 -16.410 -15.824 1.00 89.38 694 ALA A C 1
ATOM 5057 O O . ALA A 1 694 ? -34.617 -15.429 -16.258 1.00 89.38 694 ALA A O 1
ATOM 5058 N N . THR A 1 695 ? -33.653 -16.501 -14.539 1.00 88.31 695 THR A N 1
ATOM 5059 C CA . THR A 1 695 ? -34.153 -15.547 -13.533 1.00 88.31 695 THR A CA 1
ATOM 5060 C C . THR A 1 695 ? -33.466 -14.183 -13.584 1.00 88.31 695 THR A C 1
ATOM 5062 O O . THR A 1 695 ? -33.977 -13.217 -13.016 1.00 88.31 695 THR A O 1
ATOM 5065 N N . ASP A 1 696 ? -32.349 -14.072 -14.308 1.00 90.94 696 ASP A N 1
ATOM 5066 C CA . ASP A 1 696 ? -31.646 -12.812 -14.571 1.00 90.94 696 ASP A CA 1
ATOM 5067 C C . ASP A 1 696 ? -32.290 -11.987 -15.696 1.00 90.94 696 ASP A C 1
ATOM 5069 O O . ASP A 1 696 ? -32.124 -10.763 -15.739 1.00 90.94 696 ASP A O 1
ATOM 5073 N N . ARG A 1 697 ? -33.082 -12.629 -16.571 1.00 90.94 697 ARG A N 1
ATOM 5074 C CA . ARG A 1 697 ? -33.708 -12.015 -17.754 1.00 90.94 697 ARG A CA 1
ATOM 5075 C C . ARG A 1 697 ? -34.466 -10.712 -17.484 1.00 90.94 697 ARG A C 1
ATOM 5077 O O . ARG A 1 697 ? -34.282 -9.780 -18.265 1.00 90.94 697 ARG A O 1
ATOM 5084 N N . PRO A 1 698 ? -35.272 -10.576 -16.415 1.00 89.12 698 PRO A N 1
ATOM 5085 C CA . PRO A 1 698 ? -35.995 -9.334 -16.177 1.00 89.12 698 PRO A CA 1
ATOM 5086 C C . PRO A 1 698 ? -35.150 -8.241 -15.496 1.00 89.12 698 PRO A C 1
ATOM 5088 O O . PRO A 1 698 ? -35.564 -7.088 -15.512 1.00 89.12 698 PRO A O 1
ATOM 5091 N N . TYR A 1 699 ? -33.991 -8.563 -14.907 1.00 91.31 699 TYR A N 1
ATOM 5092 C CA . TYR A 1 699 ? -33.170 -7.594 -14.164 1.00 91.31 699 TYR A CA 1
ATOM 5093 C C . TYR A 1 699 ? -31.988 -7.060 -14.976 1.00 91.31 699 TYR A C 1
ATOM 5095 O O . TYR A 1 699 ? -31.702 -5.866 -14.911 1.00 91.31 699 TYR A O 1
ATOM 5103 N N . ALA A 1 700 ? -31.300 -7.909 -15.747 1.00 93.06 700 ALA A N 1
ATOM 5104 C CA . ALA A 1 700 ? -30.098 -7.497 -16.473 1.00 93.06 700 ALA A CA 1
ATOM 5105 C C . ALA A 1 700 ? -30.336 -6.316 -17.442 1.00 93.06 700 ALA A C 1
ATOM 5107 O O . ALA A 1 700 ? -29.539 -5.378 -17.401 1.00 93.06 700 ALA A O 1
ATOM 5108 N N . PRO A 1 701 ? -31.431 -6.273 -18.235 1.00 93.06 701 PRO A N 1
ATOM 5109 C CA . PRO A 1 701 ? -31.727 -5.118 -19.086 1.00 93.06 701 PRO A CA 1
ATOM 5110 C C . PRO A 1 701 ? -31.980 -3.831 -18.295 1.00 93.06 701 PRO A C 1
ATOM 5112 O O . PRO A 1 701 ? -31.473 -2.781 -18.674 1.00 93.06 701 PRO A O 1
ATOM 5115 N N . LEU A 1 702 ? -32.698 -3.916 -17.167 1.00 92.81 702 LEU A N 1
ATOM 5116 C CA . LEU A 1 702 ? -32.998 -2.757 -16.317 1.00 92.81 702 LEU A CA 1
ATOM 5117 C C . LEU A 1 702 ? -31.725 -2.147 -15.722 1.00 92.81 702 LEU A C 1
ATOM 5119 O O . LEU A 1 702 ? -31.573 -0.927 -15.682 1.00 92.81 702 LEU A O 1
ATOM 5123 N N . VAL A 1 703 ? -30.799 -2.996 -15.267 1.00 95.12 703 VAL A N 1
ATOM 5124 C CA . VAL A 1 703 ? -29.508 -2.542 -14.737 1.00 95.12 703 VAL A CA 1
ATOM 5125 C C . VAL A 1 703 ? -28.654 -1.936 -15.856 1.00 95.12 703 VAL A C 1
ATOM 5127 O O . VAL A 1 703 ? -28.073 -0.873 -15.663 1.00 95.12 703 VAL A O 1
ATOM 5130 N N . ALA A 1 704 ? -28.605 -2.549 -17.044 1.00 96.25 704 ALA A N 1
ATOM 5131 C CA . ALA A 1 704 ? -27.840 -2.004 -18.166 1.00 96.25 704 ALA A CA 1
ATOM 5132 C C . ALA A 1 704 ? -28.367 -0.635 -18.634 1.00 96.25 704 ALA A C 1
ATOM 5134 O O . ALA A 1 704 ? -27.576 0.286 -18.840 1.00 96.25 704 ALA A O 1
ATOM 5135 N N . GLU A 1 705 ? -29.691 -0.493 -18.759 1.00 94.38 705 GLU A N 1
ATOM 5136 C CA . GLU A 1 705 ? -30.356 0.753 -19.156 1.00 94.38 705 GLU A CA 1
ATOM 5137 C C . GLU A 1 705 ? -30.073 1.881 -18.160 1.00 94.38 705 GLU A C 1
ATOM 5139 O O . GLU A 1 705 ? -29.686 2.979 -18.562 1.00 94.38 705 GLU A O 1
ATOM 5144 N N . ARG A 1 706 ? -30.182 1.596 -16.858 1.00 93.50 706 ARG A N 1
ATOM 5145 C CA . ARG A 1 706 ? -29.908 2.561 -15.786 1.00 93.50 706 ARG A CA 1
ATOM 5146 C C . ARG A 1 706 ? -28.504 3.163 -15.862 1.00 93.50 706 ARG A C 1
ATOM 5148 O O . ARG A 1 706 ? -28.341 4.349 -15.588 1.00 93.50 706 ARG A O 1
ATOM 5155 N N . HIS A 1 707 ? -27.509 2.363 -16.236 1.00 94.94 707 HIS A N 1
ATOM 5156 C CA . HIS A 1 707 ? -26.120 2.808 -16.366 1.00 94.94 707 HIS A CA 1
ATOM 5157 C C . HIS A 1 707 ? -25.749 3.254 -17.790 1.00 94.94 707 HIS A C 1
ATOM 5159 O O . HIS A 1 707 ? -24.579 3.514 -18.059 1.00 94.94 707 HIS A O 1
ATOM 5165 N N . GLY A 1 708 ? -26.714 3.347 -18.714 1.00 94.31 708 GLY A N 1
ATOM 5166 C CA . GLY A 1 708 ? -26.473 3.796 -20.088 1.00 94.31 708 GLY A CA 1
ATOM 5167 C C . GLY A 1 708 ? -25.555 2.874 -20.898 1.00 94.31 708 GLY A C 1
ATOM 5168 O O . GLY A 1 708 ? -24.892 3.330 -21.830 1.00 94.31 708 GLY A O 1
ATOM 5169 N N . LEU A 1 709 ? -25.483 1.587 -20.548 1.00 96.62 709 LEU A N 1
ATOM 5170 C CA . LEU A 1 709 ? -24.573 0.630 -21.174 1.00 96.62 709 LEU A CA 1
ATOM 5171 C C . LEU A 1 709 ? -25.178 0.037 -22.448 1.00 96.62 709 LEU A C 1
ATOM 5173 O O . LEU A 1 709 ? -26.358 -0.319 -22.492 1.00 96.62 709 LEU A O 1
ATOM 5177 N N . ARG A 1 710 ? -24.347 -0.185 -23.475 1.00 96.81 710 ARG A N 1
ATOM 5178 C CA . ARG A 1 710 ? -24.749 -1.009 -24.621 1.00 96.81 710 ARG A CA 1
ATOM 5179 C C . ARG A 1 710 ? -24.916 -2.458 -24.162 1.00 96.81 710 ARG A C 1
ATOM 5181 O O . ARG A 1 710 ? -23.931 -3.171 -23.974 1.00 96.81 710 ARG A O 1
ATOM 5188 N N . HIS A 1 711 ? -26.158 -2.904 -24.009 1.00 97.38 711 HIS A N 1
ATOM 5189 C CA . HIS A 1 711 ? -26.451 -4.261 -23.554 1.00 97.38 711 HIS A CA 1
ATOM 5190 C C . HIS A 1 711 ? -26.440 -5.266 -24.710 1.00 97.38 711 HIS A C 1
ATOM 5192 O O . HIS A 1 711 ? -27.230 -5.170 -25.648 1.00 97.38 711 HIS A O 1
ATOM 5198 N N . VAL A 1 712 ? -25.535 -6.239 -24.641 1.00 97.12 712 VAL A N 1
ATOM 5199 C CA . VAL A 1 712 ? -25.435 -7.372 -25.560 1.00 97.12 712 VAL A CA 1
ATOM 5200 C C . VAL A 1 712 ? -25.961 -8.615 -24.851 1.00 97.12 712 VAL A C 1
ATOM 520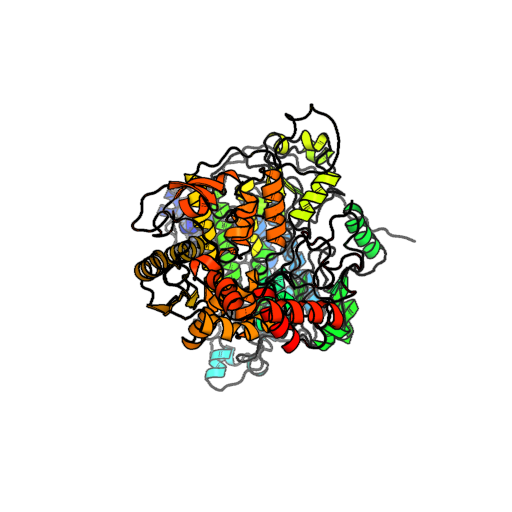2 O O . VAL A 1 712 ? -25.338 -9.137 -23.927 1.00 97.12 712 VAL A O 1
ATOM 5205 N N . VAL A 1 713 ? -27.117 -9.095 -25.297 1.00 96.31 713 VAL A N 1
ATOM 5206 C CA . VAL A 1 713 ? -27.750 -10.305 -24.769 1.00 96.31 713 VAL A CA 1
ATOM 5207 C C . VAL A 1 713 ? -27.481 -11.471 -25.716 1.00 96.31 713 VAL A C 1
ATOM 5209 O O . VAL A 1 713 ? -27.846 -11.420 -26.890 1.00 96.31 713 VAL A O 1
ATOM 5212 N N . LEU A 1 714 ? -26.850 -12.524 -25.200 1.00 94.94 714 LEU A N 1
ATOM 5213 C CA . LEU A 1 714 ? -26.637 -13.787 -25.897 1.00 94.94 714 LEU A CA 1
ATOM 5214 C C . LEU A 1 714 ? -27.748 -14.764 -25.520 1.00 94.94 714 LEU A C 1
ATOM 5216 O O . LEU A 1 714 ? -27.674 -15.422 -24.484 1.00 94.94 714 LEU A O 1
ATOM 5220 N N . ASP A 1 715 ? -28.767 -14.848 -26.368 1.00 93.94 715 ASP A N 1
ATOM 5221 C CA . ASP A 1 715 ? -29.832 -15.844 -26.255 1.00 93.94 715 ASP A CA 1
ATOM 5222 C C . ASP A 1 715 ? -29.395 -17.127 -26.975 1.00 93.94 715 ASP A C 1
ATOM 5224 O O . ASP A 1 715 ? -29.381 -17.204 -28.208 1.00 93.94 715 ASP A O 1
ATOM 5228 N N . VAL A 1 716 ? -28.920 -18.105 -26.207 1.00 93.06 716 VAL A N 1
ATOM 5229 C CA . VAL A 1 716 ? -28.302 -19.331 -26.716 1.00 93.06 716 VAL A CA 1
ATOM 5230 C C . VAL A 1 716 ? -29.149 -20.548 -26.381 1.00 93.06 716 VAL A C 1
ATOM 5232 O O . VAL A 1 716 ? -29.800 -20.637 -25.348 1.00 93.06 716 VAL A O 1
ATOM 5235 N N . ARG A 1 717 ? -29.115 -21.556 -27.248 1.00 91.00 717 ARG A N 1
ATOM 5236 C CA . ARG A 1 717 ? -29.684 -22.865 -26.913 1.00 91.00 717 ARG A CA 1
ATOM 5237 C C . ARG A 1 717 ? -28.742 -23.605 -25.966 1.00 91.00 717 ARG A C 1
ATOM 5239 O O . ARG A 1 717 ? -27.528 -23.487 -26.111 1.00 91.00 717 ARG A O 1
ATOM 5246 N N . LEU A 1 718 ? -29.286 -24.469 -25.104 1.00 89.56 718 LEU A N 1
ATOM 5247 C CA . LEU A 1 718 ? -28.494 -25.382 -24.261 1.00 89.56 718 LEU A CA 1
ATOM 5248 C C . LEU A 1 718 ? -27.434 -26.176 -25.055 1.00 89.56 718 LEU A C 1
ATOM 5250 O O . LEU A 1 718 ? -26.343 -26.425 -24.555 1.00 89.56 718 LEU A O 1
ATOM 5254 N N . ASP A 1 719 ? -27.721 -26.511 -26.316 1.00 87.69 719 ASP A N 1
ATOM 5255 C CA . ASP A 1 719 ? -26.759 -27.086 -27.265 1.00 87.69 719 ASP A CA 1
ATOM 5256 C C . ASP A 1 719 ? -25.473 -26.263 -27.419 1.00 87.69 719 ASP A C 1
ATOM 5258 O O . ASP A 1 719 ? -24.375 -26.796 -27.294 1.00 87.69 719 ASP A O 1
ATOM 5262 N N . ALA A 1 720 ? -25.603 -24.956 -27.643 1.00 83.56 720 ALA A N 1
ATOM 5263 C CA . ALA A 1 720 ? -24.465 -24.056 -27.814 1.00 83.56 720 ALA A CA 1
ATOM 5264 C C . ALA A 1 720 ? -23.687 -23.865 -26.501 1.00 83.56 720 ALA A C 1
ATOM 5266 O O . ALA A 1 720 ? -22.482 -23.617 -26.513 1.00 83.56 720 ALA A O 1
ATOM 5267 N N . VAL A 1 721 ? -24.353 -24.036 -25.354 1.00 89.38 721 VAL A N 1
ATOM 5268 C CA . VAL A 1 721 ? -23.684 -24.068 -24.046 1.00 89.38 721 VAL A CA 1
ATOM 5269 C C . VAL A 1 721 ? -22.793 -25.312 -23.925 1.00 89.38 721 VAL A C 1
ATOM 5271 O O . VAL A 1 721 ? -21.682 -25.217 -23.407 1.00 89.38 721 VAL A O 1
ATOM 5274 N N . LEU A 1 722 ? -23.208 -26.466 -24.465 1.00 91.69 722 LEU A N 1
ATOM 5275 C CA . LEU A 1 722 ? -22.374 -27.677 -24.486 1.00 91.69 722 LEU A CA 1
ATOM 5276 C C . LEU A 1 722 ? -21.122 -27.532 -25.367 1.00 91.69 722 LEU A C 1
ATOM 5278 O O . LEU A 1 722 ? -20.094 -28.134 -25.056 1.00 91.69 722 LEU A O 1
ATOM 5282 N N . GLU A 1 723 ? -21.167 -26.719 -26.426 1.00 92.56 723 GLU A N 1
ATOM 5283 C CA . GLU A 1 723 ? -20.033 -26.516 -27.344 1.00 92.56 723 GLU A CA 1
ATOM 5284 C C . GLU A 1 723 ? -18.812 -25.871 -26.670 1.00 92.56 723 GLU A C 1
ATOM 5286 O O . GLU A 1 723 ? -17.673 -26.083 -27.097 1.00 92.56 723 GLU A O 1
ATOM 5291 N N . VAL A 1 724 ? -19.018 -25.091 -25.603 1.00 94.75 724 VAL A N 1
ATOM 5292 C CA . VAL A 1 724 ? -17.915 -24.447 -24.871 1.00 94.75 724 VAL A CA 1
ATOM 5293 C C . VAL A 1 724 ? -17.339 -25.312 -23.752 1.00 94.75 724 VAL A C 1
ATOM 5295 O O . VAL A 1 724 ? -16.219 -25.049 -23.309 1.00 94.75 724 VAL A O 1
ATOM 5298 N N . ILE A 1 725 ? -18.032 -26.384 -23.351 1.00 95.25 725 ILE A N 1
ATOM 5299 C CA . ILE A 1 725 ? -17.613 -27.278 -22.261 1.00 95.25 725 ILE A CA 1
ATOM 5300 C C . ILE A 1 725 ? -16.195 -27.831 -22.461 1.00 95.25 725 ILE A C 1
ATOM 5302 O O . ILE A 1 725 ? -15.414 -27.748 -21.514 1.00 95.25 725 ILE A O 1
ATOM 5306 N N . PRO A 1 726 ? -15.769 -28.305 -23.652 1.00 95.50 726 PRO A N 1
ATOM 5307 C CA . PRO A 1 726 ? -14.393 -28.770 -23.836 1.00 95.50 726 PRO A CA 1
ATOM 5308 C C . PRO A 1 726 ? -13.331 -27.703 -23.544 1.00 95.50 726 PRO A C 1
ATOM 5310 O O . PRO A 1 726 ? -12.233 -28.030 -23.096 1.00 95.50 726 PRO A O 1
ATOM 5313 N N . ALA A 1 727 ? -13.634 -26.425 -23.797 1.00 94.00 727 ALA A N 1
ATOM 5314 C CA . ALA A 1 727 ? -12.735 -25.330 -23.449 1.00 94.00 727 ALA A CA 1
ATOM 5315 C C . ALA A 1 727 ? -12.726 -25.072 -21.935 1.00 94.00 727 ALA A C 1
ATOM 5317 O O . ALA A 1 727 ? -11.651 -24.880 -21.374 1.00 94.00 727 ALA A O 1
ATOM 5318 N N . CYS A 1 728 ? -13.887 -25.123 -21.276 1.00 95.75 728 CYS A N 1
ATOM 5319 C CA . CYS A 1 728 ? -14.005 -24.985 -19.822 1.00 95.75 728 CYS A CA 1
ATOM 5320 C C . CYS A 1 728 ? -13.272 -26.113 -19.082 1.00 95.75 728 CYS A C 1
ATOM 5322 O O . CYS A 1 728 ? -12.477 -25.834 -18.193 1.00 95.75 728 CYS A O 1
ATOM 5324 N N . VAL A 1 729 ? -13.449 -27.367 -19.507 1.00 95.31 729 VAL A N 1
ATOM 5325 C CA . VAL A 1 729 ? -12.762 -28.542 -18.946 1.00 95.31 729 VAL A CA 1
ATOM 5326 C C . VAL A 1 729 ? -11.243 -28.395 -19.035 1.00 95.31 729 VAL A C 1
ATOM 5328 O O . VAL A 1 729 ? -10.544 -28.618 -18.053 1.00 95.31 729 VAL A O 1
ATOM 5331 N N . ARG A 1 730 ? -10.715 -27.964 -20.190 1.00 92.88 730 ARG A N 1
ATOM 5332 C CA . ARG A 1 730 ? -9.271 -27.711 -20.353 1.00 92.88 730 ARG A CA 1
ATOM 5333 C C . ARG A 1 730 ? -8.763 -26.544 -19.512 1.00 92.88 730 ARG A C 1
ATOM 5335 O O . ARG A 1 730 ? -7.603 -26.540 -19.126 1.00 92.88 730 ARG A O 1
ATOM 5342 N N . ALA A 1 731 ? -9.595 -25.531 -19.300 1.00 90.88 731 ALA A N 1
ATOM 5343 C CA . ALA A 1 731 ? -9.206 -24.334 -18.570 1.00 90.88 731 ALA A CA 1
ATOM 5344 C C . ALA A 1 731 ? -9.225 -24.533 -17.049 1.00 90.88 731 ALA A C 1
ATOM 5346 O O . ALA A 1 731 ? -8.378 -23.964 -16.368 1.00 90.88 731 ALA A O 1
ATOM 5347 N N . LEU A 1 732 ? -10.186 -25.312 -16.548 1.00 91.25 732 LEU A N 1
ATOM 5348 C CA . LEU A 1 732 ? -10.464 -25.502 -15.122 1.00 91.25 732 LEU A CA 1
ATOM 5349 C C . LEU A 1 732 ? -9.998 -26.855 -14.586 1.00 91.25 732 LEU A C 1
ATOM 5351 O O . LEU A 1 732 ? -10.079 -27.084 -13.384 1.00 91.25 732 LEU A O 1
ATOM 5355 N N . GLU A 1 733 ? -9.550 -27.755 -15.466 1.00 93.31 733 GLU A N 1
ATOM 5356 C CA . GLU A 1 733 ? -9.001 -29.063 -15.092 1.00 93.31 733 GLU A CA 1
ATOM 5357 C C . GLU A 1 733 ? -9.987 -29.897 -14.251 1.00 93.31 733 GLU A C 1
ATOM 5359 O O . GLU A 1 733 ? -9.619 -30.619 -13.327 1.00 93.31 733 GLU A O 1
ATOM 5364 N N . THR A 1 734 ? -11.277 -29.805 -14.587 1.00 93.44 734 THR A N 1
ATOM 5365 C CA . THR A 1 734 ? -12.375 -30.418 -13.830 1.00 93.44 734 THR A CA 1
ATOM 5366 C C . THR A 1 734 ? -13.446 -31.007 -14.744 1.00 93.44 734 THR A C 1
ATOM 5368 O O . THR A 1 734 ? -13.618 -30.586 -15.890 1.00 93.44 734 THR A O 1
ATOM 5371 N N . PHE A 1 735 ? -14.180 -31.978 -14.210 1.00 94.88 735 PHE A N 1
ATOM 5372 C CA . PHE A 1 735 ? -15.437 -32.501 -14.738 1.00 94.88 735 PHE A CA 1
ATOM 5373 C C . PHE A 1 735 ? -16.582 -32.406 -13.716 1.00 94.88 735 PHE A C 1
ATOM 5375 O O . PHE A 1 735 ? -17.568 -33.137 -13.811 1.00 94.88 735 PHE A O 1
ATOM 5382 N N . ASP A 1 736 ? -16.469 -31.508 -12.732 1.00 92.44 736 ASP A N 1
ATOM 5383 C CA . ASP A 1 736 ? -17.586 -31.153 -11.858 1.00 92.44 736 ASP A CA 1
ATOM 5384 C C . ASP A 1 736 ? -18.723 -30.505 -12.660 1.00 92.44 736 ASP A C 1
ATOM 5386 O O . ASP A 1 736 ? -18.569 -29.443 -13.267 1.00 92.44 736 ASP A O 1
ATOM 5390 N N . GLY A 1 737 ? -19.898 -31.134 -12.628 1.00 90.31 737 GLY A N 1
ATOM 5391 C CA . GLY A 1 737 ? -21.051 -30.644 -13.362 1.00 90.31 737 GLY A CA 1
ATOM 5392 C C . GLY A 1 737 ? -21.609 -29.319 -12.853 1.00 90.31 737 GLY A C 1
ATOM 5393 O O . GLY A 1 737 ? -22.141 -28.553 -13.650 1.00 90.31 737 GLY A O 1
ATOM 5394 N N . MET A 1 738 ? -21.510 -28.995 -11.558 1.00 86.38 738 MET A N 1
ATOM 5395 C CA . MET A 1 738 ? -21.967 -27.682 -11.075 1.00 86.38 738 MET A CA 1
ATOM 5396 C C . MET A 1 738 ? -21.049 -26.563 -11.570 1.00 86.38 738 MET A C 1
ATOM 5398 O O . MET A 1 738 ? -21.530 -25.598 -12.164 1.00 86.38 738 MET A O 1
ATOM 5402 N N . GLU A 1 739 ? -19.741 -26.736 -11.388 1.00 89.81 739 GLU A N 1
ATOM 5403 C CA . GLU A 1 739 ? -18.722 -25.798 -11.856 1.00 89.81 739 GLU A CA 1
ATOM 5404 C C . GLU A 1 739 ? -18.817 -25.574 -13.372 1.00 89.81 739 GLU A C 1
ATOM 5406 O O . GLU A 1 739 ? -18.862 -24.434 -13.834 1.00 89.81 739 GLU A O 1
ATOM 5411 N N . LEU A 1 740 ? -18.940 -26.646 -14.164 1.00 93.44 740 LEU A N 1
ATOM 5412 C CA . LEU A 1 740 ? -18.977 -26.549 -15.625 1.00 93.44 740 LEU A CA 1
ATOM 5413 C C . LEU A 1 740 ? -20.239 -25.867 -16.172 1.00 93.44 740 LEU A C 1
ATOM 5415 O O . LEU A 1 740 ? -20.146 -25.140 -17.164 1.00 93.44 740 LEU A O 1
ATOM 5419 N N . ARG A 1 741 ? -21.400 -26.034 -15.525 1.00 91.69 741 ARG A N 1
ATOM 5420 C CA . ARG A 1 741 ? -22.637 -25.318 -15.898 1.00 91.69 741 ARG A CA 1
ATOM 5421 C C . ARG A 1 741 ? -22.493 -23.805 -15.747 1.00 91.69 741 ARG A C 1
ATOM 5423 O O . ARG A 1 741 ? -22.980 -23.056 -16.597 1.00 91.69 741 ARG A O 1
ATOM 5430 N N . ASN A 1 742 ? -21.803 -23.364 -14.696 1.00 91.75 742 ASN A N 1
ATOM 5431 C CA . ASN A 1 742 ? -21.516 -21.950 -14.451 1.00 91.75 742 ASN A CA 1
ATOM 5432 C C . ASN A 1 742 ? -20.416 -21.442 -15.390 1.00 91.75 742 ASN A C 1
ATOM 5434 O O . ASN A 1 742 ? -20.579 -20.413 -16.049 1.00 91.75 742 ASN A O 1
ATOM 5438 N N . ALA A 1 743 ? -19.336 -22.213 -15.528 1.00 94.19 743 ALA A N 1
ATOM 5439 C CA . ALA A 1 743 ? -18.207 -21.916 -16.401 1.00 94.19 743 ALA A CA 1
ATOM 5440 C C . ALA A 1 743 ? -18.618 -21.706 -17.860 1.00 94.19 743 ALA A C 1
ATOM 5442 O O . ALA A 1 743 ? -18.071 -20.833 -18.530 1.00 94.19 743 ALA A O 1
ATOM 5443 N N . ALA A 1 744 ? -19.566 -22.497 -18.366 1.00 94.25 744 ALA A N 1
ATOM 5444 C CA . ALA A 1 744 ? -20.004 -22.413 -19.753 1.00 94.25 744 ALA A CA 1
ATOM 5445 C C . ALA A 1 744 ? -20.707 -21.082 -20.062 1.00 94.25 744 ALA A C 1
ATOM 5447 O O . ALA A 1 744 ? -20.393 -20.439 -21.066 1.00 94.25 744 ALA A O 1
ATOM 5448 N N . ALA A 1 745 ? -21.597 -20.625 -19.174 1.00 93.00 745 ALA A N 1
ATOM 5449 C CA . ALA A 1 745 ? -22.247 -19.322 -19.309 1.00 93.00 745 ALA A CA 1
ATOM 5450 C C . ALA A 1 745 ? -21.214 -18.179 -19.270 1.00 93.00 745 ALA A C 1
ATOM 5452 O O . ALA A 1 745 ? -21.223 -17.297 -20.130 1.00 93.00 745 ALA A O 1
ATOM 5453 N N . VAL A 1 746 ? -20.260 -18.244 -18.334 1.00 95.44 746 VAL A N 1
ATOM 5454 C CA . VAL A 1 746 ? -19.176 -17.256 -18.212 1.00 95.44 746 VAL A CA 1
ATOM 5455 C C . VAL A 1 746 ? -18.256 -17.263 -19.442 1.00 95.44 746 VAL A C 1
ATOM 5457 O O . VAL A 1 746 ? -17.929 -16.202 -19.965 1.00 95.44 746 VAL A O 1
ATOM 5460 N N . MET A 1 747 ? -17.882 -18.434 -19.968 1.00 96.19 747 MET A N 1
ATOM 5461 C CA . MET A 1 747 ? -17.049 -18.576 -21.172 1.00 96.19 747 MET A CA 1
ATOM 5462 C C . MET A 1 747 ? -17.696 -17.933 -22.404 1.00 96.19 747 MET A C 1
ATOM 5464 O O . MET A 1 747 ? -17.007 -17.274 -23.184 1.00 96.19 747 MET A O 1
ATOM 5468 N N . LEU A 1 748 ? -19.007 -18.110 -22.592 1.00 95.62 748 LEU A N 1
ATOM 5469 C CA . LEU A 1 748 ? -19.746 -17.461 -23.679 1.00 95.62 748 LEU A CA 1
ATOM 5470 C C . LEU A 1 748 ? -19.717 -15.935 -23.533 1.00 95.62 748 LEU A C 1
ATOM 5472 O O . LEU A 1 748 ? -19.402 -15.238 -24.499 1.00 95.62 748 LEU A O 1
ATOM 5476 N N . GLY A 1 749 ? -19.951 -15.429 -22.318 1.00 96.19 749 GLY A N 1
ATOM 5477 C CA . GLY A 1 749 ? -19.862 -14.001 -22.017 1.00 96.19 749 GLY A CA 1
ATOM 5478 C C . GLY A 1 749 ? -18.465 -13.428 -22.273 1.00 96.19 749 GLY A C 1
ATOM 5479 O O . GLY A 1 749 ? -18.327 -12.401 -22.934 1.00 96.19 749 GLY A O 1
ATOM 5480 N N . LEU A 1 750 ? -17.415 -14.126 -21.833 1.00 97.19 750 LEU A N 1
ATOM 5481 C CA . LEU A 1 750 ? -16.022 -13.725 -22.047 1.00 97.19 750 LEU A CA 1
ATOM 5482 C C . LEU A 1 750 ? -15.627 -13.725 -23.529 1.00 97.19 750 LEU A C 1
ATOM 5484 O O . LEU A 1 750 ? -14.949 -12.805 -23.984 1.00 97.19 750 LEU A O 1
ATOM 5488 N N . ARG A 1 751 ? -16.050 -14.731 -24.306 1.00 96.62 751 ARG A N 1
ATOM 5489 C CA . ARG A 1 751 ? -15.797 -14.772 -25.757 1.00 96.62 751 ARG A CA 1
ATOM 5490 C C . ARG A 1 751 ? -16.434 -13.587 -26.471 1.00 96.62 751 ARG A C 1
ATOM 5492 O O . ARG A 1 751 ? -15.806 -13.011 -27.358 1.00 96.62 751 ARG A O 1
ATOM 5499 N N . GLU A 1 752 ? -17.642 -13.208 -26.071 1.00 97.19 752 GLU A N 1
ATOM 5500 C CA . GLU A 1 752 ? -18.319 -12.045 -26.635 1.00 97.19 752 GLU A CA 1
ATOM 5501 C C . GLU A 1 752 ? -17.675 -10.731 -26.184 1.00 97.19 752 GLU A C 1
ATOM 5503 O O . GLU A 1 752 ? -17.422 -9.867 -27.019 1.00 97.19 752 GLU A O 1
ATOM 5508 N N . ALA A 1 753 ? -17.294 -10.599 -24.910 1.00 96.94 753 ALA A N 1
ATOM 5509 C CA . ALA A 1 753 ? -16.521 -9.453 -24.431 1.00 96.94 753 ALA A CA 1
ATOM 5510 C C . ALA A 1 753 ? -15.205 -9.293 -25.215 1.00 96.94 753 ALA A C 1
ATOM 5512 O O . ALA A 1 753 ? -14.875 -8.196 -25.670 1.00 96.94 753 ALA A O 1
ATOM 5513 N N . LYS A 1 754 ? -14.499 -10.400 -25.481 1.00 96.06 754 LYS A N 1
ATOM 5514 C CA . LYS A 1 754 ? -13.308 -10.412 -26.340 1.00 96.06 754 LYS A CA 1
ATOM 5515 C C . LYS A 1 754 ? -13.618 -9.976 -27.771 1.00 96.06 754 LYS A C 1
ATOM 5517 O O . LYS A 1 754 ? -12.849 -9.223 -28.363 1.00 96.06 754 LYS A O 1
ATOM 5522 N N . ARG A 1 755 ? -14.748 -10.417 -28.336 1.00 96.25 755 ARG A N 1
ATOM 5523 C CA . ARG A 1 755 ? -15.212 -10.010 -29.675 1.00 96.25 755 ARG A CA 1
ATOM 5524 C C . ARG A 1 755 ? -15.512 -8.510 -29.748 1.00 96.25 755 ARG A C 1
ATOM 5526 O O . ARG A 1 755 ? -15.301 -7.902 -30.794 1.00 96.25 755 ARG A O 1
ATOM 5533 N N . LEU A 1 756 ? -15.967 -7.916 -28.645 1.00 95.19 756 LEU A N 1
ATOM 5534 C CA . LEU A 1 756 ? -16.158 -6.471 -28.490 1.00 95.19 756 LEU A CA 1
ATOM 5535 C C . LEU A 1 756 ? -14.837 -5.703 -28.280 1.00 95.19 756 LEU A C 1
ATOM 5537 O O . LEU A 1 756 ? -14.861 -4.479 -28.194 1.00 95.19 756 LEU A O 1
ATOM 5541 N N . GLY A 1 757 ? -13.694 -6.396 -28.237 1.00 93.88 757 GLY A N 1
ATOM 5542 C CA . GLY A 1 757 ? -12.365 -5.798 -28.104 1.00 93.88 757 GLY A CA 1
ATOM 5543 C C . GLY A 1 757 ? -11.923 -5.550 -26.662 1.00 93.88 757 GLY A C 1
ATOM 5544 O O . GLY A 1 757 ? -10.959 -4.819 -26.448 1.00 93.88 757 GLY A O 1
ATOM 5545 N N . ALA A 1 758 ? -12.604 -6.133 -25.671 1.00 93.75 758 ALA A N 1
ATOM 5546 C CA . ALA A 1 758 ? -12.217 -5.978 -24.276 1.00 93.75 758 ALA A CA 1
ATOM 5547 C C . ALA A 1 758 ? -10.910 -6.715 -23.951 1.00 93.75 758 ALA A C 1
ATOM 5549 O O . ALA A 1 758 ? -10.724 -7.878 -24.311 1.00 93.75 758 ALA A O 1
ATOM 5550 N N . THR A 1 759 ? -10.038 -6.041 -23.204 1.00 94.81 759 THR A N 1
ATOM 5551 C CA . THR A 1 759 ? -8.850 -6.622 -22.557 1.00 94.81 759 THR A CA 1
ATOM 5552 C C . THR A 1 759 ? -9.108 -6.982 -21.093 1.00 94.81 759 THR A C 1
ATOM 5554 O O . THR A 1 759 ? -8.378 -7.793 -20.530 1.00 94.81 759 THR A O 1
ATOM 5557 N N . ALA A 1 760 ? -10.166 -6.431 -20.492 1.00 96.88 760 ALA A N 1
ATOM 5558 C CA . ALA A 1 760 ? -10.603 -6.717 -19.132 1.00 96.88 760 ALA A CA 1
ATOM 5559 C C . ALA A 1 760 ? -12.135 -6.811 -19.047 1.00 96.88 760 ALA A C 1
ATOM 5561 O O . ALA A 1 760 ? -12.851 -6.171 -19.826 1.00 96.88 760 ALA A O 1
ATOM 5562 N N . VAL A 1 761 ? -12.640 -7.594 -18.091 1.00 97.81 761 VAL A N 1
ATOM 5563 C CA . VAL A 1 761 ? -14.065 -7.622 -17.733 1.00 97.81 761 VAL A CA 1
ATOM 5564 C C . VAL A 1 761 ? -14.304 -7.270 -16.274 1.00 97.81 761 VAL A C 1
ATOM 5566 O O . VAL A 1 761 ? -13.509 -7.644 -15.423 1.00 97.81 761 VAL A O 1
ATOM 5569 N N . LEU A 1 762 ? -15.425 -6.609 -15.986 1.00 97.88 762 LEU A N 1
ATOM 5570 C CA . LEU A 1 762 ? -15.916 -6.378 -14.625 1.00 97.88 762 LEU A CA 1
ATOM 5571 C C . LEU A 1 762 ? -16.900 -7.492 -14.225 1.00 97.88 762 LEU A C 1
ATOM 5573 O O . LEU A 1 762 ? -17.826 -7.793 -14.983 1.00 97.88 762 LEU A O 1
ATOM 5577 N N . THR A 1 763 ? -16.720 -8.079 -13.041 1.00 95.94 763 THR A N 1
ATOM 5578 C CA . THR A 1 763 ? -17.593 -9.110 -12.448 1.00 95.94 763 THR A CA 1
ATOM 5579 C C . THR A 1 763 ? -17.917 -8.799 -10.976 1.00 95.94 763 THR A C 1
ATOM 5581 O O . THR A 1 763 ? -17.351 -7.888 -10.378 1.00 95.94 763 THR A O 1
ATOM 5584 N N . GLY A 1 764 ? -18.856 -9.551 -10.394 1.00 94.44 764 GLY A N 1
ATOM 5585 C CA . GLY A 1 764 ? -19.257 -9.484 -8.982 1.00 94.44 764 GLY A CA 1
ATOM 5586 C C . GLY A 1 764 ? -18.685 -10.609 -8.104 1.00 94.44 764 GLY A C 1
ATOM 5587 O O . GLY A 1 764 ? -19.220 -10.865 -7.027 1.00 94.44 764 GLY A O 1
ATOM 5588 N N . ASP A 1 765 ? -17.652 -11.313 -8.577 1.00 94.19 765 ASP A N 1
ATOM 5589 C CA . ASP A 1 765 ? -17.007 -12.439 -7.881 1.00 94.19 765 ASP A CA 1
ATOM 5590 C C . ASP A 1 765 ? -16.515 -12.018 -6.482 1.00 94.19 765 ASP A C 1
ATOM 5592 O O . ASP A 1 765 ? -15.906 -10.961 -6.345 1.00 94.19 765 ASP A O 1
ATOM 5596 N N . GLY A 1 766 ? -16.742 -12.827 -5.443 1.00 92.50 766 GLY A N 1
ATOM 5597 C CA . GLY A 1 766 ? -16.290 -12.557 -4.067 1.00 92.50 766 GLY A CA 1
ATOM 5598 C C . GLY A 1 766 ? -17.352 -11.993 -3.125 1.00 92.50 766 GLY A C 1
ATOM 5599 O O . GLY A 1 766 ? -17.247 -12.155 -1.908 1.00 92.50 766 GLY A O 1
ATOM 5600 N N . ALA A 1 767 ? -18.410 -11.368 -3.647 1.00 94.56 767 ALA A N 1
ATOM 5601 C CA . ALA A 1 767 ? -19.458 -10.786 -2.806 1.00 94.56 767 ALA A CA 1
ATOM 5602 C C . ALA A 1 767 ? -20.210 -11.846 -1.975 1.00 94.56 767 ALA A C 1
ATOM 5604 O O . ALA A 1 767 ? -20.549 -11.611 -0.812 1.00 94.56 767 ALA A O 1
ATOM 5605 N N . ASP A 1 768 ? -20.474 -13.021 -2.555 1.00 92.12 768 ASP A N 1
ATOM 5606 C CA . ASP A 1 768 ? -21.228 -14.088 -1.893 1.00 92.12 768 ASP A CA 1
ATOM 5607 C C . ASP A 1 768 ? -20.428 -14.740 -0.757 1.00 92.12 768 ASP A C 1
ATOM 5609 O O . ASP A 1 768 ? -20.978 -14.989 0.321 1.00 92.12 768 ASP A O 1
ATOM 5613 N N . GLU A 1 769 ? -19.133 -14.968 -0.970 1.00 91.56 769 GLU A N 1
ATOM 5614 C CA . GLU A 1 769 ? -18.205 -15.516 0.017 1.00 91.56 769 GLU A CA 1
ATOM 5615 C C . GLU A 1 769 ? -18.049 -14.575 1.213 1.00 91.56 769 GLU A C 1
ATOM 5617 O O . GLU A 1 769 ? -18.111 -15.013 2.364 1.00 91.56 769 GLU A O 1
ATOM 5622 N N . LEU A 1 770 ? -17.890 -13.277 0.944 1.00 93.75 770 LEU A N 1
ATOM 5623 C CA . LEU A 1 770 ? -17.589 -12.267 1.956 1.00 93.75 770 LEU A CA 1
ATOM 5624 C C . LEU A 1 770 ? -18.820 -11.823 2.756 1.00 93.75 770 LEU A C 1
ATOM 5626 O O . LEU A 1 770 ? -18.717 -11.554 3.954 1.00 93.75 770 LEU A O 1
ATOM 5630 N N . LEU A 1 771 ? -19.992 -11.755 2.120 1.00 94.94 771 LEU A N 1
ATOM 5631 C CA . LEU A 1 771 ? -21.202 -11.167 2.710 1.00 94.94 771 LEU A CA 1
ATOM 5632 C C . LEU A 1 771 ? -22.355 -12.172 2.864 1.00 94.94 771 LEU A C 1
ATOM 5634 O O . LEU A 1 771 ? -23.523 -11.795 3.001 1.00 94.94 771 LEU A O 1
ATOM 5638 N N . GLY A 1 772 ? -22.036 -13.468 2.888 1.00 91.25 772 GLY A N 1
ATOM 5639 C CA . GLY A 1 772 ? -22.975 -14.529 3.259 1.00 91.25 772 GLY A CA 1
ATOM 5640 C C . GLY A 1 772 ? -24.065 -14.791 2.220 1.00 91.25 772 GLY A C 1
ATOM 5641 O O . GLY A 1 772 ? -25.210 -15.070 2.578 1.00 91.25 772 GLY A O 1
ATOM 5642 N N . GLY A 1 773 ? -23.730 -14.699 0.935 1.00 88.75 773 GLY A N 1
ATOM 5643 C CA . GLY A 1 773 ? -24.663 -14.904 -0.172 1.00 88.75 773 GLY A CA 1
ATOM 5644 C C . GLY A 1 773 ? -25.185 -16.336 -0.318 1.00 88.75 773 GLY A C 1
ATOM 5645 O O . GLY A 1 773 ? -26.299 -16.528 -0.807 1.00 88.75 773 GLY A O 1
ATOM 5646 N N . TYR A 1 774 ? -24.437 -17.336 0.156 1.00 85.12 774 TYR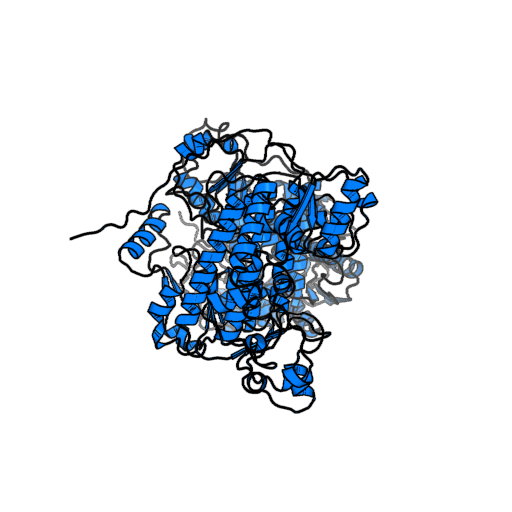 A N 1
ATOM 5647 C CA . TYR A 1 774 ? -24.801 -18.748 0.027 1.00 85.12 774 TYR A CA 1
ATOM 5648 C C . TYR A 1 774 ? -25.783 -19.241 1.096 1.00 85.12 774 TYR A C 1
ATOM 5650 O O . TYR A 1 774 ? -25.551 -19.103 2.296 1.00 85.12 774 TYR A O 1
ATOM 5658 N N . SER A 1 775 ? -26.841 -19.938 0.680 1.00 84.94 775 SER A N 1
ATOM 5659 C CA . SER A 1 775 ? -27.881 -20.423 1.599 1.00 84.94 775 SER A CA 1
ATOM 5660 C C . SER A 1 775 ? -27.384 -21.412 2.655 1.00 84.94 775 SER A C 1
ATOM 5662 O O . SER A 1 775 ? -27.889 -21.426 3.778 1.00 84.94 775 SER A O 1
ATOM 5664 N N . PHE A 1 776 ? -26.333 -22.180 2.353 1.00 81.69 776 PHE A N 1
ATOM 5665 C CA . PHE A 1 776 ? -25.741 -23.123 3.303 1.00 81.69 776 PHE A CA 1
ATOM 5666 C C . PHE A 1 776 ? -25.062 -22.445 4.506 1.00 81.69 776 PHE A C 1
ATOM 5668 O O . PHE A 1 776 ? -24.773 -23.128 5.488 1.00 81.69 776 PHE A O 1
ATOM 5675 N N . VAL A 1 777 ? -24.777 -21.133 4.455 1.00 82.00 777 VAL A N 1
ATOM 5676 C CA . VAL A 1 777 ? -24.242 -20.383 5.609 1.00 82.00 777 VAL A CA 1
ATOM 5677 C C . VAL A 1 777 ? -25.328 -19.650 6.399 1.00 82.00 777 VAL A C 1
ATOM 5679 O O . VAL A 1 777 ? -25.057 -19.090 7.458 1.00 82.00 777 VAL A O 1
ATOM 5682 N N . TRP A 1 778 ? -26.582 -19.646 5.937 1.00 86.69 778 TRP A N 1
ATOM 5683 C CA . TRP A 1 778 ? -27.642 -18.899 6.621 1.00 86.69 778 TRP A CA 1
ATOM 5684 C C . TRP A 1 778 ? -28.063 -19.540 7.945 1.00 86.69 778 TRP A C 1
ATOM 5686 O O . TRP A 1 778 ? -28.487 -18.829 8.854 1.00 86.69 778 TRP A O 1
ATOM 5696 N N . GLY A 1 779 ? -27.890 -20.856 8.091 1.00 82.06 779 GLY A N 1
ATOM 5697 C CA . GLY A 1 779 ? -28.217 -21.599 9.313 1.00 82.06 779 GLY A CA 1
ATOM 5698 C C . GLY A 1 779 ? -27.107 -21.663 10.371 1.00 82.06 779 GLY A C 1
ATOM 5699 O O . GLY A 1 779 ? -27.371 -22.131 11.472 1.00 82.06 779 GLY A O 1
ATOM 5700 N N . THR A 1 780 ? -25.879 -21.217 10.079 1.00 84.31 780 THR A N 1
ATOM 5701 C CA . THR A 1 780 ? -24.729 -21.348 11.002 1.00 84.31 780 THR A CA 1
ATOM 5702 C C . THR A 1 780 ? -24.745 -20.272 12.087 1.00 84.31 780 THR A C 1
ATOM 5704 O O . THR A 1 780 ? -25.212 -19.169 11.834 1.00 84.31 780 THR A O 1
ATOM 5707 N N . ASP A 1 781 ? -24.228 -20.520 13.287 1.00 85.00 781 ASP A N 1
ATOM 5708 C CA . ASP A 1 781 ? -24.074 -19.448 14.283 1.00 85.00 781 ASP A CA 1
ATOM 5709 C C . ASP A 1 781 ? -22.958 -18.452 13.895 1.00 85.00 781 ASP A C 1
ATOM 5711 O O . ASP A 1 781 ? -22.239 -18.656 12.916 1.00 85.00 781 ASP A O 1
ATOM 5715 N N . GLU A 1 782 ? -22.849 -17.331 14.615 1.00 86.94 782 GLU A N 1
ATOM 5716 C CA . GLU A 1 782 ? -21.879 -16.264 14.310 1.00 86.94 782 GLU A CA 1
ATOM 5717 C C . GLU A 1 782 ? -20.420 -16.765 14.274 1.00 86.94 782 GLU A C 1
ATOM 5719 O O . GLU A 1 782 ? -19.723 -16.457 13.302 1.00 86.94 782 GLU A O 1
ATOM 5724 N N . PRO A 1 783 ? -19.936 -17.562 15.252 1.00 79.12 783 PRO A N 1
ATOM 5725 C CA . PRO A 1 783 ? -18.565 -18.063 15.217 1.00 79.12 783 PRO A CA 1
ATOM 5726 C C . PRO A 1 783 ? -18.307 -19.012 14.043 1.00 79.12 783 PRO A C 1
ATOM 5728 O O . PRO A 1 783 ? -17.300 -18.850 13.351 1.00 79.12 783 PRO A O 1
ATOM 5731 N N . ALA A 1 784 ? -19.209 -19.967 13.772 1.00 76.31 784 ALA A N 1
ATOM 5732 C CA . ALA A 1 784 ? -19.036 -20.898 12.658 1.00 76.31 784 ALA A CA 1
ATOM 5733 C C . ALA A 1 784 ? -19.144 -20.188 11.303 1.00 76.31 784 ALA A C 1
ATOM 5735 O O . ALA A 1 784 ? -18.386 -20.498 10.383 1.00 76.31 784 ALA A O 1
ATOM 5736 N N . TRP A 1 785 ? -20.045 -19.208 11.184 1.00 86.31 785 TRP A N 1
ATOM 5737 C CA . TRP A 1 785 ? -20.170 -18.368 9.995 1.00 86.31 785 TRP A CA 1
ATOM 5738 C C . TRP A 1 785 ? -18.891 -17.571 9.739 1.00 86.31 785 TRP A C 1
ATOM 5740 O O . TRP A 1 785 ? -18.335 -17.634 8.644 1.00 86.31 785 TRP A O 1
ATOM 5750 N N . SER A 1 786 ? -18.392 -16.877 10.765 1.00 80.25 786 SER A N 1
ATOM 5751 C CA . SER A 1 786 ? -17.175 -16.067 10.686 1.00 80.25 786 SER A CA 1
ATOM 5752 C C . SER A 1 786 ? -15.949 -16.902 10.327 1.00 80.25 786 SER A C 1
ATOM 5754 O O . SER A 1 786 ? -15.140 -16.473 9.505 1.00 80.25 786 SER A O 1
ATOM 5756 N N . GLN A 1 787 ? -15.812 -18.099 10.908 1.00 78.62 787 GLN A N 1
ATOM 5757 C CA . GLN A 1 787 ? -14.710 -18.995 10.574 1.00 78.62 787 GLN A CA 1
ATOM 5758 C C . GLN A 1 787 ? -14.809 -19.480 9.129 1.00 78.62 787 GLN A C 1
ATOM 5760 O O . GLN A 1 787 ? -13.872 -19.287 8.362 1.00 78.62 787 GLN A O 1
ATOM 5765 N N . LYS A 1 788 ? -15.974 -19.998 8.726 1.00 76.56 788 LYS A N 1
ATOM 5766 C CA . LYS A 1 788 ? -16.198 -20.477 7.359 1.00 76.56 788 LYS A CA 1
ATOM 5767 C C . LYS A 1 788 ? -15.990 -19.373 6.322 1.00 76.56 788 LYS A C 1
ATOM 5769 O O . LYS A 1 788 ? -15.442 -19.630 5.257 1.00 76.56 788 LYS A O 1
ATOM 5774 N N . ARG A 1 789 ? -16.390 -18.140 6.640 1.00 85.31 789 ARG A N 1
ATOM 5775 C CA . ARG A 1 789 ? -16.128 -16.956 5.818 1.00 85.31 789 ARG A CA 1
ATOM 5776 C C . ARG A 1 789 ? -14.631 -16.682 5.667 1.00 85.31 789 ARG A C 1
ATOM 5778 O O . ARG A 1 789 ? -14.194 -16.435 4.551 1.00 85.31 789 ARG A O 1
ATOM 5785 N N . ARG A 1 790 ? -13.846 -16.738 6.749 1.00 81.38 790 ARG A N 1
ATOM 5786 C CA . ARG A 1 790 ? -12.380 -16.570 6.687 1.00 81.38 790 ARG A CA 1
ATOM 5787 C C . ARG A 1 790 ? -11.704 -17.681 5.886 1.00 81.38 790 ARG A C 1
ATOM 5789 O O . ARG A 1 790 ? -10.819 -17.383 5.093 1.00 81.38 790 ARG A O 1
ATOM 5796 N N . ASP A 1 791 ? -12.153 -18.922 6.050 1.00 74.00 791 ASP A N 1
ATOM 5797 C CA . ASP A 1 791 ? -11.627 -20.073 5.306 1.00 74.00 791 ASP A CA 1
ATOM 5798 C C . ASP A 1 791 ? -11.934 -19.963 3.806 1.00 74.00 791 ASP A C 1
ATOM 5800 O O . ASP A 1 791 ? -11.085 -20.265 2.965 1.00 74.00 791 ASP A O 1
ATOM 5804 N N . MET A 1 792 ? -13.142 -19.500 3.456 1.00 78.88 792 MET A N 1
ATOM 5805 C CA . MET A 1 792 ? -13.462 -19.152 2.073 1.00 78.88 792 MET A CA 1
ATOM 5806 C C . MET A 1 792 ? -12.533 -18.034 1.609 1.00 78.88 792 MET A C 1
ATOM 5808 O O . MET A 1 792 ? -11.835 -18.235 0.625 1.00 78.88 792 MET A O 1
ATOM 5812 N N . ALA A 1 793 ? -12.438 -16.923 2.350 1.00 77.38 793 ALA A N 1
ATOM 5813 C CA . ALA A 1 793 ? -11.661 -15.748 1.962 1.00 77.38 793 ALA A CA 1
ATOM 5814 C C . ALA A 1 793 ? -10.169 -16.016 1.710 1.00 77.38 793 ALA A C 1
ATOM 5816 O O . ALA A 1 793 ? -9.598 -15.435 0.792 1.00 77.38 793 ALA A O 1
ATOM 5817 N N . SER A 1 794 ? -9.549 -16.917 2.475 1.00 72.12 794 SER A N 1
ATOM 5818 C CA . SER A 1 794 ? -8.135 -17.280 2.316 1.00 72.12 794 SER A CA 1
ATOM 5819 C C . SER A 1 794 ? -7.851 -18.187 1.115 1.00 72.12 794 SER A C 1
ATOM 5821 O O . SER A 1 794 ? -6.693 -18.356 0.740 1.00 72.12 794 SER A O 1
ATOM 5823 N N . SER A 1 795 ? -8.883 -18.791 0.518 1.00 68.38 795 SER A N 1
ATOM 5824 C CA . SER A 1 795 ? -8.738 -19.806 -0.532 1.00 68.38 795 SER A CA 1
ATOM 5825 C C . SER A 1 795 ? -9.679 -19.610 -1.727 1.00 68.38 795 SER A C 1
ATOM 5827 O O . SER A 1 795 ? -9.846 -20.536 -2.531 1.00 68.38 795 SER A O 1
ATOM 5829 N N . MET A 1 796 ? -10.289 -18.421 -1.855 1.00 77.75 796 MET A N 1
ATOM 5830 C CA . MET A 1 796 ? -11.210 -18.096 -2.946 1.00 77.75 796 MET A CA 1
ATOM 5831 C C . MET A 1 796 ? -10.487 -18.174 -4.287 1.00 77.75 796 MET A C 1
ATOM 5833 O O . MET A 1 796 ? -9.463 -17.531 -4.505 1.00 77.75 796 MET A O 1
ATOM 5837 N N . ALA A 1 797 ? -11.059 -18.940 -5.204 1.00 77.00 797 ALA A N 1
ATOM 5838 C CA . ALA A 1 797 ? -10.652 -18.984 -6.594 1.00 77.00 797 ALA A CA 1
ATOM 5839 C C . ALA A 1 797 ? -11.921 -18.982 -7.438 1.00 77.00 797 ALA A C 1
ATOM 5841 O O . ALA A 1 797 ? -12.857 -19.723 -7.140 1.00 77.00 797 ALA A O 1
ATOM 5842 N N . PHE A 1 798 ? -11.947 -18.151 -8.477 1.00 87.19 798 PHE A N 1
ATOM 5843 C CA . PHE A 1 798 ? -13.140 -17.956 -9.290 1.00 87.19 798 PHE A CA 1
ATOM 5844 C C . PHE A 1 798 ? -12.917 -18.399 -10.724 1.00 87.19 798 PHE A C 1
ATOM 5846 O O . PHE A 1 798 ? -11.919 -18.055 -11.367 1.00 87.19 798 PHE A O 1
ATOM 5853 N N . THR A 1 799 ? -13.916 -19.100 -11.246 1.00 88.81 799 THR A N 1
ATOM 5854 C CA . THR A 1 799 ? -13.987 -19.581 -12.621 1.00 88.81 799 THR A CA 1
ATOM 5855 C C . THR A 1 799 ? -13.745 -18.456 -13.623 1.00 88.81 799 THR A C 1
ATOM 5857 O O . THR A 1 799 ? -12.965 -18.619 -14.558 1.00 88.81 799 THR A O 1
ATOM 5860 N N . THR A 1 800 ? -14.355 -17.284 -13.412 1.00 92.62 800 THR A N 1
ATOM 5861 C CA . THR A 1 800 ? -14.243 -16.124 -14.309 1.00 92.62 800 THR A CA 1
ATOM 5862 C C . THR A 1 800 ? -12.794 -15.720 -14.543 1.00 92.62 800 THR A C 1
ATOM 5864 O O . THR A 1 800 ? -12.392 -15.524 -15.688 1.00 92.62 800 THR A O 1
ATOM 5867 N N . HIS A 1 801 ? -11.992 -15.666 -13.478 1.00 92.56 801 HIS A N 1
ATOM 5868 C CA . HIS A 1 801 ? -10.592 -15.256 -13.537 1.00 92.56 801 HIS A CA 1
ATOM 5869 C C . HIS A 1 801 ? -9.742 -16.289 -14.284 1.00 92.56 801 HIS A C 1
ATOM 5871 O O . HIS A 1 801 ? -8.971 -15.933 -15.177 1.00 92.56 801 HIS A O 1
ATOM 5877 N N . ALA A 1 802 ? -9.938 -17.577 -13.986 1.00 90.69 802 ALA A N 1
ATOM 5878 C CA . ALA A 1 802 ? -9.244 -18.662 -14.675 1.00 90.69 802 ALA A CA 1
ATOM 5879 C C . ALA A 1 802 ? -9.569 -18.687 -16.181 1.00 90.69 802 ALA A C 1
ATOM 5881 O O . ALA A 1 802 ? -8.671 -18.808 -17.017 1.00 90.69 802 ALA A O 1
ATOM 5882 N N . LEU A 1 803 ? -10.845 -18.529 -16.546 1.00 94.62 803 LEU A N 1
ATOM 5883 C CA . LEU A 1 803 ? -11.280 -18.526 -17.943 1.00 94.62 803 LEU A CA 1
ATOM 5884 C C . LEU A 1 803 ? -10.821 -17.269 -18.699 1.00 94.62 803 LEU A C 1
ATOM 5886 O O . LEU A 1 803 ? -10.362 -17.388 -19.837 1.00 94.62 803 LEU A O 1
ATOM 5890 N N . ALA A 1 804 ? -10.908 -16.085 -18.083 1.00 94.88 804 ALA A N 1
ATOM 5891 C CA . ALA A 1 804 ? -10.452 -14.829 -18.679 1.00 94.88 804 ALA A CA 1
ATOM 5892 C C . ALA A 1 804 ? -8.950 -14.882 -18.988 1.00 94.88 804 ALA A C 1
ATOM 5894 O O . ALA A 1 804 ? -8.545 -14.584 -20.115 1.00 94.88 804 ALA A O 1
ATOM 5895 N N . ALA A 1 805 ? -8.142 -15.393 -18.052 1.00 92.81 805 ALA A N 1
ATOM 5896 C CA . ALA A 1 805 ? -6.705 -15.564 -18.244 1.00 92.81 805 ALA A CA 1
ATOM 5897 C C . ALA A 1 805 ? -6.379 -16.473 -19.443 1.00 92.81 805 ALA A C 1
ATOM 5899 O O . ALA A 1 805 ? -5.520 -16.140 -20.260 1.00 92.81 805 ALA A O 1
ATOM 5900 N N . LYS A 1 806 ? -7.112 -17.583 -19.633 1.00 92.06 806 LYS A N 1
ATOM 5901 C CA . LYS A 1 806 ? -6.948 -18.461 -20.815 1.00 92.06 806 LYS A CA 1
ATOM 5902 C C . LYS A 1 806 ? -7.331 -17.778 -22.130 1.00 92.06 806 LYS A C 1
ATOM 5904 O O . LYS A 1 806 ? -6.874 -18.197 -23.193 1.00 92.06 806 LYS A O 1
ATOM 5909 N N . LEU A 1 807 ? -8.151 -16.733 -22.074 1.00 93.00 807 LEU A N 1
ATOM 5910 C CA . LEU A 1 807 ? -8.492 -15.892 -23.216 1.00 93.00 807 LEU A CA 1
ATOM 5911 C C . LEU A 1 807 ? -7.567 -14.672 -23.354 1.00 93.00 807 LEU A C 1
ATOM 5913 O O . LEU A 1 807 ? -7.761 -13.901 -24.293 1.00 93.00 807 LEU A O 1
ATOM 5917 N N . GLY A 1 808 ? -6.550 -14.508 -22.503 1.00 94.12 808 GLY A N 1
ATOM 5918 C CA . GLY A 1 808 ? -5.657 -13.346 -22.522 1.00 94.12 808 GLY A CA 1
ATOM 5919 C C . GLY A 1 808 ? -6.356 -12.051 -22.104 1.00 94.12 808 GLY A C 1
ATOM 5920 O O . GLY A 1 808 ? -6.045 -10.992 -22.640 1.00 94.12 808 GLY A O 1
ATOM 5921 N N . MET A 1 809 ? -7.338 -12.154 -21.208 1.00 95.69 809 MET A N 1
ATOM 5922 C CA . MET A 1 809 ? -8.077 -11.033 -20.634 1.00 95.69 809 MET A CA 1
ATOM 5923 C C . MET A 1 809 ? -7.917 -11.022 -19.113 1.00 95.69 809 MET A C 1
ATOM 5925 O O . MET A 1 809 ? -7.755 -12.076 -18.497 1.00 95.69 809 MET A O 1
ATOM 5929 N N . ALA A 1 810 ? -8.022 -9.846 -18.503 1.00 95.25 810 ALA A N 1
ATOM 5930 C CA . ALA A 1 810 ? -8.168 -9.716 -17.059 1.00 95.25 810 ALA A CA 1
ATOM 5931 C C . ALA A 1 810 ? -9.643 -9.846 -16.643 1.00 95.25 810 ALA A C 1
ATOM 5933 O O . ALA A 1 810 ? -10.550 -9.470 -17.390 1.00 95.25 810 ALA A O 1
ATOM 5934 N N . ALA A 1 811 ? -9.887 -10.359 -15.441 1.00 95.31 811 ALA A N 1
ATOM 5935 C CA . ALA A 1 811 ? -11.173 -10.242 -14.767 1.00 95.31 811 ALA A CA 1
ATOM 5936 C C . ALA A 1 811 ? -10.967 -9.384 -13.521 1.00 95.31 811 ALA A C 1
ATOM 5938 O O . ALA A 1 811 ? -10.052 -9.641 -12.743 1.00 95.31 811 ALA A O 1
ATOM 5939 N N . GLU A 1 812 ? -11.794 -8.359 -13.367 1.00 95.56 812 GLU A N 1
ATOM 5940 C CA . GLU A 1 812 ? -11.771 -7.435 -12.246 1.00 95.56 812 GLU A CA 1
ATOM 5941 C C . GLU A 1 812 ? -13.039 -7.574 -11.421 1.00 95.56 812 GLU A C 1
ATOM 5943 O O . GLU A 1 812 ? -14.150 -7.580 -11.953 1.00 95.56 812 GLU A O 1
ATOM 5948 N N . SER A 1 813 ? -12.866 -7.650 -10.106 1.00 96.12 813 SER A N 1
ATOM 5949 C CA . SER A 1 813 ? -13.961 -7.578 -9.148 1.00 96.12 813 SER A CA 1
ATOM 5950 C C . SER A 1 813 ? -13.572 -6.645 -8.005 1.00 96.12 813 SER A C 1
ATOM 5952 O O . SER A 1 813 ? -12.576 -6.914 -7.326 1.00 96.12 813 SER A O 1
ATOM 5954 N N . PRO A 1 814 ? -14.353 -5.585 -7.729 1.00 96.12 814 PRO A N 1
ATOM 5955 C CA . PRO A 1 814 ? -14.080 -4.700 -6.600 1.00 96.12 814 PRO A CA 1
ATOM 5956 C C . PRO A 1 814 ? -14.230 -5.426 -5.256 1.00 96.12 814 PRO A C 1
ATOM 5958 O O . PRO A 1 814 ? -13.656 -5.007 -4.262 1.00 96.12 814 PRO A O 1
ATOM 5961 N N . PHE A 1 815 ? -14.942 -6.553 -5.205 1.00 96.62 815 PHE A N 1
ATOM 5962 C CA . PHE A 1 815 ? -15.077 -7.346 -3.982 1.00 96.62 815 PHE A CA 1
ATOM 5963 C C . PHE A 1 815 ? -13.803 -8.126 -3.625 1.00 96.62 815 PHE A C 1
ATOM 5965 O O . PHE A 1 815 ? -13.672 -8.580 -2.491 1.00 96.62 815 PHE A O 1
ATOM 5972 N N . LEU A 1 816 ? -12.873 -8.288 -4.575 1.00 93.75 816 LEU A N 1
ATOM 5973 C CA . LEU A 1 816 ? -11.617 -9.022 -4.388 1.00 93.75 816 LEU A CA 1
ATOM 5974 C C . LEU A 1 816 ? -10.423 -8.120 -4.079 1.00 93.75 816 LEU A C 1
ATOM 5976 O O . LEU A 1 816 ? -9.307 -8.617 -3.930 1.00 93.75 816 LEU A O 1
ATOM 5980 N N . THR A 1 817 ? -10.631 -6.808 -3.960 1.00 85.25 817 THR A N 1
ATOM 5981 C CA . THR A 1 817 ? -9.576 -5.926 -3.468 1.00 85.25 817 THR A CA 1
ATOM 5982 C C . THR A 1 817 ? -9.276 -6.249 -2.008 1.00 85.25 817 THR A C 1
ATOM 5984 O O . THR A 1 817 ? -10.159 -6.606 -1.217 1.00 85.25 817 THR A O 1
ATOM 5987 N N . SER A 1 818 ? -8.015 -6.073 -1.618 1.00 78.88 818 SER A N 1
ATOM 5988 C CA . SER A 1 818 ? -7.608 -6.199 -0.218 1.00 78.88 818 SER A CA 1
ATOM 5989 C C . SER A 1 818 ? -8.434 -5.282 0.690 1.00 78.88 818 SER A C 1
ATOM 5991 O O . SER A 1 818 ? -8.750 -5.663 1.818 1.00 78.88 818 SER A O 1
ATOM 5993 N N . LEU A 1 819 ? -8.829 -4.104 0.189 1.00 76.69 819 LEU A N 1
ATOM 5994 C CA . LEU A 1 819 ? -9.678 -3.155 0.901 1.00 76.69 819 LEU A CA 1
ATOM 5995 C C . LEU A 1 819 ? -11.056 -3.751 1.218 1.00 76.69 819 LEU A C 1
ATOM 5997 O O . LEU A 1 819 ? -11.457 -3.758 2.386 1.00 76.69 819 LEU A O 1
ATOM 6001 N N . PHE A 1 820 ? -11.765 -4.288 0.218 1.00 85.81 820 PHE A N 1
ATOM 6002 C CA . PHE A 1 820 ? -13.110 -4.825 0.425 1.00 85.81 820 PHE A CA 1
ATOM 6003 C C . PHE A 1 820 ? -13.102 -6.110 1.253 1.00 85.81 820 PHE A C 1
ATOM 6005 O O . PHE A 1 820 ? -13.940 -6.270 2.142 1.00 85.81 820 PHE A O 1
ATOM 6012 N N . ILE A 1 821 ? -12.137 -7.006 1.009 1.00 81.12 821 ILE A N 1
ATOM 6013 C CA . ILE A 1 821 ? -11.986 -8.253 1.772 1.00 81.12 821 ILE A CA 1
ATOM 6014 C C . ILE A 1 821 ? -11.791 -7.936 3.257 1.00 81.12 821 ILE A C 1
ATOM 6016 O O . ILE A 1 821 ? -12.524 -8.462 4.098 1.00 81.12 821 ILE A O 1
ATOM 6020 N N . ARG A 1 822 ? -10.853 -7.042 3.597 1.00 75.00 822 ARG A N 1
ATOM 6021 C CA . ARG A 1 822 ? -10.608 -6.643 4.993 1.00 75.00 822 ARG A CA 1
ATOM 6022 C C . ARG A 1 822 ? -11.826 -5.968 5.601 1.00 75.00 822 ARG A C 1
ATOM 6024 O O . ARG A 1 822 ? -12.228 -6.324 6.705 1.00 75.00 822 ARG A O 1
ATOM 6031 N N . TRP A 1 823 ? -12.463 -5.047 4.875 1.00 90.69 823 TRP A N 1
ATOM 6032 C CA . TRP A 1 823 ? -13.696 -4.416 5.342 1.00 90.69 823 TRP A CA 1
ATOM 6033 C C . TRP A 1 823 ? -14.770 -5.463 5.671 1.00 90.69 823 TRP A C 1
ATOM 6035 O O . TRP A 1 823 ? -15.309 -5.463 6.779 1.00 90.69 823 TRP A O 1
ATOM 6045 N N . ALA A 1 824 ? -15.037 -6.396 4.758 1.00 84.75 824 ALA A N 1
ATOM 6046 C CA . ALA A 1 824 ? -16.048 -7.421 4.962 1.00 84.75 824 ALA A CA 1
ATOM 6047 C C . ALA A 1 824 ? -15.717 -8.301 6.176 1.00 84.75 824 ALA A C 1
ATOM 6049 O O . ALA A 1 824 ? -16.586 -8.516 7.022 1.00 84.75 824 ALA A O 1
ATOM 6050 N N . LEU A 1 825 ? -14.470 -8.764 6.313 1.00 80.94 825 LEU A N 1
ATOM 6051 C CA . LEU A 1 825 ? -14.051 -9.635 7.416 1.00 80.94 825 LEU A CA 1
ATOM 6052 C C . LEU A 1 825 ? -14.035 -8.927 8.781 1.00 80.94 825 LEU A C 1
ATOM 6054 O O . LEU A 1 825 ? -14.451 -9.529 9.774 1.00 80.94 825 LEU A O 1
ATOM 6058 N N . ASP A 1 826 ? -13.607 -7.663 8.830 1.00 75.25 826 ASP A N 1
ATOM 6059 C CA . ASP A 1 826 ? -13.336 -6.949 10.085 1.00 75.25 826 ASP A CA 1
ATOM 6060 C C . ASP A 1 826 ? -14.506 -6.097 10.581 1.00 75.25 826 ASP A C 1
ATOM 6062 O O . ASP A 1 826 ? -14.591 -5.784 11.779 1.00 75.25 826 ASP A O 1
ATOM 6066 N N . ARG A 1 827 ? -15.376 -5.649 9.667 1.00 76.94 827 ARG A N 1
ATOM 6067 C CA . ARG A 1 827 ? -16.439 -4.675 9.959 1.00 76.94 827 ARG A CA 1
ATOM 6068 C C . ARG A 1 827 ? -17.834 -5.275 9.960 1.00 76.94 827 ARG A C 1
ATOM 6070 O O . ARG A 1 827 ? -18.711 -4.671 10.566 1.00 76.94 827 ARG A O 1
ATOM 6077 N N . THR A 1 828 ? -18.045 -6.451 9.371 1.00 81.56 828 THR A N 1
ATOM 6078 C CA . THR A 1 828 ? -19.372 -7.084 9.323 1.00 81.56 828 THR A CA 1
ATOM 6079 C C . THR A 1 828 ? -19.428 -8.369 10.150 1.00 81.56 828 THR A C 1
ATOM 6081 O O . THR A 1 828 ? -18.463 -9.137 10.203 1.00 81.56 828 THR A O 1
ATOM 6084 N N . SER A 1 829 ? -20.575 -8.615 10.780 1.00 87.25 829 SER A N 1
ATOM 6085 C CA . SER A 1 829 ? -20.942 -9.886 11.405 1.00 87.25 829 SER A CA 1
ATOM 6086 C C . SER A 1 829 ? -22.133 -10.498 10.664 1.00 87.25 829 SER A C 1
ATOM 6088 O O . SER A 1 829 ? -22.747 -9.869 9.793 1.00 87.25 829 SER A O 1
ATOM 6090 N N . LYS A 1 830 ? -22.493 -11.737 10.997 1.00 90.50 830 LYS A N 1
ATOM 6091 C CA . LYS A 1 830 ? -23.563 -12.461 10.310 1.00 90.50 830 LYS A CA 1
ATOM 6092 C C . LYS A 1 830 ? -24.866 -11.673 10.325 1.00 90.50 830 LYS A C 1
ATOM 6094 O O . LYS A 1 830 ? -25.564 -11.683 9.321 1.00 90.50 830 LYS A O 1
ATOM 6099 N N . ARG A 1 831 ? -25.204 -10.970 11.413 1.00 89.44 831 ARG A N 1
ATOM 6100 C CA . ARG A 1 831 ? -26.477 -10.225 11.501 1.00 89.44 831 ARG A CA 1
ATOM 6101 C C . ARG A 1 831 ? -26.581 -9.067 10.501 1.00 89.44 831 ARG A C 1
ATOM 6103 O O . ARG A 1 831 ? -27.692 -8.733 10.100 1.00 89.44 831 ARG A O 1
ATOM 6110 N N . GLU A 1 832 ? -25.461 -8.441 10.126 1.00 90.69 832 GLU A N 1
ATOM 6111 C CA . GLU A 1 832 ? -25.449 -7.368 9.122 1.00 90.69 832 GLU A CA 1
ATOM 6112 C C . GLU A 1 832 ? -25.342 -7.908 7.692 1.00 90.69 832 GLU A C 1
ATOM 6114 O O . GLU A 1 832 ? -25.588 -7.178 6.737 1.00 90.69 832 GLU A O 1
ATOM 6119 N N . CYS A 1 833 ? -24.996 -9.184 7.530 1.00 92.44 833 CYS A N 1
ATOM 6120 C CA . CYS A 1 833 ? -24.866 -9.826 6.229 1.00 92.44 833 CYS A CA 1
ATOM 6121 C C . CYS A 1 833 ? -26.064 -10.711 5.882 1.00 92.44 833 CYS A C 1
ATOM 6123 O O . CYS A 1 833 ? -26.451 -10.775 4.724 1.00 92.44 833 CYS A O 1
ATOM 6125 N N . VAL A 1 834 ? -26.677 -11.390 6.847 1.00 92.62 834 VAL A N 1
ATOM 6126 C CA . VAL A 1 834 ? -27.685 -12.429 6.622 1.00 92.62 834 VAL A CA 1
ATOM 6127 C C . VAL A 1 834 ? -28.879 -12.222 7.542 1.00 92.62 834 VAL A C 1
ATOM 6129 O O . VAL A 1 834 ? -28.739 -12.103 8.759 1.00 92.62 834 VAL A O 1
ATOM 6132 N N . GLY A 1 835 ? -30.078 -12.267 6.972 1.00 90.75 835 GLY A N 1
ATOM 6133 C CA . GLY A 1 835 ? -31.310 -12.216 7.748 1.00 90.75 835 GLY A CA 1
ATOM 6134 C C . GLY A 1 835 ? -32.559 -12.270 6.884 1.00 90.75 835 GLY A C 1
ATOM 6135 O O . GLY A 1 835 ? -32.493 -12.356 5.659 1.00 90.75 835 GLY A O 1
ATOM 6136 N N . GLU A 1 836 ? -33.719 -12.229 7.534 1.00 90.81 836 GLU A N 1
ATOM 6137 C CA . GLU A 1 836 ? -35.000 -12.163 6.836 1.00 90.81 836 GLU A CA 1
ATOM 6138 C C . GLU A 1 836 ? -35.335 -10.734 6.420 1.00 90.81 836 GLU A C 1
ATOM 6140 O O . GLU A 1 836 ? -35.328 -9.805 7.239 1.00 90.81 836 GLU A O 1
ATOM 6145 N N . ARG A 1 837 ? -35.676 -10.575 5.143 1.00 90.75 837 ARG A N 1
ATOM 6146 C CA . ARG A 1 837 ? -36.173 -9.330 4.555 1.00 90.75 837 ARG A CA 1
ATOM 6147 C C . ARG A 1 837 ? -37.250 -9.632 3.525 1.00 90.75 837 ARG A C 1
ATOM 6149 O O . ARG A 1 837 ? -37.445 -10.780 3.127 1.00 90.75 837 ARG A O 1
ATOM 6156 N N . GLU A 1 838 ? -37.966 -8.594 3.120 1.00 90.69 838 GLU A N 1
ATOM 6157 C CA . GLU A 1 838 ? -38.815 -8.668 1.939 1.00 90.69 838 GLU A CA 1
ATOM 6158 C C . GLU A 1 838 ? -37.934 -8.665 0.690 1.00 90.69 838 GLU A C 1
ATOM 6160 O O . GLU A 1 838 ? -37.132 -7.754 0.497 1.00 90.69 838 GLU A O 1
ATOM 6165 N N . VAL A 1 839 ? -38.073 -9.699 -0.138 1.00 88.75 839 VAL A N 1
ATOM 6166 C CA . VAL A 1 839 ? -37.362 -9.830 -1.410 1.00 88.75 839 VAL A CA 1
ATOM 6167 C C . VAL A 1 839 ? -38.346 -9.972 -2.563 1.00 88.75 839 VAL A C 1
ATOM 6169 O O . VAL A 1 839 ? -39.436 -10.528 -2.415 1.00 88.75 839 VAL A O 1
ATOM 6172 N N . GLU A 1 840 ? -37.948 -9.482 -3.726 1.00 85.94 840 GLU A N 1
ATOM 6173 C CA . GLU A 1 840 ? -38.704 -9.559 -4.972 1.00 85.94 840 GLU A CA 1
ATOM 6174 C C . GLU A 1 840 ? -38.328 -10.829 -5.739 1.00 85.94 840 GLU A C 1
ATOM 6176 O O . GLU A 1 840 ? -37.149 -11.127 -5.953 1.00 85.94 840 GLU A O 1
ATOM 6181 N N . LEU A 1 841 ? -39.332 -11.602 -6.159 1.00 74.81 841 LEU A N 1
ATOM 6182 C CA . LEU A 1 841 ? -39.111 -12.803 -6.975 1.00 74.81 841 LEU A CA 1
ATOM 6183 C C . LEU A 1 841 ? -38.872 -12.453 -8.454 1.00 74.81 841 LEU A C 1
ATOM 6185 O O . LEU A 1 841 ? -38.173 -13.168 -9.162 1.00 74.81 841 LEU A O 1
ATOM 6189 N N . SER A 1 842 ? -39.436 -11.336 -8.904 1.00 70.00 842 SER A N 1
ATOM 6190 C CA . SER A 1 842 ? -39.383 -10.764 -10.252 1.00 70.00 842 SER A CA 1
ATOM 6191 C C . SER A 1 842 ? -39.812 -9.290 -10.161 1.00 70.00 842 SER A C 1
ATOM 6193 O O . SER A 1 842 ? -40.669 -9.002 -9.315 1.00 70.00 842 SER A O 1
ATOM 6195 N N . PRO A 1 843 ? -39.331 -8.384 -11.041 1.00 68.62 843 PRO A N 1
ATOM 6196 C CA . PRO A 1 843 ? -39.700 -6.960 -11.028 1.00 68.62 843 PRO A CA 1
ATOM 6197 C C . PRO A 1 843 ? -41.204 -6.687 -11.152 1.00 68.62 843 PRO A C 1
ATOM 6199 O O . PRO A 1 843 ? -41.675 -5.597 -10.851 1.00 68.62 843 PRO A O 1
ATOM 6202 N N . THR A 1 844 ? -41.969 -7.671 -11.633 1.00 66.94 844 THR A N 1
ATOM 6203 C CA . THR A 1 844 ? -43.423 -7.579 -11.848 1.00 66.94 844 THR A CA 1
ATOM 6204 C C . THR A 1 844 ? -44.239 -8.371 -10.822 1.00 66.94 844 THR A C 1
ATOM 6206 O O . THR A 1 844 ? -45.466 -8.401 -10.895 1.00 66.94 844 THR A O 1
ATOM 6209 N N . SER A 1 845 ? -43.578 -9.026 -9.865 1.00 68.50 845 SER A N 1
ATOM 6210 C CA . SER A 1 845 ? -44.212 -9.884 -8.857 1.00 68.50 845 SER A CA 1
ATOM 6211 C C . SER A 1 845 ? -44.201 -9.246 -7.466 1.00 68.50 845 SER A C 1
ATOM 6213 O O . SER A 1 845 ? -43.414 -8.345 -7.190 1.00 68.50 845 SER A O 1
ATOM 6215 N N . GLY A 1 846 ? -45.069 -9.729 -6.572 1.00 71.81 846 GLY A N 1
ATOM 6216 C CA . GLY A 1 846 ? -45.107 -9.270 -5.182 1.00 71.81 846 GLY A CA 1
ATOM 6217 C C . GLY A 1 846 ? -43.843 -9.624 -4.386 1.00 71.81 846 GLY A C 1
ATOM 6218 O O . GLY A 1 846 ? -43.098 -10.544 -4.729 1.00 71.81 846 GLY A O 1
ATOM 6219 N N . ARG A 1 847 ? -43.629 -8.898 -3.285 1.00 86.31 847 ARG A N 1
ATOM 6220 C CA . ARG A 1 847 ? -42.552 -9.167 -2.326 1.00 86.31 847 ARG A CA 1
ATOM 6221 C C . ARG A 1 847 ? -42.916 -10.323 -1.403 1.00 86.31 847 ARG A C 1
ATOM 6223 O O . ARG A 1 847 ? -44.062 -10.454 -0.979 1.00 86.31 847 ARG A O 1
ATOM 6230 N N . VAL A 1 848 ? -41.926 -11.143 -1.066 1.00 86.44 848 VAL A N 1
ATOM 6231 C CA . VAL A 1 848 ? -42.065 -12.238 -0.100 1.00 86.44 848 VAL A CA 1
ATOM 6232 C C . VAL A 1 848 ? -41.027 -12.099 1.000 1.00 86.44 848 VAL A C 1
ATOM 6234 O O . VAL A 1 848 ? -39.886 -11.715 0.750 1.00 86.44 848 VAL A O 1
ATOM 6237 N N . ARG A 1 849 ? -41.406 -12.430 2.235 1.00 89.62 849 ARG A N 1
ATOM 6238 C CA . ARG A 1 849 ? -40.452 -12.503 3.342 1.00 89.62 849 ARG A CA 1
ATOM 6239 C C . ARG A 1 849 ? -39.599 -13.760 3.175 1.00 89.62 849 ARG A C 1
ATOM 6241 O O . ARG A 1 849 ? -40.135 -14.865 3.146 1.00 89.62 849 ARG A O 1
ATOM 6248 N N . HIS A 1 850 ? -38.290 -13.590 3.039 1.00 86.50 850 HIS A N 1
ATOM 6249 C CA . HIS A 1 850 ? -37.355 -14.680 2.775 1.00 86.50 850 HIS A CA 1
ATOM 6250 C C . HIS A 1 850 ? -36.002 -14.396 3.438 1.00 86.50 850 HIS A C 1
ATOM 6252 O O . HIS A 1 850 ? -35.593 -13.240 3.573 1.00 86.50 850 HIS A O 1
ATOM 6258 N N . ALA A 1 851 ? -35.286 -15.449 3.837 1.00 86.94 851 ALA A N 1
ATOM 6259 C CA . ALA A 1 851 ? -33.903 -15.317 4.280 1.00 86.94 851 ALA A CA 1
ATOM 6260 C C . ALA A 1 851 ? -33.012 -14.931 3.091 1.00 86.94 851 ALA A C 1
ATOM 6262 O O . ALA A 1 851 ? -33.089 -15.530 2.020 1.00 86.94 851 ALA A O 1
ATOM 6263 N N . THR A 1 852 ? -32.165 -13.924 3.248 1.00 90.50 852 THR A N 1
ATOM 6264 C CA . THR A 1 852 ? -31.211 -13.535 2.210 1.00 90.50 852 THR A CA 1
ATOM 6265 C C . THR A 1 852 ? -29.888 -13.116 2.827 1.00 90.50 852 THR A C 1
ATOM 6267 O O . THR A 1 852 ? -29.836 -12.587 3.937 1.00 90.50 852 THR A O 1
ATOM 6270 N N . GLY A 1 853 ? -28.816 -13.342 2.073 1.00 92.25 853 GLY A N 1
ATOM 6271 C CA . GLY A 1 853 ? -27.508 -12.759 2.334 1.00 92.25 853 GLY A CA 1
ATOM 6272 C C . GLY A 1 853 ? -27.364 -11.340 1.787 1.00 92.25 853 GLY A C 1
ATOM 6273 O O . GLY A 1 853 ? -28.257 -10.823 1.095 1.00 92.25 853 GLY A O 1
ATOM 6274 N N . LYS A 1 854 ? -26.179 -10.780 2.040 1.00 94.62 854 LYS A N 1
ATOM 6275 C CA . LYS A 1 854 ? -25.683 -9.488 1.566 1.00 94.62 854 LYS A CA 1
ATOM 6276 C C . LYS A 1 854 ? -26.515 -8.289 2.017 1.00 94.62 854 LYS A C 1
ATOM 6278 O O . LYS A 1 854 ? -26.596 -7.311 1.288 1.00 94.62 854 LYS A O 1
ATOM 6283 N N . LEU A 1 855 ? -27.143 -8.359 3.194 1.00 94.38 855 LEU A N 1
ATOM 6284 C CA . LEU A 1 855 ? -28.028 -7.298 3.694 1.00 94.38 855 LEU A CA 1
ATOM 6285 C C . LEU A 1 855 ? -27.362 -5.918 3.653 1.00 94.38 855 LEU A C 1
ATOM 6287 O O . LEU A 1 855 ? -27.888 -5.028 2.996 1.00 94.38 855 LEU A O 1
ATOM 6291 N N . CYS A 1 856 ? -26.167 -5.780 4.229 1.00 93.88 856 CYS A N 1
ATOM 6292 C CA . CYS A 1 856 ? -25.404 -4.533 4.193 1.00 93.88 856 CYS A CA 1
ATOM 6293 C C . CYS A 1 856 ? -25.135 -4.003 2.775 1.00 93.88 856 CYS A C 1
ATOM 6295 O O . CYS A 1 856 ? -25.193 -2.798 2.579 1.00 93.88 856 CYS A O 1
ATOM 6297 N N . LEU A 1 857 ? -24.901 -4.871 1.784 1.00 96.50 857 LEU A N 1
ATOM 6298 C CA . LEU A 1 857 ? -24.687 -4.474 0.386 1.00 96.50 857 LEU A CA 1
ATOM 6299 C C . LEU A 1 857 ? -25.986 -4.009 -0.287 1.00 96.50 857 LEU A C 1
ATOM 6301 O O . LEU A 1 857 ? -25.983 -3.068 -1.075 1.00 96.50 857 LEU A O 1
ATOM 6305 N N . ARG A 1 858 ? -27.106 -4.661 0.033 1.00 94.69 858 ARG A N 1
ATOM 6306 C CA . ARG A 1 858 ? -28.438 -4.291 -0.470 1.00 94.69 858 ARG A CA 1
ATOM 6307 C C . ARG A 1 858 ? -28.900 -2.962 0.121 1.00 94.69 858 ARG A C 1
ATOM 6309 O O . ARG A 1 858 ? -29.418 -2.122 -0.606 1.00 94.69 858 ARG A O 1
ATOM 6316 N N . ASP A 1 859 ? -28.668 -2.775 1.419 1.00 94.06 859 ASP A N 1
ATOM 6317 C CA . ASP A 1 859 ? -28.918 -1.521 2.132 1.00 94.06 859 ASP A CA 1
ATOM 6318 C C . ASP A 1 859 ? -27.946 -0.416 1.689 1.00 94.06 859 ASP A C 1
ATOM 6320 O O . ASP A 1 859 ? -28.296 0.760 1.741 1.00 94.06 859 ASP A O 1
ATOM 6324 N N . ALA A 1 860 ? -26.737 -0.777 1.240 1.00 94.62 860 ALA A N 1
ATOM 6325 C CA . ALA A 1 860 ? -25.765 0.171 0.714 1.00 94.62 860 ALA A CA 1
ATOM 6326 C C . ALA A 1 860 ? -26.210 0.776 -0.609 1.00 94.62 860 ALA A C 1
ATOM 6328 O O . ALA A 1 860 ? -25.967 1.957 -0.783 1.00 94.62 860 ALA A O 1
ATOM 6329 N N . PHE A 1 861 ? -26.871 0.022 -1.495 1.00 95.81 861 PHE A N 1
ATOM 6330 C CA . PHE A 1 861 ? -27.307 0.482 -2.823 1.00 95.81 861 PHE A CA 1
ATOM 6331 C C . PHE A 1 861 ? -28.802 0.207 -3.083 1.00 95.81 861 PHE A C 1
ATOM 6333 O O . PHE A 1 861 ? -29.144 -0.517 -4.025 1.00 95.81 861 PHE A O 1
ATOM 6340 N N . PRO A 1 862 ? -29.723 0.753 -2.262 1.00 93.38 862 PRO A N 1
ATOM 6341 C CA . PRO A 1 862 ? -31.160 0.500 -2.376 1.00 93.38 862 PRO A CA 1
ATOM 6342 C C . PRO A 1 862 ? -31.763 1.036 -3.680 1.00 93.38 862 PRO A C 1
ATOM 6344 O O . PRO A 1 862 ? -32.839 0.600 -4.083 1.00 93.38 862 PRO A O 1
ATOM 6347 N N . GLU A 1 863 ? -31.082 1.976 -4.337 1.00 90.75 863 GLU A N 1
ATOM 6348 C CA . GLU A 1 863 ? -31.446 2.550 -5.629 1.00 90.75 863 GLU A CA 1
ATOM 6349 C C . GLU A 1 863 ? -31.267 1.585 -6.810 1.00 90.75 863 GLU A C 1
ATOM 6351 O O . GLU A 1 863 ? -31.813 1.837 -7.888 1.00 90.75 863 GLU A O 1
ATOM 6356 N N . SER A 1 864 ? -30.525 0.489 -6.621 1.00 93.00 864 SER A N 1
ATOM 6357 C CA . SER A 1 864 ? -30.307 -0.505 -7.666 1.00 93.00 864 SER A CA 1
ATOM 6358 C C . SER A 1 864 ? -31.603 -1.272 -7.980 1.00 93.00 864 SER A C 1
ATOM 6360 O O . SER A 1 864 ? -32.240 -1.787 -7.055 1.00 93.00 864 SER A O 1
ATOM 6362 N N . PRO A 1 865 ? -31.976 -1.469 -9.265 1.00 88.94 865 PRO A N 1
ATOM 6363 C CA . PRO A 1 865 ? -33.191 -2.199 -9.653 1.00 88.94 865 PRO A CA 1
ATOM 6364 C C . PRO A 1 865 ? -33.262 -3.632 -9.111 1.00 88.94 865 PRO A C 1
ATOM 6366 O O . PRO A 1 865 ? -34.338 -4.203 -8.969 1.00 88.94 865 PRO A O 1
ATOM 6369 N N . SER A 1 866 ? -32.108 -4.227 -8.816 1.00 91.75 866 SER A N 1
ATOM 6370 C CA . SER A 1 866 ? -31.979 -5.581 -8.281 1.00 91.75 866 SER A CA 1
ATOM 6371 C C . SER A 1 866 ? -31.583 -5.620 -6.801 1.00 91.75 866 SER A C 1
ATOM 6373 O O . SER A 1 866 ? -31.299 -6.704 -6.292 1.00 91.75 866 SER A O 1
ATOM 6375 N N . ALA A 1 867 ? -31.568 -4.488 -6.082 1.00 92.19 867 ALA A N 1
ATOM 6376 C CA . ALA A 1 867 ? -31.114 -4.420 -4.687 1.00 92.19 867 ALA A CA 1
ATOM 6377 C C . ALA A 1 867 ? -31.824 -5.440 -3.787 1.00 92.19 867 ALA A C 1
ATOM 6379 O O . ALA A 1 867 ? -31.190 -6.102 -2.970 1.00 92.19 867 ALA A O 1
ATOM 6380 N N . TRP A 1 868 ? -33.128 -5.648 -3.986 1.00 91.94 868 TRP A N 1
ATOM 6381 C CA . TRP A 1 868 ? -33.947 -6.552 -3.173 1.00 91.94 868 TRP A CA 1
ATOM 6382 C C . TRP A 1 868 ? -34.445 -7.793 -3.918 1.00 91.94 868 TRP A C 1
ATOM 6384 O O . TRP A 1 868 ? -35.343 -8.473 -3.431 1.00 91.94 868 TRP A O 1
ATOM 6394 N N . ARG A 1 869 ? -33.837 -8.174 -5.052 1.00 89.94 869 ARG A N 1
ATOM 6395 C CA . ARG A 1 869 ? -34.202 -9.430 -5.736 1.00 89.94 869 ARG A CA 1
ATOM 6396 C C . ARG A 1 869 ? -33.779 -10.676 -4.952 1.00 89.94 869 ARG A C 1
ATOM 6398 O O . ARG A 1 869 ? -32.763 -10.658 -4.236 1.00 89.94 869 ARG A O 1
ATOM 6405 N N . ARG A 1 870 ? -34.489 -11.793 -5.149 1.00 86.06 870 ARG A N 1
ATOM 6406 C CA . ARG A 1 870 ? -34.053 -13.122 -4.685 1.00 86.06 870 ARG A CA 1
ATOM 6407 C C . ARG A 1 870 ? -32.686 -13.465 -5.291 1.00 86.06 870 ARG A C 1
ATOM 6409 O O . ARG A 1 870 ? -32.452 -13.246 -6.480 1.00 86.06 870 ARG A O 1
ATOM 6416 N N . LYS A 1 871 ? -31.772 -13.979 -4.461 1.00 84.00 871 LYS A N 1
ATOM 6417 C CA . LYS A 1 871 ? -30.458 -14.448 -4.912 1.00 84.00 871 LYS A CA 1
ATOM 6418 C C . LYS A 1 871 ? -30.599 -15.852 -5.489 1.00 84.00 871 LYS A C 1
ATOM 6420 O O . LYS A 1 871 ? -30.939 -16.776 -4.756 1.00 84.00 871 LYS A O 1
ATOM 6425 N N . ASP A 1 872 ? -30.279 -15.976 -6.769 1.00 83.25 872 ASP A N 1
ATOM 6426 C CA . ASP A 1 872 ? -30.214 -17.241 -7.488 1.00 83.25 872 ASP A CA 1
ATOM 6427 C C . ASP A 1 872 ? -28.752 -17.506 -7.931 1.00 83.25 872 ASP A C 1
ATOM 6429 O O . ASP A 1 872 ? -28.004 -16.551 -8.172 1.00 83.25 872 ASP A O 1
ATOM 6433 N N . PRO A 1 873 ? -28.300 -18.773 -7.974 1.00 82.81 873 PRO A N 1
ATOM 6434 C CA . PRO A 1 873 ? -26.990 -19.153 -8.499 1.00 82.81 873 PRO A CA 1
ATOM 6435 C C . PRO A 1 873 ? -26.915 -18.959 -10.022 1.00 82.81 873 PRO A C 1
ATOM 6437 O O . PRO A 1 873 ? -27.945 -18.963 -10.699 1.00 82.81 873 PRO A O 1
ATOM 6440 N N . ILE A 1 874 ? -25.695 -18.848 -10.565 1.00 86.50 874 ILE A N 1
ATOM 6441 C CA . ILE A 1 874 ? -25.438 -18.548 -11.988 1.00 86.50 874 ILE A CA 1
ATOM 6442 C C . ILE A 1 874 ? -26.176 -19.511 -12.919 1.00 86.50 874 ILE A C 1
ATOM 6444 O O . ILE A 1 874 ? -26.723 -19.062 -13.927 1.00 86.50 874 ILE A O 1
ATOM 6448 N N . GLN A 1 875 ? -26.248 -20.807 -12.588 1.00 86.75 875 GLN A N 1
ATOM 6449 C CA . GLN A 1 875 ? -26.962 -21.748 -13.442 1.00 86.75 875 GLN A CA 1
ATOM 6450 C C . GLN A 1 875 ? -28.439 -21.370 -13.608 1.00 86.75 875 GLN A C 1
ATOM 6452 O O . GLN A 1 875 ? -28.879 -21.304 -14.743 1.00 86.75 875 GLN A O 1
ATOM 6457 N N . LEU A 1 876 ? -29.142 -20.992 -12.528 1.00 88.00 876 LEU A N 1
ATOM 6458 C CA . LEU A 1 876 ? -30.545 -20.545 -12.568 1.00 88.00 876 LEU A CA 1
ATOM 6459 C C . LEU A 1 876 ? -30.703 -19.153 -13.194 1.00 88.00 876 LEU A C 1
ATOM 6461 O O . LEU A 1 876 ? -31.664 -18.892 -13.918 1.00 88.00 876 LEU A O 1
ATOM 6465 N N . GLY A 1 877 ? -29.753 -18.257 -12.916 1.00 87.12 877 GLY A N 1
ATOM 6466 C CA . GLY A 1 877 ? -29.736 -16.911 -13.482 1.00 87.12 877 GLY A CA 1
ATOM 6467 C C . GLY A 1 877 ? -29.612 -16.941 -15.003 1.00 87.12 877 GLY A C 1
ATOM 6468 O O . GLY A 1 877 ? -30.405 -16.312 -15.697 1.00 87.12 877 GLY A O 1
ATOM 6469 N N . SER A 1 878 ? -28.685 -17.751 -15.520 1.00 90.81 878 SER A N 1
ATOM 6470 C CA . SER A 1 878 ? -28.451 -17.926 -16.955 1.00 90.81 878 SER A CA 1
ATOM 6471 C C . SER A 1 878 ? -29.397 -18.925 -17.622 1.00 90.81 878 SER A C 1
ATOM 6473 O O . SER A 1 878 ? -29.564 -18.858 -18.832 1.00 90.81 878 SER A O 1
ATOM 6475 N N . GLY A 1 879 ? -30.033 -19.844 -16.894 1.00 91.00 879 GLY A N 1
ATOM 6476 C CA . GLY A 1 879 ? -30.841 -20.917 -17.481 1.00 91.00 879 GLY A CA 1
ATOM 6477 C C . GLY A 1 879 ? -30.047 -22.179 -17.854 1.00 91.00 879 GLY A C 1
ATOM 6478 O O . GLY A 1 879 ? -30.564 -23.043 -18.568 1.00 91.00 879 GLY A O 1
ATOM 6479 N N . SER A 1 880 ? -28.778 -22.294 -17.441 1.00 90.94 880 SER A N 1
ATOM 6480 C CA . SER A 1 880 ? -27.936 -23.466 -17.725 1.00 90.94 880 SER A CA 1
ATOM 6481 C C . SER A 1 880 ? -28.266 -24.678 -16.843 1.00 90.94 880 SER A C 1
ATOM 6483 O O . SER A 1 880 ? -27.758 -25.777 -17.089 1.00 90.94 880 SER A O 1
ATOM 6485 N N . GLU A 1 881 ? -29.182 -24.548 -15.873 1.00 90.75 881 GLU A N 1
ATOM 6486 C CA . GLU A 1 881 ? -29.683 -25.669 -15.069 1.00 90.75 881 GLU A CA 1
ATOM 6487 C C . GLU A 1 881 ? -30.407 -26.743 -15.889 1.00 90.75 881 GLU A C 1
ATOM 6489 O O . GLU A 1 881 ? -30.621 -27.839 -15.379 1.00 90.75 881 GLU A O 1
ATOM 6494 N N . GLY A 1 882 ? -30.779 -26.450 -17.140 1.00 90.38 882 GLY A N 1
ATOM 6495 C CA . GLY A 1 882 ? -31.399 -27.407 -18.057 1.00 90.38 882 GLY A CA 1
ATOM 6496 C C . GLY A 1 882 ? -30.432 -28.436 -18.660 1.00 90.38 882 GLY A C 1
ATOM 6497 O O . GLY A 1 882 ? -30.887 -29.432 -19.226 1.00 90.38 882 GLY A O 1
ATOM 6498 N N . LEU A 1 883 ? -29.112 -28.243 -18.535 1.00 91.19 883 LEU A N 1
ATOM 6499 C CA . LEU A 1 883 ? -28.098 -29.147 -19.101 1.00 91.19 883 LEU A CA 1
ATOM 6500 C C . LEU A 1 883 ? -28.202 -30.613 -18.628 1.00 91.19 883 LEU A C 1
ATOM 6502 O O . LEU A 1 883 ? -28.163 -31.492 -19.492 1.00 91.19 883 LEU A O 1
ATOM 6506 N N . PRO A 1 884 ? -28.412 -30.920 -17.331 1.00 91.69 884 PRO A N 1
ATOM 6507 C CA . PRO A 1 884 ? -28.606 -32.292 -16.868 1.00 91.69 884 PRO A CA 1
ATOM 6508 C C . PRO A 1 884 ? -29.788 -32.982 -17.554 1.00 91.69 884 PRO A C 1
ATOM 6510 O O . PRO A 1 884 ? -29.660 -34.114 -18.011 1.00 91.69 884 PRO A O 1
ATOM 6513 N N . ALA A 1 885 ? -30.928 -32.293 -17.691 1.00 91.38 885 ALA A N 1
ATOM 6514 C CA . ALA A 1 885 ? -32.111 -32.845 -18.351 1.00 91.38 885 ALA A CA 1
ATOM 6515 C C . ALA A 1 885 ? -31.868 -33.081 -19.851 1.00 91.38 885 ALA A C 1
ATOM 6517 O O . ALA A 1 885 ? -32.283 -34.106 -20.396 1.00 91.38 885 ALA A O 1
ATOM 6518 N N . LEU A 1 886 ? -31.150 -32.165 -20.514 1.00 91.69 886 LEU A N 1
ATOM 6519 C CA . LEU A 1 886 ? -30.759 -32.323 -21.912 1.00 91.69 886 LEU A CA 1
ATOM 6520 C C . LEU A 1 886 ? -29.850 -33.542 -22.106 1.00 91.69 886 LEU A C 1
ATOM 6522 O O . LEU A 1 886 ? -30.109 -34.353 -22.992 1.00 91.69 886 LEU A O 1
ATOM 6526 N N . LEU A 1 887 ? -28.809 -33.690 -21.287 1.00 92.69 887 LEU A N 1
ATOM 6527 C CA . LEU A 1 887 ? -27.876 -34.816 -21.370 1.00 92.69 887 LEU A CA 1
ATOM 6528 C C . LEU A 1 887 ? -28.570 -36.140 -21.033 1.00 92.69 887 LEU A C 1
ATOM 6530 O O . LEU A 1 887 ? -28.423 -37.109 -21.770 1.00 92.69 887 LEU A O 1
ATOM 6534 N N . GLN A 1 888 ? -29.434 -36.158 -20.016 1.00 91.75 888 GLN A N 1
ATOM 6535 C CA . GLN A 1 888 ? -30.250 -37.328 -19.688 1.00 91.75 888 GLN A CA 1
ATOM 6536 C C . GLN A 1 888 ? -31.168 -37.748 -20.847 1.00 91.75 888 GLN A C 1
ATOM 6538 O O . GLN A 1 888 ? -31.386 -38.937 -21.052 1.00 91.75 888 GLN A O 1
ATOM 6543 N N . SER A 1 889 ? -31.690 -36.798 -21.631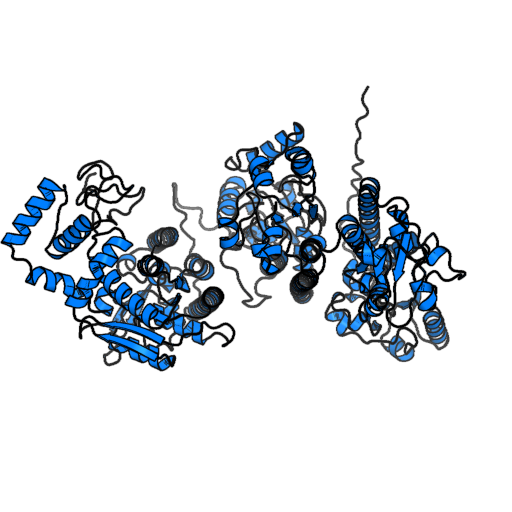 1.00 92.25 889 SER A N 1
ATOM 6544 C CA . SER A 1 889 ? -32.508 -37.108 -22.814 1.00 92.25 889 SER A CA 1
ATOM 6545 C C . SER A 1 889 ? -31.707 -37.663 -24.001 1.00 92.25 889 SER A C 1
ATOM 6547 O O . SER A 1 889 ? -32.294 -38.263 -24.901 1.00 92.25 889 SER A O 1
ATOM 6549 N N . ARG A 1 890 ? -30.381 -37.460 -24.018 1.00 91.50 890 ARG A N 1
ATOM 6550 C CA . ARG A 1 890 ? -29.469 -37.919 -25.082 1.00 91.50 890 ARG A CA 1
ATOM 6551 C C . ARG A 1 890 ? -28.872 -39.289 -24.816 1.00 91.50 890 ARG A C 1
ATOM 6553 O O . ARG A 1 890 ? -28.447 -39.933 -25.768 1.00 91.50 890 ARG A O 1
ATOM 6560 N N . THR A 1 891 ? -28.852 -39.716 -23.560 1.00 89.81 891 THR A N 1
ATOM 6561 C CA . THR A 1 891 ? -28.210 -40.960 -23.140 1.00 89.81 891 THR A CA 1
ATOM 6562 C C . THR A 1 891 ? -29.268 -41.959 -22.698 1.00 89.81 891 THR A C 1
ATOM 6564 O O . THR A 1 891 ? -30.016 -41.714 -21.751 1.00 89.81 891 THR A O 1
ATOM 6567 N N . SER A 1 892 ? -29.335 -43.112 -23.365 1.00 91.19 892 SER A N 1
ATOM 6568 C CA . SER A 1 892 ? -30.237 -44.185 -22.926 1.00 91.19 892 SER A CA 1
ATOM 6569 C C . SER A 1 892 ? -29.750 -44.820 -21.616 1.00 91.19 892 SER A C 1
ATOM 6571 O O . SER A 1 892 ? -28.550 -44.863 -21.353 1.00 91.19 892 SER A O 1
ATOM 6573 N N . GLU A 1 893 ? -30.654 -45.367 -20.796 1.00 89.19 893 GLU A N 1
ATOM 6574 C CA . GLU A 1 893 ? -30.281 -46.016 -19.524 1.00 89.19 893 GLU A CA 1
ATOM 6575 C C . GLU A 1 893 ? -29.297 -47.182 -19.733 1.00 89.19 893 GLU A C 1
ATOM 6577 O O . GLU A 1 893 ? -28.322 -47.322 -18.998 1.00 89.19 893 GLU A O 1
ATOM 6582 N N . ALA A 1 894 ? -29.493 -47.969 -20.798 1.00 89.50 894 ALA A N 1
ATOM 6583 C CA . ALA A 1 894 ? -28.599 -49.069 -21.159 1.00 89.50 894 ALA A CA 1
ATOM 6584 C C . ALA A 1 894 ? -27.193 -48.588 -21.561 1.00 89.50 894 ALA A C 1
ATOM 6586 O O . ALA A 1 894 ? -26.195 -49.212 -21.200 1.00 89.50 894 ALA A O 1
ATOM 6587 N N . GLU A 1 895 ? -27.107 -47.482 -22.301 1.00 90.25 895 GLU A N 1
ATOM 6588 C CA . GLU A 1 895 ? -25.839 -46.859 -22.687 1.00 90.25 895 GLU A CA 1
ATOM 6589 C C . GLU A 1 895 ? -25.118 -46.264 -21.478 1.00 90.25 895 GLU A C 1
ATOM 6591 O O . GLU A 1 895 ? -23.923 -46.503 -21.300 1.00 90.25 895 GLU A O 1
ATOM 6596 N N . PHE A 1 896 ? -25.848 -45.555 -20.611 1.00 92.69 896 PHE A N 1
ATOM 6597 C CA . PHE A 1 896 ? -25.292 -44.988 -19.390 1.00 92.69 896 PHE A CA 1
ATOM 6598 C C . PHE A 1 896 ? -24.701 -46.075 -18.489 1.00 92.69 896 PHE A C 1
ATOM 6600 O O . PHE A 1 896 ? -23.541 -45.967 -18.101 1.00 92.69 896 PHE A O 1
ATOM 6607 N N . GLU A 1 897 ? -25.441 -47.149 -18.203 1.00 92.75 897 GLU A N 1
ATOM 6608 C CA . GLU A 1 897 ? -24.947 -48.234 -17.347 1.00 92.75 897 GLU A CA 1
ATOM 6609 C C . GLU A 1 897 ? -23.744 -48.966 -17.968 1.00 92.75 897 GLU A C 1
ATOM 6611 O O . GLU A 1 897 ? -22.782 -49.292 -17.266 1.00 92.75 897 GLU A O 1
ATOM 6616 N N . ALA A 1 898 ? -23.724 -49.149 -19.294 1.00 92.06 898 ALA A N 1
ATOM 6617 C CA . ALA A 1 898 ? -22.575 -49.725 -19.992 1.00 92.06 898 ALA A CA 1
ATOM 6618 C C . ALA A 1 898 ? -21.320 -48.834 -19.901 1.00 92.06 898 ALA A C 1
ATOM 6620 O O . ALA A 1 898 ? -20.226 -49.330 -19.610 1.00 92.06 898 ALA A O 1
ATOM 6621 N N . SER A 1 899 ? -21.457 -47.524 -20.126 1.00 92.69 899 SER A N 1
ATOM 6622 C CA . SER A 1 899 ? -20.347 -46.566 -20.029 1.00 92.69 899 SER A CA 1
ATOM 6623 C C . SER A 1 899 ? -19.896 -46.345 -18.585 1.00 92.69 899 SER A C 1
ATOM 6625 O O . SER A 1 899 ? -18.698 -46.273 -18.321 1.00 92.69 899 SER A O 1
ATOM 6627 N N . ARG A 1 900 ? -20.823 -46.339 -17.625 1.00 93.31 900 ARG A N 1
ATOM 6628 C CA . ARG A 1 900 ? -20.541 -46.275 -16.186 1.00 93.31 900 ARG A CA 1
ATOM 6629 C C . ARG A 1 900 ? -19.731 -47.479 -15.712 1.00 93.31 900 ARG A C 1
ATOM 6631 O O . ARG A 1 900 ? -18.729 -47.303 -15.020 1.00 93.31 900 ARG A O 1
ATOM 6638 N N . ALA A 1 901 ? -20.118 -48.691 -16.116 1.00 91.94 901 ALA A N 1
ATOM 6639 C CA . ALA A 1 901 ? -19.358 -49.902 -15.815 1.00 91.94 901 ALA A CA 1
ATOM 6640 C C . ALA A 1 901 ? -17.948 -49.857 -16.429 1.00 91.94 901 ALA A C 1
ATOM 6642 O O . ALA A 1 901 ? -16.981 -50.290 -15.798 1.00 91.94 901 ALA A O 1
ATOM 6643 N N . ARG A 1 902 ? -17.816 -49.294 -17.638 1.00 93.06 902 ARG A N 1
ATOM 6644 C CA . ARG A 1 902 ? -16.525 -49.105 -18.310 1.00 93.06 902 ARG A CA 1
ATOM 6645 C C . ARG A 1 902 ? -15.634 -48.101 -17.584 1.00 93.06 902 ARG A C 1
ATOM 6647 O O . ARG A 1 902 ? -14.502 -48.449 -17.273 1.00 93.06 902 ARG A O 1
ATOM 6654 N N . ALA A 1 903 ? -16.147 -46.916 -17.256 1.00 92.50 903 ALA A N 1
ATOM 6655 C CA . ALA A 1 903 ? -15.410 -45.884 -16.526 1.00 92.50 903 ALA A CA 1
ATOM 6656 C C . ALA A 1 903 ? -14.923 -46.387 -15.156 1.00 92.50 903 ALA A C 1
ATOM 6658 O O . ALA A 1 903 ? -13.791 -46.119 -14.754 1.00 92.50 903 ALA A O 1
ATOM 6659 N N . LEU A 1 904 ? -15.733 -47.192 -14.461 1.00 92.25 904 LEU A N 1
ATOM 6660 C CA . LEU A 1 904 ? -15.319 -47.800 -13.199 1.00 92.25 904 LEU A CA 1
ATOM 6661 C C . LEU A 1 904 ? -14.211 -48.846 -13.397 1.00 92.25 904 LEU A C 1
ATOM 6663 O O . LEU A 1 904 ? -13.265 -48.887 -12.615 1.00 92.25 904 LEU A O 1
ATOM 6667 N N . LYS A 1 905 ? -14.319 -49.688 -14.431 1.00 91.19 905 LYS A N 1
ATOM 6668 C CA . LYS A 1 905 ? -13.374 -50.783 -14.695 1.00 91.19 905 LYS A CA 1
ATOM 6669 C C . LYS A 1 905 ? -12.037 -50.306 -15.265 1.00 91.19 905 LYS A C 1
ATOM 6671 O O . LYS A 1 905 ? -10.997 -50.814 -14.860 1.00 91.19 905 LYS A O 1
ATOM 6676 N N . GLU A 1 906 ? -12.072 -49.412 -16.246 1.00 91.25 906 GLU A N 1
ATOM 6677 C CA . GLU A 1 906 ? -10.891 -48.965 -16.995 1.00 91.25 906 GLU A CA 1
ATOM 6678 C C . GLU A 1 906 ? -10.218 -47.773 -16.324 1.00 91.25 906 GLU A C 1
ATOM 6680 O O . GLU A 1 906 ? -8.994 -47.734 -16.230 1.00 91.25 906 GLU A O 1
ATOM 6685 N N . ASP A 1 907 ? -11.011 -46.818 -15.835 1.00 89.44 907 ASP A N 1
ATOM 6686 C CA . ASP A 1 907 ? -10.490 -45.561 -15.310 1.00 89.44 907 ASP A CA 1
ATOM 6687 C C . ASP A 1 907 ? -10.552 -45.478 -13.787 1.00 89.44 907 ASP A C 1
ATOM 6689 O O . ASP A 1 907 ? -9.977 -44.551 -13.228 1.00 89.44 907 ASP A O 1
ATOM 6693 N N . GLY A 1 908 ? -11.252 -46.380 -13.092 1.00 89.50 908 GLY A N 1
ATOM 6694 C CA . GLY A 1 908 ? -11.470 -46.268 -11.646 1.00 89.50 908 GLY A CA 1
ATOM 6695 C C . GLY A 1 908 ? -12.313 -45.047 -11.256 1.00 89.50 908 GLY A C 1
ATOM 6696 O O . GLY A 1 908 ? -12.122 -44.503 -10.169 1.00 89.50 908 GLY A O 1
ATOM 6697 N N . VAL A 1 909 ? -13.197 -44.578 -12.150 1.00 92.81 909 VAL A N 1
ATOM 6698 C CA . VAL A 1 909 ? -14.094 -43.435 -11.910 1.00 92.81 909 VAL A CA 1
ATOM 6699 C C . VAL A 1 909 ? -15.529 -43.902 -11.722 1.00 92.81 909 VAL A C 1
ATOM 6701 O O . VAL A 1 909 ? -16.094 -44.596 -12.565 1.00 92.81 909 VAL A O 1
ATOM 6704 N N . ARG A 1 910 ? -16.157 -43.460 -10.634 1.00 93.06 910 ARG A N 1
ATOM 6705 C CA . ARG A 1 910 ? -17.583 -43.649 -10.375 1.00 93.06 910 ARG A CA 1
ATOM 6706 C C . ARG A 1 910 ? -18.381 -42.462 -10.909 1.00 93.06 910 ARG A C 1
ATOM 6708 O O . ARG A 1 910 ? -18.259 -41.350 -10.403 1.00 93.06 910 ARG A O 1
ATOM 6715 N N . LEU A 1 911 ? -19.237 -42.734 -11.887 1.00 92.62 911 LEU A N 1
ATOM 6716 C CA . LEU A 1 911 ? -20.160 -41.763 -12.476 1.00 92.62 911 LEU A CA 1
ATOM 6717 C C . LEU A 1 911 ? -21.547 -41.871 -11.827 1.00 92.62 911 LEU A C 1
ATOM 6719 O O . LEU A 1 911 ? -21.974 -42.968 -11.441 1.00 92.62 911 LEU A O 1
ATOM 6723 N N . ARG A 1 912 ? -22.219 -40.724 -11.681 1.00 91.00 912 ARG A N 1
ATOM 6724 C CA . ARG A 1 912 ? -23.495 -40.572 -10.958 1.00 91.00 912 ARG A CA 1
ATOM 6725 C C . ARG A 1 912 ? -24.697 -40.578 -11.899 1.00 91.00 912 ARG A C 1
ATOM 6727 O O . ARG A 1 912 ? -25.698 -41.216 -11.602 1.00 91.00 912 ARG A O 1
ATOM 6734 N N . ASP A 1 913 ? -24.562 -39.891 -13.023 1.00 91.88 913 ASP A N 1
ATOM 6735 C CA . ASP A 1 913 ? -25.631 -39.589 -13.977 1.00 91.88 913 ASP A CA 1
ATOM 6736 C C . ASP A 1 913 ? -25.065 -39.298 -15.382 1.00 91.88 913 ASP A C 1
ATOM 6738 O O . ASP A 1 913 ? -23.844 -39.226 -15.580 1.00 91.88 913 ASP A O 1
ATOM 6742 N N . ALA A 1 914 ? -25.954 -39.125 -16.367 1.00 92.06 914 ALA A N 1
ATOM 6743 C CA . ALA A 1 914 ? -25.582 -38.828 -17.752 1.00 92.06 914 ALA A CA 1
ATOM 6744 C C . ALA A 1 914 ? -24.761 -37.531 -17.895 1.00 92.06 914 ALA A C 1
ATOM 6746 O O . ALA A 1 914 ? -23.909 -37.440 -18.779 1.00 92.06 914 ALA A O 1
ATOM 6747 N N . GLU A 1 915 ? -24.972 -36.550 -17.010 1.00 93.31 915 GLU A N 1
ATOM 6748 C CA . GLU A 1 915 ? -24.188 -35.312 -16.981 1.00 93.31 915 GLU A CA 1
ATOM 6749 C C . GLU A 1 915 ? -22.724 -35.598 -16.621 1.00 93.31 915 GLU A C 1
ATOM 6751 O O . GLU A 1 915 ? -21.810 -35.230 -17.363 1.00 93.31 915 GLU A O 1
ATOM 6756 N N . SER A 1 916 ? -22.499 -36.323 -15.523 1.00 93.06 916 SER A N 1
ATOM 6757 C CA . SER A 1 916 ? -21.160 -36.723 -15.091 1.00 93.06 916 SER A CA 1
ATOM 6758 C C . SER A 1 916 ? -20.449 -37.597 -16.126 1.00 93.06 916 SER A C 1
ATOM 6760 O O . SER A 1 916 ? -19.239 -37.463 -16.287 1.00 93.06 916 SER A O 1
ATOM 6762 N N . LEU A 1 917 ? -21.183 -38.447 -16.860 1.00 94.12 917 LEU A N 1
ATOM 6763 C CA . LEU A 1 917 ? -20.628 -39.243 -17.956 1.00 94.12 917 LEU A CA 1
ATOM 6764 C C . LEU A 1 917 ? -20.104 -38.352 -19.082 1.00 94.12 917 LEU A C 1
ATOM 6766 O O . LEU A 1 917 ? -18.934 -38.464 -19.440 1.00 94.12 917 LEU A O 1
ATOM 6770 N N . TYR A 1 918 ? -20.934 -37.444 -19.597 1.00 94.81 918 TYR A N 1
ATOM 6771 C CA . TYR A 1 918 ? -20.538 -36.567 -20.697 1.00 94.81 918 TYR A CA 1
ATOM 6772 C C . TYR A 1 918 ? -19.316 -35.710 -20.330 1.00 94.81 918 TYR A C 1
ATOM 6774 O O . TYR A 1 918 ? -18.338 -35.662 -21.077 1.00 94.81 918 TYR A O 1
ATOM 6782 N N . TYR A 1 919 ? -19.317 -35.072 -19.154 1.00 95.69 919 TYR A N 1
ATOM 6783 C CA . TYR A 1 919 ? -18.175 -34.256 -18.729 1.00 95.69 919 TYR A CA 1
ATOM 6784 C C . TYR A 1 919 ? -16.920 -35.087 -18.472 1.00 95.69 919 TYR A C 1
ATOM 6786 O O . TYR A 1 919 ? -15.822 -34.639 -18.805 1.00 95.69 919 TYR A O 1
ATOM 6794 N N . PHE A 1 920 ? -17.063 -36.304 -17.944 1.00 95.56 920 PHE A N 1
ATOM 6795 C CA . PHE A 1 920 ? -15.934 -37.210 -17.775 1.00 95.56 920 PHE A CA 1
ATOM 6796 C C . PHE A 1 920 ? -15.333 -37.645 -19.117 1.00 95.56 920 PHE A C 1
ATOM 6798 O O . PHE A 1 920 ? -14.114 -37.673 -19.248 1.00 95.56 920 PHE A O 1
ATOM 6805 N N . GLU A 1 921 ? -16.144 -37.931 -20.136 1.00 94.81 921 GLU A N 1
ATOM 6806 C CA . GLU A 1 921 ? -15.644 -38.275 -21.474 1.00 94.81 921 GLU A CA 1
ATOM 6807 C C . GLU A 1 921 ? -14.884 -37.107 -22.115 1.00 94.81 921 GLU A C 1
ATOM 6809 O O . GLU A 1 921 ? -13.789 -37.294 -22.656 1.00 94.81 921 GLU A O 1
ATOM 6814 N N . VAL A 1 922 ? -15.409 -35.883 -21.987 1.00 96.25 922 VAL A N 1
ATOM 6815 C CA . VAL A 1 922 ? -14.719 -34.664 -22.438 1.00 96.25 922 VAL A CA 1
ATOM 6816 C C . VAL A 1 922 ? -13.401 -34.471 -21.681 1.00 96.25 922 VAL A C 1
ATOM 6818 O O . VAL A 1 922 ? -12.375 -34.159 -22.290 1.00 96.25 922 VAL A O 1
ATOM 6821 N N . PHE A 1 923 ? -13.402 -34.699 -20.369 1.00 96.69 923 PHE A N 1
ATOM 6822 C CA . PHE A 1 923 ? -12.210 -34.627 -19.527 1.00 96.69 923 PHE A CA 1
ATOM 6823 C C . PHE A 1 923 ? -11.172 -35.682 -19.894 1.00 96.69 923 PHE A C 1
ATOM 6825 O O . PHE A 1 923 ? -10.007 -35.343 -20.079 1.00 96.69 923 PHE A O 1
ATOM 6832 N N . LYS A 1 924 ? -11.580 -36.935 -20.095 1.00 94.75 924 LYS A N 1
ATOM 6833 C CA . LYS A 1 924 ? -10.703 -38.024 -20.535 1.00 94.75 924 LYS A CA 1
ATOM 6834 C C . LYS A 1 924 ? -10.111 -37.740 -21.915 1.00 94.75 924 LYS A C 1
ATOM 6836 O O . LYS A 1 924 ? -8.938 -38.014 -22.145 1.00 94.75 924 LYS A O 1
ATOM 6841 N N . SER A 1 925 ? -10.883 -37.138 -22.821 1.00 95.50 925 SER A N 1
ATOM 6842 C CA . SER A 1 925 ? -10.368 -36.702 -24.122 1.00 95.50 925 SER A CA 1
ATOM 6843 C C . SER A 1 925 ? -9.363 -35.553 -24.008 1.00 95.50 925 SER A C 1
ATOM 6845 O O . SER A 1 925 ? -8.438 -35.486 -24.816 1.00 95.50 925 SER A O 1
ATOM 6847 N N . ALA A 1 926 ? -9.548 -34.632 -23.060 1.00 94.62 926 ALA A N 1
ATOM 6848 C CA . ALA A 1 926 ? -8.625 -33.524 -22.823 1.00 94.62 926 ALA A CA 1
ATOM 6849 C C . ALA A 1 926 ? -7.349 -33.971 -22.087 1.00 94.62 926 ALA A C 1
ATOM 6851 O O . ALA A 1 926 ? -6.273 -33.437 -22.349 1.00 94.62 926 ALA A O 1
ATOM 6852 N N . PHE A 1 927 ? -7.473 -34.966 -21.207 1.00 94.62 927 PHE A N 1
ATOM 6853 C CA . PHE A 1 927 ? -6.432 -35.448 -20.305 1.00 94.62 927 PHE A CA 1
ATOM 6854 C C . PHE A 1 927 ? -6.368 -36.989 -20.319 1.00 94.62 927 PHE A C 1
ATOM 6856 O O . PHE A 1 927 ? -6.732 -37.635 -19.333 1.00 94.62 927 PHE A O 1
ATOM 6863 N N . PRO A 1 928 ? -5.894 -37.618 -21.413 1.00 87.62 928 PRO A N 1
ATOM 6864 C CA . PRO A 1 928 ? -5.928 -39.077 -21.570 1.00 87.62 928 PRO A CA 1
ATOM 6865 C C . PRO A 1 928 ? -5.083 -39.844 -20.538 1.00 87.62 928 PRO A C 1
ATOM 6867 O O . PRO A 1 928 ? -5.358 -41.010 -20.278 1.00 87.62 928 PRO A O 1
ATOM 6870 N N . GLY A 1 929 ? -4.077 -39.200 -19.935 1.00 84.00 929 GLY A N 1
ATOM 6871 C CA . GLY A 1 929 ? -3.271 -39.748 -18.833 1.00 84.00 929 GLY A CA 1
ATOM 6872 C C . GLY A 1 929 ? -3.701 -39.276 -17.438 1.00 84.00 929 GLY A C 1
ATOM 6873 O O . GLY A 1 929 ? -3.000 -39.540 -16.466 1.00 84.00 929 GLY A O 1
ATOM 6874 N N . GLY A 1 930 ? -4.824 -38.559 -17.335 1.00 87.88 930 GLY A N 1
ATOM 6875 C CA . GLY A 1 930 ? -5.190 -37.781 -16.155 1.00 87.88 930 GLY A CA 1
ATOM 6876 C C . GLY A 1 930 ? -4.507 -36.408 -16.099 1.00 87.88 930 GLY A C 1
ATOM 6877 O O . GLY A 1 930 ? -3.727 -36.045 -16.980 1.00 87.88 930 GLY A O 1
ATOM 6878 N N . LEU A 1 931 ? -4.840 -35.622 -15.071 1.00 89.69 931 LEU A N 1
ATOM 6879 C CA . LEU A 1 931 ? -4.278 -34.288 -14.851 1.00 89.69 931 LEU A CA 1
ATOM 6880 C C . LEU A 1 931 ? -2.752 -34.321 -14.642 1.00 89.69 931 LEU A C 1
ATOM 6882 O O . LEU A 1 931 ? -2.274 -35.074 -13.788 1.00 89.69 931 LEU A O 1
ATOM 6886 N N . PRO A 1 932 ? -1.981 -33.491 -15.369 1.00 84.06 932 PRO A N 1
ATOM 6887 C CA . PRO A 1 932 ? -0.539 -33.385 -15.178 1.00 84.06 932 PRO A CA 1
ATOM 6888 C C . PRO A 1 932 ? -0.187 -32.917 -13.762 1.00 84.06 932 PRO A C 1
ATOM 6890 O O . PRO A 1 932 ? -0.712 -31.916 -13.289 1.00 84.06 932 PRO A O 1
ATOM 6893 N N . GLY A 1 933 ? 0.723 -33.623 -13.088 1.00 82.00 933 GLY A N 1
ATOM 6894 C CA . GLY A 1 933 ? 1.225 -33.217 -11.768 1.00 82.00 933 GLY A CA 1
ATOM 6895 C C . GLY A 1 933 ? 0.238 -33.382 -10.605 1.00 82.00 933 GLY A C 1
ATOM 6896 O O . GLY A 1 933 ? 0.581 -33.022 -9.483 1.00 82.00 933 GLY A O 1
ATOM 6897 N N . VAL A 1 934 ? -0.953 -33.948 -10.836 1.00 85.62 934 VAL A N 1
ATOM 6898 C CA . VAL A 1 934 ? -1.929 -34.234 -9.775 1.00 85.62 934 VAL A CA 1
ATOM 6899 C C . VAL A 1 934 ? -1.952 -35.731 -9.497 1.00 85.62 934 VAL A C 1
ATOM 6901 O O . VAL A 1 934 ? -2.293 -36.536 -10.366 1.00 85.62 934 VAL A O 1
ATOM 6904 N N . GLU A 1 935 ? -1.607 -36.113 -8.269 1.00 86.81 935 GLU A N 1
ATOM 6905 C CA . GLU A 1 935 ? -1.589 -37.517 -7.874 1.00 86.81 935 GLU A CA 1
ATOM 6906 C C . GLU A 1 935 ? -2.986 -38.141 -7.900 1.00 86.81 935 GLU A C 1
ATOM 6908 O O . GLU A 1 935 ? -3.978 -37.590 -7.410 1.00 86.81 935 GLU A O 1
ATOM 6913 N N . ARG A 1 936 ? -3.040 -39.353 -8.453 1.00 90.31 936 ARG A N 1
ATOM 6914 C CA . ARG A 1 936 ? -4.253 -40.156 -8.559 1.00 90.31 936 ARG A CA 1
ATOM 6915 C C . ARG A 1 936 ? -3.990 -41.576 -8.058 1.00 90.31 936 ARG A C 1
ATOM 6917 O O . ARG A 1 936 ? -3.910 -42.502 -8.864 1.00 90.31 936 ARG A O 1
ATOM 6924 N N . PRO A 1 937 ? -3.833 -41.766 -6.736 1.00 86.00 937 PRO A N 1
ATOM 6925 C CA . PRO A 1 937 ? -3.538 -43.076 -6.156 1.00 86.00 937 PRO A CA 1
ATOM 6926 C C . PRO A 1 937 ? -4.699 -44.077 -6.305 1.00 86.00 937 PRO A C 1
ATOM 6928 O O . PRO A 1 937 ? -4.502 -45.272 -6.104 1.00 86.00 937 PRO A O 1
ATOM 6931 N N . GLY A 1 938 ? -5.895 -43.608 -6.687 1.00 85.31 938 GLY A N 1
ATOM 6932 C CA . GLY A 1 938 ? -7.069 -44.438 -6.952 1.00 85.31 938 GLY A CA 1
ATOM 6933 C C . GLY A 1 938 ? -8.138 -44.325 -5.866 1.00 85.31 938 GLY A C 1
ATOM 6934 O O . GLY A 1 938 ? -7.880 -43.902 -4.737 1.00 85.31 938 GLY A O 1
ATOM 6935 N N . ALA A 1 939 ? -9.376 -44.675 -6.220 1.00 79.12 939 ALA A N 1
ATOM 6936 C CA . ALA A 1 939 ? -10.497 -44.636 -5.285 1.00 79.12 939 ALA A CA 1
ATOM 6937 C C . ALA A 1 939 ? -10.271 -45.647 -4.144 1.00 79.12 939 ALA A C 1
ATOM 6939 O O . ALA A 1 939 ? -10.058 -46.832 -4.393 1.00 79.12 939 ALA A O 1
ATOM 6940 N N . GLY A 1 940 ? -10.310 -45.173 -2.893 1.00 73.50 940 GLY A N 1
ATOM 6941 C CA . GLY A 1 940 ? -10.050 -45.980 -1.692 1.00 73.50 940 GLY A CA 1
ATOM 6942 C C . GLY A 1 940 ? -8.662 -45.788 -1.069 1.00 73.50 940 GLY A C 1
ATOM 6943 O O . GLY A 1 940 ? -8.441 -46.248 0.050 1.00 73.50 940 GLY A O 1
ATOM 6944 N N . ALA A 1 941 ? -7.746 -45.079 -1.737 1.00 82.38 941 ALA A N 1
ATOM 6945 C CA . ALA A 1 941 ? -6.491 -44.656 -1.123 1.00 82.38 941 ALA A CA 1
ATOM 6946 C C . ALA A 1 941 ? -6.731 -43.565 -0.049 1.00 82.38 941 ALA A C 1
ATOM 6948 O O . ALA A 1 941 ? -7.617 -42.720 -0.227 1.00 82.38 941 ALA A O 1
ATOM 6949 N N . PRO A 1 942 ? -5.958 -43.541 1.057 1.00 81.25 942 PRO A N 1
ATOM 6950 C CA . PRO A 1 942 ? -6.068 -42.498 2.076 1.00 81.25 942 PRO A CA 1
ATOM 6951 C C . PRO A 1 942 ? -5.908 -41.096 1.475 1.00 81.25 942 PRO A C 1
ATOM 6953 O O . PRO A 1 942 ? -4.960 -40.835 0.742 1.00 81.25 942 PRO A O 1
ATOM 6956 N N . GLY A 1 943 ? -6.847 -40.197 1.779 1.00 81.88 943 GLY A N 1
ATOM 6957 C CA . GLY A 1 943 ? -6.837 -38.822 1.268 1.00 81.88 943 GLY A CA 1
ATOM 6958 C C . GLY A 1 943 ? -7.286 -38.663 -0.190 1.00 81.88 943 GLY A C 1
ATOM 6959 O O . GLY A 1 943 ? -7.357 -37.535 -0.666 1.00 81.88 943 GLY A O 1
ATOM 6960 N N . ALA A 1 944 ? -7.628 -39.740 -0.903 1.00 88.56 944 ALA A N 1
ATOM 6961 C CA . ALA A 1 944 ? -8.130 -39.666 -2.273 1.00 88.56 944 ALA A CA 1
ATOM 6962 C C . ALA A 1 944 ? -9.660 -39.594 -2.341 1.00 88.56 944 ALA A C 1
ATOM 6964 O O . ALA A 1 944 ? -10.375 -40.117 -1.484 1.00 88.56 944 ALA A O 1
ATOM 6965 N N . CYS A 1 945 ? -10.172 -38.974 -3.403 1.00 91.06 945 CYS A N 1
ATOM 6966 C CA . CYS A 1 945 ? -11.600 -38.917 -3.672 1.00 91.06 945 CYS A CA 1
ATOM 6967 C C . CYS A 1 945 ? -12.175 -40.321 -3.913 1.00 91.06 945 CYS A C 1
ATOM 6969 O O . CYS A 1 945 ? -11.698 -41.058 -4.778 1.00 91.06 945 CYS A O 1
ATOM 6971 N N . VAL A 1 946 ? -13.268 -40.656 -3.225 1.00 91.44 946 VAL A N 1
ATOM 6972 C CA . VAL A 1 946 ? -13.961 -41.949 -3.367 1.00 91.44 946 VAL A CA 1
ATOM 6973 C C . VAL A 1 946 ? -14.588 -42.184 -4.741 1.00 91.44 946 VAL A C 1
ATOM 6975 O O . VAL A 1 946 ? -14.904 -43.325 -5.070 1.00 91.44 946 VAL A O 1
ATOM 6978 N N . ALA A 1 947 ? -14.796 -41.127 -5.530 1.00 91.56 947 ALA A N 1
ATOM 6979 C CA . ALA A 1 947 ? -15.404 -41.227 -6.851 1.00 91.56 947 ALA A CA 1
ATOM 6980 C C . ALA A 1 947 ? -14.370 -41.256 -7.978 1.00 91.56 947 ALA A C 1
ATOM 6982 O O . ALA A 1 947 ? -14.449 -42.128 -8.833 1.00 91.56 947 ALA A O 1
ATOM 6983 N N . CYS A 1 948 ? -13.410 -40.328 -8.002 1.00 92.81 948 CYS A N 1
ATOM 6984 C CA . CYS A 1 948 ? -12.457 -40.216 -9.111 1.00 92.81 948 CYS A CA 1
ATOM 6985 C C . CYS A 1 948 ? -11.027 -40.661 -8.768 1.00 92.81 948 CYS A C 1
ATOM 6987 O O . CYS A 1 948 ? -10.209 -40.808 -9.675 1.00 92.81 948 CYS A O 1
ATOM 6989 N N . GLY A 1 949 ? -10.701 -40.877 -7.491 1.00 90.88 949 GLY A N 1
ATOM 6990 C CA . GLY A 1 949 ? -9.386 -41.352 -7.052 1.00 90.88 949 GLY A CA 1
ATOM 6991 C C . GLY A 1 949 ? -8.252 -40.323 -7.086 1.00 90.88 949 GLY A C 1
ATOM 6992 O O . GLY A 1 949 ? -7.109 -40.704 -6.844 1.00 90.88 949 GLY A O 1
ATOM 6993 N N . TYR A 1 950 ? -8.538 -39.052 -7.390 1.00 92.06 950 TYR A N 1
ATOM 6994 C CA . TYR A 1 950 ? -7.572 -37.954 -7.260 1.00 92.06 950 TYR A CA 1
ATOM 6995 C C . TYR A 1 950 ? -7.352 -37.594 -5.792 1.00 92.06 950 TYR A C 1
ATOM 6997 O O . TYR A 1 950 ? -8.308 -37.603 -5.011 1.00 92.06 950 TYR A O 1
ATOM 7005 N N . LEU A 1 951 ? -6.111 -37.272 -5.426 1.00 88.25 951 LEU A N 1
ATOM 7006 C CA . LEU A 1 951 ? -5.772 -36.842 -4.074 1.00 88.25 951 LEU A CA 1
ATOM 7007 C C . LEU A 1 951 ? -6.491 -35.526 -3.742 1.00 88.25 951 LEU A C 1
ATOM 7009 O O . LEU A 1 951 ? -6.490 -34.581 -4.533 1.00 88.25 951 LEU A O 1
ATOM 7013 N N . LEU A 1 952 ? -7.142 -35.472 -2.582 1.00 83.12 952 LEU A N 1
ATOM 7014 C CA . LEU A 1 952 ? -7.774 -34.256 -2.091 1.00 83.12 952 LEU A CA 1
ATOM 7015 C C . LEU A 1 952 ? -6.704 -33.354 -1.459 1.00 83.12 952 LEU A C 1
ATOM 7017 O O . LEU A 1 952 ? -5.843 -33.857 -0.733 1.00 83.12 952 LEU A O 1
ATOM 7021 N N . PRO A 1 953 ? -6.752 -32.030 -1.686 1.00 73.31 953 PRO A N 1
ATOM 7022 C CA . PRO A 1 953 ? -5.846 -31.102 -1.021 1.00 73.31 953 PRO A CA 1
ATOM 7023 C C . PRO A 1 953 ? -5.915 -31.238 0.513 1.00 73.31 953 PRO A C 1
ATOM 7025 O O . PRO A 1 953 ? -7.007 -31.458 1.053 1.00 73.31 953 PRO A O 1
ATOM 7028 N N . PRO A 1 954 ? -4.794 -31.071 1.240 1.00 62.69 954 PRO A N 1
ATOM 7029 C CA . PRO A 1 954 ? -4.797 -31.053 2.701 1.00 62.69 954 PRO A CA 1
ATOM 7030 C C . PRO A 1 954 ? -5.797 -30.019 3.238 1.00 62.69 954 PRO A C 1
ATOM 7032 O O . PRO A 1 954 ? -5.801 -28.871 2.801 1.00 62.69 954 PRO A O 1
ATOM 7035 N N . GLY A 1 955 ? -6.666 -30.427 4.167 1.00 56.28 955 GLY A N 1
ATOM 7036 C CA . GLY A 1 955 ? -7.703 -29.550 4.730 1.00 56.28 955 GLY A CA 1
ATOM 7037 C C . GLY A 1 955 ? -8.928 -29.315 3.833 1.00 56.28 955 GLY A C 1
ATOM 7038 O O . GLY A 1 955 ? -9.773 -28.493 4.176 1.00 56.28 955 GLY A O 1
ATOM 7039 N N . ALA A 1 956 ? -9.070 -30.019 2.702 1.00 57.19 956 ALA A N 1
ATOM 7040 C CA . ALA A 1 956 ? -10.250 -29.896 1.849 1.00 57.19 956 ALA A CA 1
ATOM 7041 C C . ALA A 1 956 ? -11.541 -30.322 2.577 1.00 57.19 956 ALA A C 1
ATOM 7043 O O . ALA A 1 956 ? -11.620 -31.392 3.182 1.00 57.19 956 ALA A O 1
ATOM 7044 N N . ASN A 1 957 ? -12.584 -29.497 2.446 1.00 59.50 957 ASN A N 1
ATOM 7045 C CA . ASN A 1 957 ? -13.907 -29.675 3.050 1.00 59.50 957 ASN A CA 1
ATOM 7046 C C . ASN A 1 957 ? -14.706 -30.828 2.422 1.00 59.50 957 ASN A C 1
ATOM 7048 O O . ASN A 1 957 ? -15.775 -30.581 1.896 1.00 59.50 957 ASN A O 1
ATOM 7052 N N . ASN A 1 958 ? -14.227 -32.072 2.429 1.00 75.31 958 ASN A N 1
ATOM 7053 C CA . ASN A 1 958 ? -14.994 -33.239 1.963 1.00 75.31 958 ASN A CA 1
ATOM 7054 C C . ASN A 1 958 ? -15.639 -33.081 0.554 1.00 75.31 958 ASN A C 1
ATOM 7056 O O . ASN A 1 958 ? -16.651 -33.707 0.248 1.00 75.31 958 ASN A O 1
ATOM 7060 N N . PHE A 1 959 ? -15.047 -32.246 -0.309 1.00 83.00 959 PHE A N 1
ATOM 7061 C CA . PHE A 1 959 ? -15.495 -31.935 -1.670 1.00 83.00 959 PHE A CA 1
ATOM 7062 C C . PHE A 1 959 ? -14.362 -32.191 -2.658 1.00 83.00 959 PHE A C 1
ATOM 7064 O O . PHE A 1 959 ? -13.227 -31.770 -2.420 1.00 83.00 959 PHE A O 1
ATOM 7071 N N . CYS A 1 960 ? -14.657 -32.826 -3.789 1.00 87.12 960 CYS A N 1
ATOM 7072 C CA . CYS A 1 960 ? -13.663 -33.044 -4.834 1.00 87.12 960 CYS A CA 1
ATOM 7073 C C . CYS A 1 960 ? -13.750 -31.968 -5.921 1.00 87.12 960 CYS A C 1
ATOM 7075 O O . CYS A 1 960 ? -14.667 -31.993 -6.735 1.00 87.12 960 CYS A O 1
ATOM 7077 N N . ARG A 1 961 ? -12.734 -31.101 -6.020 1.00 87.31 961 ARG A N 1
ATOM 7078 C CA . ARG A 1 961 ? -12.647 -30.063 -7.070 1.00 87.31 961 ARG A CA 1
ATOM 7079 C C . ARG A 1 961 ? -12.528 -30.618 -8.499 1.00 87.31 961 ARG A C 1
ATOM 7081 O O . ARG A 1 961 ? -12.796 -29.893 -9.448 1.00 87.31 961 ARG A O 1
ATOM 7088 N N . VAL A 1 962 ? -12.149 -31.890 -8.657 1.00 90.62 962 VAL A N 1
ATOM 7089 C CA . VAL A 1 962 ? -11.983 -32.527 -9.976 1.00 90.62 962 VAL A CA 1
ATOM 7090 C C . VAL A 1 962 ? -13.292 -33.118 -10.508 1.00 90.62 962 VAL A C 1
ATOM 7092 O O . VAL A 1 962 ? -13.540 -33.041 -11.701 1.00 90.62 962 VAL A O 1
ATOM 7095 N N . CYS A 1 963 ? -14.133 -33.723 -9.660 1.00 91.50 963 CYS A N 1
ATOM 7096 C CA . CYS A 1 963 ? -15.350 -34.430 -10.109 1.00 91.50 963 CYS A CA 1
ATOM 7097 C C . CYS A 1 963 ? -16.658 -33.957 -9.454 1.00 91.50 963 CYS A C 1
ATOM 7099 O O . CYS A 1 963 ? -17.735 -34.498 -9.728 1.00 91.50 963 CYS A O 1
ATOM 7101 N N . GLY A 1 964 ? -16.576 -33.001 -8.530 1.00 88.31 964 GLY A N 1
ATOM 7102 C CA . GLY A 1 964 ? -17.722 -32.473 -7.794 1.00 88.31 964 GLY A CA 1
ATOM 7103 C C . GLY A 1 964 ? -18.341 -33.444 -6.785 1.00 88.31 964 GLY A C 1
ATOM 7104 O O . GLY A 1 964 ? -19.468 -33.230 -6.351 1.00 88.31 964 GLY A O 1
ATOM 7105 N N . GLU A 1 965 ? -17.674 -34.552 -6.435 1.00 89.38 965 GLU A N 1
ATOM 7106 C CA . GLU A 1 965 ? -18.200 -35.493 -5.433 1.00 89.38 965 GLU A CA 1
ATOM 7107 C C . GLU A 1 965 ? -18.272 -34.843 -4.045 1.00 89.38 965 GLU A C 1
ATOM 7109 O O . GLU A 1 965 ? -17.303 -34.238 -3.579 1.00 89.38 965 GLU A O 1
ATOM 7114 N N . TRP A 1 966 ? -19.410 -35.039 -3.378 1.00 82.06 966 TRP A N 1
ATOM 7115 C CA . TRP A 1 966 ? -19.635 -34.730 -1.970 1.00 82.06 966 TRP A CA 1
ATOM 7116 C C . TRP A 1 966 ? -20.517 -35.821 -1.332 1.00 82.06 966 TRP A C 1
ATOM 7118 O O . TRP A 1 966 ? -21.614 -36.062 -1.842 1.00 82.06 966 TRP A O 1
ATOM 7128 N N . PRO A 1 967 ? -20.124 -36.431 -0.198 1.00 83.56 967 PRO A N 1
ATOM 7129 C CA . PRO A 1 967 ? -18.809 -36.343 0.435 1.00 83.56 967 PRO A CA 1
ATOM 7130 C C . PRO A 1 967 ? -17.724 -37.051 -0.400 1.00 83.56 967 PRO A C 1
ATOM 7132 O O . PRO A 1 967 ? -17.915 -38.170 -0.874 1.00 83.56 967 PRO A O 1
ATOM 7135 N N . ALA A 1 968 ? -16.582 -36.392 -0.592 1.00 83.94 968 ALA A N 1
ATOM 7136 C CA . ALA A 1 968 ? -15.445 -36.900 -1.357 1.00 83.94 968 ALA A CA 1
ATOM 7137 C C . ALA A 1 968 ? -14.566 -37.891 -0.580 1.00 83.94 968 ALA A C 1
ATOM 7139 O O . ALA A 1 968 ? -13.845 -38.666 -1.209 1.00 83.94 968 ALA A O 1
ATOM 7140 N N . THR A 1 969 ? -14.612 -37.887 0.752 1.00 80.19 969 THR A N 1
ATOM 7141 C CA . THR A 1 969 ? -14.017 -38.915 1.611 1.00 80.19 969 THR A CA 1
ATOM 7142 C C . THR A 1 969 ? -15.108 -39.880 2.075 1.00 80.19 969 THR A C 1
ATOM 7144 O O . THR A 1 969 ? -16.245 -39.487 2.341 1.00 80.19 969 THR A O 1
ATOM 7147 N N . GLY A 1 970 ? -14.795 -41.177 2.117 1.00 64.75 970 GLY A N 1
ATOM 7148 C CA . GLY A 1 970 ? -15.751 -42.192 2.561 1.00 64.75 970 GLY A CA 1
ATOM 7149 C C . GLY A 1 970 ? -16.173 -41.930 4.005 1.00 64.75 970 GLY A C 1
ATOM 7150 O O . GLY A 1 970 ? -15.345 -41.557 4.832 1.00 64.75 970 GLY A O 1
ATOM 7151 N N . SER A 1 971 ? -17.455 -42.114 4.315 1.00 49.22 971 SER A N 1
ATOM 7152 C CA . SER A 1 971 ? -17.968 -42.012 5.680 1.00 49.22 971 SER A CA 1
ATOM 7153 C C . SER A 1 971 ? -17.370 -43.120 6.553 1.00 49.22 971 SER A C 1
ATOM 7155 O O . SER A 1 971 ? -17.847 -44.253 6.548 1.00 49.22 971 SER A O 1
ATOM 7157 N N . GLY A 1 972 ? -16.318 -42.796 7.304 1.00 39.34 972 GLY A N 1
ATOM 7158 C CA . GLY A 1 972 ? -15.698 -43.706 8.258 1.00 39.34 972 GLY A CA 1
ATOM 7159 C C . GLY A 1 972 ? -15.053 -42.970 9.427 1.00 39.34 972 GLY A C 1
ATOM 7160 O O . GLY A 1 972 ? -13.973 -42.417 9.254 1.00 39.34 972 GLY A O 1
ATOM 7161 N N . GLY A 1 973 ? -15.703 -43.061 10.596 1.00 31.06 973 GLY A N 1
ATOM 7162 C CA . GLY A 1 973 ? -15.088 -42.927 11.926 1.00 31.06 973 GLY A CA 1
ATOM 7163 C C . GLY A 1 973 ? -15.114 -41.545 12.540 1.00 31.06 973 GLY A C 1
ATOM 7164 O O . GLY A 1 973 ? -14.118 -40.824 12.332 1.00 31.06 973 GLY A O 1
#

Secondary structure (DSSP, 8-state):
--------------------PSPPP-EEEE-HHHHHIIIIISS-GGGEEEEETTGGG-GGGHHHHHTS-EE-SSS--HHHHHHT--SEEEE-SHHHHHHHHHHHHTT---EEEE-PPP-STTHHHHHHHHHHHHHHHTT-HHHHHHHHHHHHHHHHHHHHHHHHSTT-TT-EEEEE--SSS-BBPPTTSHHHHHHHHTT--EEGGGGSS-SSSS-B--HHHHTT---SEEEE---SS--HHHHHHHTT---HHHHTT-EEE-S-HHHHH--STHHHHHHHHHHHHHHH-PPPTTPPPP-EEESSHHHHHHHHHTT-GGGEEEE-TT--SSHHHHHHSPB-EEESS-TTS-TTHHHHHHHHHHHTT--SEEE-HHHHHHT--SEEEEE-S-TTTS--HHHHHHHHTTT-TT-EEEEE---SHHHHHHHHHHHHHHHT-HHHHHHHHHHHHHHHHHHHHHHTTS-SSPEEEEEEEEETTEEE--TTHHHHHHHTTEEESS--TT----B--HHHHHHH--SEEEE--TT--HHHHHHHHHHHTTT-HHHHTSHHHHTT-EEEE-IIIIIS--STHHHHHHHHHHHHHSTTSSTT----TTSEEEE---TT---S-----------PPPPPHHHHHHHHHHHHHHHHHHHHHH-SEEEEE---SHHHHHHHHHHHTS-TTTS-EEEEEEEEESSTT-TTTTTHHHHHHHTT-EEEEEE--HHHHHHHHHHHHHHHT---HHHHHHHHHHHHHHHHHHHTT-SEEE--TTHHHHHT-SGGGTTS-HHHHHHHHHHHHHH---HHHHHHHHTT-EEE-GGGSHHHHHHHHHH--HHHHSEEEEEESSTTS-EEEEEES-HHHHHH-TTSTTTTBPP--HHHHHTGGGHHHHHHHHS-HHHHHHHHHHIIIII-----SHHHHHHHHHHHHH-TT-STT-----TTSTTB-TTT-PBPPTT--S--TTT--SS-S----

Organism: NCBI:txid156133